Protein 6HY1 (pdb70)

Structure (mmCIF, N/CA/C/O backbone):
data_6HY1
#
_entry.id   6HY1
#
_cell.length_a   199.870
_cell.length_b   135.000
_cell.length_c   48.570
_cell.angle_alpha   90.00
_cell.angle_beta   95.95
_cell.angle_gamma   90.00
#
_symmetry.space_group_name_H-M   'C 1 2 1'
#
loop_
_entity.id
_entity.type
_entity.pdbx_description
1 polymer 'Spermidine synthase'
2 non-polymer "N,N'-Bis(3-aminopropyl)-1,4-cyclohexanediamine"
3 non-polymer "5'-DEOXY-5'-METHYLTHIOADENOSINE"
4 non-polymer 2-(2-{2-[2-(2-METHOXY-ETHOXY)-ETHOXY]-ETHOXY}-ETHOXY)-ETHANOL
5 non-polymer GLYCEROL
6 non-polymer trans-N-(3-aminopropyl)cyclohexane-1,4-diamine
7 water water
#
loop_
_atom_site.group_PDB
_atom_site.id
_atom_site.type_symbol
_atom_site.label_atom_id
_atom_site.label_alt_id
_atom_site.label_comp_id
_atom_site.label_asym_id
_atom_site.label_entity_id
_atom_site.label_seq_id
_atom_site.pdbx_PDB_ins_code
_atom_site.Cartn_x
_atom_site.Cartn_y
_atom_site.Cartn_z
_atom_site.occupancy
_atom_site.B_iso_or_equiv
_atom_site.auth_seq_id
_atom_site.auth_comp_id
_atom_site.auth_asym_id
_atom_site.auth_atom_id
_atom_site.pdbx_PDB_model_num
ATOM 1 N N . LYS A 1 1 ? 98.387 -1.019 11.538 1.00 66.70 41 LYS A N 1
ATOM 2 C CA . LYS A 1 1 ? 97.453 -2.130 11.748 1.00 56.13 41 LYS A CA 1
ATOM 3 C C . LYS A 1 1 ? 97.056 -2.259 13.223 1.00 52.59 41 LYS A C 1
ATOM 4 O O . LYS A 1 1 ? 97.909 -2.165 14.100 1.00 52.14 41 LYS A O 1
ATOM 10 N N . LYS A 1 2 ? 95.771 -2.472 13.501 1.00 45.77 42 LYS A N 1
ATOM 11 C CA . LYS A 1 2 ? 95.314 -2.638 14.871 1.00 33.86 42 LYS A CA 1
ATOM 12 C C . LYS A 1 2 ? 95.285 -4.123 15.243 1.00 30.62 42 LYS A C 1
ATOM 13 O O . LYS A 1 2 ? 95.431 -5.002 14.393 1.00 34.22 42 LYS A O 1
ATOM 19 N N . TRP A 1 3 ? 95.061 -4.375 16.537 1.00 33.42 43 TRP A N 1
ATOM 20 C CA . TRP A 1 3 ? 95.000 -5.724 17.100 1.00 30.35 43 TRP A CA 1
ATOM 21 C C . TRP A 1 3 ? 93.630 -5.961 17.724 1.00 31.87 43 TRP A C 1
ATOM 22 O O . TRP A 1 3 ? 93.048 -5.051 18.340 1.00 34.13 43 TRP A O 1
ATOM 33 N N . PHE A 1 4 ? 93.138 -7.191 17.589 1.00 31.37 44 PHE A N 1
ATOM 34 C CA . PHE A 1 4 ? 91.977 -7.639 18.337 1.00 30.02 44 PHE A CA 1
ATOM 35 C C . PHE A 1 4 ? 92.462 -8.343 19.599 1.00 31.83 44 PHE A C 1
ATOM 36 O O . PHE A 1 4 ? 93.356 -9.183 19.522 1.00 33.63 44 PHE A O 1
ATOM 44 N N . SER A 1 5 ? 91.853 -8.030 20.747 1.00 29.38 45 SER A N 1
ATOM 45 C CA . SER A 1 5 ? 92.259 -8.651 22.017 1.00 29.24 45 SER A CA 1
ATOM 46 C C . SER A 1 5 ? 91.075 -9.296 22.722 1.00 34.16 45 SER A C 1
ATOM 47 O O . SER A 1 5 ? 90.022 -8.673 22.884 1.00 32.44 45 SER A O 1
ATOM 50 N N . GLU A 1 6 ? 91.250 -10.549 23.152 1.00 34.37 46 GLU A N 1
ATOM 51 C CA . GLU A 1 6 ? 90.176 -11.318 23.786 1.00 31.73 46 GLU A CA 1
ATOM 52 C C . GLU A 1 6 ? 90.336 -11.225 25.304 1.00 34.93 46 GLU A C 1
ATOM 53 O O . GLU A 1 6 ? 91.077 -11.998 25.895 1.00 39.41 46 GLU A O 1
ATOM 59 N N . PHE A 1 7 ? 89.623 -10.291 25.935 1.00 39.58 47 PHE A N 1
ATOM 60 C CA . PHE A 1 7 ? 89.574 -10.143 27.386 1.00 38.41 47 PHE A CA 1
ATOM 61 C C . PHE A 1 7 ? 88.252 -10.698 27.902 1.00 43.15 47 PHE A C 1
ATOM 62 O O . PHE A 1 7 ? 87.219 -10.542 27.255 1.00 44.94 47 PHE A O 1
ATOM 70 N N . SER A 1 8 ? 88.267 -11.312 29.087 1.00 37.88 48 SER A N 1
ATOM 71 C CA . SER A 1 8 ? 86.996 -11.797 29.619 1.00 35.82 48 SER A CA 1
ATOM 72 C C . SER A 1 8 ? 87.098 -12.015 31.120 1.00 42.30 48 SER A C 1
ATOM 73 O O . SER A 1 8 ? 88.131 -12.461 31.615 1.00 40.03 48 SER A O 1
ATOM 76 N N . ILE A 1 9 ? 86.015 -11.713 31.841 1.00 40.55 49 ILE A N 1
ATOM 77 C CA . ILE A 1 9 ? 85.933 -12.127 33.238 1.00 44.55 49 ILE A CA 1
ATOM 78 C C . ILE A 1 9 ? 85.981 -13.648 33.378 1.00 47.37 49 ILE A C 1
ATOM 79 O O . ILE A 1 9 ? 86.220 -14.171 34.481 1.00 42.34 49 ILE A O 1
ATOM 84 N N . MET A 1 10 ? 85.756 -14.380 32.281 1.00 41.63 50 MET A N 1
ATOM 85 C CA . MET A 1 10 ? 85.806 -15.834 32.331 1.00 39.70 50 MET A CA 1
ATOM 86 C C . MET A 1 10 ? 87.235 -16.368 32.422 1.00 44.55 50 MET A C 1
ATOM 87 O O . MET A 1 10 ? 87.432 -17.528 32.803 1.00 37.86 50 MET A O 1
ATOM 92 N N . TRP A 1 11 ? 88.229 -15.557 32.064 1.00 38.79 51 TRP A N 1
ATOM 93 C CA . TRP A 1 11 ? 89.642 -15.911 32.205 1.00 33.42 51 TRP A CA 1
ATOM 94 C C . TRP A 1 11 ? 90.380 -14.645 32.628 1.00 38.08 51 TRP A C 1
ATOM 95 O O . TRP A 1 11 ? 91.141 -14.057 31.853 1.00 37.06 51 TRP A O 1
ATOM 106 N N . PRO A 1 12 ? 90.148 -14.183 33.848 1.00 38.71 52 PRO A N 1
ATOM 107 C CA . PRO A 1 12 ? 90.737 -12.903 34.276 1.00 37.39 52 PRO A CA 1
ATOM 108 C C . PRO A 1 12 ? 92.261 -12.925 34.254 1.00 38.12 52 PRO A C 1
ATOM 109 O O . PRO A 1 12 ? 92.895 -13.939 34.542 1.00 37.75 52 PRO A O 1
ATOM 113 N N . GLY A 1 13 ? 92.854 -11.768 33.933 1.00 34.09 53 GLY A N 1
ATOM 114 C CA . GLY A 1 13 ? 94.286 -11.630 34.055 1.00 34.35 53 GLY A CA 1
ATOM 115 C C . GLY A 1 13 ? 95.099 -12.122 32.888 1.00 32.15 53 GLY A C 1
ATOM 116 O O . GLY A 1 13 ? 96.330 -12.060 32.954 1.00 30.64 53 GLY A O 1
ATOM 117 N N . GLN A 1 14 ? 94.470 -12.632 31.823 1.00 29.84 54 GLN A N 1
ATOM 118 C CA . GLN A 1 14 ? 95.201 -13.094 30.659 1.00 27.45 54 GLN A CA 1
ATOM 119 C C . GLN A 1 14 ? 94.435 -12.627 29.435 1.00 29.03 54 GLN A C 1
ATOM 120 O O . GLN A 1 14 ? 93.242 -12.348 29.516 1.00 31.28 54 GLN A O 1
ATOM 126 N N . ALA A 1 15 ? 95.130 -12.530 28.312 1.00 28.26 55 ALA A N 1
ATOM 127 C CA . ALA A 1 15 ? 94.439 -12.185 27.074 1.00 30.11 55 ALA A CA 1
ATOM 128 C C . ALA A 1 15 ? 95.253 -12.670 25.887 1.00 31.83 55 ALA A C 1
ATOM 129 O O . ALA A 1 15 ? 96.482 -12.692 25.931 1.00 33.14 55 ALA A O 1
ATOM 131 N N . PHE A 1 16 ? 94.571 -13.060 24.812 1.00 30.11 56 PHE A N 1
ATOM 132 C CA . PHE A 1 16 ? 95.231 -13.460 23.583 1.00 26.96 56 PHE A CA 1
ATOM 133 C C . PHE A 1 16 ? 94.839 -12.433 22.536 1.00 28.94 56 PHE A C 1
ATOM 134 O O . PHE A 1 16 ? 93.704 -11.968 22.548 1.00 32.32 56 PHE A O 1
ATOM 142 N N . SER A 1 17 ? 95.773 -12.064 21.652 1.00 27.93 57 SER A N 1
ATOM 143 C CA . SER A 1 17 ? 95.534 -11.021 20.655 1.00 30.59 57 SER A CA 1
ATOM 144 C C . SER A 1 17 ? 95.965 -11.476 19.276 1.00 30.52 57 SER A C 1
ATOM 145 O O . SER A 1 17 ? 96.927 -12.230 19.121 1.00 31.13 57 SER A O 1
ATOM 148 N N . LEU A 1 18 ? 95.229 -11.006 18.253 1.00 29.36 58 LEU A N 1
ATOM 149 C CA . LEU A 1 18 ? 95.486 -11.317 16.851 1.00 28.79 58 LEU A CA 1
ATOM 150 C C . LEU A 1 18 ? 95.568 -9.994 16.107 1.00 31.20 58 LEU A C 1
ATOM 151 O O . LEU A 1 18 ? 94.695 -9.135 16.279 1.00 32.48 58 LEU A O 1
ATOM 156 N N . LYS A 1 19 ? 96.586 -9.855 15.266 1.00 30.23 59 LYS A N 1
ATOM 157 C CA . LYS A 1 19 ? 96.709 -8.658 14.455 1.00 31.49 59 LYS A CA 1
ATOM 158 C C . LYS A 1 19 ? 95.629 -8.664 13.375 1.00 30.32 59 LYS A C 1
ATOM 159 O O . LYS A 1 19 ? 95.353 -9.700 12.759 1.00 30.17 59 LYS A O 1
ATOM 165 N N . ILE A 1 20 ? 95.014 -7.492 13.152 1.00 31.39 60 ILE A N 1
ATOM 166 C CA . ILE A 1 20 ? 93.896 -7.340 12.206 1.00 32.17 60 ILE A CA 1
ATOM 167 C C . ILE A 1 20 ? 94.434 -6.877 10.860 1.00 34.25 60 ILE A C 1
ATOM 168 O O . ILE A 1 20 ? 95.011 -5.780 10.767 1.00 35.26 60 ILE A O 1
ATOM 173 N N . LYS A 1 21 ? 94.219 -7.689 9.818 1.00 35.98 61 LYS A N 1
ATOM 174 C CA . LYS A 1 21 ? 94.441 -7.236 8.443 1.00 36.74 61 LYS A CA 1
ATOM 175 C C . LYS A 1 21 ? 93.300 -6.333 7.972 1.00 37.54 61 LYS A C 1
ATOM 176 O O . LYS A 1 21 ? 93.544 -5.203 7.527 1.00 37.70 61 LYS A O 1
ATOM 182 N N . LYS A 1 22 ? 92.048 -6.784 8.117 1.00 36.19 62 LYS A N 1
ATOM 183 C CA . LYS A 1 22 ? 90.891 -5.981 7.709 1.00 39.21 62 LYS A CA 1
ATOM 184 C C . LYS A 1 22 ? 89.657 -6.389 8.512 1.00 38.21 62 LYS A C 1
ATOM 185 O O . LYS A 1 22 ? 89.396 -7.585 8.658 1.00 34.71 62 LYS A O 1
ATOM 191 N N . ILE A 1 23 ? 88.879 -5.421 9.005 1.00 32.56 63 ILE A N 1
ATOM 192 C CA . ILE A 1 23 ? 87.554 -5.750 9.548 1.00 34.99 63 ILE A CA 1
ATOM 193 C C . ILE A 1 23 ? 86.594 -5.997 8.390 1.00 38.72 63 ILE A C 1
ATOM 194 O O . ILE A 1 23 ? 86.546 -5.202 7.439 1.00 35.32 63 ILE A O 1
ATOM 199 N N . LEU A 1 24 ? 85.835 -7.101 8.451 1.00 32.31 64 LEU A N 1
ATOM 200 C CA . LEU A 1 24 ? 84.910 -7.479 7.375 1.00 31.66 64 LEU A CA 1
ATOM 201 C C . LEU A 1 24 ? 83.447 -7.201 7.683 1.00 35.27 64 LEU A C 1
ATOM 202 O O . LEU A 1 24 ? 82.702 -6.819 6.770 1.00 35.60 64 LEU A O 1
ATOM 207 N N . TYR A 1 25 ? 82.996 -7.379 8.924 1.00 31.37 65 TYR A N 1
ATOM 208 C CA . TYR A 1 25 ? 81.577 -7.248 9.245 1.00 29.15 65 TYR A CA 1
ATOM 209 C C . TYR A 1 25 ? 81.397 -7.105 10.750 1.00 34.96 65 TYR A C 1
ATOM 210 O O . TYR A 1 25 ? 82.057 -7.805 11.520 1.00 32.25 65 TYR A O 1
ATOM 219 N N . GLU A 1 26 ? 80.480 -6.228 11.172 1.00 30.86 66 GLU A N 1
ATOM 220 C CA . GLU A 1 26 ? 80.102 -6.135 12.580 1.00 33.71 66 GLU A CA 1
ATOM 221 C C . GLU A 1 26 ? 78.618 -5.840 12.685 1.00 35.59 66 GLU A C 1
ATOM 222 O O . GLU A 1 26 ? 78.091 -5.047 11.902 1.00 35.13 66 GLU A O 1
ATOM 228 N N . THR A 1 27 ? 77.963 -6.414 13.693 1.00 31.91 67 THR A N 1
ATOM 229 C CA . THR A 1 27 ? 76.566 -6.093 13.949 1.00 32.61 67 THR A CA 1
ATOM 230 C C . THR A 1 27 ? 76.210 -6.520 15.356 1.00 39.50 67 THR A C 1
ATOM 231 O O . THR A 1 27 ? 76.862 -7.384 15.944 1.00 35.98 67 THR A O 1
ATOM 235 N N . LYS A 1 28 ? 75.169 -5.902 15.888 1.00 30.69 68 LYS A N 1
ATOM 236 C CA . LYS A 1 28 ? 74.513 -6.356 17.105 1.00 36.62 68 LYS A CA 1
ATOM 237 C C . LYS A 1 28 ? 73.274 -7.143 16.691 1.00 35.24 68 LYS A C 1
ATOM 238 O O . LYS A 1 28 ? 72.291 -6.573 16.209 1.00 38.06 68 LYS A O 1
ATOM 244 N N . SER A 1 29 ? 73.319 -8.466 16.853 1.00 30.13 69 SER A N 1
ATOM 245 C CA . SER A 1 29 ? 72.158 -9.255 16.497 1.00 34.13 69 SER A CA 1
ATOM 246 C C . SER A 1 29 ? 71.154 -9.196 17.642 1.00 34.79 69 SER A C 1
ATOM 247 O O . SER A 1 29 ? 71.376 -8.549 18.667 1.00 38.23 69 SER A O 1
ATOM 250 N N . LYS A 1 30 ? 70.069 -9.951 17.498 1.00 35.34 70 LYS A N 1
ATOM 251 C CA . LYS A 1 30 ? 69.084 -10.068 18.567 1.00 37.06 70 LYS A CA 1
ATOM 252 C C . LYS A 1 30 ? 69.690 -10.628 19.846 1.00 39.62 70 LYS A C 1
ATOM 253 O O . LYS A 1 30 ? 69.188 -10.353 20.941 1.00 41.22 70 LYS A O 1
ATOM 259 N N . TYR A 1 31 ? 70.782 -11.365 19.738 1.00 32.07 71 TYR A N 1
ATOM 260 C CA . TYR A 1 31 ? 71.336 -12.076 20.880 1.00 34.36 71 TYR A CA 1
ATOM 261 C C . TYR A 1 31 ? 72.739 -11.647 21.277 1.00 35.67 71 TYR A C 1
ATOM 262 O O . TYR A 1 31 ? 73.093 -11.816 22.440 1.00 40.00 71 TYR A O 1
ATOM 271 N N . GLN A 1 32 ? 73.561 -11.171 20.347 1.00 31.72 72 GLN A N 1
ATOM 272 C CA . GLN A 1 32 ? 74.968 -11.001 20.677 1.00 32.76 72 GLN A CA 1
ATOM 273 C C . GLN A 1 32 ? 75.658 -10.078 19.676 1.00 32.80 72 GLN A C 1
ATOM 274 O O . GLN A 1 32 ? 75.182 -9.847 18.555 1.00 33.16 72 GLN A O 1
ATOM 280 N N . ASN A 1 33 ? 76.811 -9.561 20.104 1.00 31.20 73 ASN A N 1
ATOM 281 C CA . ASN A 1 33 ? 77.654 -8.774 19.217 1.00 29.53 73 ASN A CA 1
ATOM 282 C C . ASN A 1 33 ? 78.469 -9.697 18.328 1.00 34.19 73 ASN A C 1
ATOM 283 O O . ASN A 1 33 ? 79.106 -10.642 18.813 1.00 38.23 73 ASN A O 1
ATOM 288 N N . VAL A 1 34 ? 78.447 -9.427 17.031 1.00 30.60 74 VAL A N 1
ATOM 289 C CA . VAL A 1 34 ? 79.082 -10.260 16.022 1.00 28.38 74 VAL A CA 1
ATOM 290 C C . VAL A 1 34 ? 80.198 -9.462 15.377 1.00 33.77 74 VAL A C 1
ATOM 291 O O . VAL A 1 34 ? 79.977 -8.327 14.939 1.00 35.68 74 VAL A O 1
ATOM 295 N N . LEU A 1 35 ? 81.388 -10.057 15.287 1.00 28.73 75 LEU A N 1
ATOM 296 C CA . LEU A 1 35 ? 82.523 -9.425 14.621 1.00 28.39 75 LEU A CA 1
ATOM 297 C C . LEU A 1 35 ? 83.209 -10.447 13.731 1.00 36.15 75 LEU A C 1
ATOM 298 O O . LEU A 1 35 ? 83.516 -11.551 14.189 1.00 32.40 75 LEU A O 1
ATOM 303 N N . VAL A 1 36 ? 83.484 -10.068 12.483 1.00 29.11 76 VAL A N 1
ATOM 304 C CA . VAL A 1 36 ? 84.245 -10.875 11.528 1.00 27.83 76 VAL A CA 1
ATOM 305 C C . VAL A 1 36 ? 85.433 -10.063 11.030 1.00 34.20 76 VAL A C 1
ATOM 306 O O . VAL A 1 36 ? 85.268 -8.922 10.579 1.00 32.94 76 VAL A O 1
ATOM 310 N N . PHE A 1 37 ? 86.632 -10.647 11.080 1.00 30.76 77 PHE A N 1
ATOM 311 C CA . PHE A 1 37 ? 87.764 -9.914 10.539 1.00 27.73 77 PHE A CA 1
ATOM 312 C C . PHE A 1 37 ? 88.759 -10.887 9.930 1.00 31.55 77 PHE A C 1
ATOM 313 O O . PHE A 1 37 ? 88.806 -12.069 10.277 1.00 31.12 77 PHE A O 1
ATOM 321 N N . GLU A 1 38 ? 89.534 -10.388 8.984 1.00 29.27 78 GLU A N 1
ATOM 322 C CA . GLU A 1 38 ? 90.662 -11.141 8.463 1.00 32.48 78 GLU A CA 1
ATOM 323 C C . GLU A 1 38 ? 91.875 -10.818 9.325 1.00 32.76 78 GLU A C 1
ATOM 324 O O . GLU A 1 38 ? 92.290 -9.665 9.405 1.00 31.31 78 GLU A O 1
ATOM 330 N N . SER A 1 39 ? 92.425 -11.834 9.983 1.00 30.72 79 SER A N 1
ATOM 331 C CA . SER A 1 39 ? 93.654 -11.649 10.730 1.00 28.82 79 SER A CA 1
ATOM 332 C C . SER A 1 39 ? 94.851 -11.705 9.775 1.00 30.99 79 SER A C 1
ATOM 333 O O . SER A 1 39 ? 94.742 -12.143 8.629 1.00 36.41 79 SER A O 1
ATOM 336 N N . THR A 1 40 ? 96.027 -11.289 10.256 1.00 32.91 80 THR A N 1
ATOM 337 C CA . THR A 1 40 ? 97.208 -11.371 9.393 1.00 34.65 80 THR A CA 1
ATOM 338 C C . THR A 1 40 ? 97.780 -12.784 9.274 1.00 32.57 80 THR A C 1
ATOM 339 O O . THR A 1 40 ? 98.398 -13.108 8.256 1.00 36.92 80 THR A O 1
ATOM 343 N N . THR A 1 41 ? 97.617 -13.643 10.280 1.00 32.79 81 THR A N 1
ATOM 344 C CA . THR A 1 41 ? 98.261 -14.949 10.217 1.00 35.95 81 THR A CA 1
ATOM 345 C C . THR A 1 41 ? 97.337 -16.122 10.532 1.00 34.04 81 THR A C 1
ATOM 346 O O . THR A 1 41 ? 97.733 -17.266 10.292 1.00 38.47 81 THR A O 1
ATOM 350 N N . TYR A 1 42 ? 96.120 -15.893 11.029 1.00 30.70 82 TYR A N 1
ATOM 351 C CA . TYR A 1 42 ? 95.195 -16.986 11.307 1.00 32.92 82 TYR A CA 1
ATOM 352 C C . TYR A 1 42 ? 93.997 -17.017 10.350 1.00 34.34 82 TYR A C 1
ATOM 353 O O . TYR A 1 42 ? 93.030 -17.759 10.596 1.00 32.86 82 TYR A O 1
ATOM 362 N N . GLY A 1 43 ? 94.056 -16.263 9.262 1.00 32.71 83 GLY A N 1
ATOM 363 C CA . GLY A 1 43 ? 92.904 -16.225 8.336 1.00 31.65 83 GLY A CA 1
ATOM 364 C C . GLY A 1 43 ? 91.730 -15.447 8.933 1.00 30.91 83 GLY A C 1
ATOM 365 O O . GLY A 1 43 ? 91.890 -14.587 9.805 1.00 29.44 83 GLY A O 1
ATOM 366 N N . LYS A 1 44 ? 90.517 -15.767 8.452 1.00 31.33 84 LYS A N 1
ATOM 367 C CA . LYS A 1 44 ? 89.348 -15.061 8.950 1.00 32.25 84 LYS A CA 1
ATOM 368 C C . LYS A 1 44 ? 88.923 -15.579 10.311 1.00 28.87 84 LYS A C 1
ATOM 369 O O . LYS A 1 44 ? 89.083 -16.762 10.631 1.00 30.64 84 LYS A O 1
ATOM 375 N N . VAL A 1 45 ? 88.363 -14.679 11.110 1.00 30.57 85 VAL A N 1
ATOM 376 C CA . VAL A 1 45 ? 88.077 -14.910 12.518 1.00 29.45 85 VAL A CA 1
ATOM 377 C C . VAL A 1 45 ? 86.636 -14.506 12.795 1.00 31.42 85 VAL A C 1
ATOM 378 O O . VAL A 1 45 ? 86.203 -13.429 12.375 1.00 28.50 85 VAL A O 1
ATOM 382 N N . LEU A 1 46 ? 85.899 -15.355 13.498 1.00 27.80 86 LEU A N 1
ATOM 383 C CA . LEU A 1 46 ? 84.553 -15.052 13.962 1.00 27.50 86 LEU A CA 1
ATOM 384 C C . LEU A 1 46 ? 84.588 -14.834 15.466 1.00 29.46 86 LEU A C 1
ATOM 385 O O . LEU A 1 46 ? 85.074 -15.709 16.204 1.00 28.27 86 LEU A O 1
ATOM 390 N N . VAL A 1 47 ? 84.022 -13.710 15.912 1.00 28.88 87 VAL A N 1
ATOM 391 C CA . VAL A 1 47 ? 83.998 -13.294 17.314 1.00 29.11 87 VAL A CA 1
ATOM 392 C C . VAL A 1 47 ? 82.552 -13.044 17.732 1.00 33.51 87 VAL A C 1
ATOM 393 O O . VAL A 1 47 ? 81.812 -12.351 17.025 1.00 32.69 87 VAL A O 1
ATOM 397 N N . LEU A 1 48 ? 82.148 -13.608 18.866 1.00 27.47 88 LEU A N 1
ATOM 398 C CA . LEU A 1 48 ? 80.820 -13.367 19.433 1.00 29.55 88 LEU A CA 1
ATOM 399 C C . LEU A 1 48 ? 80.986 -12.838 20.846 1.00 27.24 88 LEU A C 1
ATOM 400 O O . LEU A 1 48 ? 81.653 -13.469 21.684 1.00 30.10 88 LEU A O 1
ATOM 405 N N . ASP A 1 49 ? 80.406 -11.658 21.117 1.00 30.70 89 ASP A N 1
ATOM 406 C CA . ASP A 1 49 ? 80.531 -10.998 22.432 1.00 29.30 89 ASP A CA 1
ATOM 407 C C . ASP A 1 49 ? 81.988 -10.920 22.882 1.00 28.08 89 ASP A C 1
ATOM 408 O O . ASP A 1 49 ? 82.317 -11.136 24.060 1.00 33.19 89 ASP A O 1
ATOM 413 N N . GLY A 1 50 ? 82.872 -10.570 21.954 1.00 31.24 90 GLY A N 1
ATOM 414 C CA . GLY A 1 50 ? 84.272 -10.388 22.304 1.00 30.74 90 GLY A CA 1
ATOM 415 C C . GLY A 1 50 ? 85.083 -11.664 22.435 1.00 36.36 90 GLY A C 1
ATOM 416 O O . GLY A 1 50 ? 86.274 -11.585 22.779 1.00 34.97 90 GLY A O 1
ATOM 417 N N . 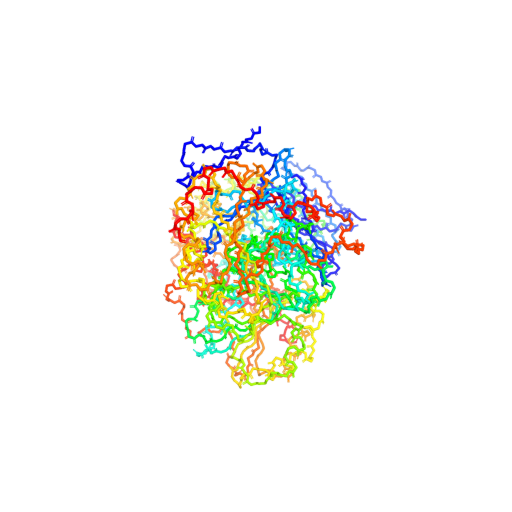VAL A 1 51 ? 84.492 -12.833 22.177 1.00 31.86 91 VAL A N 1
ATOM 418 C CA . VAL A 1 51 ? 85.140 -14.138 22.396 1.00 30.33 91 VAL A CA 1
ATOM 419 C C . VAL A 1 51 ? 85.349 -14.808 21.050 1.00 31.55 91 VAL A C 1
ATOM 420 O O . VAL A 1 51 ? 84.412 -14.904 20.242 1.00 30.72 91 VAL A O 1
ATOM 424 N N . ILE A 1 52 ? 86.574 -15.263 20.795 1.00 30.42 92 ILE A N 1
ATOM 425 C CA . ILE A 1 52 ? 86.877 -15.911 19.520 1.00 31.36 92 ILE A CA 1
ATOM 426 C C . ILE A 1 52 ? 86.109 -17.222 19.445 1.00 31.59 92 ILE A C 1
ATOM 427 O O . ILE A 1 52 ? 86.240 -18.092 20.318 1.00 32.26 92 ILE A O 1
ATOM 432 N N . GLN A 1 53 ? 85.298 -17.374 18.387 1.00 27.63 93 GLN A N 1
ATOM 433 C CA . GLN A 1 53 ? 84.612 -18.635 18.126 1.00 26.93 93 GLN A CA 1
ATOM 434 C C . GLN A 1 53 ? 85.400 -19.549 17.204 1.00 27.22 93 GLN A C 1
ATOM 435 O O . GLN A 1 53 ? 85.379 -20.773 17.370 1.00 30.31 93 GLN A O 1
ATOM 441 N N . LEU A 1 54 ? 86.075 -18.993 16.206 1.00 28.08 94 LEU A N 1
ATOM 442 C CA . LEU A 1 54 ? 86.866 -19.851 15.343 1.00 29.36 94 LEU A CA 1
ATOM 443 C C . LEU A 1 54 ? 87.800 -18.989 14.525 1.00 29.83 94 LEU A C 1
ATOM 444 O O . LEU A 1 54 ? 87.574 -17.786 14.354 1.00 29.39 94 LEU A O 1
ATOM 449 N N . THR A 1 55 ? 88.853 -19.610 14.020 1.00 29.64 95 THR A N 1
ATOM 450 C CA . THR A 1 55 ? 89.674 -19.026 12.975 1.00 29.16 95 THR A CA 1
ATOM 451 C C . THR A 1 55 ? 89.892 -20.064 11.886 1.00 29.32 95 THR A C 1
ATOM 452 O O . THR A 1 55 ? 89.852 -21.278 12.141 1.00 31.17 95 THR A O 1
ATOM 456 N N . GLU A 1 56 ? 90.140 -19.587 10.662 1.00 29.93 96 GLU A N 1
ATOM 457 C CA . GLU A 1 56 ? 90.333 -20.520 9.548 1.00 33.64 96 GLU A CA 1
ATOM 458 C C . GLU A 1 56 ? 91.553 -21.419 9.761 1.00 35.86 96 GLU A C 1
ATOM 459 O O . GLU A 1 56 ? 91.586 -22.561 9.272 1.00 35.12 96 GLU A O 1
ATOM 465 N N . LYS A 1 57 ? 92.556 -20.933 10.485 1.00 33.26 97 LYS A N 1
ATOM 466 C CA . LYS A 1 57 ? 93.815 -21.676 10.573 1.00 32.26 97 LYS A CA 1
ATOM 467 C C . LYS A 1 57 ? 93.673 -22.918 11.441 1.00 33.54 97 LYS A C 1
ATOM 468 O O . LYS A 1 57 ? 94.308 -23.945 11.162 1.00 37.72 97 LYS A O 1
ATOM 474 N N . ASP A 1 58 ? 92.879 -22.852 12.517 1.00 30.85 98 ASP A N 1
ATOM 475 C CA . ASP A 1 58 ? 92.882 -23.971 13.442 1.00 34.75 98 ASP A CA 1
ATOM 476 C C . ASP A 1 58 ? 91.520 -24.601 13.721 1.00 32.81 98 ASP A C 1
ATOM 477 O O . ASP A 1 58 ? 91.448 -25.544 14.513 1.00 30.04 98 ASP A O 1
ATOM 482 N N . GLU A 1 59 ? 90.440 -24.161 13.059 1.00 29.31 99 GLU A N 1
ATOM 483 C CA . GLU A 1 59 ? 89.125 -24.654 13.466 1.00 28.57 99 GLU A CA 1
ATOM 484 C C . GLU A 1 59 ? 88.982 -26.154 13.245 1.00 26.65 99 GLU A C 1
ATOM 485 O O . GLU A 1 59 ? 88.189 -26.794 13.929 1.00 29.75 99 GLU A O 1
ATOM 491 N N . PHE A 1 60 ? 89.729 -26.720 12.299 1.00 28.51 100 PHE A N 1
ATOM 492 C CA . PHE A 1 60 ? 89.628 -28.163 12.024 1.00 31.62 100 PHE A CA 1
ATOM 493 C C . PHE A 1 60 ? 89.927 -29.008 13.260 1.00 35.89 100 PHE A C 1
ATOM 494 O O . PHE A 1 60 ? 89.377 -30.113 13.413 1.00 30.58 100 PHE A O 1
ATOM 502 N N . ALA A 1 61 ? 90.772 -28.511 14.175 1.00 29.86 101 ALA A N 1
ATOM 503 C CA . ALA A 1 61 ? 91.122 -29.319 15.337 1.00 32.45 101 ALA A CA 1
ATOM 504 C C . ALA A 1 61 ? 89.894 -29.548 16.198 1.00 28.34 101 ALA A C 1
ATOM 505 O O . ALA A 1 61 ? 89.583 -30.681 16.581 1.00 30.27 101 ALA A O 1
ATOM 507 N N . TYR A 1 62 ? 89.139 -28.481 16.437 1.00 27.82 102 TYR A N 1
ATOM 508 C CA . TYR A 1 62 ? 87.957 -28.554 17.284 1.00 24.91 102 TYR A CA 1
ATOM 509 C C . TYR A 1 62 ? 86.819 -29.277 16.564 1.00 26.99 102 TYR A C 1
ATOM 510 O O . TYR A 1 62 ? 86.180 -30.168 17.137 1.00 29.23 102 TYR A O 1
ATOM 519 N N . HIS A 1 63 ? 86.555 -28.903 15.309 1.00 29.66 103 HIS A N 1
ATOM 520 C CA . HIS A 1 63 ? 85.422 -29.527 14.620 1.00 26.98 103 HIS A CA 1
ATOM 521 C C . HIS A 1 63 ? 85.653 -31.004 14.351 1.00 31.31 103 HIS A C 1
ATOM 522 O O . HIS A 1 63 ? 84.711 -31.793 14.480 1.00 28.93 103 HIS A O 1
ATOM 529 N N . GLU A 1 64 ? 86.880 -31.403 13.984 1.00 30.48 104 GLU A N 1
ATOM 530 C CA . GLU A 1 64 ? 87.127 -32.837 13.772 1.00 28.29 104 GLU A CA 1
ATOM 531 C C . GLU A 1 64 ? 87.047 -33.625 15.070 1.00 30.21 104 GLU A C 1
ATOM 532 O O . GLU A 1 64 ? 86.510 -34.735 15.084 1.00 30.92 104 GLU A O 1
ATOM 538 N N . MET A 1 65 ? 87.620 -33.117 16.183 1.00 28.26 105 MET A N 1
ATOM 539 C CA . MET A 1 65 ? 87.597 -33.944 17.384 1.00 31.71 105 MET A CA 1
ATOM 540 C C . MET A 1 65 ? 86.194 -34.026 17.962 1.00 30.22 105 MET A C 1
ATOM 541 O O . MET A 1 65 ? 85.751 -35.106 18.366 1.00 30.64 105 MET A O 1
ATOM 546 N N . MET A 1 66 ? 85.445 -32.913 17.930 1.00 27.37 106 MET A N 1
ATOM 547 C CA . MET A 1 66 ? 84.078 -32.914 18.451 1.00 26.94 106 MET A CA 1
ATOM 548 C C . MET A 1 66 ? 83.160 -33.850 17.651 1.00 28.72 106 MET A C 1
ATOM 549 O O . MET A 1 66 ? 82.232 -34.430 18.224 1.00 31.32 106 MET A O 1
ATOM 554 N N . THR A 1 67 ? 83.396 -33.978 16.352 1.00 28.57 107 THR A N 1
ATOM 555 C CA . THR A 1 67 ? 82.527 -34.775 15.493 1.00 25.54 107 THR A CA 1
ATOM 556 C C . THR A 1 67 ? 82.957 -36.231 15.455 1.00 32.96 107 THR A C 1
ATOM 557 O O . THR A 1 67 ? 82.134 -37.129 15.624 1.00 32.60 107 THR A O 1
ATOM 561 N N . HIS A 1 68 ? 84.235 -36.468 15.204 1.00 31.29 108 HIS A N 1
ATOM 562 C CA . HIS A 1 68 ? 84.637 -37.835 14.877 1.00 30.62 108 HIS A CA 1
ATOM 563 C C . HIS A 1 68 ? 84.892 -38.695 16.095 1.00 35.40 108 HIS A C 1
ATOM 564 O O . HIS A 1 68 ? 84.872 -39.927 15.974 1.00 34.34 108 HIS A O 1
ATOM 571 N N . VAL A 1 69 ? 85.080 -38.106 17.273 1.00 33.36 109 VAL A N 1
ATOM 572 C CA . VAL A 1 69 ? 85.116 -38.922 18.484 1.00 32.41 109 VAL A CA 1
ATOM 573 C C . VAL A 1 69 ? 83.777 -39.646 18.622 1.00 40.89 109 VAL A C 1
ATOM 574 O O . VAL A 1 69 ? 83.768 -40.885 18.690 1.00 32.70 109 VAL A O 1
ATOM 578 N N . PRO A 1 70 ? 82.629 -38.956 18.693 1.00 35.73 110 PRO A N 1
ATOM 579 C CA . PRO A 1 70 ? 81.372 -39.703 18.853 1.00 34.65 110 PRO A CA 1
ATOM 580 C C . PRO A 1 70 ? 80.933 -40.431 17.587 1.00 35.72 110 PRO A C 1
ATOM 581 O O . PRO A 1 70 ? 80.379 -41.538 17.710 1.00 36.89 110 PRO A O 1
ATOM 585 N N . MET A 1 71 ? 81.251 -39.918 16.390 1.00 32.87 111 MET A N 1
ATOM 586 C CA . MET A 1 71 ? 80.751 -40.553 15.160 1.00 32.04 111 MET A CA 1
ATOM 587 C C . MET A 1 71 ? 81.517 -41.827 14.789 1.00 40.85 111 MET A C 1
ATOM 588 O O . MET A 1 71 ? 81.003 -42.631 13.999 1.00 37.71 111 MET A O 1
ATOM 593 N N . THR A 1 72 ? 82.736 -42.024 15.315 1.00 37.63 112 THR A N 1
ATOM 594 C CA . THR A 1 72 ? 83.405 -43.306 15.141 1.00 38.92 112 THR A CA 1
ATOM 595 C C . THR A 1 72 ? 83.087 -44.279 16.260 1.00 30.17 112 THR A C 1
ATOM 596 O O . THR A 1 72 ? 83.457 -45.461 16.152 1.00 39.33 112 THR A O 1
ATOM 600 N N . VAL A 1 73 ? 82.387 -43.863 17.306 1.00 33.28 113 VAL A N 1
ATOM 601 C CA . VAL A 1 73 ? 81.999 -44.789 18.370 1.00 34.19 113 VAL A CA 1
ATOM 602 C C . VAL A 1 73 ? 80.580 -45.309 18.147 1.00 45.85 113 VAL A C 1
ATOM 603 O O . VAL A 1 73 ? 80.333 -46.518 18.204 1.00 39.01 113 VAL A O 1
ATOM 607 N N . SER A 1 74 ? 79.631 -44.418 17.877 1.00 42.24 114 SER A N 1
ATOM 608 C CA . SER A 1 74 ? 78.312 -44.838 17.400 1.00 42.93 114 SER A CA 1
ATOM 609 C C . SER A 1 74 ? 78.449 -45.738 16.173 1.00 36.37 114 SER A C 1
ATOM 610 O O . SER A 1 74 ? 79.176 -45.420 15.221 1.00 39.93 114 SER A O 1
ATOM 613 N N . LYS A 1 75 ? 77.732 -46.865 16.160 1.00 44.36 115 LYS A N 1
ATOM 614 C CA . LYS A 1 75 ? 78.038 -47.816 15.090 1.00 48.14 115 LYS A CA 1
ATOM 615 C C . LYS A 1 75 ? 77.358 -47.462 13.768 1.00 46.23 115 LYS A C 1
ATOM 616 O O . LYS A 1 75 ? 78.019 -47.421 12.717 1.00 48.94 115 LYS A O 1
ATOM 622 N N . GLU A 1 76 ? 76.059 -47.162 13.774 1.00 38.18 116 GLU A N 1
ATOM 623 C CA . GLU A 1 76 ? 75.372 -46.799 12.536 1.00 45.10 116 GLU A CA 1
ATOM 624 C C . GLU A 1 76 ? 74.517 -45.582 12.815 1.00 41.67 116 GLU A C 1
ATOM 625 O O . GLU A 1 76 ? 73.287 -45.665 12.844 1.00 41.90 116 GLU A O 1
ATOM 631 N N . PRO A 1 77 ? 75.140 -44.436 13.067 1.00 36.85 117 PRO A N 1
ATOM 632 C CA . PRO A 1 77 ? 74.353 -43.249 13.435 1.00 38.89 117 PRO A CA 1
ATOM 633 C C . PRO A 1 77 ? 73.509 -42.783 12.256 1.00 35.21 117 PRO A C 1
ATOM 634 O O . PRO A 1 77 ? 74.001 -42.633 11.134 1.00 36.51 117 PRO A O 1
ATOM 638 N N . LYS A 1 78 ? 72.222 -42.589 12.515 1.00 31.43 118 LYS A N 1
ATOM 639 C CA . LYS A 1 78 ? 71.293 -42.193 11.456 1.00 36.94 118 LYS A CA 1
ATOM 640 C C . LYS A 1 78 ? 70.783 -40.770 11.588 1.00 35.13 118 LYS A C 1
ATOM 641 O O . LYS A 1 78 ? 70.526 -40.123 10.570 1.00 32.97 118 LYS A O 1
ATOM 647 N N . ASN A 1 79 ? 70.571 -40.304 12.820 1.00 29.16 119 ASN A N 1
ATOM 648 C CA . ASN A 1 79 ? 69.967 -38.997 13.083 1.00 27.55 119 ASN A CA 1
ATOM 649 C C . ASN A 1 79 ? 70.855 -38.314 14.105 1.00 33.70 119 ASN A C 1
ATOM 650 O O . ASN A 1 79 ? 71.062 -38.859 15.191 1.00 31.44 119 ASN A O 1
ATOM 655 N N . VAL A 1 80 ? 71.373 -37.149 13.755 1.00 30.63 120 VAL A N 1
ATOM 656 C CA . VAL A 1 80 ? 72.322 -36.421 14.590 1.00 29.40 120 VAL A CA 1
ATOM 657 C C . VAL A 1 80 ? 71.796 -35.008 14.783 1.00 32.76 120 VAL A C 1
ATOM 658 O O . VAL A 1 80 ? 71.281 -34.405 13.839 1.00 29.44 120 VAL A O 1
ATOM 662 N N . LEU A 1 81 ? 71.919 -34.491 16.003 1.00 30.64 121 LEU A N 1
ATOM 663 C CA . LEU A 1 81 ? 71.547 -33.123 16.353 1.00 26.50 121 LEU A CA 1
ATOM 664 C C . LEU A 1 81 ? 72.805 -32.342 16.692 1.00 30.34 121 LEU A C 1
ATOM 665 O O . LEU A 1 81 ? 73.608 -32.804 17.511 1.00 30.13 121 LEU A O 1
ATOM 670 N N . VAL A 1 82 ? 72.963 -31.162 16.100 1.00 27.46 122 VAL A N 1
ATOM 671 C CA . VAL A 1 82 ? 73.967 -30.194 16.539 1.00 27.57 122 VAL A CA 1
ATOM 672 C C . VAL A 1 82 ? 73.243 -29.100 17.308 1.00 32.97 122 VAL A C 1
ATOM 673 O O . VAL A 1 82 ? 72.309 -28.493 16.784 1.00 29.53 122 VAL A O 1
ATOM 677 N N . VAL A 1 83 ? 73.689 -28.806 18.529 1.00 26.57 123 VAL A N 1
ATOM 678 C CA . VAL A 1 83 ? 73.170 -27.666 19.294 1.00 27.37 123 VAL A CA 1
ATOM 679 C C . VAL A 1 83 ? 74.160 -26.520 19.140 1.00 31.66 123 VAL A C 1
ATOM 680 O O . VAL A 1 83 ? 75.373 -26.719 19.277 1.00 29.62 123 VAL A O 1
ATOM 684 N N . GLY A 1 84 ? 73.666 -25.307 18.856 1.00 29.56 124 GLY A N 1
ATOM 685 C CA . GLY A 1 84 ? 74.616 -24.246 18.506 1.00 28.32 124 GLY A CA 1
ATOM 686 C C . GLY A 1 84 ? 75.223 -24.501 17.140 1.00 29.09 124 GLY A C 1
ATOM 687 O O . GLY A 1 84 ? 74.524 -24.872 16.195 1.00 31.26 124 GLY A O 1
ATOM 688 N N . GLY A 1 85 ? 76.526 -24.278 17.004 1.00 29.16 125 GLY A N 1
ATOM 689 C CA . GLY A 1 85 ? 77.205 -24.626 15.755 1.00 27.42 125 GLY A CA 1
ATOM 690 C C . GLY A 1 85 ? 76.739 -23.889 14.510 1.00 28.88 125 GLY A C 1
ATOM 691 O O . GLY A 1 85 ? 76.876 -24.411 13.394 1.00 29.75 125 GLY A O 1
ATOM 692 N N . GLY A 1 86 ? 76.284 -22.653 14.669 1.00 30.51 126 GLY A N 1
ATOM 693 C CA . GLY A 1 86 ? 75.813 -21.880 13.518 1.00 31.42 126 GLY A CA 1
ATOM 694 C C . GLY A 1 86 ? 76.836 -21.709 12.414 1.00 32.09 126 GLY A C 1
ATOM 695 O O . GLY A 1 86 ? 76.469 -21.569 11.252 1.00 30.92 126 GLY A O 1
ATOM 696 N N . ASP A 1 87 ? 78.132 -21.721 12.746 1.00 30.48 127 ASP A N 1
ATOM 697 C CA . ASP A 1 87 ? 79.130 -21.600 11.687 1.00 29.72 127 ASP A CA 1
ATOM 698 C C . ASP A 1 87 ? 79.122 -22.765 10.703 1.00 30.64 127 ASP A C 1
ATOM 699 O O . ASP A 1 87 ? 79.602 -22.608 9.572 1.00 31.29 127 ASP A O 1
ATOM 704 N N . GLY A 1 88 ? 78.648 -23.927 11.112 1.00 27.42 128 GLY A N 1
ATOM 705 C CA . GLY A 1 88 ? 78.543 -25.071 10.225 1.00 29.50 128 GLY A CA 1
ATOM 706 C C . GLY A 1 88 ? 79.701 -26.054 10.274 1.00 31.19 128 GLY A C 1
ATOM 707 O O . GLY A 1 88 ? 79.656 -27.075 9.573 1.00 29.02 128 GLY A O 1
ATOM 708 N N . GLY A 1 89 ? 80.741 -25.773 11.062 1.00 29.51 129 GLY A N 1
ATOM 709 C CA . GLY A 1 89 ? 81.904 -26.659 11.086 1.00 31.88 129 GLY A CA 1
ATOM 710 C C . GLY A 1 89 ? 81.570 -28.093 11.459 1.00 25.33 129 GLY A C 1
ATOM 711 O O . GLY A 1 89 ? 82.064 -29.038 10.838 1.00 28.59 129 GLY A O 1
ATOM 712 N N . ILE A 1 90 ? 80.740 -28.280 12.490 1.00 28.64 130 ILE A N 1
ATOM 713 C CA . ILE A 1 90 ? 80.352 -29.630 12.870 1.00 26.26 130 ILE A CA 1
ATOM 714 C C . ILE A 1 90 ? 79.552 -30.269 11.747 1.00 28.75 130 ILE A C 1
ATOM 715 O O . ILE A 1 90 ? 79.780 -31.432 11.383 1.00 29.99 130 ILE A O 1
ATOM 720 N N . ILE A 1 91 ? 78.631 -29.500 11.149 1.00 25.94 131 ILE A N 1
ATOM 721 C CA . ILE A 1 91 ? 77.860 -30.058 10.032 1.00 24.67 131 ILE A CA 1
ATOM 722 C C . ILE A 1 91 ? 78.776 -30.501 8.917 1.00 27.75 131 ILE A C 1
ATOM 723 O O . ILE A 1 91 ? 78.563 -31.560 8.316 1.00 31.68 131 ILE A O 1
ATOM 728 N N . ARG A 1 92 ? 79.794 -29.706 8.607 1.00 31.42 132 ARG A N 1
ATOM 729 C CA . ARG A 1 92 ? 80.720 -30.079 7.542 1.00 30.71 132 ARG A CA 1
ATOM 730 C C . ARG A 1 92 ? 81.334 -31.458 7.798 1.00 32.39 132 ARG A C 1
ATOM 731 O O . ARG A 1 92 ? 81.442 -32.287 6.878 1.00 32.15 132 ARG A O 1
ATOM 739 N N . GLU A 1 93 ? 81.725 -31.727 9.047 1.00 31.81 133 GLU A N 1
ATOM 740 C CA . GLU A 1 93 ? 82.354 -33.007 9.351 1.00 30.54 133 GLU A CA 1
ATOM 741 C C . GLU A 1 93 ? 81.331 -34.131 9.335 1.00 31.85 133 GLU A C 1
ATOM 742 O O . GLU A 1 93 ? 81.644 -35.237 8.895 1.00 33.77 133 GLU A O 1
ATOM 748 N N . LEU A 1 94 ? 80.110 -33.861 9.825 1.00 31.01 134 LEU A N 1
ATOM 749 C CA . LEU A 1 94 ? 79.041 -34.858 9.841 1.00 34.14 134 LEU A CA 1
ATOM 750 C C . LEU A 1 94 ? 78.663 -35.316 8.434 1.00 29.28 134 LEU A C 1
ATOM 751 O O . LEU A 1 94 ? 78.372 -36.507 8.225 1.00 31.58 134 LEU A O 1
ATOM 756 N N . CYS A 1 95 ? 78.717 -34.412 7.457 1.00 30.03 135 CYS A N 1
ATOM 757 C CA . CYS A 1 95 ? 78.245 -34.741 6.096 1.00 29.89 135 CYS A CA 1
ATOM 758 C C . CYS A 1 95 ? 79.117 -35.794 5.437 1.00 42.25 135 CYS A C 1
ATOM 759 O O . CYS A 1 95 ? 78.679 -36.468 4.490 1.00 36.63 135 CYS A O 1
ATOM 762 N N . LYS A 1 96 ? 80.341 -35.956 5.928 1.00 36.39 136 LYS A N 1
ATOM 763 C CA . LYS A 1 96 ? 81.272 -36.927 5.384 1.00 34.91 136 LYS A CA 1
ATOM 764 C C . LYS A 1 96 ? 80.793 -38.348 5.585 1.00 32.35 136 LYS A C 1
ATOM 765 O O . LYS A 1 96 ? 81.296 -39.254 4.912 1.00 39.17 136 LYS A O 1
ATOM 771 N N . TYR A 1 97 ? 79.886 -38.575 6.539 1.00 32.56 137 TYR A N 1
ATOM 772 C CA . TYR A 1 97 ? 79.371 -39.903 6.850 1.00 32.03 137 TYR A CA 1
ATOM 773 C C . TYR A 1 97 ? 78.200 -40.206 5.911 1.00 44.44 137 TYR A C 1
ATOM 774 O O . TYR A 1 97 ? 77.119 -39.634 6.067 1.00 36.59 137 TYR A O 1
ATOM 783 N N . LYS A 1 98 ? 78.396 -41.118 4.953 1.00 44.12 138 LYS A N 1
ATOM 784 C CA . LYS A 1 98 ? 77.305 -41.380 4.012 1.00 50.97 138 LYS A CA 1
ATOM 785 C C . LYS A 1 98 ? 76.111 -42.047 4.695 1.00 40.40 138 LYS A C 1
ATOM 786 O O . LYS A 1 98 ? 74.965 -41.824 4.276 1.00 51.26 138 LYS A O 1
ATOM 792 N N . SER A 1 99 ? 76.337 -42.779 5.782 1.00 44.08 139 SER A N 1
ATOM 793 C CA . SER A 1 99 ? 75.259 -43.472 6.482 1.00 49.93 139 SER A CA 1
ATOM 794 C C . SER A 1 99 ? 74.302 -42.539 7.204 1.00 46.76 139 SER A C 1
ATOM 795 O O . SER A 1 99 ? 73.178 -42.947 7.516 1.00 40.46 139 SER A O 1
ATOM 798 N N . VAL A 1 100 ? 74.721 -41.314 7.537 1.00 37.18 140 VAL A N 1
ATOM 799 C CA . VAL A 1 100 ? 73.794 -40.405 8.193 1.00 32.89 140 VAL A CA 1
ATOM 800 C C . VAL A 1 100 ? 72.634 -40.095 7.248 1.00 28.64 140 VAL A C 1
ATOM 801 O O . VAL A 1 100 ? 72.841 -39.749 6.077 1.00 34.47 140 VAL A O 1
ATOM 805 N N . GLU A 1 101 ? 71.413 -40.166 7.789 1.00 33.46 141 GLU A N 1
ATOM 806 C CA . GLU A 1 101 ? 70.180 -39.861 7.059 1.00 37.75 141 GLU A CA 1
ATOM 807 C C . GLU A 1 101 ? 69.638 -38.460 7.323 1.00 35.81 141 GLU A C 1
ATOM 808 O O . GLU A 1 101 ? 68.967 -37.900 6.452 1.00 37.47 141 GLU A O 1
ATOM 814 N N . ASN A 1 102 ? 69.888 -37.895 8.503 1.00 32.42 142 ASN A N 1
ATOM 815 C CA . ASN A 1 102 ? 69.327 -36.601 8.861 1.00 31.88 142 ASN A CA 1
ATOM 816 C C . ASN A 1 102 ? 70.284 -35.898 9.811 1.00 35.45 142 ASN A C 1
ATOM 817 O O . ASN A 1 102 ? 70.827 -36.530 10.706 1.00 30.91 142 ASN A O 1
ATOM 822 N N . ILE A 1 103 ? 70.437 -34.585 9.643 1.00 29.48 143 ILE A N 1
ATOM 823 C CA . ILE A 1 103 ? 71.239 -33.764 10.558 1.00 30.12 143 ILE A CA 1
ATOM 824 C C . ILE A 1 103 ? 70.350 -32.594 10.928 1.00 32.13 143 ILE A C 1
ATOM 825 O O . ILE A 1 103 ? 69.976 -31.802 10.048 1.00 33.58 143 ILE A O 1
ATOM 830 N N . ASP A 1 104 ? 69.924 -32.527 12.190 1.00 28.57 144 ASP A N 1
ATOM 831 C CA . ASP A 1 104 ? 69.243 -31.326 12.652 1.00 27.55 144 ASP A CA 1
ATOM 832 C C . ASP A 1 104 ? 70.261 -30.400 13.295 1.00 31.36 144 ASP A C 1
ATOM 833 O O . ASP A 1 104 ? 71.191 -30.864 13.965 1.00 31.60 144 ASP A O 1
ATOM 838 N N . ILE A 1 105 ? 70.098 -29.096 13.082 1.00 27.45 145 ILE A N 1
ATOM 839 C CA . ILE A 1 105 ? 70.896 -28.127 13.833 1.00 28.40 145 ILE A CA 1
ATOM 840 C C . ILE A 1 105 ? 69.952 -27.099 14.439 1.00 31.40 145 ILE A C 1
ATOM 841 O O . ILE A 1 105 ? 69.069 -26.566 13.748 1.00 30.29 145 ILE A O 1
ATOM 846 N N . CYS A 1 106 ? 70.101 -26.867 15.740 1.00 30.55 146 CYS A N 1
ATOM 847 C CA . CYS A 1 106 ? 69.319 -25.882 16.466 1.00 27.17 146 CYS A CA 1
ATOM 848 C C . CYS A 1 106 ? 70.266 -24.762 16.903 1.00 29.15 146 CYS A C 1
ATOM 849 O O . CYS A 1 106 ? 71.095 -24.958 17.797 1.00 29.99 146 CYS A O 1
ATOM 852 N N . GLU A 1 107 ? 70.170 -23.623 16.222 1.00 29.62 147 GLU A N 1
ATOM 853 C CA . GLU A 1 107 ? 71.021 -22.456 16.449 1.00 28.86 147 GLU A CA 1
ATOM 854 C C . GLU A 1 107 ? 70.119 -21.274 16.785 1.00 31.46 147 GLU A C 1
ATOM 855 O O . GLU A 1 107 ? 69.154 -20.998 16.062 1.00 31.08 147 GLU A O 1
ATOM 861 N N . ILE A 1 108 ? 70.402 -20.599 17.896 1.00 29.15 148 ILE A N 1
ATOM 862 C CA . ILE A 1 108 ? 69.497 -19.555 18.361 1.00 30.42 148 ILE A CA 1
ATOM 863 C C . ILE A 1 108 ? 69.578 -18.305 17.481 1.00 31.26 148 ILE A C 1
ATOM 864 O O . ILE A 1 108 ? 68.588 -17.569 17.359 1.00 33.82 148 ILE A O 1
ATOM 869 N N . ASP A 1 109 ? 70.727 -18.049 16.853 1.00 29.04 149 ASP A N 1
ATOM 870 C CA . ASP A 1 109 ? 71.011 -16.735 16.231 1.00 29.98 149 ASP A CA 1
ATOM 871 C C . ASP A 1 109 ? 71.192 -16.913 14.726 1.00 31.35 149 ASP A C 1
ATOM 872 O O . ASP A 1 109 ? 72.269 -17.308 14.263 1.00 29.81 149 ASP A O 1
ATOM 877 N N . GLU A 1 110 ? 70.147 -16.600 13.929 1.00 31.39 150 GLU A N 1
ATOM 878 C CA . GLU A 1 110 ? 70.238 -16.831 12.489 1.00 33.67 150 GLU A CA 1
ATOM 879 C C . GLU A 1 110 ? 71.333 -15.982 11.843 1.00 27.35 150 GLU A C 1
ATOM 880 O O . GLU A 1 110 ? 71.849 -16.351 10.770 1.00 31.16 150 GLU A O 1
ATOM 886 N N . THR A 1 111 ? 71.705 -14.868 12.485 1.00 28.93 151 THR A N 1
ATOM 887 C CA . THR A 1 111 ? 72.773 -14.027 11.967 1.00 31.24 151 THR A CA 1
ATOM 888 C C . THR A 1 111 ? 74.083 -14.793 11.872 1.00 32.18 151 THR A C 1
ATOM 889 O O . THR A 1 111 ? 74.858 -14.609 10.919 1.00 30.27 151 THR A O 1
ATOM 893 N N . VAL A 1 112 ? 74.340 -15.694 12.832 1.00 28.36 152 VAL A N 1
ATOM 894 C CA . VAL A 1 112 ? 75.580 -16.442 12.781 1.00 28.04 152 VAL A CA 1
ATOM 895 C C . VAL A 1 112 ? 75.623 -17.343 11.560 1.00 28.18 152 VAL A C 1
ATOM 896 O O . VAL A 1 112 ? 76.654 -17.441 10.878 1.00 27.93 152 VAL A O 1
ATOM 900 N N . ILE A 1 113 ? 74.509 -18.019 11.252 1.00 26.99 153 ILE A N 1
ATOM 901 C CA . ILE A 1 113 ? 74.458 -18.847 10.051 1.00 30.65 153 ILE A CA 1
ATOM 902 C C . ILE A 1 113 ? 74.704 -18.005 8.807 1.00 31.24 153 ILE A C 1
ATOM 903 O O . ILE A 1 113 ? 75.495 -18.378 7.923 1.00 30.09 153 ILE A O 1
ATOM 908 N N . GLU A 1 114 ? 73.978 -16.890 8.689 1.00 31.12 154 GLU A N 1
ATOM 909 C CA . GLU A 1 114 ? 74.052 -16.078 7.474 1.00 33.64 154 GLU A CA 1
ATOM 910 C C . GLU A 1 114 ? 75.457 -15.505 7.291 1.00 32.08 154 GLU A C 1
ATOM 911 O O . GLU A 1 114 ? 76.026 -15.562 6.193 1.00 31.35 154 GLU A O 1
ATOM 917 N N . VAL A 1 115 ? 76.066 -15.038 8.382 1.00 30.41 155 VAL A N 1
ATOM 918 C CA . VAL A 1 115 ? 77.427 -14.517 8.319 1.00 27.23 155 VAL A CA 1
ATOM 919 C C . VAL A 1 115 ? 78.400 -15.617 7.912 1.00 30.81 155 VAL A C 1
ATOM 920 O O . VAL A 1 115 ? 79.357 -15.385 7.156 1.00 30.85 155 VAL A O 1
ATOM 924 N N . SER A 1 116 ? 78.212 -16.832 8.442 1.00 28.84 156 SER A N 1
ATOM 925 C CA . SER A 1 116 ? 79.148 -17.875 8.060 1.00 28.85 156 SER A CA 1
ATOM 926 C C . SER A 1 116 ? 78.974 -18.272 6.598 1.00 30.42 156 SER A C 1
ATOM 927 O O . SER A 1 116 ? 79.955 -18.594 5.908 1.00 34.27 156 SER A O 1
ATOM 930 N N . LYS A 1 117 ? 77.730 -18.278 6.105 1.00 31.96 157 LYS A N 1
ATOM 931 C CA . LYS A 1 117 ? 77.517 -18.563 4.689 1.00 30.89 157 LYS A CA 1
ATOM 932 C C . LYS A 1 117 ? 78.173 -17.523 3.793 1.00 32.92 157 LYS A C 1
ATOM 933 O O . LYS A 1 117 ? 78.657 -17.859 2.708 1.00 37.60 157 LYS A O 1
ATOM 939 N N . ILE A 1 118 ? 78.228 -16.270 4.239 1.00 32.83 158 ILE A N 1
ATOM 940 C CA . ILE A 1 118 ? 78.787 -15.205 3.414 1.00 32.82 158 ILE A CA 1
ATOM 941 C C . ILE A 1 118 ? 80.310 -15.180 3.511 1.00 36.88 158 ILE A C 1
ATOM 942 O O . ILE A 1 118 ? 81.010 -15.104 2.494 1.00 33.34 158 ILE A O 1
ATOM 947 N N . TYR A 1 119 ? 80.849 -15.249 4.733 1.00 31.51 159 TYR A N 1
ATOM 948 C CA . TYR A 1 119 ? 82.263 -14.959 4.971 1.00 31.87 159 TYR A CA 1
ATOM 949 C C . TYR A 1 119 ? 83.137 -16.190 5.234 1.00 31.27 159 TYR A C 1
ATOM 950 O O . TYR A 1 119 ? 84.368 -16.055 5.213 1.00 39.15 159 TYR A O 1
ATOM 959 N N . PHE A 1 120 ? 82.557 -17.360 5.456 1.00 30.13 160 PHE A N 1
ATOM 960 C CA . PHE A 1 120 ? 83.317 -18.577 5.815 1.00 30.38 160 PHE A CA 1
ATOM 961 C C . PHE A 1 120 ? 82.850 -19.740 4.946 1.00 34.38 160 PHE A C 1
ATOM 962 O O . PHE A 1 120 ? 82.365 -20.760 5.436 1.00 33.78 160 PHE A O 1
ATOM 970 N N . LYS A 1 121 ? 83.002 -19.584 3.630 1.00 38.29 161 LYS A N 1
ATOM 971 C CA . LYS A 1 121 ? 82.374 -20.555 2.731 1.00 44.17 161 LYS A CA 1
ATOM 972 C C . LYS A 1 121 ? 82.974 -21.962 2.847 1.00 45.93 161 LYS A C 1
ATOM 973 O O . LYS A 1 121 ? 82.263 -22.943 2.603 1.00 44.19 161 LYS A O 1
ATOM 979 N N . ASN A 1 122 ? 84.245 -22.112 3.230 1.00 46.52 162 ASN A N 1
ATOM 980 C CA . ASN A 1 122 ? 84.757 -23.482 3.404 1.00 47.76 162 ASN A CA 1
ATOM 981 C C . ASN A 1 122 ? 84.429 -24.079 4.764 1.00 44.86 162 ASN A C 1
ATOM 982 O O . ASN A 1 122 ? 84.877 -25.192 5.077 1.00 45.22 162 ASN A O 1
ATOM 987 N N . ILE A 1 123 ? 83.693 -23.364 5.595 1.00 36.74 163 ILE A N 1
ATOM 988 C CA . ILE A 1 123 ? 83.230 -23.896 6.860 1.00 32.81 163 ILE A CA 1
ATOM 989 C C . ILE A 1 123 ? 81.737 -24.195 6.835 1.00 38.01 163 ILE A C 1
ATOM 990 O O . ILE A 1 123 ? 81.303 -25.186 7.435 1.00 34.61 163 ILE A O 1
ATOM 995 N N . SER A 1 124 ? 80.944 -23.393 6.122 1.00 36.42 164 SER A N 1
ATOM 996 C CA . SER A 1 124 ? 79.492 -23.514 6.095 1.00 34.34 164 SER A CA 1
ATOM 997 C C . SER A 1 124 ? 78.979 -24.270 4.868 1.00 41.47 164 SER A C 1
ATOM 998 O O . SER A 1 124 ? 77.766 -24.250 4.601 1.00 35.75 164 SER A O 1
ATOM 1001 N N . CYS A 1 125 ? 79.867 -24.939 4.120 1.00 43.81 165 CYS A N 1
ATOM 1002 C CA . CYS A 1 125 ? 79.446 -25.637 2.897 1.00 39.81 165 CYS A CA 1
ATOM 1003 C C . CYS A 1 125 ? 78.429 -26.747 3.157 1.00 44.51 165 CYS A C 1
ATOM 1004 O O . CYS A 1 125 ? 77.684 -27.115 2.234 1.00 42.42 165 CYS A O 1
ATOM 1007 N N . GLY A 1 126 ? 78.366 -27.279 4.384 1.00 38.15 166 GLY A N 1
ATOM 1008 C CA . GLY A 1 126 ? 77.469 -28.383 4.705 1.00 38.88 166 GLY A CA 1
ATOM 1009 C C . GLY A 1 126 ? 75.999 -27.996 4.713 1.00 42.54 166 GLY A C 1
ATOM 1010 O O . GLY A 1 126 ? 75.131 -28.874 4.648 1.00 37.69 166 GLY A O 1
ATOM 1011 N N . TYR A 1 127 ? 75.695 -26.698 4.783 1.00 38.02 167 TYR A N 1
ATOM 1012 C CA . TYR A 1 127 ? 74.303 -26.293 4.697 1.00 40.23 167 TYR A CA 1
ATOM 1013 C C . TYR A 1 127 ? 73.699 -26.621 3.325 1.00 42.49 167 TYR A C 1
ATOM 1014 O O . TYR A 1 127 ? 72.478 -26.755 3.226 1.00 41.13 167 TYR A O 1
ATOM 1023 N N . GLU A 1 128 ? 74.522 -26.837 2.287 1.00 36.54 168 GLU A N 1
ATOM 1024 C CA . GLU A 1 128 ? 73.968 -27.232 0.982 1.00 39.50 168 GLU A CA 1
ATOM 1025 C C . GLU A 1 128 ? 73.466 -28.672 0.957 1.00 45.67 168 GLU A C 1
ATOM 1026 O O . GLU A 1 128 ? 72.713 -29.045 0.048 1.00 41.00 168 GLU A O 1
ATOM 1032 N N . ASP A 1 129 ? 73.875 -29.493 1.916 1.00 38.31 169 ASP A N 1
ATOM 1033 C CA . ASP A 1 129 ? 73.526 -30.911 1.913 1.00 36.00 169 ASP A CA 1
ATOM 1034 C C . ASP A 1 129 ? 72.047 -31.100 2.230 1.00 38.17 169 ASP A C 1
ATOM 1035 O O . ASP A 1 129 ? 71.521 -30.498 3.167 1.00 34.15 169 ASP A O 1
ATOM 1040 N N . LYS A 1 130 ? 71.360 -31.937 1.436 1.00 39.34 170 LYS A N 1
ATOM 1041 C CA . LYS A 1 130 ? 69.916 -32.043 1.592 1.00 40.06 170 LYS A CA 1
ATOM 1042 C C . LYS A 1 130 ? 69.483 -32.728 2.870 1.00 38.53 170 LYS A C 1
ATOM 1043 O O . LYS A 1 130 ? 68.292 -32.672 3.198 1.00 36.11 170 LYS A O 1
ATOM 1049 N N . ARG A 1 131 ? 70.399 -33.366 3.617 1.00 33.24 171 ARG A N 1
ATOM 1050 C CA . ARG A 1 131 ? 70.017 -33.962 4.884 1.00 31.16 171 ARG A CA 1
ATOM 1051 C C . ARG A 1 131 ? 69.973 -32.972 6.045 1.00 31.69 171 ARG A C 1
ATOM 1052 O O . ARG A 1 131 ? 69.536 -33.357 7.139 1.00 33.99 171 ARG A O 1
ATOM 1060 N N . VAL A 1 132 ? 70.397 -31.732 5.839 1.00 31.58 172 VAL A N 1
ATOM 1061 C CA . VAL A 1 132 ? 70.547 -30.781 6.932 1.00 31.50 172 VAL A CA 1
ATOM 1062 C C . VAL A 1 132 ? 69.252 -30.015 7.103 1.00 35.52 172 VAL A C 1
ATOM 1063 O O . VAL A 1 132 ? 68.698 -29.489 6.133 1.00 37.55 172 VAL A O 1
ATOM 1067 N N . ASN A 1 133 ? 68.737 -29.989 8.321 1.00 32.19 173 ASN A N 1
ATOM 1068 C CA . ASN A 1 133 ? 67.542 -29.219 8.646 1.00 32.83 173 ASN A CA 1
ATOM 1069 C C . ASN A 1 133 ? 67.853 -28.220 9.744 1.00 34.76 173 ASN A C 1
ATOM 1070 O O . ASN A 1 133 ? 68.375 -28.606 10.800 1.00 30.92 173 ASN A O 1
ATOM 1075 N N . VAL A 1 134 ? 67.526 -26.944 9.498 1.00 31.15 174 VAL A N 1
ATOM 1076 C CA . VAL A 1 134 ? 67.876 -25.835 10.395 1.00 27.21 174 VAL A CA 1
ATOM 1077 C C . VAL A 1 134 ? 66.661 -25.433 11.205 1.00 34.99 174 VAL A C 1
ATOM 1078 O O . VAL A 1 134 ? 65.576 -25.217 10.652 1.00 38.09 174 VAL A O 1
ATOM 1082 N N . PHE A 1 135 ? 66.850 -25.286 12.506 1.00 29.38 175 PHE A N 1
ATOM 1083 C CA . PHE A 1 135 ? 65.871 -24.734 13.437 1.00 27.62 175 PHE A CA 1
ATOM 1084 C C . PHE A 1 135 ? 66.496 -23.531 14.115 1.00 33.73 175 PHE A C 1
ATOM 1085 O O . PHE A 1 135 ? 67.564 -23.640 14.731 1.00 32.01 175 PHE A O 1
ATOM 1093 N N . ILE A 1 136 ? 65.857 -22.374 13.999 1.00 29.91 176 ILE A N 1
ATOM 1094 C CA . ILE A 1 136 ? 66.330 -21.163 14.654 1.00 28.34 176 ILE A CA 1
ATOM 1095 C C . ILE A 1 136 ? 65.556 -21.036 15.954 1.00 31.32 176 ILE A C 1
ATOM 1096 O O . ILE A 1 136 ? 64.407 -20.590 15.954 1.00 37.55 176 ILE A O 1
ATOM 1101 N N . GLU A 1 137 ? 66.179 -21.433 17.071 1.00 31.86 177 GLU A N 1
ATOM 1102 C CA . GLU A 1 137 ? 65.463 -21.593 18.321 1.00 32.40 177 GLU A CA 1
ATOM 1103 C C . GLU A 1 137 ? 66.488 -21.750 19.443 1.00 29.79 177 GLU A C 1
ATOM 1104 O O . GLU A 1 137 ? 67.598 -22.236 19.206 1.00 32.00 177 GLU A O 1
ATOM 1110 N N . ASP A 1 138 ? 66.100 -21.355 20.651 1.00 32.04 178 ASP A N 1
ATOM 1111 C CA . ASP A 1 138 ? 66.857 -21.692 21.854 1.00 29.32 178 ASP A CA 1
ATOM 1112 C C . ASP A 1 138 ? 66.847 -23.215 22.039 1.00 30.13 178 ASP A C 1
ATOM 1113 O O . ASP A 1 138 ? 65.772 -23.820 22.119 1.00 34.32 178 ASP A O 1
ATOM 1118 N N . ALA A 1 139 ? 68.035 -23.836 22.090 1.00 28.30 179 ALA A N 1
ATOM 1119 C CA . ALA A 1 139 ? 68.076 -25.304 22.169 1.00 31.36 179 ALA A CA 1
ATOM 1120 C C . ALA A 1 139 ? 67.452 -25.819 23.458 1.00 34.10 179 ALA A C 1
ATOM 1121 O O . ALA A 1 139 ? 67.010 -26.971 23.530 1.00 30.63 179 ALA A O 1
ATOM 1123 N N . SER A 1 140 ? 67.459 -25.006 24.505 1.00 30.04 180 SER A N 1
ATOM 1124 C CA . SER A 1 140 ? 66.740 -25.350 25.719 1.00 35.20 180 SER A CA 1
ATOM 1125 C C . SER A 1 140 ? 65.263 -25.630 25.445 1.00 44.06 180 SER A C 1
ATOM 1126 O O . SER A 1 140 ? 64.667 -26.526 26.063 1.00 42.40 180 SER A O 1
ATOM 1129 N N . LYS A 1 141 ? 64.648 -24.864 24.543 1.00 32.62 181 LYS A N 1
ATOM 1130 C CA . LYS A 1 141 ? 63.246 -25.066 24.178 1.00 33.94 181 LYS A CA 1
ATOM 1131 C C . LYS A 1 141 ? 63.083 -26.143 23.103 1.00 35.34 181 LYS A C 1
ATOM 1132 O O . LYS A 1 141 ? 62.150 -26.957 23.165 1.00 38.32 181 LYS A O 1
ATOM 1138 N N . PHE A 1 142 ? 63.971 -26.168 22.113 1.00 30.98 182 PHE A N 1
ATOM 1139 C CA . PHE A 1 142 ? 63.936 -27.226 21.112 1.00 31.61 182 PHE A CA 1
ATOM 1140 C C . PHE A 1 142 ? 63.992 -28.599 21.780 1.00 33.44 182 PHE A C 1
ATOM 1141 O O . PHE A 1 142 ? 63.185 -29.493 21.480 1.00 31.20 182 PHE A O 1
ATOM 1149 N N . LEU A 1 143 ? 64.943 -28.792 22.695 1.00 29.11 183 LEU A N 1
ATOM 1150 C CA . LEU A 1 143 ? 65.080 -30.101 23.318 1.00 30.23 183 LEU A CA 1
ATOM 1151 C C . LEU A 1 143 ? 63.868 -30.476 24.155 1.00 35.48 183 LEU A C 1
ATOM 1152 O O . LEU A 1 143 ? 63.599 -31.666 24.351 1.00 37.40 183 LEU A O 1
ATOM 1157 N N . GLU A 1 144 ? 63.145 -29.496 24.680 1.00 30.81 184 GLU A N 1
ATOM 1158 C CA . GLU A 1 144 ? 61.940 -29.829 25.415 1.00 40.00 184 GLU A CA 1
ATOM 1159 C C . GLU A 1 144 ? 60.838 -30.312 24.477 1.00 38.48 184 GLU A C 1
ATOM 1160 O O . GLU A 1 144 ? 59.985 -31.101 24.894 1.00 46.24 184 GLU A O 1
ATOM 1166 N N . ASN A 1 145 ? 60.861 -29.882 23.206 1.00 30.60 185 ASN A N 1
ATOM 1167 C CA . ASN A 1 145 ? 59.737 -30.130 22.306 1.00 33.09 185 ASN A CA 1
ATOM 1168 C C . ASN A 1 145 ? 59.999 -31.187 21.249 1.00 35.13 185 ASN A C 1
ATOM 1169 O O . ASN A 1 145 ? 59.065 -31.572 20.544 1.00 35.69 185 ASN A O 1
ATOM 1174 N N . VAL A 1 146 ? 61.239 -31.598 21.051 1.00 30.55 186 VAL A N 1
ATOM 1175 C CA . VAL A 1 146 ? 61.499 -32.434 19.894 1.00 32.54 186 VAL A CA 1
ATOM 1176 C C . VAL A 1 146 ? 60.863 -33.805 20.117 1.00 35.17 186 VAL A C 1
ATOM 1177 O O . VAL A 1 146 ? 60.852 -34.329 21.231 1.00 35.10 186 VAL A O 1
ATOM 1181 N N . THR A 1 147 ? 60.211 -34.325 19.081 1.00 29.93 187 THR A N 1
ATOM 1182 C CA . THR A 1 147 ? 59.606 -35.660 19.193 1.00 29.06 187 THR A CA 1
ATOM 1183 C C . THR A 1 147 ? 60.588 -36.780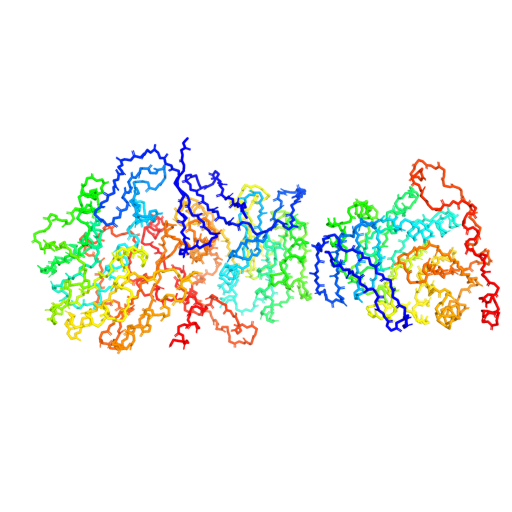 18.864 1.00 30.17 187 THR A C 1
ATOM 1184 O O . THR A 1 147 ? 60.424 -37.906 19.365 1.00 29.94 187 THR A O 1
ATOM 1188 N N . ASN A 1 148 ? 61.549 -36.534 17.968 1.00 28.86 188 ASN A N 1
ATOM 1189 C CA . ASN A 1 148 ? 62.535 -37.516 17.561 1.00 29.96 188 ASN A CA 1
ATOM 1190 C C . ASN A 1 148 ? 63.557 -37.723 18.683 1.00 32.66 188 ASN A C 1
ATOM 1191 O O . ASN A 1 148 ? 63.779 -36.828 19.502 1.00 33.24 188 ASN A O 1
ATOM 1196 N N . THR A 1 149 ? 64.188 -38.907 18.697 1.00 31.09 189 THR A N 1
ATOM 1197 C CA . THR A 1 149 ? 65.413 -39.122 19.470 1.00 30.99 189 THR A CA 1
ATOM 1198 C C . THR A 1 149 ? 66.593 -39.293 18.520 1.00 30.10 189 THR A C 1
ATOM 1199 O O . THR A 1 149 ? 66.442 -39.709 17.374 1.00 32.66 189 THR A O 1
ATOM 1203 N N . TYR A 1 150 ? 67.798 -38.980 19.011 1.00 28.74 190 TYR A N 1
ATOM 1204 C CA . TYR A 1 150 ? 68.997 -38.918 18.179 1.00 28.40 190 TYR A CA 1
ATOM 1205 C C . TYR A 1 150 ? 70.022 -39.979 18.569 1.00 30.61 190 TYR A C 1
ATOM 1206 O O . TYR A 1 150 ? 70.125 -40.364 19.737 1.00 33.88 190 TYR A O 1
ATOM 1215 N N . ASP A 1 151 ? 70.825 -40.395 17.579 1.00 29.90 191 ASP A N 1
ATOM 1216 C CA . ASP A 1 151 ? 71.936 -41.309 17.865 1.00 33.76 191 ASP A CA 1
ATOM 1217 C C . ASP A 1 151 ? 73.098 -40.564 18.523 1.00 33.89 191 ASP A C 1
ATOM 1218 O O . ASP A 1 151 ? 73.768 -41.100 19.425 1.00 30.56 191 ASP A O 1
ATOM 1223 N N . VAL A 1 152 ? 73.332 -39.318 18.099 1.00 31.42 192 VAL A N 1
ATOM 1224 C CA . VAL A 1 152 ? 74.424 -38.498 18.618 1.00 29.75 192 VAL A CA 1
ATOM 1225 C C . VAL A 1 152 ? 73.893 -37.082 18.740 1.00 34.47 192 VAL A C 1
ATOM 1226 O O . VAL A 1 152 ? 73.187 -36.605 17.847 1.00 32.13 192 VAL A O 1
ATOM 1230 N N . ILE A 1 153 ? 74.229 -36.415 19.840 1.00 30.74 193 ILE A N 1
ATOM 1231 C CA . ILE A 1 153 ? 74.008 -34.982 19.995 1.00 27.20 193 ILE A CA 1
ATOM 1232 C C . ILE A 1 153 ? 75.360 -34.328 20.270 1.00 34.96 193 ILE A C 1
ATOM 1233 O O . ILE A 1 153 ? 76.071 -34.740 21.200 1.00 29.45 193 ILE A O 1
ATOM 1238 N N . ILE A 1 154 ? 75.689 -33.293 19.486 1.00 30.49 194 ILE A N 1
ATOM 1239 C CA . ILE A 1 154 ? 76.937 -32.558 19.625 1.00 30.19 194 ILE A CA 1
ATOM 1240 C C . ILE A 1 154 ? 76.575 -31.162 20.093 1.00 35.45 194 ILE A C 1
ATOM 1241 O O . ILE A 1 154 ? 75.873 -30.426 19.385 1.00 29.63 194 ILE A O 1
ATOM 1246 N N . VAL A 1 155 ? 77.008 -30.799 21.300 1.00 28.34 195 VAL A N 1
ATOM 1247 C CA . VAL A 1 155 ? 76.706 -29.484 21.848 1.00 28.56 195 VAL A CA 1
ATOM 1248 C C . VAL A 1 155 ? 77.878 -28.549 21.551 1.00 36.15 195 VAL A C 1
ATOM 1249 O O . VAL A 1 155 ? 78.882 -28.532 22.272 1.00 30.94 195 VAL A O 1
ATOM 1253 N N . ASP A 1 156 ? 77.721 -27.700 20.533 1.00 27.32 196 ASP A N 1
ATOM 1254 C CA . ASP A 1 156 ? 78.766 -26.812 20.072 1.00 29.56 196 ASP A CA 1
ATOM 1255 C C . ASP A 1 156 ? 78.346 -25.386 20.413 1.00 33.76 196 ASP A C 1
ATOM 1256 O O . ASP A 1 156 ? 78.018 -24.582 19.538 1.00 30.18 196 ASP A O 1
ATOM 1261 N N . SER A 1 157 ? 78.330 -25.095 21.710 1.00 32.83 197 SER A N 1
ATOM 1262 C CA . SER A 1 157 ? 77.831 -23.837 22.240 1.00 34.36 197 SER A CA 1
ATOM 1263 C C . SER A 1 157 ? 78.942 -22.804 22.346 1.00 33.72 197 SER A C 1
ATOM 1264 O O . SER A 1 157 ? 80.137 -23.129 22.430 1.00 38.19 197 SER A O 1
ATOM 1267 N N . SER A 1 158 ? 78.525 -21.546 22.364 1.00 32.71 198 SER A N 1
ATOM 1268 C CA . SER A 1 158 ? 79.371 -20.473 22.881 1.00 32.86 198 SER A CA 1
ATOM 1269 C C . SER A 1 158 ? 79.467 -20.610 24.408 1.00 38.36 198 SER A C 1
ATOM 1270 O O . SER A 1 158 ? 78.990 -21.578 25.007 1.00 37.29 198 SER A O 1
ATOM 1273 N N . ASP A 1 159 ? 80.079 -19.622 25.064 1.00 34.02 199 ASP A N 1
ATOM 1274 C CA . ASP A 1 159 ? 80.374 -19.700 26.493 1.00 36.22 199 ASP A CA 1
ATOM 1275 C C . ASP A 1 159 ? 79.172 -19.348 27.361 1.00 39.39 199 ASP A C 1
ATOM 1276 O O . ASP A 1 159 ? 78.167 -18.810 26.895 1.00 38.13 199 ASP A O 1
ATOM 1281 N N . PRO A 1 160 ? 79.274 -19.603 28.671 1.00 45.70 200 PRO A N 1
ATOM 1282 C CA . PRO A 1 160 ? 78.096 -19.465 29.545 1.00 40.89 200 PRO A CA 1
ATOM 1283 C C . PRO A 1 160 ? 77.586 -18.049 29.716 1.00 43.77 200 PRO A C 1
ATOM 1284 O O . PRO A 1 160 ? 76.447 -17.897 30.172 1.00 46.70 200 PRO A O 1
ATOM 1288 N N . ILE A 1 161 ? 78.357 -17.016 29.354 1.00 41.62 201 ILE A N 1
ATOM 1289 C CA . ILE A 1 161 ? 77.878 -15.636 29.362 1.00 48.58 201 ILE A CA 1
ATOM 1290 C C . ILE A 1 161 ? 77.248 -15.344 28.005 1.00 42.10 201 ILE A C 1
ATOM 1291 O O . ILE A 1 161 ? 77.937 -15.345 26.982 1.00 43.18 201 ILE A O 1
ATOM 1296 N N . GLY A 1 162 ? 75.941 -15.078 27.993 1.00 43.94 202 GLY A N 1
ATOM 1297 C CA . GLY A 1 162 ? 75.218 -14.840 26.764 1.00 43.33 202 GLY A CA 1
ATOM 1298 C C . GLY A 1 162 ? 74.112 -15.870 26.561 1.00 35.46 202 GLY A C 1
ATOM 1299 O O . GLY A 1 162 ? 73.698 -16.557 27.502 1.00 40.23 202 GLY A O 1
ATOM 1300 N N . PRO A 1 163 ? 73.638 -16.000 25.318 1.00 40.73 203 PRO A N 1
ATOM 1301 C CA . PRO A 1 163 ? 72.535 -16.945 25.031 1.00 46.28 203 PRO A CA 1
ATOM 1302 C C . PRO A 1 163 ? 72.811 -18.376 25.454 1.00 41.30 203 PRO A C 1
ATOM 1303 O O . PRO A 1 163 ? 71.857 -19.137 25.681 1.00 40.46 203 PRO A O 1
ATOM 1307 N N . ALA A 1 164 ? 74.073 -18.790 25.551 1.00 37.33 204 ALA A N 1
ATOM 1308 C CA . ALA A 1 164 ? 74.337 -20.172 25.935 1.00 34.64 204 ALA A CA 1
ATOM 1309 C C . ALA A 1 164 ? 74.192 -20.406 27.428 1.00 38.62 204 ALA A C 1
ATOM 1310 O O . ALA A 1 164 ? 74.465 -21.523 27.895 1.00 41.61 204 ALA A O 1
ATOM 1312 N N . GLU A 1 165 ? 73.759 -19.398 28.187 1.00 42.46 205 GLU A N 1
ATOM 1313 C CA . GLU A 1 165 ? 73.630 -19.558 29.636 1.00 45.70 205 GLU A CA 1
ATOM 1314 C C . GLU A 1 165 ? 72.642 -20.659 30.014 1.00 51.84 205 GLU A C 1
ATOM 1315 O O . GLU A 1 165 ? 72.741 -21.219 31.112 1.00 55.84 205 GLU A O 1
ATOM 1321 N N . THR A 1 166 ? 71.713 -20.995 29.122 1.00 46.73 206 THR A N 1
ATOM 1322 C CA . THR A 1 166 ? 70.720 -22.044 29.333 1.00 45.15 206 THR A CA 1
ATOM 1323 C C . THR A 1 166 ? 71.244 -23.452 29.053 1.00 50.84 206 THR A C 1
ATOM 1324 O O . THR A 1 166 ? 70.483 -24.419 29.201 1.00 52.66 206 THR A O 1
ATOM 1328 N N . LEU A 1 167 ? 72.499 -23.609 28.638 1.00 44.02 207 LEU A N 1
ATOM 1329 C CA . LEU A 1 167 ? 73.000 -24.914 28.231 1.00 47.17 207 LEU A CA 1
ATOM 1330 C C . LEU A 1 167 ? 73.977 -25.519 29.241 1.00 52.43 207 LEU A C 1
ATOM 1331 O O . LEU A 1 167 ? 74.577 -26.560 28.961 1.00 42.35 207 LEU A O 1
ATOM 1336 N N . PHE A 1 168 ? 74.163 -24.895 30.405 1.00 55.21 208 PHE A N 1
ATOM 1337 C CA . PHE A 1 168 ? 75.183 -25.386 31.327 1.00 48.76 208 PHE A CA 1
ATOM 1338 C C . PHE A 1 168 ? 74.580 -25.686 32.692 1.00 55.58 208 PHE A C 1
ATOM 1339 O O . PHE A 1 168 ? 75.061 -25.153 33.697 1.00 52.04 208 PHE A O 1
ATOM 1347 N N . ASN A 1 169 ? 73.541 -26.524 32.749 1.00 42.58 209 ASN A N 1
ATOM 1348 C CA . ASN A 1 169 ? 72.879 -26.833 34.011 1.00 43.76 209 ASN A CA 1
ATOM 1349 C C . ASN A 1 169 ? 72.305 -28.243 33.968 1.00 52.25 209 ASN A C 1
ATOM 1350 O O . ASN A 1 169 ? 72.268 -28.905 32.923 1.00 40.37 209 ASN A O 1
ATOM 1355 N N . GLN A 1 170 ? 71.847 -28.692 35.137 1.00 48.76 210 GLN A N 1
ATOM 1356 C CA . GLN A 1 170 ? 71.352 -30.056 35.279 1.00 45.85 210 GLN A CA 1
ATOM 1357 C C . GLN A 1 170 ? 70.132 -30.307 34.398 1.00 44.70 210 GLN A C 1
ATOM 1358 O O . GLN A 1 170 ? 70.027 -31.354 33.745 1.00 46.15 210 GLN A O 1
ATOM 1364 N N . ASN A 1 171 ? 69.173 -29.379 34.406 1.00 44.85 211 ASN A N 1
ATOM 1365 C CA . ASN A 1 171 ? 67.958 -29.580 33.623 1.00 50.39 211 ASN A CA 1
ATOM 1366 C C . ASN A 1 171 ? 68.292 -29.779 32.151 1.00 44.49 211 ASN A C 1
ATOM 1367 O O . ASN A 1 171 ? 67.665 -30.596 31.460 1.00 40.97 211 ASN A O 1
ATOM 1372 N N . PHE A 1 172 ? 69.301 -29.058 31.658 1.00 42.01 212 PHE A N 1
ATOM 1373 C CA . PHE A 1 172 ? 69.712 -29.219 30.273 1.00 38.61 212 PHE A CA 1
ATOM 1374 C C . PHE A 1 172 ? 70.156 -30.652 29.989 1.00 41.78 212 PHE A C 1
ATOM 1375 O O . PHE A 1 172 ? 69.756 -31.253 28.983 1.00 35.80 212 PHE A O 1
ATOM 1383 N N . TYR A 1 173 ? 71.013 -31.215 30.846 1.00 35.90 213 TYR A N 1
ATOM 1384 C CA . TYR A 1 173 ? 71.478 -32.578 30.564 1.00 32.76 213 TYR A CA 1
ATOM 1385 C C . TYR A 1 173 ? 70.366 -33.613 30.701 1.00 33.63 213 TYR A C 1
ATOM 1386 O O . TYR A 1 173 ? 70.441 -34.681 30.079 1.00 36.41 213 TYR A O 1
ATOM 1395 N N . GLU A 1 174 ? 69.335 -33.330 31.492 1.00 37.35 214 GLU A N 1
ATOM 1396 C CA . GLU A 1 174 ? 68.177 -34.217 31.492 1.00 36.23 214 GLU A CA 1
ATOM 1397 C C . GLU A 1 174 ? 67.468 -34.178 30.136 1.00 38.38 214 GLU A C 1
ATOM 1398 O O . GLU A 1 174 ? 67.049 -35.219 29.616 1.00 34.66 214 GLU A O 1
ATOM 1404 N N . LYS A 1 175 ? 67.342 -32.991 29.544 1.00 36.69 215 LYS A N 1
ATOM 1405 C CA . LYS A 1 175 ? 66.719 -32.907 28.216 1.00 35.24 215 LYS A CA 1
ATOM 1406 C C . LYS A 1 175 ? 67.551 -33.630 27.177 1.00 35.97 215 LYS A C 1
ATOM 1407 O O . LYS A 1 175 ? 67.009 -34.250 26.247 1.00 33.51 215 LYS A O 1
ATOM 1413 N N . ILE A 1 176 ? 68.874 -33.516 27.291 1.00 28.85 216 ILE A N 1
ATOM 1414 C CA . ILE A 1 176 ? 69.765 -34.230 26.392 1.00 29.72 216 ILE A CA 1
ATOM 1415 C C . ILE A 1 176 ? 69.575 -35.737 26.547 1.00 31.99 216 ILE A C 1
ATOM 1416 O O . ILE A 1 176 ? 69.452 -36.470 25.562 1.00 30.40 216 ILE A O 1
ATOM 1421 N N . TYR A 1 177 ? 69.588 -36.220 27.787 1.00 35.55 217 TYR A N 1
ATOM 1422 C CA . TYR A 1 177 ? 69.399 -37.651 28.012 1.00 31.95 217 TYR A CA 1
ATOM 1423 C C . TYR A 1 177 ? 68.130 -38.159 27.322 1.00 32.92 217 TYR A C 1
ATOM 1424 O O . TYR A 1 177 ? 68.152 -39.180 26.632 1.00 33.88 217 TYR A O 1
ATOM 1433 N N . ASN A 1 178 ? 67.015 -37.438 27.501 1.00 33.58 218 ASN A N 1
ATOM 1434 C CA . ASN A 1 178 ? 65.731 -37.900 26.978 1.00 36.49 218 ASN A CA 1
ATOM 1435 C C . ASN A 1 178 ? 65.674 -37.810 25.464 1.00 41.52 218 ASN A C 1
ATOM 1436 O O . ASN A 1 178 ? 64.948 -38.579 24.821 1.00 38.81 218 ASN A O 1
ATOM 1441 N N . ALA A 1 179 ? 66.427 -36.900 24.868 1.00 32.52 219 ALA A N 1
ATOM 1442 C CA . ALA A 1 179 ? 66.423 -36.799 23.413 1.00 33.65 219 ALA A CA 1
ATOM 1443 C C . ALA A 1 179 ? 67.355 -37.785 22.738 1.00 32.02 219 ALA A C 1
ATOM 1444 O O . ALA A 1 179 ? 67.475 -37.756 21.504 1.00 30.99 219 ALA A O 1
ATOM 1446 N N . LEU A 1 180 ? 68.064 -38.622 23.507 1.00 31.42 220 LEU A N 1
ATOM 1447 C CA . LEU A 1 180 ? 68.969 -39.608 22.951 1.00 29.44 220 LEU A CA 1
ATOM 1448 C C . LEU A 1 180 ? 68.308 -40.989 22.872 1.00 29.75 220 LEU A C 1
ATOM 1449 O O . LEU A 1 180 ? 67.496 -41.342 23.726 1.00 32.73 220 LEU A O 1
ATOM 1454 N N . LYS A 1 181 ? 68.685 -41.741 21.835 1.00 29.73 221 LYS A N 1
ATOM 1455 C CA . LYS A 1 181 ? 68.349 -43.160 21.686 1.00 29.91 221 LYS A CA 1
ATOM 1456 C C . LYS A 1 181 ? 68.915 -43.917 22.884 1.00 32.72 221 LYS A C 1
ATOM 1457 O O . LYS A 1 181 ? 69.770 -43.401 23.612 1.00 34.52 221 LYS A O 1
ATOM 1463 N N . PRO A 1 182 ? 68.418 -45.121 23.156 1.00 34.39 222 PRO A N 1
ATOM 1464 C CA . PRO A 1 182 ? 68.901 -45.820 24.359 1.00 34.72 222 PRO A CA 1
ATOM 1465 C C . PRO A 1 182 ? 70.404 -46.049 24.359 1.00 29.34 222 PRO A C 1
ATOM 1466 O O . PRO A 1 182 ? 71.002 -46.187 25.435 1.00 39.00 222 PRO A O 1
ATOM 1470 N N . ASN A 1 183 ? 71.024 -46.158 23.193 1.00 32.05 223 ASN A N 1
ATOM 1471 C CA . ASN A 1 183 ? 72.462 -46.339 23.085 1.00 40.77 223 ASN A CA 1
ATOM 1472 C C . ASN A 1 183 ? 73.131 -45.088 22.526 1.00 42.32 223 ASN A C 1
ATOM 1473 O O . ASN A 1 183 ? 74.155 -45.180 21.836 1.00 38.47 223 ASN A O 1
ATOM 1478 N N . GLY A 1 184 ? 72.500 -43.914 22.750 1.00 33.86 224 GLY A N 1
ATOM 1479 C CA . GLY A 1 184 ? 72.977 -42.678 22.147 1.00 30.81 224 GLY A CA 1
ATOM 1480 C C . GLY A 1 184 ? 74.139 -42.057 22.927 1.00 36.17 224 GLY A C 1
ATOM 1481 O O . GLY A 1 184 ? 74.365 -42.392 24.086 1.00 37.85 224 GLY A O 1
ATOM 1482 N N . TYR A 1 185 ? 74.838 -41.106 22.275 1.00 33.31 225 TYR A N 1
ATOM 1483 C CA . TYR A 1 185 ? 75.976 -40.402 22.888 1.00 28.86 225 TYR A CA 1
ATOM 1484 C C . TYR A 1 185 ? 75.789 -38.895 22.730 1.00 31.71 225 TYR A C 1
ATOM 1485 O O . TYR A 1 185 ? 75.246 -38.432 21.722 1.00 30.59 225 TYR A O 1
ATOM 1494 N N . CYS A 1 186 ? 76.253 -38.143 23.735 1.00 29.56 226 CYS A N 1
ATOM 1495 C CA . CYS A 1 186 ? 76.359 -36.688 23.659 1.00 27.63 226 CYS A CA 1
ATOM 1496 C C . CYS A 1 186 ? 77.794 -36.260 23.951 1.00 34.84 226 CYS A C 1
ATOM 1497 O O . CYS A 1 186 ? 78.394 -36.750 24.914 1.00 32.55 226 CYS A O 1
ATOM 1500 N N . VAL A 1 187 ? 78.341 -35.336 23.142 1.00 30.45 227 VAL A N 1
ATOM 1501 C CA . VAL A 1 187 ? 79.573 -34.627 23.504 1.00 29.70 227 VAL A CA 1
ATOM 1502 C C . VAL A 1 187 ? 79.233 -33.144 23.606 1.00 33.70 227 VAL A C 1
ATOM 1503 O O . VAL A 1 187 ? 78.358 -32.635 22.888 1.00 30.23 227 VAL A O 1
ATOM 1507 N N . ALA A 1 188 ? 79.909 -32.449 24.514 1.00 29.53 228 ALA A N 1
ATOM 1508 C CA . ALA A 1 188 ? 79.680 -31.019 24.667 1.00 30.52 228 ALA A CA 1
ATOM 1509 C C . ALA A 1 188 ? 81.010 -30.303 24.874 1.00 33.56 228 ALA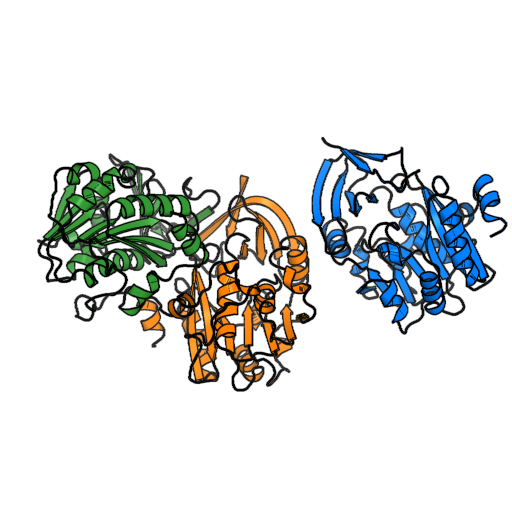 A C 1
ATOM 1510 O O . ALA A 1 188 ? 81.907 -30.822 25.543 1.00 32.86 228 ALA A O 1
ATOM 1512 N N . GLN A 1 189 ? 81.123 -29.095 24.318 1.00 34.85 229 GLN A N 1
ATOM 1513 C CA . GLN A 1 189 ? 82.254 -28.233 24.631 1.00 34.35 229 GLN A CA 1
ATOM 1514 C C . GLN A 1 189 ? 82.299 -27.967 26.142 1.00 30.66 229 GLN A C 1
ATOM 1515 O O . GLN A 1 189 ? 81.273 -27.653 26.761 1.00 33.12 229 GLN A O 1
ATOM 1521 N N . CYS A 1 190 ? 83.487 -28.099 26.768 1.00 29.56 230 CYS A N 1
ATOM 1522 C CA . CYS A 1 190 ? 83.570 -27.998 28.222 1.00 27.90 230 CYS A CA 1
ATOM 1523 C C . CYS A 1 190 ? 84.808 -27.161 28.620 1.00 38.54 230 CYS A C 1
ATOM 1524 O O . CYS A 1 190 ? 85.691 -26.900 27.807 1.00 43.25 230 CYS A O 1
ATOM 1527 N N . GLU A 1 191 ? 84.843 -26.669 29.853 1.00 54.84 231 GLU A N 1
ATOM 1528 C CA . GLU A 1 191 ? 85.862 -25.671 30.222 1.00 44.62 231 GLU A CA 1
ATOM 1529 C C . GLU A 1 191 ? 87.296 -26.187 30.010 1.00 46.87 231 GLU A C 1
ATOM 1530 O O . GLU A 1 191 ? 87.586 -27.382 30.167 1.00 47.46 231 GLU A O 1
ATOM 1536 N N . SER A 1 192 ? 88.217 -25.261 29.686 1.00 39.23 232 SER A N 1
ATOM 1537 C CA . SER A 1 192 ? 89.640 -25.603 29.601 1.00 32.09 232 SER A CA 1
ATOM 1538 C C . SER A 1 192 ? 90.176 -26.034 30.961 1.00 35.77 232 SER A C 1
ATOM 1539 O O . SER A 1 192 ? 89.886 -25.413 31.987 1.00 33.23 232 SER A O 1
ATOM 1542 N N . LEU A 1 193 ? 90.960 -27.108 30.962 1.00 30.81 233 LEU A N 1
ATOM 1543 C CA . LEU A 1 193 ? 91.432 -27.651 32.236 1.00 30.88 233 LEU A CA 1
ATOM 1544 C C . LEU A 1 193 ? 92.437 -26.732 32.910 1.00 32.43 233 LEU A C 1
ATOM 1545 O O . LEU A 1 193 ? 92.726 -26.915 34.107 1.00 34.06 233 LEU A O 1
ATOM 1550 N N . TRP A 1 194 ? 92.973 -25.757 32.184 1.00 28.39 234 TRP A N 1
ATOM 1551 C CA . TRP A 1 194 ? 93.871 -24.790 32.824 1.00 29.39 234 TRP A CA 1
ATOM 1552 C C . TRP A 1 194 ? 93.149 -23.630 33.485 1.00 40.05 234 TRP A C 1
ATOM 1553 O O . TRP A 1 194 ? 93.804 -22.823 34.152 1.00 39.63 234 TRP A O 1
ATOM 1564 N N . ILE A 1 195 ? 91.830 -23.525 33.352 1.00 34.87 235 ILE A N 1
ATOM 1565 C CA . ILE A 1 195 ? 91.121 -22.392 33.944 1.00 34.75 235 ILE A CA 1
ATOM 1566 C C . ILE A 1 195 ? 90.233 -22.841 35.089 1.00 49.80 235 ILE A C 1
ATOM 1567 O O . ILE A 1 195 ? 90.719 -23.055 36.206 1.00 59.91 235 ILE A O 1
ATOM 1572 N N . HIS A 1 196 ? 88.939 -23.030 34.838 1.00 48.23 236 HIS A N 1
ATOM 1573 C CA . HIS A 1 196 ? 88.021 -23.324 35.945 1.00 58.52 236 HIS A CA 1
ATOM 1574 C C . HIS A 1 196 ? 87.720 -24.830 35.962 1.00 50.92 236 HIS A C 1
ATOM 1575 O O . HIS A 1 196 ? 86.801 -25.342 35.309 1.00 49.40 236 HIS A O 1
ATOM 1582 N N . VAL A 1 197 ? 88.567 -25.541 36.696 1.00 47.56 237 VAL A N 1
ATOM 1583 C CA . VAL A 1 197 ? 88.311 -26.942 37.009 1.00 43.70 237 VAL A CA 1
ATOM 1584 C C . VAL A 1 197 ? 86.992 -27.079 37.757 1.00 45.78 237 VAL A C 1
ATOM 1585 O O . VAL A 1 197 ? 86.258 -28.049 37.568 1.00 43.88 237 VAL A O 1
ATOM 1589 N N . GLY A 1 198 ? 86.662 -26.103 38.608 1.00 52.59 238 GLY A N 1
ATOM 1590 C CA . GLY A 1 198 ? 85.404 -26.167 39.335 1.00 48.32 238 GLY A CA 1
ATOM 1591 C C . GLY A 1 198 ? 84.203 -26.314 38.418 1.00 53.10 238 GLY A C 1
ATOM 1592 O O . GLY A 1 198 ? 83.250 -27.029 38.734 1.00 48.81 238 GLY A O 1
ATOM 1593 N N . THR A 1 199 ? 84.245 -25.652 37.261 1.00 50.31 239 THR A N 1
ATOM 1594 C CA . THR A 1 199 ? 83.177 -25.773 36.271 1.00 49.29 239 THR A CA 1
ATOM 1595 C C . THR A 1 199 ? 83.160 -27.160 35.623 1.00 45.82 239 THR A C 1
ATOM 1596 O O . THR A 1 199 ? 82.092 -27.764 35.446 1.00 44.03 239 THR A O 1
ATOM 1600 N N . ILE A 1 200 ? 84.326 -27.663 35.214 1.00 37.47 240 ILE A N 1
ATOM 1601 C CA . ILE A 1 200 ? 84.408 -29.034 34.714 1.00 44.37 240 ILE A CA 1
ATOM 1602 C C . ILE A 1 200 ? 83.771 -29.993 35.713 1.00 46.55 240 ILE A C 1
ATOM 1603 O O . ILE A 1 200 ? 83.011 -30.899 35.341 1.00 40.32 240 ILE A O 1
ATOM 1608 N N . LYS A 1 201 ? 84.089 -29.809 36.998 1.00 45.55 241 LYS A N 1
ATOM 1609 C CA . LYS A 1 201 ? 83.534 -30.663 38.042 1.00 48.19 241 LYS A CA 1
ATOM 1610 C C . LYS A 1 201 ? 82.015 -30.553 38.096 1.00 43.72 241 LYS A C 1
ATOM 1611 O O . LYS A 1 201 ? 81.314 -31.563 38.269 1.00 42.35 241 LYS A O 1
ATOM 1617 N N . ASN A 1 202 ? 81.492 -29.335 37.953 1.00 43.67 242 ASN A N 1
ATOM 1618 C CA . ASN A 1 202 ? 80.047 -29.137 37.944 1.00 44.77 242 ASN A CA 1
ATOM 1619 C C . ASN A 1 202 ? 79.401 -29.881 36.782 1.00 42.25 242 ASN A C 1
ATOM 1620 O O . ASN A 1 202 ? 78.437 -30.628 36.979 1.00 48.83 242 ASN A O 1
ATOM 1625 N N . MET A 1 203 ? 79.941 -29.721 35.568 1.00 40.52 243 MET A N 1
ATOM 1626 C CA . MET A 1 203 ? 79.343 -30.362 34.389 1.00 42.20 243 MET A CA 1
ATOM 1627 C C . MET A 1 203 ? 79.392 -31.876 34.503 1.00 46.84 243 MET A C 1
ATOM 1628 O O . MET A 1 203 ? 78.429 -32.576 34.155 1.00 42.95 243 MET A O 1
ATOM 1633 N N . ILE A 1 204 ? 80.535 -32.411 34.931 1.00 36.70 244 ILE A N 1
ATOM 1634 C CA . ILE A 1 204 ? 80.632 -33.856 35.110 1.00 37.15 244 ILE A CA 1
ATOM 1635 C C . ILE A 1 204 ? 79.595 -34.338 36.114 1.00 38.87 244 ILE A C 1
ATOM 1636 O O . ILE A 1 204 ? 78.927 -35.361 35.896 1.00 44.05 244 ILE A O 1
ATOM 1641 N N . GLY A 1 205 ? 79.462 -33.634 37.238 1.00 44.15 245 GLY A N 1
ATOM 1642 C CA . GLY A 1 205 ? 78.448 -34.000 38.210 1.00 47.04 245 GLY A CA 1
ATOM 1643 C C . GLY A 1 205 ? 77.053 -34.038 37.610 1.00 51.45 245 GLY A C 1
ATOM 1644 O O . GLY A 1 205 ? 76.277 -34.953 37.889 1.00 46.92 245 GLY A O 1
ATOM 1645 N N . TYR A 1 206 ? 76.718 -33.041 36.779 1.00 45.92 246 TYR A N 1
ATOM 1646 C CA . TYR A 1 206 ? 75.419 -33.030 36.099 1.00 48.39 246 TYR A CA 1
ATOM 1647 C C . TYR A 1 206 ? 75.246 -34.250 35.210 1.00 44.51 246 TYR A C 1
ATOM 1648 O O . TYR A 1 206 ? 74.212 -34.933 35.254 1.00 45.80 246 TYR A O 1
ATOM 1657 N N . ALA A 1 207 ? 76.232 -34.509 34.349 1.00 38.42 247 ALA A N 1
ATOM 1658 C CA . ALA A 1 207 ? 76.109 -35.603 33.403 1.00 39.89 247 ALA A CA 1
ATOM 1659 C C . ALA A 1 207 ? 76.008 -36.943 34.127 1.00 42.23 247 ALA A C 1
ATOM 1660 O O . ALA A 1 207 ? 75.290 -37.838 33.678 1.00 44.23 247 ALA A O 1
ATOM 1662 N N . LYS A 1 208 ? 76.696 -37.084 35.263 1.00 39.46 248 LYS A N 1
ATOM 1663 C CA . LYS A 1 208 ? 76.690 -38.354 35.989 1.00 45.09 248 LYS A CA 1
ATOM 1664 C C . LYS A 1 208 ? 75.367 -38.615 36.713 1.00 42.52 248 LYS A C 1
ATOM 1665 O O . LYS A 1 208 ? 75.079 -39.772 37.029 1.00 43.45 248 LYS A O 1
ATOM 1671 N N . LYS A 1 209 ? 74.564 -37.577 36.997 1.00 43.53 249 LYS A N 1
ATOM 1672 C CA . LYS A 1 209 ? 73.223 -37.821 37.525 1.00 46.41 249 LYS A CA 1
ATOM 1673 C C . LYS A 1 209 ? 72.349 -38.644 36.576 1.00 54.33 249 LYS A C 1
ATOM 1674 O O . LYS A 1 209 ? 71.311 -39.154 37.011 1.00 54.62 249 LYS A O 1
ATOM 1680 N N . LEU A 1 210 ? 72.745 -38.803 35.312 1.00 45.96 250 LEU A N 1
ATOM 1681 C CA . LEU A 1 210 ? 71.913 -39.412 34.277 1.00 39.97 250 LEU A CA 1
ATOM 1682 C C . LEU A 1 210 ? 72.662 -40.436 33.451 1.00 40.71 250 LEU A C 1
ATOM 1683 O O . LEU A 1 210 ? 72.103 -41.482 33.114 1.00 44.19 250 LEU A O 1
ATOM 1688 N N . PHE A 1 211 ? 73.907 -40.153 33.086 1.00 39.55 251 PHE A N 1
ATOM 1689 C CA . PHE A 1 211 ? 74.658 -41.009 32.183 1.00 34.50 251 PHE A CA 1
ATOM 1690 C C . PHE A 1 211 ? 75.496 -42.032 32.932 1.00 49.64 251 PHE A C 1
ATOM 1691 O O . PHE A 1 211 ? 76.140 -41.709 33.935 1.00 41.84 251 PHE A O 1
ATOM 1699 N N . LYS A 1 212 ? 75.536 -43.248 32.392 1.00 47.39 252 LYS A N 1
ATOM 1700 C CA . LYS A 1 212 ? 76.309 -44.300 33.043 1.00 54.94 252 LYS A CA 1
ATOM 1701 C C . LYS A 1 212 ? 77.808 -44.006 32.992 1.00 57.10 252 LYS A C 1
ATOM 1702 O O . LYS A 1 212 ? 78.519 -44.256 33.973 1.00 51.29 252 LYS A O 1
ATOM 1708 N N . LYS A 1 213 ? 78.301 -43.470 31.867 1.00 45.21 253 LYS A N 1
ATOM 1709 C CA . LYS A 1 213 ? 79.721 -43.205 31.649 1.00 36.53 253 LYS A CA 1
ATOM 1710 C C . LYS A 1 213 ? 79.911 -41.753 31.208 1.00 41.48 253 LYS A C 1
ATOM 1711 O O . LYS A 1 213 ? 79.304 -41.308 30.227 1.00 39.64 253 LYS A O 1
ATOM 1717 N N . VAL A 1 214 ? 80.779 -41.032 31.914 1.00 35.90 254 VAL A N 1
ATOM 1718 C CA . VAL A 1 214 ? 81.027 -39.607 31.676 1.00 35.28 254 VAL A CA 1
ATOM 1719 C C . VAL A 1 214 ? 82.531 -39.410 31.638 1.00 41.57 254 VAL A C 1
ATOM 1720 O O . VAL A 1 214 ? 83.205 -39.658 32.644 1.00 44.74 254 VAL A O 1
ATOM 1724 N N . GLU A 1 215 ? 83.067 -39.039 30.467 1.00 34.21 255 GLU A N 1
ATOM 1725 C CA . GLU A 1 215 ? 84.507 -38.925 30.267 1.00 34.35 255 GLU A CA 1
ATOM 1726 C C . GLU A 1 215 ? 84.829 -37.516 29.766 1.00 34.99 255 GLU A C 1
ATOM 1727 O O . GLU A 1 215 ? 83.962 -36.805 29.256 1.00 39.53 255 GLU A O 1
ATOM 1733 N N . TYR A 1 216 ? 86.081 -37.101 29.953 1.00 37.70 256 TYR A N 1
ATOM 1734 C CA . TYR A 1 216 ? 86.529 -35.756 29.591 1.00 29.62 256 TYR A CA 1
ATOM 1735 C C . TYR A 1 216 ? 87.765 -35.914 28.712 1.00 37.75 256 TYR A C 1
ATOM 1736 O O . TYR A 1 216 ? 88.694 -36.654 29.053 1.00 34.90 256 TYR A O 1
ATOM 1745 N N . ALA A 1 217 ? 87.759 -35.266 27.566 1.00 29.70 257 ALA A N 1
ATOM 1746 C CA . ALA A 1 217 ? 88.869 -35.302 26.629 1.00 25.68 257 ALA A CA 1
ATOM 1747 C C . ALA A 1 217 ? 89.385 -33.878 26.449 1.00 34.18 257 ALA A C 1
ATOM 1748 O O . ALA A 1 217 ? 88.673 -32.916 26.741 1.00 34.51 257 ALA A O 1
ATOM 1750 N N . ASN A 1 218 ? 90.619 -33.747 25.938 1.00 33.93 258 ASN A N 1
ATOM 1751 C CA . ASN A 1 218 ? 91.234 -32.438 25.706 1.00 32.71 258 ASN A CA 1
ATOM 1752 C C . ASN A 1 218 ? 91.655 -32.274 24.250 1.00 31.15 258 ASN A C 1
ATOM 1753 O O . ASN A 1 218 ? 92.097 -33.238 23.608 1.00 33.47 258 ASN A O 1
ATOM 1758 N N . ILE A 1 219 ? 91.462 -31.061 23.708 1.00 30.69 259 ILE A N 1
ATOM 1759 C CA . ILE A 1 219 ? 91.800 -30.709 22.329 1.00 31.00 259 ILE A CA 1
ATOM 1760 C C . ILE A 1 219 ? 92.806 -29.561 22.368 1.00 29.81 259 ILE A C 1
ATOM 1761 O O . ILE A 1 219 ? 92.576 -28.571 23.054 1.00 30.68 259 ILE A O 1
ATOM 1766 N N . SER A 1 220 ? 93.885 -29.672 21.588 1.00 30.23 260 SER A N 1
ATOM 1767 C CA . SER A 1 220 ? 94.812 -28.554 21.443 1.00 33.92 260 SER A CA 1
ATOM 1768 C C . SER A 1 220 ? 94.263 -27.636 20.362 1.00 31.40 260 SER A C 1
ATOM 1769 O O . SER A 1 220 ? 94.056 -28.072 19.222 1.00 31.00 260 SER A O 1
ATOM 1772 N N . ILE A 1 221 ? 94.053 -26.370 20.710 1.00 28.54 261 ILE A N 1
ATOM 1773 C CA . ILE A 1 221 ? 93.620 -25.376 19.729 1.00 28.26 261 ILE A CA 1
ATOM 1774 C C . ILE A 1 221 ? 94.118 -24.008 20.199 1.00 27.80 261 ILE A C 1
ATOM 1775 O O . ILE A 1 221 ? 93.667 -23.495 21.234 1.00 30.61 261 ILE A O 1
ATOM 1780 N N . PRO A 1 222 ? 95.000 -23.362 19.433 1.00 28.07 262 PRO A N 1
ATOM 1781 C CA . PRO A 1 222 ? 95.713 -22.196 19.971 1.00 30.88 262 PRO A CA 1
ATOM 1782 C C . PRO A 1 222 ? 94.858 -20.957 20.172 1.00 30.67 262 PRO A C 1
ATOM 1783 O O . PRO A 1 222 ? 95.242 -20.106 20.989 1.00 30.07 262 PRO A O 1
ATOM 1787 N N . THR A 1 223 ? 93.725 -20.798 19.477 1.00 27.40 263 THR A N 1
ATOM 1788 C CA . THR A 1 223 ? 92.972 -19.555 19.575 1.00 28.51 263 THR A CA 1
ATOM 1789 C C . THR A 1 223 ? 91.794 -19.664 20.525 1.00 30.95 263 THR A C 1
ATOM 1790 O O . THR A 1 223 ? 90.915 -18.796 20.502 1.00 34.74 263 THR A O 1
ATOM 1794 N N . TYR A 1 224 ? 91.731 -20.747 21.336 1.00 29.36 264 TYR A N 1
ATOM 1795 C CA . TYR A 1 224 ? 90.857 -20.698 22.499 1.00 25.22 264 TYR A CA 1
ATOM 1796 C C . TYR A 1 224 ? 91.703 -20.430 23.743 1.00 28.96 264 TYR A C 1
ATOM 1797 O O . TYR A 1 224 ? 92.899 -20.754 23.753 1.00 30.94 264 TYR A O 1
ATOM 1806 N N . PRO A 1 225 ? 91.134 -19.839 24.790 1.00 28.67 265 PRO A N 1
ATOM 1807 C CA . PRO A 1 225 ? 91.969 -19.413 25.932 1.00 25.73 265 PRO A CA 1
ATOM 1808 C C . PRO A 1 225 ? 92.682 -20.604 26.564 1.00 31.67 265 PRO A C 1
ATOM 1809 O O . PRO A 1 225 ? 92.097 -21.680 26.754 1.00 29.18 265 PRO A O 1
ATOM 1813 N N . CYS A 1 226 ? 93.956 -20.380 26.914 1.00 29.49 266 CYS A N 1
ATOM 1814 C CA . CYS A 1 226 ? 94.884 -21.393 27.421 1.00 28.13 266 CYS A CA 1
ATOM 1815 C C . CYS A 1 226 ? 95.283 -22.438 26.376 1.00 32.56 266 CYS A C 1
ATOM 1816 O O . CYS A 1 226 ? 96.008 -23.408 26.701 1.00 30.10 266 CYS A O 1
ATOM 1819 N N . GLY A 1 227 ? 94.849 -22.283 25.118 1.00 31.04 267 GLY A N 1
ATOM 1820 C CA . GLY A 1 227 ? 95.327 -23.144 24.056 1.00 29.49 267 GLY A CA 1
ATOM 1821 C C . GLY A 1 227 ? 94.669 -24.498 23.993 1.00 26.50 267 GLY A C 1
ATOM 1822 O O . GLY A 1 227 ? 95.168 -25.367 23.289 1.00 27.32 267 GLY A O 1
ATOM 1823 N N . CYS A 1 228 ? 93.594 -24.717 24.731 1.00 28.85 268 CYS A N 1
ATOM 1824 C CA . CYS A 1 228 ? 92.942 -26.017 24.679 1.00 27.60 268 CYS A CA 1
ATOM 1825 C C . CYS A 1 228 ? 91.494 -25.867 25.126 1.00 29.59 268 CYS A C 1
ATOM 1826 O O . CYS A 1 228 ? 91.105 -24.867 25.716 1.00 32.09 268 CYS A O 1
ATOM 1829 N N . ILE A 1 229 ? 90.705 -26.905 24.862 1.00 26.38 269 ILE A N 1
ATOM 1830 C CA . ILE A 1 229 ? 89.307 -26.909 25.264 1.00 30.80 269 ILE A CA 1
ATOM 1831 C C . ILE A 1 229 ? 88.909 -28.366 25.494 1.00 30.09 269 ILE A C 1
ATOM 1832 O O . ILE A 1 229 ? 89.414 -29.257 24.817 1.00 33.73 269 ILE A O 1
ATOM 1837 N N . GLY A 1 230 ? 88.031 -28.601 26.488 1.00 27.37 270 GLY A N 1
ATOM 1838 C CA . GLY A 1 230 ? 87.603 -29.954 26.810 1.00 30.27 270 GLY A CA 1
ATOM 1839 C C . GLY A 1 230 ? 86.359 -30.399 26.016 1.00 34.71 270 GLY A C 1
ATOM 1840 O O . GLY A 1 230 ? 85.611 -29.579 25.476 1.00 30.86 270 GLY A O 1
ATOM 1841 N N . ILE A 1 231 ? 86.192 -31.717 25.950 1.00 31.63 271 ILE A N 1
ATOM 1842 C CA . ILE A 1 231 ? 85.003 -32.385 25.407 1.00 32.74 271 ILE A CA 1
ATOM 1843 C C . ILE A 1 231 ? 84.390 -33.165 26.559 1.00 32.52 271 ILE A C 1
ATOM 1844 O O . ILE A 1 231 ? 85.014 -34.117 27.058 1.00 34.88 271 ILE A O 1
ATOM 1849 N N . LEU A 1 232 ? 83.205 -32.757 27.022 1.00 29.13 272 LEU A N 1
ATOM 1850 C CA . LEU A 1 232 ? 82.461 -33.587 27.964 1.00 29.68 272 LEU A CA 1
ATOM 1851 C C . LEU A 1 232 ? 81.749 -34.713 27.211 1.00 32.28 272 LEU A C 1
ATOM 1852 O O . LEU A 1 232 ? 80.995 -34.463 26.263 1.00 31.80 272 LEU A O 1
ATOM 1857 N N . CYS A 1 233 ? 81.973 -35.966 27.622 1.00 35.12 273 CYS A N 1
ATOM 1858 C CA . CYS A 1 233 ? 81.557 -37.109 26.820 1.00 35.51 273 CYS A CA 1
ATOM 1859 C C . CYS A 1 233 ? 80.601 -37.950 27.645 1.00 39.01 273 CYS A C 1
ATOM 1860 O O . CYS A 1 233 ? 80.963 -38.409 28.729 1.00 38.70 273 CYS A O 1
ATOM 1863 N N . CYS A 1 234 ? 79.373 -38.146 27.143 1.00 33.96 274 CYS A N 1
ATOM 1864 C CA . CYS A 1 234 ? 78.313 -38.760 27.938 1.00 35.03 274 CYS A CA 1
ATOM 1865 C C . CYS A 1 234 ? 77.784 -39.980 27.190 1.00 36.49 274 CYS A C 1
ATOM 1866 O O . CYS A 1 234 ? 77.445 -39.894 25.999 1.00 30.97 274 CYS A O 1
ATOM 1869 N N . SER A 1 235 ? 77.766 -41.125 27.878 1.00 36.42 275 SER A N 1
ATOM 1870 C CA . SER A 1 235 ? 77.352 -42.392 27.288 1.00 42.06 275 SER A CA 1
ATOM 1871 C C . SER A 1 235 ? 76.275 -43.039 28.143 1.00 44.46 275 SER A C 1
ATOM 1872 O O . SER A 1 235 ? 76.271 -42.905 29.369 1.00 37.40 275 SER A O 1
ATOM 1875 N N . LYS A 1 236 ? 75.326 -43.711 27.485 1.00 41.49 276 LYS A N 1
ATOM 1876 C CA . LYS A 1 236 ? 74.363 -44.483 28.251 1.00 44.71 276 LYS A CA 1
ATOM 1877 C C . LYS A 1 236 ? 74.845 -45.912 28.495 1.00 55.26 276 LYS A C 1
ATOM 1878 O O . LYS A 1 236 ? 74.415 -46.541 29.472 1.00 53.64 276 LYS A O 1
ATOM 1884 N N . THR A 1 237 ? 75.747 -46.407 27.646 1.00 47.97 277 THR A N 1
ATOM 1885 C CA . THR A 1 237 ? 76.459 -47.664 27.815 1.00 51.61 277 THR A CA 1
ATOM 1886 C C . THR A 1 237 ? 77.683 -47.478 28.707 1.00 61.40 277 THR A C 1
ATOM 1887 O O . THR A 1 237 ? 78.244 -46.383 28.820 1.00 57.76 277 THR A O 1
ATOM 1891 N N . ASP A 1 238 ? 78.137 -48.575 29.312 1.00 58.64 278 ASP A N 1
ATOM 1892 C CA . ASP A 1 238 ? 79.314 -48.411 30.148 1.00 46.91 278 ASP A CA 1
ATOM 1893 C C . ASP A 1 238 ? 80.618 -48.492 29.364 1.00 40.97 278 ASP A C 1
ATOM 1894 O O . ASP A 1 238 ? 81.678 -48.244 29.949 1.00 62.72 278 ASP A O 1
ATOM 1899 N N . THR A 1 239 ? 80.575 -48.763 28.062 1.00 39.58 279 THR A N 1
ATOM 1900 C CA . THR A 1 239 ? 81.785 -48.783 27.248 1.00 40.55 279 THR A CA 1
ATOM 1901 C C . THR A 1 239 ? 82.325 -47.389 26.923 1.00 59.03 279 THR A C 1
ATOM 1902 O O . THR A 1 239 ? 83.509 -47.268 26.585 1.00 59.69 279 THR A O 1
ATOM 1906 N N . GLY A 1 240 ? 81.500 -46.343 27.004 1.00 48.33 280 GLY A N 1
ATOM 1907 C CA . GLY A 1 240 ? 82.008 -44.969 26.831 1.00 41.11 280 GLY A CA 1
ATOM 1908 C C . GLY A 1 240 ? 82.518 -44.620 25.428 1.00 36.94 280 GLY A C 1
ATOM 1909 O O . GLY A 1 240 ? 82.283 -45.323 24.420 1.00 38.11 280 GLY A O 1
ATOM 1910 N N . LEU A 1 241 ? 83.230 -43.477 25.370 1.00 37.70 281 LEU A N 1
ATOM 1911 C CA . LEU A 1 241 ? 83.636 -42.879 24.099 1.00 34.73 281 LEU A CA 1
ATOM 1912 C C . LEU A 1 241 ? 85.141 -42.879 23.842 1.00 37.00 281 LEU A C 1
ATOM 1913 O O . LEU A 1 241 ? 85.575 -42.275 22.845 1.00 37.40 281 LEU A O 1
ATOM 1918 N N . THR A 1 242 ? 85.959 -43.566 24.682 1.00 37.66 282 THR A N 1
ATOM 1919 C CA . THR A 1 242 ? 87.414 -43.463 24.515 1.00 34.53 282 THR A CA 1
ATOM 1920 C C . THR A 1 242 ? 87.971 -44.276 23.351 1.00 39.78 282 THR A C 1
ATOM 1921 O O . THR A 1 242 ? 89.072 -43.971 22.880 1.00 37.08 282 THR A O 1
ATOM 1925 N N . LYS A 1 243 ? 87.262 -45.296 22.858 1.00 41.48 283 LYS A N 1
ATOM 1926 C CA . LYS A 1 243 ? 87.834 -46.171 21.843 1.00 39.52 283 LYS A CA 1
ATOM 1927 C C . LYS A 1 243 ? 86.971 -46.179 20.588 1.00 36.85 283 LYS A C 1
ATOM 1928 O O . LYS A 1 243 ? 85.801 -46.594 20.665 1.00 40.51 283 LYS A O 1
ATOM 1934 N N . PRO A 1 244 ? 87.492 -45.765 19.422 1.00 35.29 284 PRO A N 1
ATOM 1935 C CA . PRO A 1 244 ? 86.685 -45.796 18.198 1.00 33.77 284 PRO A CA 1
ATOM 1936 C C . PRO A 1 244 ? 86.351 -47.225 17.801 1.00 43.67 284 PRO A C 1
ATOM 1937 O O . PRO A 1 244 ? 87.102 -48.155 18.100 1.00 43.04 284 PRO A O 1
ATOM 1941 N N . ASN A 1 245 ? 85.232 -47.369 17.076 1.00 40.57 285 ASN A N 1
ATOM 1942 C CA . ASN A 1 245 ? 84.743 -48.642 16.545 1.00 39.02 285 ASN A CA 1
ATOM 1943 C C . ASN A 1 245 ? 84.898 -48.760 15.050 1.00 47.50 285 ASN A C 1
ATOM 1944 O O . ASN A 1 245 ? 84.525 -49.787 14.481 1.00 56.72 285 ASN A O 1
ATOM 1949 N N . LYS A 1 246 ? 85.437 -47.745 14.400 1.00 40.60 286 LYS A N 1
ATOM 1950 C CA . LYS A 1 246 ? 85.650 -47.766 12.972 1.00 42.09 286 LYS A CA 1
ATOM 1951 C C . LYS A 1 246 ? 86.845 -46.892 12.673 1.00 44.34 286 LYS A C 1
ATOM 1952 O O . LYS A 1 246 ? 87.196 -46.008 13.462 1.00 45.05 286 LYS A O 1
ATOM 1958 N N . LYS A 1 247 ? 87.479 -47.162 11.544 1.00 43.32 287 LYS A N 1
ATOM 1959 C CA . LYS A 1 247 ? 88.498 -46.287 10.998 1.00 41.29 287 LYS A CA 1
ATOM 1960 C C . LYS A 1 247 ? 87.917 -45.491 9.841 1.00 49.83 287 LYS A C 1
ATOM 1961 O O . LYS A 1 247 ? 87.060 -45.976 9.101 1.00 45.01 287 LYS A O 1
ATOM 1967 N N . LEU A 1 248 ? 88.381 -44.250 9.698 1.00 47.08 288 LEU A N 1
ATOM 1968 C CA . LEU A 1 248 ? 87.831 -43.340 8.694 1.00 38.39 288 LEU A CA 1
ATOM 1969 C C . LEU A 1 248 ? 88.659 -43.437 7.419 1.00 47.38 288 LEU A C 1
ATOM 1970 O O . LEU A 1 248 ? 89.510 -42.596 7.116 1.00 50.37 288 LEU A O 1
ATOM 1975 N N . GLU A 1 249 ? 88.344 -44.458 6.616 1.00 45.23 289 GLU A N 1
ATOM 1976 C CA . GLU A 1 249 ? 89.185 -44.802 5.481 1.00 46.41 289 GLU A CA 1
ATOM 1977 C C . GLU A 1 249 ? 88.622 -44.403 4.123 1.00 52.36 289 GLU A C 1
ATOM 1978 O O . GLU A 1 249 ? 89.395 -44.340 3.160 1.00 51.31 289 GLU A O 1
ATOM 1984 N N . SER A 1 250 ? 87.329 -44.086 4.020 1.00 49.60 290 SER A N 1
ATOM 1985 C CA . SER A 1 250 ? 86.788 -43.704 2.718 1.00 45.19 290 SER A CA 1
ATOM 1986 C C . SER A 1 250 ? 87.323 -42.342 2.278 1.00 50.35 290 SER A C 1
ATOM 1987 O O . SER A 1 250 ? 87.851 -41.558 3.075 1.00 48.25 290 SER A O 1
ATOM 1990 N N . LYS A 1 251 ? 87.147 -42.052 0.986 1.00 44.36 291 LYS A N 1
ATOM 1991 C CA . LYS A 1 251 ? 87.770 -40.873 0.386 1.00 50.57 291 LYS A CA 1
ATOM 1992 C C . LYS A 1 251 ? 87.275 -39.561 0.992 1.00 43.95 291 LYS A C 1
ATOM 1993 O O . LYS A 1 251 ? 87.948 -38.529 0.830 1.00 43.93 291 LYS A O 1
ATOM 1999 N N . GLU A 1 252 ? 86.100 -39.562 1.637 1.00 45.07 292 GLU A N 1
ATOM 2000 C CA . GLU A 1 252 ? 85.550 -38.332 2.214 1.00 44.85 292 GLU A CA 1
ATOM 2001 C C . GLU A 1 252 ? 86.420 -37.827 3.354 1.00 46.34 292 GLU A C 1
ATOM 2002 O O . GLU A 1 252 ? 86.371 -36.633 3.700 1.00 42.71 292 GLU A O 1
ATOM 2008 N N . PHE A 1 253 ? 87.214 -38.718 3.934 1.00 39.94 293 PHE A N 1
ATOM 2009 C CA . PHE A 1 253 ? 88.022 -38.411 5.104 1.00 39.24 293 PHE A CA 1
ATOM 2010 C C . PHE A 1 253 ? 89.502 -38.322 4.785 1.00 46.31 293 PHE A C 1
ATOM 2011 O O . PHE A 1 253 ? 90.312 -38.165 5.702 1.00 42.39 293 PHE A O 1
ATOM 2019 N N . ALA A 1 254 ? 89.882 -38.397 3.514 1.00 42.44 294 ALA A N 1
ATOM 2020 C CA . ALA A 1 254 ? 91.284 -38.211 3.160 1.00 48.32 294 ALA A CA 1
ATOM 2021 C C . ALA A 1 254 ? 91.806 -36.818 3.512 1.00 53.79 294 ALA A C 1
ATOM 2022 O O . ALA A 1 254 ? 93.023 -36.614 3.523 1.00 52.09 294 ALA A O 1
ATOM 2024 N N . ASP A 1 255 ? 90.929 -35.851 3.759 1.00 49.63 295 ASP A N 1
ATOM 2025 C CA . ASP A 1 255 ? 91.357 -34.475 3.993 1.00 51.48 295 ASP A CA 1
ATOM 2026 C C . ASP A 1 255 ? 91.578 -34.149 5.468 1.00 45.67 295 ASP A C 1
ATOM 2027 O O . ASP A 1 255 ? 91.937 -33.005 5.780 1.00 44.98 295 ASP A O 1
ATOM 2032 N N . LEU A 1 256 ? 91.367 -35.106 6.366 1.00 39.20 296 LEU A N 1
ATOM 2033 C CA . LEU A 1 256 ? 91.392 -34.808 7.792 1.00 41.62 296 LEU A CA 1
ATOM 2034 C C . LEU A 1 256 ? 92.757 -34.274 8.196 1.00 43.21 296 LEU A C 1
ATOM 2035 O O . LEU A 1 256 ? 93.798 -34.773 7.749 1.00 37.83 296 LEU A O 1
ATOM 2040 N N . LYS A 1 257 ? 92.752 -33.263 9.066 1.00 37.52 297 LYS A N 1
ATOM 2041 C CA . LYS A 1 257 ? 93.984 -32.586 9.432 1.00 37.86 297 LYS A CA 1
ATOM 2042 C C . LYS A 1 257 ? 94.387 -32.769 10.889 1.00 35.15 297 LYS A C 1
ATOM 2043 O O . LYS A 1 257 ? 95.527 -32.435 11.240 1.00 37.20 297 LYS A O 1
ATOM 2049 N N . TYR A 1 258 ? 93.502 -33.264 11.751 1.00 31.21 298 TYR A N 1
ATOM 2050 C CA . TYR A 1 258 ? 93.822 -33.444 13.158 1.00 37.49 298 TYR A CA 1
ATOM 2051 C C . TYR A 1 258 ? 93.474 -34.857 13.615 1.00 36.22 298 TYR A C 1
ATOM 2052 O O . TYR A 1 258 ? 94.351 -35.616 14.057 1.00 34.87 298 TYR A O 1
ATOM 2061 N N . TYR A 1 259 ? 92.189 -35.209 13.546 1.00 32.79 299 TYR A N 1
ATOM 2062 C CA . TYR A 1 259 ? 91.724 -36.509 14.023 1.00 39.37 299 TYR A CA 1
ATOM 2063 C C . TYR A 1 259 ? 92.439 -37.674 13.341 1.00 33.47 299 TYR A C 1
ATOM 2064 O O . TYR A 1 259 ? 92.618 -37.691 12.111 1.00 34.99 299 TYR A O 1
ATOM 2073 N N . ASN A 1 260 ? 92.825 -38.660 14.154 1.00 32.66 300 ASN A N 1
ATOM 2074 C CA . ASN A 1 260 ? 93.057 -40.017 13.660 1.00 37.60 300 ASN A CA 1
ATOM 2075 C C . ASN A 1 260 ? 92.754 -41.021 14.765 1.00 27.40 300 ASN A C 1
ATOM 2076 O O . ASN A 1 260 ? 92.399 -40.680 15.902 1.00 33.60 300 ASN A O 1
ATOM 2081 N N . TYR A 1 261 ? 92.854 -42.315 14.404 1.00 32.66 301 TYR A N 1
ATOM 2082 C CA . TYR A 1 261 ? 92.430 -43.379 15.300 1.00 36.96 301 TYR A CA 1
ATOM 2083 C C . TYR A 1 261 ? 93.208 -43.359 16.614 1.00 29.37 301 TYR A C 1
ATOM 2084 O O . TYR A 1 261 ? 92.639 -43.562 17.696 1.00 31.84 301 TYR A O 1
ATOM 2093 N N . GLU A 1 262 ? 94.503 -43.080 16.549 1.00 32.92 302 GLU A N 1
ATOM 2094 C CA . GLU A 1 262 ? 95.287 -43.035 17.790 1.00 36.04 302 GLU A CA 1
ATOM 2095 C C . GLU A 1 262 ? 95.018 -41.775 18.643 1.00 33.31 302 GLU A C 1
ATOM 2096 O O . GLU A 1 262 ? 94.941 -41.874 19.879 1.00 36.98 302 GLU A O 1
ATOM 2102 N N . ASN A 1 263 ? 94.820 -40.605 18.002 1.00 36.72 303 ASN A N 1
ATOM 2103 C CA . ASN A 1 263 ? 94.541 -39.359 18.733 1.00 34.97 303 ASN A CA 1
ATOM 2104 C C . ASN A 1 263 ? 93.260 -39.444 19.503 1.00 37.86 303 ASN A C 1
ATOM 2105 O O . ASN A 1 263 ? 93.094 -38.771 20.527 1.00 33.55 303 ASN A O 1
ATOM 2110 N N . HIS A 1 264 ? 92.294 -40.167 18.942 1.00 31.25 304 HIS A N 1
ATOM 2111 C CA . HIS A 1 264 ? 91.010 -40.299 19.586 1.00 32.97 304 HIS A CA 1
ATOM 2112 C C . HIS A 1 264 ? 91.200 -40.724 21.029 1.00 32.13 304 HIS A C 1
ATOM 2113 O O . HIS A 1 264 ? 90.703 -40.085 21.960 1.00 34.84 304 HIS A O 1
ATOM 2120 N N . SER A 1 265 ? 91.916 -41.843 21.240 1.00 33.34 305 SER A N 1
ATOM 2121 C CA . SER A 1 265 ? 92.084 -42.352 22.596 1.00 28.19 305 SER A CA 1
ATOM 2122 C C . SER A 1 265 ? 93.043 -41.492 23.402 1.00 30.14 305 SER A C 1
ATOM 2123 O O . SER A 1 265 ? 92.844 -41.310 24.604 1.00 30.32 305 SER A O 1
ATOM 2126 N N . ALA A 1 266 ? 94.053 -40.923 22.738 1.00 31.23 306 ALA A N 1
ATOM 2127 C CA . ALA A 1 266 ? 95.063 -40.140 23.453 1.00 35.42 306 ALA A CA 1
ATOM 2128 C C . ALA A 1 266 ? 94.466 -38.891 24.095 1.00 35.76 306 ALA A C 1
ATOM 2129 O O . ALA A 1 266 ? 94.960 -38.403 25.134 1.00 32.45 306 ALA A O 1
ATOM 2131 N N . ALA A 1 267 ? 93.404 -38.349 23.483 1.00 30.82 307 ALA A N 1
ATOM 2132 C CA . ALA A 1 267 ? 92.792 -37.122 23.963 1.00 31.86 307 ALA A CA 1
ATOM 2133 C C . ALA A 1 267 ? 92.209 -37.289 25.349 1.00 32.20 307 ALA A C 1
ATOM 2134 O O . ALA A 1 267 ? 91.992 -36.293 26.042 1.00 31.70 307 ALA A O 1
ATOM 2136 N N . PHE A 1 268 ? 91.986 -38.545 25.788 1.00 32.32 308 PHE A N 1
ATOM 2137 C CA . PHE A 1 268 ? 91.372 -38.818 27.073 1.00 26.82 308 PHE A CA 1
ATOM 2138 C C . PHE A 1 268 ? 92.404 -39.063 28.180 1.00 32.43 308 PHE A C 1
ATOM 2139 O O . PHE A 1 268 ? 92.020 -39.264 29.336 1.00 33.65 308 PHE A O 1
ATOM 2147 N N . LYS A 1 269 ? 93.682 -38.981 27.849 1.00 31.42 309 LYS A N 1
ATOM 2148 C CA . LYS A 1 269 ? 94.770 -39.180 28.819 1.00 31.86 309 LYS A CA 1
ATOM 2149 C C . LYS A 1 269 ? 95.147 -37.820 29.407 1.00 34.26 309 LYS A C 1
ATOM 2150 O O . LYS A 1 269 ? 95.902 -37.060 28.802 1.00 38.24 309 LYS A O 1
ATOM 2156 N N . LEU A 1 270 ? 94.605 -37.518 30.569 1.00 30.30 310 LEU A N 1
ATOM 2157 C CA . LEU A 1 270 ? 94.564 -36.181 31.137 1.00 31.22 310 LEU A CA 1
ATOM 2158 C C . LEU A 1 270 ? 95.727 -35.966 32.092 1.00 36.67 310 LEU A C 1
ATOM 2159 O O . LEU A 1 270 ? 96.286 -36.923 32.631 1.00 35.06 310 LEU A O 1
ATOM 2164 N N . PRO A 1 271 ? 96.106 -34.713 32.328 1.00 31.98 311 PRO A N 1
ATOM 2165 C CA . PRO A 1 271 ? 97.144 -34.435 33.341 1.00 32.26 311 PRO A CA 1
ATOM 2166 C C . PRO A 1 271 ? 96.742 -34.884 34.738 1.00 32.77 311 PRO A C 1
ATOM 2167 O O . PRO A 1 271 ? 95.577 -34.811 35.141 1.00 35.86 311 PRO A O 1
ATOM 2171 N N . ALA A 1 272 ? 97.761 -35.249 35.540 1.00 32.99 312 ALA A N 1
ATOM 2172 C CA . ALA A 1 272 ? 97.510 -35.819 36.868 1.00 31.99 312 ALA A CA 1
ATOM 2173 C C . ALA A 1 272 ? 96.621 -34.943 37.739 1.00 34.91 312 ALA A C 1
ATOM 2174 O O . ALA A 1 272 ? 95.760 -35.455 38.462 1.00 35.12 312 ALA A O 1
ATOM 2176 N N . PHE A 1 273 ? 96.861 -33.623 37.768 1.00 31.32 313 PHE A N 1
ATOM 2177 C CA . PHE A 1 273 ? 96.124 -32.796 38.714 1.00 35.64 313 PHE A CA 1
ATOM 2178 C C . PHE A 1 273 ? 94.628 -32.798 38.417 1.00 36.19 313 PHE A C 1
ATOM 2179 O O . PHE A 1 273 ? 93.813 -32.627 39.336 1.00 38.82 313 PHE A O 1
ATOM 2187 N N . LEU A 1 274 ? 94.254 -32.940 37.142 1.00 35.90 314 LEU A N 1
ATOM 2188 C CA . LEU A 1 274 ? 92.835 -32.932 36.780 1.00 39.35 314 LEU A CA 1
ATOM 2189 C C . LEU A 1 274 ? 92.160 -34.240 37.201 1.00 44.67 314 LEU A C 1
ATOM 2190 O O . LEU A 1 274 ? 91.082 -34.232 37.814 1.00 41.25 314 LEU A O 1
ATOM 2195 N N . LEU A 1 275 ? 92.794 -35.371 36.888 1.00 36.69 315 LEU A N 1
ATOM 2196 C CA . LEU A 1 275 ? 92.312 -36.662 37.387 1.00 42.86 315 LEU A CA 1
ATOM 2197 C C . LEU A 1 275 ? 92.028 -36.604 38.877 1.00 48.01 315 LEU A C 1
ATOM 2198 O O . LEU A 1 275 ? 90.994 -37.097 39.352 1.00 45.26 315 LEU A O 1
ATOM 2203 N N . LYS A 1 276 ? 92.934 -35.985 39.634 1.00 45.06 316 LYS A N 1
ATOM 2204 C CA . LYS A 1 276 ? 92.762 -35.905 41.075 1.00 44.71 316 LYS A CA 1
ATOM 2205 C C . LYS A 1 276 ? 91.528 -35.091 41.439 1.00 47.76 316 LYS A C 1
ATOM 2206 O O . LYS A 1 276 ? 90.809 -35.431 42.386 1.00 49.22 316 LYS A O 1
ATOM 2212 N N . GLU A 1 277 ? 91.257 -34.021 40.686 1.00 39.91 317 GLU A N 1
ATOM 2213 C CA . GLU A 1 277 ? 90.156 -33.114 41.011 1.00 49.09 317 GLU A CA 1
ATOM 2214 C C . GLU A 1 277 ? 88.782 -33.741 40.792 1.00 52.11 317 GLU A C 1
ATOM 2215 O O . GLU A 1 277 ? 87.825 -33.402 41.502 1.00 53.88 317 GLU A O 1
ATOM 2221 N N . ILE A 1 278 ? 88.654 -34.632 39.815 1.00 42.88 318 ILE A N 1
ATOM 2222 C CA . ILE A 1 278 ? 87.347 -35.155 39.448 1.00 53.89 318 ILE A CA 1
ATOM 2223 C C . ILE A 1 278 ? 87.087 -36.505 40.090 1.00 59.16 318 ILE A C 1
ATOM 2224 O O . ILE A 1 278 ? 86.046 -37.111 39.841 1.00 50.99 318 ILE A O 1
ATOM 2229 N N . GLU A 1 279 ? 87.984 -36.957 40.966 1.00 56.64 319 GLU A N 1
ATOM 2230 C CA . GLU A 1 279 ? 88.005 -38.361 41.371 1.00 66.15 319 GLU A CA 1
ATOM 2231 C C . GLU A 1 279 ? 86.738 -38.756 42.128 1.00 63.57 319 GLU A C 1
ATOM 2232 O O . GLU A 1 279 ? 86.152 -39.814 41.867 1.00 60.46 319 GLU A O 1
ATOM 2238 N N . ASN A 1 280 ? 86.303 -37.918 43.074 1.00 60.25 320 ASN A N 1
ATOM 2239 C CA . ASN A 1 280 ? 85.199 -38.238 43.976 1.00 66.46 320 ASN A CA 1
ATOM 2240 C C . ASN A 1 280 ? 83.876 -37.605 43.549 1.00 71.36 320 ASN A C 1
ATOM 2241 O O . ASN A 1 280 ? 82.972 -37.445 44.382 1.00 61.38 320 ASN A O 1
ATOM 2246 N N . ILE A 1 281 ? 83.756 -37.223 42.281 1.00 64.51 321 ILE A N 1
ATOM 2247 C CA . ILE A 1 281 ? 82.497 -36.737 41.739 1.00 68.44 321 ILE A CA 1
ATOM 2248 C C . ILE A 1 281 ? 81.542 -37.906 41.571 1.00 66.52 321 ILE A C 1
ATOM 2249 O O . ILE A 1 281 ? 81.863 -38.878 40.877 1.00 66.41 321 ILE A O 1
ATOM 2255 N N . LYS B 1 1 ? 85.757 5.805 -5.289 1.00 63.15 41 LYS B N 1
ATOM 2256 C CA . LYS B 1 1 ? 86.425 6.174 -6.538 1.00 56.31 41 LYS B CA 1
ATOM 2257 C C . LYS B 1 1 ? 85.763 5.576 -7.803 1.00 54.91 41 LYS B C 1
ATOM 2258 O O . LYS B 1 1 ? 85.861 6.176 -8.869 1.00 56.98 41 LYS B O 1
ATOM 2264 N N . LYS B 1 2 ? 85.102 4.418 -7.712 1.00 45.57 42 LYS B N 1
ATOM 2265 C CA . LYS B 1 2 ? 84.341 3.869 -8.837 1.00 34.32 42 LYS B CA 1
ATOM 2266 C C . LYS B 1 2 ? 82.856 4.267 -8.728 1.00 33.95 42 LYS B C 1
ATOM 2267 O O . LYS B 1 2 ? 82.360 4.614 -7.653 1.00 34.94 42 LYS B O 1
ATOM 2273 N N . TRP B 1 3 ? 82.154 4.227 -9.856 1.00 36.49 43 TRP B N 1
ATOM 2274 C CA . TRP B 1 3 ? 80.721 4.520 -9.908 1.00 33.51 43 TRP B CA 1
ATOM 2275 C C . TRP B 1 3 ? 79.931 3.282 -10.327 1.00 31.82 43 TRP B C 1
ATOM 2276 O O . TRP B 1 3 ? 80.351 2.528 -11.215 1.00 34.11 43 TRP B O 1
ATOM 2287 N N . PHE B 1 4 ? 78.756 3.097 -9.712 1.00 29.63 44 PHE B N 1
ATOM 2288 C CA . PHE B 1 4 ? 77.758 2.145 -10.183 1.00 30.79 44 PHE B CA 1
ATOM 2289 C C . PHE B 1 4 ? 76.809 2.834 -11.160 1.00 29.81 44 PHE B C 1
ATOM 2290 O O . PHE B 1 4 ? 76.310 3.917 -10.851 1.00 29.41 44 PHE B O 1
ATOM 2298 N N . SER B 1 5 ? 76.560 2.220 -12.320 1.00 29.60 45 SER B N 1
ATOM 2299 C CA . SER B 1 5 ? 75.659 2.797 -13.323 1.00 28.89 45 SER B CA 1
ATOM 2300 C C . SER B 1 5 ? 74.524 1.840 -13.635 1.00 32.91 45 SER B C 1
ATOM 2301 O O . SER B 1 5 ? 74.752 0.643 -13.893 1.00 33.59 45 SER B O 1
ATOM 2304 N N . GLU B 1 6 ? 73.307 2.366 -13.629 1.00 31.05 46 GLU B N 1
ATOM 2305 C CA . GLU B 1 6 ? 72.097 1.612 -13.964 1.00 29.08 46 GLU B CA 1
ATOM 2306 C C . GLU B 1 6 ? 71.712 1.948 -15.402 1.00 40.13 46 GLU B C 1
ATOM 2307 O O . GLU B 1 6 ? 71.182 3.027 -15.665 1.00 35.88 46 GLU B O 1
ATOM 2313 N N . PHE B 1 7 ? 72.017 1.044 -16.330 1.00 34.83 47 PHE B N 1
ATOM 2314 C CA . PHE B 1 7 ? 71.564 1.087 -17.721 1.00 38.80 47 PHE B CA 1
ATOM 2315 C C . PHE B 1 7 ? 70.566 -0.045 -17.899 1.00 32.65 47 PHE B C 1
ATOM 2316 O O . PHE B 1 7 ? 70.714 -1.100 -17.277 1.00 34.95 47 PHE B O 1
ATOM 2324 N N . SER B 1 8 ? 69.587 0.141 -18.775 1.00 33.03 48 SER B N 1
ATOM 2325 C CA . SER B 1 8 ? 68.655 -0.950 -19.041 1.00 34.70 48 SER B CA 1
ATOM 2326 C C . SER B 1 8 ? 67.975 -0.793 -20.397 1.00 35.26 48 SER B C 1
ATOM 2327 O O . SER B 1 8 ? 67.587 0.312 -20.806 1.00 33.24 48 SER B O 1
ATOM 2330 N N . ILE B 1 9 ? 67.785 -1.931 -21.075 1.00 38.25 49 ILE B N 1
ATOM 2331 C CA . ILE B 1 9 ? 66.943 -1.939 -22.251 1.00 33.75 49 ILE B CA 1
ATOM 2332 C C . ILE B 1 9 ? 65.507 -1.529 -21.938 1.00 43.49 49 ILE B C 1
ATOM 2333 O O . ILE B 1 9 ? 64.778 -1.116 -22.847 1.00 40.79 49 ILE B O 1
ATOM 2338 N N . MET B 1 10 ? 65.102 -1.557 -20.652 1.00 39.21 50 MET B N 1
ATOM 2339 C CA . MET B 1 10 ? 63.769 -1.081 -20.263 1.00 36.71 50 MET B CA 1
ATOM 2340 C C . MET B 1 10 ? 63.639 0.448 -20.252 1.00 39.46 50 MET B C 1
ATOM 2341 O O . MET B 1 10 ? 62.511 0.953 -20.185 1.00 42.72 50 MET B O 1
ATOM 2346 N N . TRP B 1 11 ? 64.748 1.198 -20.261 1.00 34.71 51 TRP B N 1
ATOM 2347 C CA . TRP B 1 11 ? 64.707 2.669 -20.345 1.00 38.58 51 TRP B CA 1
ATOM 2348 C C . TRP B 1 11 ? 65.898 3.167 -21.157 1.00 36.52 51 TRP B C 1
ATOM 2349 O O . TRP B 1 11 ? 66.846 3.763 -20.633 1.00 31.11 51 TRP B O 1
ATOM 2360 N N . PRO B 1 12 ? 65.898 2.935 -22.463 1.00 35.74 52 PRO B N 1
ATOM 2361 C CA . PRO B 1 12 ? 67.103 3.215 -23.244 1.00 34.57 52 PRO B CA 1
ATOM 2362 C C . PRO B 1 12 ? 67.358 4.710 -23.354 1.00 33.23 52 PRO B C 1
ATOM 2363 O O . PRO B 1 12 ? 66.455 5.548 -23.237 1.00 34.69 52 PRO B O 1
ATOM 2367 N N . GLY B 1 13 ? 68.626 5.043 -23.584 1.00 32.29 53 GLY B N 1
ATOM 2368 C CA . GLY B 1 13 ? 68.999 6.422 -23.804 1.00 29.19 53 GLY B CA 1
ATOM 2369 C C . GLY B 1 13 ? 69.270 7.221 -22.544 1.00 28.69 53 GLY B C 1
ATOM 2370 O O . GLY B 1 13 ? 69.664 8.377 -22.650 1.00 27.75 53 GLY B O 1
ATOM 2371 N N . GLN B 1 14 ? 69.068 6.636 -21.367 1.00 25.77 54 GLN B N 1
ATOM 2372 C CA . GLN B 1 14 ? 69.316 7.342 -20.110 1.00 24.67 54 GLN B CA 1
ATOM 2373 C C . GLN B 1 14 ? 69.978 6.415 -19.096 1.00 27.78 54 GLN B C 1
ATOM 2374 O O . GLN B 1 14 ? 69.904 5.187 -19.207 1.00 28.04 54 GLN B O 1
ATOM 2380 N N . ALA B 1 15 ? 70.606 7.016 -18.083 1.00 26.24 55 ALA B N 1
ATOM 2381 C CA . ALA B 1 15 ? 71.218 6.183 -17.039 1.00 27.69 55 ALA B CA 1
ATOM 2382 C C . ALA B 1 15 ? 71.351 7.002 -15.769 1.00 28.78 55 ALA B C 1
ATOM 2383 O O . ALA B 1 15 ? 71.472 8.219 -15.810 1.00 28.35 55 ALA B O 1
ATOM 2385 N N . PHE B 1 16 ? 71.354 6.316 -14.632 1.00 25.62 56 PHE B N 1
ATOM 2386 C CA . PHE B 1 16 ? 71.589 6.951 -13.347 1.00 27.61 56 PHE B CA 1
ATOM 2387 C C . PHE B 1 16 ? 72.768 6.256 -12.673 1.00 27.55 56 PHE B C 1
ATOM 2388 O O . PHE B 1 16 ? 72.895 5.033 -12.764 1.00 28.78 56 PHE B O 1
ATOM 2396 N N . SER B 1 17 ? 73.674 7.044 -12.118 1.00 25.71 57 SER B N 1
ATOM 2397 C CA . SER B 1 17 ? 74.882 6.519 -11.471 1.00 28.57 57 SER B CA 1
ATOM 2398 C C . SER B 1 17 ? 75.026 7.017 -10.039 1.00 25.16 57 SER B C 1
ATOM 2399 O O . SER B 1 17 ? 74.718 8.162 -9.731 1.00 25.77 57 SER B O 1
ATOM 2402 N N . LEU B 1 18 ? 75.576 6.154 -9.169 1.00 27.31 58 LEU B N 1
ATOM 2403 C CA . LEU B 1 18 ? 75.897 6.475 -7.789 1.00 31.41 58 LEU B CA 1
ATOM 2404 C C . LEU B 1 18 ? 77.357 6.122 -7.557 1.00 26.17 58 LEU B C 1
ATOM 2405 O O . LEU B 1 18 ? 77.786 5.025 -7.955 1.00 28.79 58 LEU B O 1
ATOM 2410 N N . LYS B 1 19 ? 78.083 7.033 -6.908 1.00 27.21 59 LYS B N 1
ATOM 2411 C CA . LYS B 1 19 ? 79.476 6.788 -6.565 1.00 27.48 59 LYS B CA 1
ATOM 2412 C C . LYS B 1 19 ? 79.556 5.731 -5.464 1.00 30.76 59 LYS B C 1
ATOM 2413 O O . LYS B 1 19 ? 78.824 5.793 -4.474 1.00 28.27 59 LYS B O 1
ATOM 2419 N N . ILE B 1 20 ? 80.489 4.787 -5.627 1.00 29.84 60 ILE B N 1
ATOM 2420 C CA . ILE B 1 20 ? 80.646 3.652 -4.705 1.00 29.75 60 ILE B CA 1
ATOM 2421 C C . ILE B 1 20 ? 81.678 3.976 -3.626 1.00 34.49 60 ILE B C 1
ATOM 2422 O O . ILE B 1 20 ? 82.831 4.272 -3.945 1.00 34.74 60 ILE B O 1
ATOM 2427 N N . LYS B 1 21 ? 81.279 3.906 -2.345 1.00 29.08 61 LYS B N 1
ATOM 2428 C CA . LYS B 1 21 ? 82.264 3.989 -1.270 1.00 29.50 61 LYS B CA 1
ATOM 2429 C C . LYS B 1 21 ? 82.924 2.635 -1.047 1.00 35.57 61 LYS B C 1
ATOM 2430 O O . LYS B 1 21 ? 84.155 2.551 -0.931 1.00 33.98 61 LYS B O 1
ATOM 2436 N N . LYS B 1 22 ? 82.127 1.572 -1.003 1.00 32.46 62 LYS B N 1
ATOM 2437 C CA . LYS B 1 22 ? 82.688 0.231 -0.936 1.00 31.85 62 LYS B CA 1
ATOM 2438 C C . LYS B 1 22 ? 81.651 -0.817 -1.301 1.00 33.52 62 LYS B C 1
ATOM 2439 O O . LYS B 1 22 ? 80.470 -0.692 -0.943 1.00 31.90 62 LYS B O 1
ATOM 2445 N N . ILE B 1 23 ? 82.115 -1.863 -1.987 1.00 32.99 63 ILE B N 1
ATOM 2446 C CA . ILE B 1 23 ? 81.293 -3.038 -2.279 1.00 33.75 63 ILE B CA 1
ATOM 2447 C C . ILE B 1 23 ? 81.189 -3.898 -1.026 1.00 41.23 63 ILE B C 1
ATOM 2448 O O . ILE B 1 23 ? 82.203 -4.220 -0.406 1.00 35.95 63 ILE B O 1
ATOM 2453 N N . LEU B 1 24 ? 79.969 -4.273 -0.647 1.00 32.84 64 LEU B N 1
ATOM 2454 C CA . LEU B 1 24 ? 79.779 -5.116 0.531 1.00 34.74 64 LEU B CA 1
ATOM 2455 C C . LEU B 1 24 ? 79.559 -6.585 0.207 1.00 39.04 64 LEU B C 1
ATOM 2456 O O . LEU B 1 24 ? 80.019 -7.458 0.966 1.00 36.00 64 LEU B O 1
ATOM 2461 N N . TYR B 1 25 ? 78.906 -6.893 -0.906 1.00 32.02 65 TYR B N 1
ATOM 2462 C CA . TYR B 1 25 ? 78.446 -8.246 -1.167 1.00 34.56 65 TYR B CA 1
ATOM 2463 C C . TYR B 1 25 ? 78.058 -8.371 -2.622 1.00 41.04 65 TYR B C 1
ATOM 2464 O O . TYR B 1 25 ? 77.303 -7.538 -3.142 1.00 33.96 65 TYR B O 1
ATOM 2473 N N . GLU B 1 26 ? 78.535 -9.428 -3.265 1.00 33.27 66 GLU B N 1
ATOM 2474 C CA . GLU B 1 26 ? 78.154 -9.704 -4.631 1.00 32.81 66 GLU B CA 1
ATOM 2475 C C . GLU B 1 26 ? 78.071 -11.220 -4.797 1.00 39.35 66 GLU B C 1
ATOM 2476 O O . GLU B 1 26 ? 79.000 -11.925 -4.393 1.00 42.07 66 GLU B O 1
ATOM 2482 N N . THR B 1 27 ? 76.952 -11.718 -5.318 1.00 36.56 67 THR B N 1
ATOM 2483 C CA . THR B 1 27 ? 76.795 -13.158 -5.532 1.00 41.80 67 THR B CA 1
ATOM 2484 C C . THR B 1 27 ? 75.718 -13.403 -6.576 1.00 42.47 67 THR B C 1
ATOM 2485 O O . THR B 1 27 ? 74.834 -12.577 -6.793 1.00 37.34 67 THR B O 1
ATOM 2489 N N . LYS B 1 28 ? 75.772 -14.560 -7.208 1.00 40.46 68 LYS B N 1
ATOM 2490 C CA . LYS B 1 28 ? 74.703 -14.977 -8.096 1.00 38.96 68 LYS B CA 1
ATOM 2491 C C . LYS B 1 28 ? 73.852 -15.982 -7.333 1.00 47.07 68 LYS B C 1
ATOM 2492 O O . LYS B 1 28 ? 74.346 -17.037 -6.932 1.00 41.90 68 LYS B O 1
ATOM 2498 N N . SER B 1 29 ? 72.588 -15.657 -7.115 1.00 41.32 69 SER B N 1
ATOM 2499 C CA . SER B 1 29 ? 71.708 -16.610 -6.466 1.00 45.04 69 SER B CA 1
ATOM 2500 C C . SER B 1 29 ? 71.192 -17.592 -7.509 1.00 38.92 69 SER B C 1
ATOM 2501 O O . SER B 1 29 ? 71.512 -17.501 -8.700 1.00 40.79 69 SER B O 1
ATOM 2504 N N . LYS B 1 30 ? 70.330 -18.510 -7.078 1.00 42.16 70 LYS B N 1
ATOM 2505 C CA . LYS B 1 30 ? 69.634 -19.338 -8.053 1.00 45.41 70 LYS B CA 1
ATOM 2506 C C . LYS B 1 30 ? 68.844 -18.506 -9.059 1.00 51.98 70 LYS B C 1
ATOM 2507 O O . LYS B 1 30 ? 68.564 -18.992 -10.157 1.00 40.78 70 LYS B O 1
ATOM 2510 N N . TYR B 1 31 ? 68.461 -17.271 -8.719 1.00 36.07 71 TYR B N 1
ATOM 2511 C CA . TYR B 1 31 ? 67.496 -16.544 -9.530 1.00 34.28 71 TYR B CA 1
ATOM 2512 C C . TYR B 1 31 ? 68.028 -15.288 -10.188 1.00 30.58 71 TYR B C 1
ATOM 2513 O O . TYR B 1 31 ? 67.512 -14.914 -11.240 1.00 36.95 71 TYR B O 1
ATOM 2522 N N . GLN B 1 32 ? 69.015 -14.626 -9.609 1.00 36.42 72 GLN B N 1
ATOM 2523 C CA . GLN B 1 32 ? 69.397 -13.310 -10.114 1.00 34.87 72 GLN B CA 1
ATOM 2524 C C . GLN B 1 32 ? 70.750 -12.939 -9.540 1.00 32.90 72 GLN B C 1
ATOM 2525 O O . GLN B 1 32 ? 71.213 -13.531 -8.566 1.00 31.01 72 GLN B O 1
ATOM 2531 N N . ASN B 1 33 ? 71.406 -11.978 -10.176 1.00 30.35 73 ASN B N 1
ATOM 2532 C CA . ASN B 1 33 ? 72.629 -11.411 -9.622 1.00 29.89 73 ASN B CA 1
ATOM 2533 C C . ASN B 1 33 ? 72.295 -10.416 -8.520 1.00 34.79 73 ASN B C 1
ATOM 2534 O O . ASN B 1 33 ? 71.455 -9.537 -8.714 1.00 33.24 73 ASN B O 1
ATOM 2539 N N . VAL B 1 34 ? 72.979 -10.537 -7.389 1.00 30.02 74 VAL B N 1
ATOM 2540 C CA . VAL B 1 34 ? 72.739 -9.723 -6.203 1.00 31.15 74 VAL B CA 1
ATOM 2541 C C . VAL B 1 34 ? 73.971 -8.878 -5.940 1.00 36.14 74 VAL B C 1
ATOM 2542 O O . VAL B 1 34 ? 75.092 -9.398 -5.913 1.00 32.95 74 VAL B O 1
ATOM 2546 N N . LEU B 1 35 ? 73.777 -7.566 -5.740 1.00 28.80 75 LEU B N 1
ATOM 2547 C CA . LEU B 1 35 ? 74.884 -6.686 -5.420 1.00 28.72 75 LEU B CA 1
ATOM 2548 C C . LEU B 1 35 ? 74.439 -5.779 -4.291 1.00 30.56 75 LEU B C 1
ATOM 2549 O O . LEU B 1 35 ? 73.339 -5.218 -4.351 1.00 28.96 75 LEU B O 1
ATOM 2554 N N . VAL B 1 36 ? 75.288 -5.628 -3.284 1.00 27.59 76 VAL B N 1
ATOM 2555 C CA . VAL B 1 36 ? 75.095 -4.668 -2.200 1.00 27.49 76 VAL B CA 1
ATOM 2556 C C . VAL B 1 36 ? 76.332 -3.807 -2.105 1.00 29.03 76 VAL B C 1
ATOM 2557 O O . VAL B 1 36 ? 77.449 -4.328 -1.990 1.00 30.01 76 VAL B O 1
ATOM 2561 N N . PHE B 1 37 ? 76.153 -2.485 -2.099 1.00 26.11 77 PHE B N 1
ATOM 2562 C CA . PHE B 1 37 ? 77.303 -1.627 -1.889 1.00 28.18 77 PHE B CA 1
ATOM 2563 C C . PHE B 1 37 ? 76.893 -0.432 -1.057 1.00 31.77 77 PHE B C 1
ATOM 2564 O O . PHE B 1 37 ? 75.707 -0.085 -0.986 1.00 29.03 77 PHE B O 1
ATOM 2572 N N . GLU B 1 38 ? 77.889 0.169 -0.404 1.00 26.58 78 GLU B N 1
ATOM 2573 C CA . GLU B 1 38 ? 77.733 1.455 0.253 1.00 26.66 78 GLU B CA 1
ATOM 2574 C C . GLU B 1 38 ? 78.043 2.533 -0.775 1.00 34.53 78 GLU B C 1
ATOM 2575 O O . GLU B 1 38 ? 79.164 2.585 -1.309 1.00 30.27 78 GLU B O 1
ATOM 2581 N N . SER B 1 39 ? 77.051 3.373 -1.057 1.00 30.00 79 SER B N 1
ATOM 2582 C CA . SER B 1 39 ? 77.276 4.549 -1.890 1.00 28.13 79 SER B CA 1
ATOM 2583 C C . SER B 1 39 ? 77.819 5.689 -1.029 1.00 31.17 79 SER B C 1
ATOM 2584 O O . SER B 1 39 ? 77.736 5.675 0.201 1.00 30.44 79 SER B O 1
ATOM 2587 N N . THR B 1 40 ? 78.385 6.707 -1.679 1.00 28.04 80 THR B N 1
ATOM 2588 C CA . THR B 1 40 ? 78.962 7.805 -0.920 1.00 27.47 80 THR B CA 1
ATOM 2589 C C . THR B 1 40 ? 77.891 8.742 -0.365 1.00 28.61 80 THR B C 1
ATOM 2590 O O . THR B 1 40 ? 78.129 9.380 0.664 1.00 30.18 80 THR B O 1
ATOM 2594 N N . THR B 1 41 ? 76.717 8.863 -1.029 1.00 27.81 81 THR B N 1
ATOM 2595 C CA . THR B 1 41 ? 75.743 9.830 -0.529 1.00 25.04 81 THR B CA 1
ATOM 2596 C C . THR B 1 41 ? 74.334 9.289 -0.340 1.00 24.28 81 THR B C 1
ATOM 2597 O O . THR B 1 41 ? 73.516 10.022 0.226 1.00 28.21 81 THR B O 1
ATOM 2601 N N . TYR B 1 42 ? 74.020 8.042 -0.752 1.00 24.68 82 TYR B N 1
ATOM 2602 C CA . TYR B 1 42 ? 72.673 7.486 -0.612 1.00 21.35 82 TYR B CA 1
ATOM 2603 C C . TYR B 1 42 ? 72.638 6.291 0.348 1.00 25.87 82 TYR B C 1
ATOM 2604 O O . TYR B 1 42 ? 71.648 5.540 0.389 1.00 25.06 82 TYR B O 1
ATOM 2613 N N . GLY B 1 43 ? 73.692 6.132 1.159 1.00 25.29 83 GLY B N 1
ATOM 2614 C CA . GLY B 1 43 ? 73.705 4.948 2.032 1.00 23.45 83 GLY B CA 1
ATOM 2615 C C . GLY B 1 43 ? 73.930 3.641 1.279 1.00 23.13 83 GLY B C 1
ATOM 2616 O O . GLY B 1 43 ? 74.428 3.595 0.119 1.00 27.33 83 GLY B O 1
ATOM 2617 N N . LYS B 1 44 ? 73.552 2.547 1.938 1.00 25.45 84 LYS B N 1
ATOM 2618 C CA . LYS B 1 44 ? 73.682 1.264 1.285 1.00 24.00 84 LYS B CA 1
ATOM 2619 C C . LYS B 1 44 ? 72.608 1.088 0.212 1.00 25.65 84 LYS B C 1
ATOM 2620 O O . LYS B 1 44 ? 71.494 1.598 0.328 1.00 25.76 84 LYS B O 1
ATOM 2626 N N . VAL B 1 45 ? 72.972 0.360 -0.839 1.00 25.78 85 VAL B N 1
ATOM 2627 C CA . VAL B 1 45 ? 72.165 0.184 -2.041 1.00 23.20 85 VAL B CA 1
ATOM 2628 C C . VAL B 1 45 ? 72.043 -1.306 -2.345 1.00 28.84 85 VAL B C 1
ATOM 2629 O O . VAL B 1 45 ? 73.045 -2.033 -2.322 1.00 26.51 85 VAL B O 1
ATOM 2633 N N . LEU B 1 46 ? 70.829 -1.756 -2.637 1.00 22.98 86 LEU B N 1
ATOM 2634 C CA . LEU B 1 46 ? 70.575 -3.119 -3.094 1.00 24.11 86 LEU B CA 1
ATOM 2635 C C . LEU B 1 46 ? 70.305 -3.121 -4.581 1.00 26.65 86 LEU B C 1
ATOM 2636 O O . LEU B 1 46 ? 69.405 -2.405 -5.042 1.00 26.68 86 LEU B O 1
ATOM 2641 N N . VAL B 1 47 ? 71.001 -3.994 -5.322 1.00 26.25 87 VAL B N 1
ATOM 2642 C CA . VAL B 1 47 ? 70.865 -4.086 -6.781 1.00 24.29 87 VAL B CA 1
ATOM 2643 C C . VAL B 1 47 ? 70.583 -5.537 -7.159 1.00 30.15 87 VAL B C 1
ATOM 2644 O O . VAL B 1 47 ? 71.261 -6.442 -6.670 1.00 30.71 87 VAL B O 1
ATOM 2648 N N . LEU B 1 48 ? 69.603 -5.754 -8.046 1.00 24.95 88 LEU B N 1
ATOM 2649 C CA . LEU B 1 48 ? 69.274 -7.092 -8.549 1.00 25.45 88 LEU B CA 1
ATOM 2650 C C . LEU B 1 48 ? 69.331 -7.040 -10.066 1.00 30.12 88 LEU B C 1
ATOM 2651 O O . LEU B 1 48 ? 68.650 -6.214 -10.687 1.00 28.96 88 LEU B O 1
ATOM 2656 N N . ASP B 1 49 ? 70.126 -7.931 -10.664 1.00 30.06 89 ASP B N 1
ATOM 2657 C CA . ASP B 1 49 ? 70.274 -7.943 -12.112 1.00 28.00 89 ASP B CA 1
ATOM 2658 C C . ASP B 1 49 ? 70.551 -6.530 -12.639 1.00 25.77 89 ASP B C 1
ATOM 2659 O O . ASP B 1 49 ? 69.989 -6.112 -13.646 1.00 30.02 89 ASP B O 1
ATOM 2664 N N . GLY B 1 50 ? 71.431 -5.801 -11.949 1.00 26.45 90 GLY B N 1
ATOM 2665 C CA . GLY B 1 50 ? 71.854 -4.487 -12.441 1.00 29.51 90 GLY B CA 1
ATOM 2666 C C . GLY B 1 50 ? 70.852 -3.370 -12.255 1.00 31.05 90 GLY B C 1
ATOM 2667 O O . GLY B 1 50 ? 71.098 -2.257 -12.743 1.00 31.17 90 GLY B O 1
ATOM 2668 N N . VAL B 1 51 ? 69.735 -3.606 -11.566 1.00 26.32 91 VAL B N 1
ATOM 2669 C CA . VAL B 1 51 ? 68.693 -2.581 -11.385 1.00 25.89 91 VAL B CA 1
ATOM 2670 C C . VAL B 1 51 ? 68.616 -2.246 -9.902 1.00 27.58 91 VAL B C 1
ATOM 2671 O O . VAL B 1 51 ? 68.489 -3.157 -9.068 1.00 26.45 91 VAL B O 1
ATOM 2675 N N . ILE B 1 52 ? 68.611 -0.952 -9.579 1.00 24.15 92 ILE B N 1
ATOM 2676 C CA . ILE B 1 52 ? 68.506 -0.529 -8.180 1.00 21.81 92 ILE B CA 1
ATOM 2677 C C . ILE B 1 52 ? 67.148 -0.906 -7.603 1.00 26.07 92 ILE B C 1
ATOM 2678 O O . ILE B 1 52 ? 66.098 -0.553 -8.141 1.00 26.25 92 ILE B O 1
ATOM 2683 N N . GLN B 1 53 ? 67.163 -1.640 -6.490 1.00 23.68 93 GLN B N 1
ATOM 2684 C CA . GLN B 1 53 ? 65.938 -2.021 -5.803 1.00 26.08 93 GLN B CA 1
ATOM 2685 C C . GLN B 1 53 ? 65.613 -1.058 -4.677 1.00 23.67 93 GLN B C 1
ATOM 2686 O O . GLN B 1 53 ? 64.437 -0.745 -4.444 1.00 24.00 93 GLN B O 1
ATOM 2692 N N . LEU B 1 54 ? 66.640 -0.604 -3.966 1.00 22.63 94 LEU B N 1
ATOM 2693 C CA . LEU B 1 54 ? 66.448 0.374 -2.893 1.00 28.62 94 LEU B CA 1
ATOM 2694 C C . LEU B 1 54 ? 67.768 1.003 -2.480 1.00 25.34 94 LEU B C 1
ATOM 2695 O O . LEU B 1 54 ? 68.842 0.490 -2.775 1.00 24.30 94 LEU B O 1
ATOM 2700 N N . THR B 1 55 ? 67.668 2.197 -1.894 1.00 23.65 95 THR B N 1
ATOM 2701 C CA . THR B 1 55 ? 68.776 2.809 -1.181 1.00 22.32 95 THR B CA 1
ATOM 2702 C C . THR B 1 55 ? 68.288 3.236 0.200 1.00 23.53 95 THR B C 1
ATOM 2703 O O . THR B 1 55 ? 67.104 3.491 0.410 1.00 23.47 95 THR B O 1
ATOM 2707 N N . GLU B 1 56 ? 69.198 3.301 1.151 1.00 23.10 96 GLU B N 1
ATOM 2708 C CA . GLU B 1 56 ? 68.779 3.690 2.495 1.00 24.30 96 GLU B CA 1
ATOM 2709 C C . GLU B 1 56 ? 68.209 5.109 2.530 1.00 28.13 96 GLU B C 1
ATOM 2710 O O . GLU B 1 56 ? 67.377 5.423 3.392 1.00 25.36 96 GLU B O 1
ATOM 2716 N N . LYS B 1 57 ? 68.675 5.983 1.639 1.00 22.92 97 LYS B N 1
ATOM 2717 C CA . LYS B 1 57 ? 68.317 7.390 1.733 1.00 23.57 97 LYS B CA 1
ATOM 2718 C C . LYS B 1 57 ? 66.843 7.646 1.409 1.00 24.25 97 LYS B C 1
ATOM 2719 O O . LYS B 1 57 ? 66.238 8.576 1.971 1.00 26.57 97 LYS B O 1
ATOM 2725 N N . ASP B 1 58 ? 66.284 6.934 0.412 1.00 23.62 98 ASP B N 1
ATOM 2726 C CA . ASP B 1 58 ? 64.941 7.249 -0.065 1.00 22.59 98 ASP B CA 1
ATOM 2727 C C . ASP B 1 58 ? 63.943 6.082 -0.024 1.00 22.01 98 ASP B C 1
ATOM 2728 O O . ASP B 1 58 ? 62.757 6.270 -0.321 1.00 22.95 98 ASP B O 1
ATOM 2733 N N . GLU B 1 59 ? 64.328 4.899 0.492 1.00 22.09 99 GLU B N 1
ATOM 2734 C CA . GLU B 1 59 ? 63.408 3.776 0.377 1.00 20.25 99 GLU B CA 1
ATOM 2735 C C . GLU B 1 59 ? 62.098 4.041 1.095 1.00 22.32 99 GLU B C 1
ATOM 2736 O O . GLU B 1 59 ? 61.062 3.453 0.743 1.00 20.26 99 GLU B O 1
ATOM 2742 N N . PHE B 1 60 ? 62.120 4.895 2.135 1.00 23.41 100 PHE B N 1
ATOM 2743 C CA . PHE B 1 60 ? 60.887 5.087 2.886 1.00 23.49 100 PHE B CA 1
ATOM 2744 C C . PHE B 1 60 ? 59.792 5.690 2.018 1.00 22.03 100 PHE B C 1
ATOM 2745 O O . PHE B 1 60 ? 58.606 5.492 2.290 1.00 21.88 100 PHE B O 1
ATOM 2753 N N . ALA B 1 61 ? 60.143 6.469 0.971 1.00 20.85 101 ALA B N 1
ATOM 2754 C CA . ALA B 1 61 ? 59.082 7.039 0.134 1.00 23.04 101 ALA B CA 1
ATOM 2755 C C . ALA B 1 61 ? 58.253 5.938 -0.501 1.00 22.04 101 ALA B C 1
ATOM 2756 O O . ALA B 1 61 ? 57.020 5.960 -0.485 1.00 20.39 101 ALA B O 1
ATOM 2758 N N . TYR B 1 62 ? 58.925 4.952 -1.095 1.00 20.16 102 TYR B N 1
ATOM 2759 C CA . TYR B 1 62 ? 58.230 3.866 -1.746 1.00 22.31 102 TYR B CA 1
ATOM 2760 C C . TYR B 1 62 ? 57.513 2.965 -0.727 1.00 19.22 102 TYR B C 1
ATOM 2761 O O . TYR B 1 62 ? 56.326 2.637 -0.904 1.00 22.08 102 TYR B O 1
ATOM 2770 N N . HIS B 1 63 ? 58.220 2.549 0.317 1.00 21.70 103 HIS B N 1
ATOM 2771 C CA . HIS B 1 63 ? 57.594 1.574 1.206 1.00 20.11 103 HIS B CA 1
ATOM 2772 C C . HIS B 1 63 ? 56.419 2.176 1.960 1.00 19.94 103 HIS B C 1
ATOM 2773 O O . HIS B 1 63 ? 55.420 1.473 2.187 1.00 21.55 103 HIS B O 1
ATOM 2780 N N . GLU B 1 64 ? 56.495 3.464 2.325 1.00 20.00 104 GLU B N 1
ATOM 2781 C CA . GLU B 1 64 ? 55.368 4.090 3.024 1.00 19.48 104 GLU B CA 1
ATOM 2782 C C . GLU B 1 64 ? 54.166 4.278 2.124 1.00 21.17 104 GLU B C 1
ATOM 2783 O O . GLU B 1 64 ? 53.026 3.995 2.528 1.00 22.69 104 GLU B O 1
ATOM 2789 N N . MET B 1 65 ? 54.380 4.783 0.898 1.00 23.02 105 MET B N 1
ATOM 2790 C CA . MET B 1 65 ? 53.212 5.030 0.056 1.00 20.82 105 MET B CA 1
ATOM 2791 C C . MET B 1 65 ? 52.562 3.716 -0.365 1.00 20.27 105 MET B C 1
ATOM 2792 O O . MET B 1 65 ? 51.326 3.594 -0.356 1.00 21.76 105 MET B O 1
ATOM 2797 N N . MET B 1 66 ? 53.380 2.716 -0.773 1.00 21.70 106 MET B N 1
ATOM 2798 C CA . MET B 1 66 ? 52.823 1.405 -1.159 1.00 20.86 106 MET B CA 1
ATOM 2799 C C . MET B 1 66 ? 52.025 0.769 -0.017 1.00 20.07 106 MET B C 1
ATOM 2800 O O . MET B 1 66 ? 51.049 0.064 -0.266 1.00 24.27 106 MET B O 1
ATOM 2805 N N . THR B 1 67 ? 52.426 1.012 1.244 1.00 21.56 107 THR B N 1
ATOM 2806 C CA . THR B 1 67 ? 51.734 0.330 2.340 1.00 21.66 107 THR B CA 1
ATOM 2807 C C . THR B 1 67 ? 50.578 1.142 2.900 1.00 21.11 107 THR B C 1
ATOM 2808 O O . THR B 1 67 ? 49.478 0.614 3.108 1.00 22.45 107 THR B O 1
ATOM 2812 N N . HIS B 1 68 ? 50.817 2.444 3.174 1.00 22.24 108 HIS B N 1
ATOM 2813 C CA . HIS B 1 68 ? 49.804 3.202 3.902 1.00 21.30 108 HIS B CA 1
ATOM 2814 C C . HIS B 1 68 ? 48.681 3.710 3.031 1.00 22.12 108 HIS B C 1
ATOM 2815 O O . HIS B 1 68 ? 47.605 4.008 3.565 1.00 24.27 108 HIS B O 1
ATOM 2822 N N . VAL B 1 69 ? 48.834 3.698 1.706 1.00 20.73 109 VAL B N 1
ATOM 2823 C CA . VAL B 1 69 ? 47.669 4.006 0.870 1.00 24.47 109 VAL B CA 1
ATOM 2824 C C . VAL B 1 69 ? 46.580 2.941 1.056 1.00 25.00 109 VAL B C 1
ATOM 2825 O O . VAL B 1 69 ? 45.450 3.278 1.461 1.00 25.72 109 VAL B O 1
ATOM 2829 N N . PRO B 1 70 ? 46.843 1.641 0.842 1.00 24.55 110 PRO B N 1
ATOM 2830 C CA . PRO B 1 70 ? 45.761 0.682 1.050 1.00 21.29 110 PRO B CA 1
ATOM 2831 C C . PRO B 1 70 ? 45.424 0.462 2.521 1.00 23.92 110 PRO B C 1
ATOM 2832 O O . PRO B 1 70 ? 44.246 0.207 2.837 1.00 25.30 110 PRO B O 1
ATOM 2836 N N . MET B 1 71 ? 46.399 0.574 3.419 1.00 24.22 111 MET B N 1
ATOM 2837 C CA . MET B 1 71 ? 46.123 0.202 4.811 1.00 24.61 111 MET B CA 1
ATOM 2838 C C . MET B 1 71 ? 45.363 1.293 5.557 1.00 27.04 111 MET B C 1
ATOM 2839 O O . MET B 1 71 ? 44.902 1.039 6.682 1.00 28.76 111 MET B O 1
ATOM 2844 N N . THR B 1 72 ? 45.247 2.508 5.002 1.00 24.59 112 THR B N 1
ATOM 2845 C CA . THR B 1 72 ? 44.383 3.520 5.616 1.00 23.22 112 THR B CA 1
ATOM 2846 C C . THR B 1 72 ? 42.995 3.524 5.000 1.00 28.58 112 THR B C 1
ATOM 2847 O O . THR B 1 72 ? 42.136 4.284 5.445 1.00 34.73 112 THR B O 1
ATOM 2851 N N . VAL B 1 73 ? 42.773 2.738 3.952 1.00 25.05 113 VAL B N 1
ATOM 2852 C CA . VAL B 1 73 ? 41.457 2.598 3.349 1.00 24.51 113 VAL B CA 1
ATOM 2853 C C . VAL B 1 73 ? 40.764 1.321 3.819 1.00 29.66 113 VAL B C 1
ATOM 2854 O O . VAL B 1 73 ? 39.591 1.345 4.202 1.00 31.14 113 VAL B O 1
ATOM 2858 N N . SER B 1 74 ? 41.457 0.181 3.749 1.00 28.66 114 SER B N 1
ATOM 2859 C CA . SER B 1 74 ? 40.875 -1.062 4.262 1.00 28.93 114 SER B CA 1
ATOM 2860 C C . SER B 1 74 ? 40.554 -0.897 5.749 1.00 29.41 114 SER B C 1
ATOM 2861 O O . SER B 1 74 ? 41.370 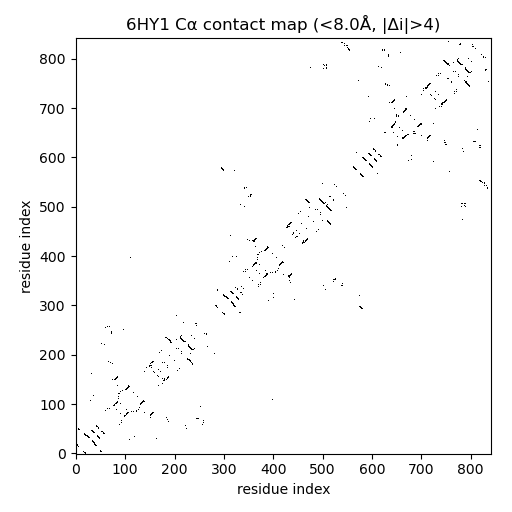-0.381 6.515 1.00 32.49 114 SER B O 1
ATOM 2864 N N . LYS B 1 75 ? 39.377 -1.374 6.165 1.00 34.04 115 LYS B N 1
ATOM 2865 C CA . LYS B 1 75 ? 38.854 -0.911 7.442 1.00 43.39 115 LYS B CA 1
ATOM 2866 C C . LYS B 1 75 ? 39.397 -1.710 8.621 1.00 51.12 115 LYS B C 1
ATOM 2867 O O . LYS B 1 75 ? 39.893 -1.126 9.592 1.00 59.46 115 LYS B O 1
ATOM 2873 N N . GLU B 1 76 ? 39.327 -3.030 8.575 1.00 43.38 116 GLU B N 1
ATOM 2874 C CA . GLU B 1 76 ? 39.873 -3.846 9.667 1.00 55.60 116 GLU B CA 1
ATOM 2875 C C . GLU B 1 76 ? 40.677 -4.993 9.084 1.00 40.67 116 GLU B C 1
ATOM 2876 O O . GLU B 1 76 ? 40.316 -6.157 9.249 1.00 46.28 116 GLU B O 1
ATOM 2882 N N . PRO B 1 77 ? 41.774 -4.706 8.384 1.00 32.61 117 PRO B N 1
ATOM 2883 C CA . PRO B 1 77 ? 42.471 -5.796 7.675 1.00 30.99 117 PRO B CA 1
ATOM 2884 C C . PRO B 1 77 ? 43.052 -6.792 8.672 1.00 33.16 117 PRO B C 1
ATOM 2885 O O . PRO B 1 77 ? 43.694 -6.420 9.665 1.00 31.05 117 PRO B O 1
ATOM 2889 N N . LYS B 1 78 ? 42.798 -8.065 8.414 1.00 30.48 118 LYS B N 1
ATOM 2890 C CA . LYS B 1 78 ? 43.275 -9.147 9.249 1.00 29.68 118 LYS B CA 1
ATOM 2891 C C . LYS B 1 78 ? 44.353 -9.949 8.556 1.00 28.46 118 LYS B C 1
ATOM 2892 O O . LYS B 1 78 ? 45.277 -10.439 9.209 1.00 27.39 118 LYS B O 1
ATOM 2898 N N . ASN B 1 79 ? 44.256 -10.091 7.233 1.00 25.82 119 ASN B N 1
ATOM 2899 C CA . ASN B 1 79 ? 45.239 -10.874 6.508 1.00 24.01 119 ASN B CA 1
ATOM 2900 C C . ASN B 1 79 ? 45.811 -10.032 5.381 1.00 21.74 119 ASN B C 1
ATOM 2901 O O . ASN B 1 79 ? 45.054 -9.522 4.564 1.00 26.61 119 ASN B O 1
ATOM 2906 N N . VAL B 1 80 ? 47.133 -9.929 5.312 1.00 23.59 120 VAL B N 1
ATOM 2907 C CA . VAL B 1 80 ? 47.769 -9.122 4.265 1.00 23.55 120 VAL B CA 1
ATOM 2908 C C . VAL B 1 80 ? 48.874 -9.957 3.638 1.00 26.78 120 VAL B C 1
ATOM 2909 O O . VAL B 1 80 ? 49.590 -10.688 4.334 1.00 24.02 120 VAL B O 1
ATOM 2913 N N . LEU B 1 81 ? 49.016 -9.862 2.328 1.00 21.66 121 LEU B N 1
ATOM 2914 C CA . LEU B 1 81 ? 50.042 -10.584 1.586 1.00 22.28 121 LEU B CA 1
ATOM 2915 C C . LEU B 1 81 ? 50.981 -9.588 0.929 1.00 21.35 121 LEU B C 1
ATOM 2916 O O . LEU B 1 81 ? 50.519 -8.642 0.280 1.00 23.81 121 LEU B O 1
ATOM 2921 N N . VAL B 1 82 ? 52.278 -9.804 1.077 1.00 21.83 122 VAL B N 1
ATOM 2922 C CA . VAL B 1 82 ? 53.280 -9.108 0.281 1.00 22.09 122 VAL B CA 1
ATOM 2923 C C . VAL B 1 82 ? 53.802 -10.066 -0.782 1.00 24.12 122 VAL B C 1
ATOM 2924 O O . VAL B 1 82 ? 54.313 -11.148 -0.463 1.00 22.35 122 VAL B O 1
ATOM 2928 N N . VAL B 1 83 ? 53.679 -9.674 -2.046 1.00 23.23 123 VAL B N 1
ATOM 2929 C CA . VAL B 1 83 ? 54.273 -10.420 -3.147 1.00 23.38 123 VAL B CA 1
ATOM 2930 C C . VAL B 1 83 ? 55.646 -9.821 -3.452 1.00 22.59 123 VAL B C 1
ATOM 2931 O O . VAL B 1 83 ? 55.766 -8.610 -3.688 1.00 24.54 123 VAL B O 1
ATOM 2935 N N . GLY B 1 84 ? 56.686 -10.651 -3.445 1.00 23.87 124 GLY B N 1
ATOM 2936 C CA . GLY B 1 84 ? 58.039 -10.108 -3.555 1.00 22.73 124 GLY B CA 1
ATOM 2937 C C . GLY B 1 84 ? 58.485 -9.521 -2.222 1.00 22.56 124 GLY B C 1
ATOM 2938 O O . GLY B 1 84 ? 58.286 -10.149 -1.164 1.00 26.70 124 GLY B O 1
ATOM 2939 N N . GLY B 1 85 ? 59.096 -8.327 -2.257 1.00 23.30 125 GLY B N 1
ATOM 2940 C CA . GLY B 1 85 ? 59.407 -7.612 -1.014 1.00 25.76 125 GLY B CA 1
ATOM 2941 C C . GLY B 1 85 ? 60.387 -8.293 -0.077 1.00 25.56 125 GLY B C 1
ATOM 2942 O O . GLY B 1 85 ? 60.331 -8.039 1.123 1.00 26.46 125 GLY B O 1
ATOM 2943 N N . GLY B 1 86 ? 61.325 -9.090 -0.599 1.00 23.37 126 GLY B N 1
ATOM 2944 C CA . GLY B 1 86 ? 62.270 -9.786 0.282 1.00 26.00 126 GLY B CA 1
ATOM 2945 C C . GLY B 1 86 ? 63.105 -8.871 1.170 1.00 25.99 126 GLY B C 1
ATOM 2946 O O . GLY B 1 86 ? 63.578 -9.300 2.234 1.00 25.62 126 GLY B O 1
ATOM 2947 N N . ASP B 1 87 ? 63.316 -7.603 0.767 1.00 24.34 127 ASP B N 1
ATOM 2948 C CA . ASP B 1 87 ? 64.072 -6.708 1.630 1.00 24.45 127 ASP B CA 1
ATOM 2949 C C . ASP B 1 87 ? 63.363 -6.430 2.943 1.00 23.75 127 ASP B C 1
ATOM 2950 O O . ASP B 1 87 ? 64.016 -6.009 3.905 1.00 24.88 127 ASP B O 1
ATOM 2955 N N . GLY B 1 88 ? 62.044 -6.628 2.994 1.00 24.44 128 GLY B N 1
ATOM 2956 C CA . GLY B 1 88 ? 61.289 -6.407 4.217 1.00 25.12 128 GLY B CA 1
ATOM 2957 C C . GLY B 1 88 ? 60.707 -5.025 4.423 1.00 23.77 128 GLY B C 1
ATOM 2958 O O . GLY B 1 88 ? 60.004 -4.814 5.411 1.00 24.33 128 GLY B O 1
ATOM 2959 N N . GLY B 1 89 ? 60.912 -4.089 3.491 1.00 20.26 129 GLY B N 1
ATOM 2960 C CA . GLY B 1 89 ? 60.460 -2.718 3.745 1.00 21.64 129 GLY B CA 1
ATOM 2961 C C . GLY B 1 89 ? 58.950 -2.640 3.894 1.00 20.13 129 GLY B C 1
ATOM 2962 O O . GLY B 1 89 ? 58.446 -1.920 4.759 1.00 22.75 129 GLY B O 1
ATOM 2963 N N . ILE B 1 90 ? 58.205 -3.352 3.022 1.00 19.99 130 ILE B N 1
ATOM 2964 C CA . ILE B 1 90 ? 56.751 -3.350 3.163 1.00 20.38 130 ILE B CA 1
ATOM 2965 C C . ILE B 1 90 ? 56.354 -3.999 4.491 1.00 22.05 130 ILE B C 1
ATOM 2966 O O . ILE B 1 90 ? 55.507 -3.467 5.225 1.00 21.89 130 ILE B O 1
ATOM 2971 N N . ILE B 1 91 ? 56.982 -5.134 4.826 1.00 21.62 131 ILE B N 1
ATOM 2972 C CA . ILE B 1 91 ? 56.684 -5.801 6.105 1.00 23.22 131 ILE B CA 1
ATOM 2973 C C . ILE B 1 91 ? 56.894 -4.845 7.271 1.00 24.06 131 ILE B C 1
ATOM 2974 O O . ILE B 1 91 ? 56.045 -4.752 8.165 1.00 23.46 131 ILE B O 1
ATOM 2979 N N . ARG B 1 92 ? 57.982 -4.072 7.241 1.00 20.25 132 ARG B N 1
ATOM 2980 C CA . ARG B 1 92 ? 58.234 -3.095 8.311 1.00 23.20 132 ARG B CA 1
ATOM 2981 C C . ARG B 1 92 ? 57.064 -2.141 8.488 1.00 24.63 132 ARG B C 1
ATOM 2982 O O . ARG B 1 92 ? 56.651 -1.828 9.613 1.00 25.44 132 ARG B O 1
ATOM 2990 N N . GLU B 1 93 ? 56.533 -1.608 7.374 1.00 21.67 133 GLU B N 1
ATOM 2991 C CA . GLU B 1 93 ? 55.419 -0.677 7.535 1.00 20.73 133 GLU B CA 1
ATOM 2992 C C . GLU B 1 93 ? 54.133 -1.391 7.953 1.00 21.85 133 GLU B C 1
ATOM 2993 O O . GLU B 1 93 ? 53.304 -0.813 8.669 1.00 24.21 133 GLU B O 1
ATOM 2999 N N . LEU B 1 94 ? 53.908 -2.632 7.481 1.00 20.78 134 LEU B N 1
ATOM 3000 C CA . LEU B 1 94 ? 52.679 -3.333 7.859 1.00 21.29 134 LEU B CA 1
ATOM 3001 C C . LEU B 1 94 ? 52.667 -3.662 9.364 1.00 22.31 134 LEU B C 1
ATOM 3002 O O . LEU B 1 94 ? 51.593 -3.684 9.971 1.00 23.91 134 LEU B O 1
ATOM 3007 N N . CYS B 1 95 ? 53.828 -3.919 9.944 1.00 23.10 135 CYS B N 1
ATOM 3008 C CA . CYS B 1 95 ? 53.845 -4.332 11.351 1.00 25.84 135 CYS B CA 1
ATOM 3009 C C . CYS B 1 95 ? 53.328 -3.215 12.261 1.00 27.99 135 CYS B C 1
ATOM 3010 O O . CYS B 1 95 ? 52.941 -3.486 13.409 1.00 26.06 135 CYS B O 1
ATOM 3013 N N . LYS B 1 96 ? 53.307 -1.973 11.778 1.00 21.42 136 LYS B N 1
ATOM 3014 C CA . LYS B 1 96 ? 52.843 -0.854 12.591 1.00 20.75 136 LYS B CA 1
ATOM 3015 C C . LYS B 1 96 ? 51.345 -0.933 12.842 1.00 28.00 136 LYS B C 1
ATOM 3016 O O . LYS B 1 96 ? 50.855 -0.201 13.723 1.00 27.50 136 LYS B O 1
ATOM 3022 N N . TYR B 1 97 ? 50.628 -1.796 12.095 1.00 22.58 137 TYR B N 1
ATOM 3023 C CA . TYR B 1 97 ? 49.175 -1.960 12.226 1.00 22.70 137 TYR B CA 1
ATOM 3024 C C . TYR B 1 97 ? 48.937 -3.087 13.238 1.00 26.23 137 TYR B C 1
ATOM 3025 O O . TYR B 1 97 ? 49.070 -4.269 12.913 1.00 29.67 137 TYR B O 1
ATOM 3034 N N . LYS B 1 98 ? 48.594 -2.713 14.485 1.00 28.32 138 LYS B N 1
ATOM 3035 C CA . LYS B 1 98 ? 48.449 -3.751 15.529 1.00 31.68 138 LYS B CA 1
ATOM 3036 C C . LYS B 1 98 ? 47.305 -4.732 15.265 1.00 37.24 138 LYS B C 1
ATOM 3037 O O . LYS B 1 98 ? 47.352 -5.860 15.793 1.00 38.21 138 LYS B O 1
ATOM 3043 N N . SER B 1 99 ? 46.282 -4.307 14.516 1.00 34.48 139 SER B N 1
ATOM 3044 C CA . SER B 1 99 ? 45.061 -5.045 14.196 1.00 47.51 139 SER B CA 1
ATOM 3045 C C . SER B 1 99 ? 45.292 -6.212 13.244 1.00 33.62 139 SER B C 1
ATOM 3046 O O . SER B 1 99 ? 44.483 -7.146 13.227 1.00 37.49 139 SER B O 1
ATOM 3049 N N . VAL B 1 100 ? 46.333 -6.151 12.409 1.00 29.70 140 VAL B N 1
ATOM 3050 C CA . VAL B 1 100 ? 46.568 -7.214 11.441 1.00 25.55 140 VAL B CA 1
ATOM 3051 C C . VAL B 1 100 ? 46.934 -8.481 12.204 1.00 26.70 140 VAL B C 1
ATOM 3052 O O . VAL B 1 100 ? 47.705 -8.448 13.174 1.00 28.07 140 VAL B O 1
ATOM 3056 N N . GLU B 1 101 ? 46.391 -9.598 11.752 1.00 28.14 141 GLU B N 1
ATOM 3057 C CA . GLU B 1 101 ? 46.630 -10.877 12.420 1.00 26.26 141 GLU B CA 1
ATOM 3058 C C . GLU B 1 101 ? 47.724 -11.686 11.750 1.00 26.96 141 GLU B C 1
ATOM 3059 O O . GLU B 1 101 ? 48.596 -12.242 12.433 1.00 29.79 141 GLU B O 1
ATOM 3065 N N . ASN B 1 102 ? 47.719 -11.729 10.412 1.00 25.83 142 ASN B N 1
ATOM 3066 C CA . ASN B 1 102 ? 48.712 -12.512 9.681 1.00 26.07 142 ASN B CA 1
ATOM 3067 C C . ASN B 1 102 ? 49.299 -11.644 8.578 1.00 24.37 142 ASN B C 1
ATOM 3068 O O . ASN B 1 102 ? 48.553 -11.076 7.780 1.00 25.38 142 ASN B O 1
ATOM 3073 N N . ILE B 1 103 ? 50.617 -11.618 8.504 1.00 25.97 143 ILE B N 1
ATOM 3074 C CA . ILE B 1 103 ? 51.341 -10.918 7.447 1.00 27.34 143 ILE B CA 1
ATOM 3075 C C . ILE B 1 103 ? 52.101 -11.969 6.664 1.00 25.30 143 ILE B C 1
ATOM 3076 O O . ILE B 1 103 ? 53.128 -12.479 7.126 1.00 27.21 143 ILE B O 1
ATOM 3081 N N . ASP B 1 104 ? 51.590 -12.339 5.498 1.00 23.04 144 ASP B N 1
ATOM 3082 C CA . ASP B 1 104 ? 52.214 -13.393 4.700 1.00 24.49 144 ASP B CA 1
ATOM 3083 C C . ASP B 1 104 ? 53.089 -12.731 3.646 1.00 25.37 144 ASP B C 1
ATOM 3084 O O . ASP B 1 104 ? 52.697 -11.703 3.085 1.00 24.05 144 ASP B O 1
ATOM 3089 N N . ILE B 1 105 ? 54.284 -13.271 3.410 1.00 25.12 145 ILE B N 1
ATOM 3090 C CA . ILE B 1 105 ? 55.129 -12.755 2.326 1.00 25.98 145 ILE B CA 1
ATOM 3091 C C . ILE B 1 105 ? 55.592 -13.915 1.465 1.00 28.45 145 ILE B C 1
ATOM 3092 O O . ILE B 1 105 ? 55.968 -14.978 1.983 1.00 25.78 145 ILE B O 1
ATOM 3097 N N . CYS B 1 106 ? 55.502 -13.739 0.149 1.00 23.67 146 CYS B N 1
ATOM 3098 C CA . CYS B 1 106 ? 55.850 -14.763 -0.829 1.00 25.03 146 CYS B CA 1
ATOM 3099 C C . CYS B 1 106 ? 56.958 -14.190 -1.695 1.00 27.20 146 CYS B C 1
ATOM 3100 O O . CYS B 1 106 ? 56.699 -13.317 -2.540 1.00 26.89 146 CYS B O 1
ATOM 3103 N N . GLU B 1 107 ? 58.177 -14.658 -1.437 1.00 26.65 147 GLU B N 1
ATOM 3104 C CA . GLU B 1 107 ? 59.407 -14.160 -2.039 1.00 21.83 147 GLU B CA 1
ATOM 3105 C C . GLU B 1 107 ? 60.117 -15.335 -2.692 1.00 30.85 147 GLU B C 1
ATOM 3106 O O . GLU B 1 107 ? 60.307 -16.368 -2.047 1.00 30.27 147 GLU B O 1
ATOM 3112 N N . ILE B 1 108 ? 60.521 -15.178 -3.951 1.00 26.73 148 ILE B N 1
ATOM 3113 C CA . ILE B 1 108 ? 61.055 -16.338 -4.688 1.00 27.38 148 ILE B CA 1
ATOM 3114 C C . ILE B 1 108 ? 62.504 -16.641 -4.308 1.00 34.47 148 ILE B C 1
ATOM 3115 O O . ILE B 1 108 ? 62.945 -17.795 -4.425 1.00 32.56 148 ILE B O 1
ATOM 3120 N N . ASP B 1 109 ? 63.271 -15.636 -3.876 1.00 29.68 149 ASP B N 1
ATOM 3121 C CA . ASP B 1 109 ? 64.728 -15.733 -3.704 1.00 27.98 149 ASP B CA 1
ATOM 3122 C C . ASP B 1 109 ? 65.095 -15.484 -2.252 1.00 27.49 149 ASP B C 1
ATOM 3123 O O . ASP B 1 109 ? 65.230 -14.338 -1.800 1.00 29.91 149 ASP B O 1
ATOM 3128 N N . GLU B 1 110 ? 65.317 -16.580 -1.515 1.00 27.88 150 GLU B N 1
ATOM 3129 C CA . GLU B 1 110 ? 65.599 -16.489 -0.100 1.00 30.61 150 GLU B CA 1
ATOM 3130 C C . GLU B 1 110 ? 66.888 -15.710 0.175 1.00 28.75 150 GLU B C 1
ATOM 3131 O O . GLU B 1 110 ? 67.057 -15.137 1.256 1.00 27.93 150 GLU B O 1
ATOM 3137 N N . THR B 1 111 ? 67.808 -15.683 -0.792 1.00 28.63 151 THR B N 1
ATOM 3138 C CA . THR B 1 111 ? 69.061 -14.954 -0.646 1.00 31.50 151 THR B CA 1
ATOM 3139 C C . THR B 1 111 ? 68.813 -13.458 -0.420 1.00 29.04 151 THR B C 1
ATOM 3140 O O . THR B 1 111 ? 69.536 -12.814 0.345 1.00 29.62 151 THR B O 1
ATOM 3144 N N . VAL B 1 112 ? 67.760 -12.915 -1.037 1.00 27.68 152 VAL B N 1
ATOM 3145 C CA . VAL B 1 112 ? 67.479 -11.485 -0.862 1.00 25.37 152 VAL B CA 1
ATOM 3146 C C . VAL B 1 112 ? 67.100 -11.218 0.581 1.00 25.03 152 VAL B C 1
ATOM 3147 O O . VAL B 1 112 ? 67.479 -10.207 1.168 1.00 26.28 152 VAL B O 1
ATOM 3151 N N . ILE B 1 113 ? 66.329 -12.133 1.180 1.00 28.38 153 ILE B N 1
ATOM 3152 C CA . ILE B 1 113 ? 65.958 -11.948 2.581 1.00 27.58 153 ILE B CA 1
ATOM 3153 C C . ILE B 1 113 ? 67.200 -11.982 3.459 1.00 26.73 153 ILE B C 1
ATOM 3154 O O . ILE B 1 113 ? 67.385 -11.155 4.358 1.00 27.18 153 ILE B O 1
ATOM 3159 N N . GLU B 1 114 ? 68.047 -13.002 3.248 1.00 30.71 154 GLU B N 1
ATOM 3160 C CA . GLU B 1 114 ? 69.255 -13.130 4.072 1.00 31.41 154 GLU B CA 1
ATOM 3161 C C . GLU B 1 114 ? 70.160 -11.909 3.947 1.00 31.27 154 GLU B C 1
ATOM 3162 O O . GLU B 1 114 ? 70.624 -11.351 4.952 1.00 28.00 154 GLU B O 1
ATOM 3168 N N . VAL B 1 115 ? 70.353 -11.416 2.724 1.00 32.08 155 VAL B N 1
ATOM 3169 C CA . VAL B 1 115 ? 71.214 -10.254 2.518 1.00 28.57 155 VAL B CA 1
ATOM 3170 C C . VAL B 1 115 ? 70.614 -9.007 3.157 1.00 28.22 155 VAL B C 1
ATOM 3171 O O . VAL B 1 115 ? 71.334 -8.171 3.717 1.00 31.31 155 VAL B O 1
ATOM 3175 N N . SER B 1 116 ? 69.281 -8.857 3.088 1.00 25.83 156 SER B N 1
ATOM 3176 C CA . SER B 1 116 ? 68.635 -7.732 3.738 1.00 24.97 156 SER B CA 1
ATOM 3177 C C . SER B 1 116 ? 68.770 -7.771 5.257 1.00 23.73 156 SER B C 1
ATOM 3178 O O . SER B 1 116 ? 68.912 -6.734 5.909 1.00 25.23 156 SER B O 1
ATOM 3181 N N . LYS B 1 117 ? 68.655 -8.965 5.852 1.00 27.66 157 LYS B N 1
ATOM 3182 C CA . LYS B 1 117 ? 68.831 -9.093 7.296 1.00 29.18 157 LYS B CA 1
ATOM 3183 C C . LYS B 1 117 ? 70.250 -8.767 7.743 1.00 25.81 157 LYS B C 1
ATOM 3184 O O . LYS B 1 117 ? 70.455 -8.276 8.865 1.00 30.06 157 LYS B O 1
ATOM 3190 N N . ILE B 1 118 ? 71.234 -9.037 6.891 1.00 26.89 158 ILE B N 1
ATOM 3191 C CA . ILE B 1 118 ? 72.630 -8.798 7.238 1.00 28.84 158 ILE B CA 1
ATOM 3192 C C . ILE B 1 118 ? 73.037 -7.337 7.007 1.00 28.70 158 ILE B C 1
ATOM 3193 O O . ILE B 1 118 ? 73.688 -6.736 7.842 1.00 27.71 158 ILE B O 1
ATOM 3198 N N . TYR B 1 119 ? 72.629 -6.713 5.892 1.00 26.75 159 TYR B N 1
ATOM 3199 C CA . TYR B 1 119 ? 73.180 -5.423 5.527 1.00 26.45 159 TYR B CA 1
ATOM 3200 C C . TYR B 1 119 ? 72.185 -4.271 5.628 1.00 29.44 159 TYR B C 1
ATOM 3201 O O . TYR B 1 119 ? 72.600 -3.136 5.491 1.00 31.40 159 TYR B O 1
ATOM 3210 N N . PHE B 1 120 ? 70.891 -4.535 5.819 1.00 25.98 160 PHE B N 1
ATOM 3211 C CA . PHE B 1 120 ? 69.886 -3.467 5.825 1.00 28.18 160 PHE B CA 1
ATOM 3212 C C . PHE B 1 120 ? 68.977 -3.615 7.033 1.00 28.40 160 PHE B C 1
ATOM 3213 O O . PHE B 1 120 ? 67.777 -3.856 6.911 1.00 28.84 160 PHE B O 1
ATOM 3221 N N . LYS B 1 121 ? 69.561 -3.512 8.228 1.00 37.04 161 LYS B N 1
ATOM 3222 C CA . LYS B 1 121 ? 68.816 -3.882 9.427 1.00 32.79 161 LYS B CA 1
ATOM 3223 C C . LYS B 1 121 ? 67.658 -2.950 9.729 1.00 34.89 161 LYS B C 1
ATOM 3224 O O . LYS B 1 121 ? 66.666 -3.404 10.312 1.00 34.60 161 LYS B O 1
ATOM 3230 N N . ASN B 1 122 ? 67.717 -1.687 9.282 1.00 31.60 162 ASN B N 1
ATOM 3231 C CA . ASN B 1 122 ? 66.583 -0.792 9.503 1.00 31.45 162 ASN B CA 1
ATOM 3232 C C . ASN B 1 122 ? 65.458 -1.029 8.505 1.00 32.86 162 ASN B C 1
ATOM 3233 O O . ASN B 1 122 ? 64.416 -0.365 8.598 1.00 32.47 162 ASN B O 1
ATOM 3238 N N . ILE B 1 123 ? 65.656 -1.911 7.540 1.00 27.14 163 ILE B N 1
ATOM 3239 C CA . ILE B 1 123 ? 64.628 -2.239 6.570 1.00 30.37 163 ILE B CA 1
ATOM 3240 C C . ILE B 1 123 ? 64.011 -3.597 6.849 1.00 30.29 163 ILE B C 1
ATOM 3241 O O . ILE B 1 123 ? 62.808 -3.778 6.645 1.00 27.41 163 ILE B O 1
ATOM 3246 N N . SER B 1 124 ? 64.825 -4.559 7.306 1.00 27.26 164 SER B N 1
ATOM 3247 C CA . SER B 1 124 ? 64.423 -5.956 7.475 1.00 29.58 164 SER B CA 1
ATOM 3248 C C . SER B 1 124 ? 63.969 -6.292 8.894 1.00 26.80 164 SER B C 1
ATOM 3249 O O . SER B 1 124 ? 63.772 -7.476 9.192 1.00 30.34 164 SER B O 1
ATOM 3252 N N . CYS B 1 125 ? 63.808 -5.286 9.766 1.00 29.54 165 CYS B N 1
ATOM 3253 C CA . CYS B 1 125 ? 63.522 -5.521 11.183 1.00 31.78 165 CYS B CA 1
ATOM 3254 C C . CYS B 1 125 ? 62.139 -6.117 11.422 1.00 34.31 165 CYS B C 1
ATOM 3255 O O . CYS B 1 125 ? 61.914 -6.724 12.479 1.00 32.32 165 CYS B O 1
ATOM 3258 N N . GLY B 1 126 ? 61.210 -5.973 10.470 1.00 28.43 166 GLY B N 1
ATOM 3259 C CA . GLY B 1 126 ? 59.879 -6.552 10.615 1.00 26.85 166 GLY B CA 1
ATOM 3260 C C . GLY B 1 126 ? 59.845 -8.078 10.600 1.00 28.81 166 GLY B C 1
ATOM 3261 O O . GLY B 1 126 ? 58.826 -8.676 10.971 1.00 26.28 166 GLY B O 1
ATOM 3262 N N . TYR B 1 127 ? 60.889 -8.719 10.079 1.00 26.91 167 TYR B N 1
ATOM 3263 C CA . TYR B 1 127 ? 60.904 -10.180 10.070 1.00 26.08 167 TYR B CA 1
ATOM 3264 C C . TYR B 1 127 ? 60.897 -10.752 11.490 1.00 27.97 167 TYR B C 1
ATOM 3265 O O . TYR B 1 127 ? 60.546 -11.921 11.661 1.00 30.76 167 TYR B O 1
ATOM 3274 N N . GLU B 1 128 ? 61.208 -9.943 12.497 1.00 30.05 168 GLU B N 1
ATOM 3275 C CA . GLU B 1 128 ? 61.165 -10.433 13.877 1.00 32.08 168 GLU B CA 1
ATOM 3276 C C . GLU B 1 128 ? 59.747 -10.511 14.442 1.00 36.94 168 GLU B C 1
ATOM 3277 O O . GLU B 1 128 ? 59.523 -11.191 15.446 1.00 35.59 168 GLU B O 1
ATOM 3283 N N . ASP B 1 129 ? 58.781 -9.862 13.817 1.00 28.89 169 ASP B N 1
ATOM 3284 C CA . ASP B 1 129 ? 57.417 -9.838 14.326 1.00 30.50 169 ASP B CA 1
ATOM 3285 C C . ASP B 1 129 ? 56.778 -11.207 14.177 1.00 29.37 169 ASP B C 1
ATOM 3286 O O . ASP B 1 129 ? 56.856 -11.849 13.117 1.00 25.96 169 ASP B O 1
ATOM 3291 N N . LYS B 1 130 ? 56.129 -11.680 15.249 1.00 27.02 170 LYS B N 1
ATOM 3292 C CA . LYS B 1 130 ? 55.676 -13.066 15.246 1.00 29.85 170 LYS B CA 1
ATOM 3293 C C . LYS B 1 130 ? 54.502 -13.319 14.309 1.00 29.92 170 LYS B C 1
ATOM 3294 O O . LYS B 1 130 ? 54.141 -14.483 14.076 1.00 28.99 170 LYS B O 1
ATOM 3300 N N . ARG B 1 131 ? 53.919 -12.259 13.746 1.00 28.40 171 ARG B N 1
ATOM 3301 C CA . ARG B 1 131 ? 52.787 -12.417 12.833 1.00 27.69 171 ARG B CA 1
ATOM 3302 C C . ARG B 1 131 ? 53.226 -12.676 11.391 1.00 24.45 171 ARG B C 1
ATOM 3303 O O . ARG B 1 131 ? 52.364 -12.952 10.553 1.00 25.50 171 ARG B O 1
ATOM 3311 N N . VAL B 1 132 ? 54.518 -12.577 11.102 1.00 24.11 172 VAL B N 1
ATOM 3312 C CA . VAL B 1 132 ? 55.032 -12.703 9.734 1.00 25.30 172 VAL B CA 1
ATOM 3313 C C . VAL B 1 132 ? 55.257 -14.171 9.408 1.00 30.03 172 VAL B C 1
ATOM 3314 O O . VAL B 1 132 ? 55.898 -14.923 10.177 1.00 28.54 172 VAL B O 1
ATOM 3318 N N . ASN B 1 133 ? 54.718 -14.586 8.265 1.00 25.09 173 ASN B N 1
ATOM 3319 C CA . ASN B 1 133 ? 54.892 -15.926 7.745 1.00 25.28 173 ASN B CA 1
ATOM 3320 C C . ASN B 1 133 ? 55.576 -15.803 6.396 1.00 30.10 173 ASN B C 1
ATOM 3321 O O . ASN B 1 133 ? 55.052 -15.137 5.505 1.00 26.04 173 ASN B O 1
ATOM 3326 N N . VAL B 1 134 ? 56.740 -16.437 6.249 1.00 26.98 174 VAL B N 1
ATOM 3327 C CA . VAL B 1 134 ? 57.540 -16.357 5.032 1.00 28.08 174 VAL B CA 1
ATOM 3328 C C . VAL B 1 134 ? 57.364 -17.610 4.186 1.00 28.34 174 VAL B C 1
ATOM 3329 O O . VAL B 1 134 ? 57.561 -18.746 4.668 1.00 27.26 174 VAL B O 1
ATOM 3333 N N . PHE B 1 135 ? 57.045 -17.413 2.911 1.00 25.47 175 PHE B N 1
ATOM 3334 C CA . PHE B 1 135 ? 56.930 -18.502 1.946 1.00 24.64 175 PHE B CA 1
ATOM 3335 C C . PHE B 1 135 ? 57.937 -18.253 0.834 1.00 34.69 175 PHE B C 1
ATOM 3336 O O . PHE B 1 135 ? 57.976 -17.158 0.255 1.00 29.53 175 PHE B O 1
ATOM 3344 N N . ILE B 1 136 ? 58.787 -19.237 0.568 1.00 31.20 176 ILE B N 1
ATOM 3345 C CA . ILE B 1 136 ? 59.821 -19.114 -0.450 1.00 26.68 176 ILE B CA 1
ATOM 3346 C C . ILE B 1 136 ? 59.292 -19.821 -1.685 1.00 35.27 176 ILE B C 1
ATOM 3347 O O . ILE B 1 136 ? 59.398 -21.054 -1.801 1.00 32.26 176 ILE B O 1
ATOM 3352 N N . GLU B 1 137 ? 58.722 -19.052 -2.613 1.00 28.83 177 GLU B N 1
ATOM 3353 C CA . GLU B 1 137 ? 57.930 -19.591 -3.718 1.00 32.51 177 GLU B CA 1
ATOM 3354 C C . GLU B 1 137 ? 57.751 -18.520 -4.787 1.00 31.97 177 GLU B C 1
ATOM 3355 O O . GLU B 1 137 ? 57.786 -17.321 -4.487 1.00 29.70 177 GLU B O 1
ATOM 3361 N N . ASP B 1 138 ? 57.537 -18.954 -6.020 1.00 29.50 178 ASP B N 1
ATOM 3362 C CA . ASP B 1 138 ? 57.126 -18.043 -7.076 1.00 27.47 178 ASP B CA 1
ATOM 3363 C C . ASP B 1 138 ? 55.702 -17.583 -6.779 1.00 28.89 178 ASP B C 1
ATOM 3364 O O . ASP B 1 138 ? 54.815 -18.411 -6.580 1.00 30.28 178 ASP B O 1
ATOM 3369 N N . ALA B 1 139 ? 55.473 -16.264 -6.648 1.00 26.90 179 ALA B N 1
ATOM 3370 C CA . ALA B 1 139 ? 54.138 -15.854 -6.226 1.00 27.01 179 ALA B CA 1
ATOM 3371 C C . ALA B 1 139 ? 53.067 -16.240 -7.238 1.00 28.60 179 ALA B C 1
ATOM 3372 O O . ALA B 1 139 ? 51.891 -16.362 -6.883 1.00 28.99 179 ALA B O 1
ATOM 3374 N N . SER B 1 140 ? 53.434 -16.411 -8.508 1.00 29.27 180 SER B N 1
ATOM 3375 C CA . SER B 1 140 ? 52.471 -16.854 -9.513 1.00 32.67 180 SER B CA 1
ATOM 3376 C C . SER B 1 140 ? 51.943 -18.240 -9.173 1.00 34.05 180 SER B C 1
ATOM 3377 O O . SER B 1 140 ? 50.760 -18.539 -9.375 1.00 33.64 180 SER B O 1
ATOM 3380 N N . LYS B 1 141 ? 52.804 -19.067 -8.609 1.00 30.21 181 LYS B N 1
ATOM 3381 C CA . LYS B 1 141 ? 52.412 -20.405 -8.156 1.00 33.67 181 LYS B CA 1
ATOM 3382 C C . LYS B 1 141 ? 51.683 -20.333 -6.821 1.00 34.10 181 LYS B C 1
ATOM 3383 O O . LYS B 1 141 ? 50.635 -20.960 -6.653 1.00 35.39 181 LYS B O 1
ATOM 3389 N N . PHE B 1 142 ? 52.188 -19.511 -5.886 1.00 29.33 182 PHE B N 1
ATOM 3390 C CA . PHE B 1 142 ? 51.566 -19.372 -4.567 1.00 27.85 182 PHE B CA 1
ATOM 3391 C C . PHE B 1 142 ? 50.105 -18.953 -4.696 1.00 28.93 182 PHE B C 1
ATOM 3392 O O . PHE B 1 142 ? 49.220 -19.509 -4.032 1.00 32.28 182 PHE B O 1
ATOM 3400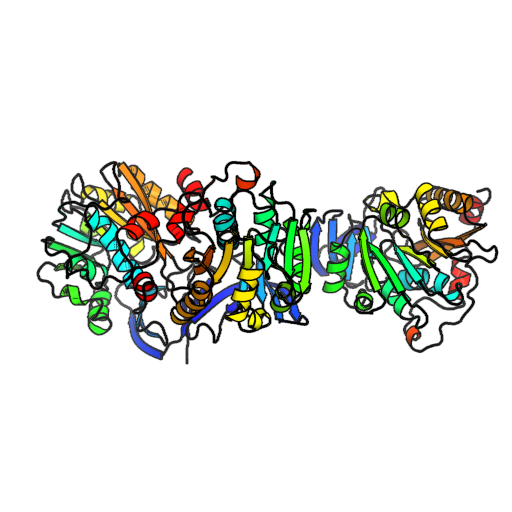 N N . LEU B 1 143 ? 49.830 -17.951 -5.542 1.00 30.09 183 LEU B N 1
ATOM 3401 C CA . LEU B 1 143 ? 48.476 -17.433 -5.669 1.00 28.94 183 LEU B CA 1
ATOM 3402 C C . LEU B 1 143 ? 47.527 -18.367 -6.424 1.00 30.15 183 LEU B C 1
ATOM 3403 O O . LEU B 1 143 ? 46.315 -18.158 -6.348 1.00 37.35 183 LEU B O 1
ATOM 3408 N N . GLU B 1 144 ? 48.037 -19.376 -7.132 1.00 33.93 184 GLU B N 1
ATOM 3409 C CA . GLU B 1 144 ? 47.166 -20.245 -7.922 1.00 34.43 184 GLU B CA 1
ATOM 3410 C C . GLU B 1 144 ? 46.076 -20.875 -7.068 1.00 43.86 184 GLU B C 1
ATOM 3411 O O . GLU B 1 144 ? 44.963 -21.105 -7.556 1.00 48.80 184 GLU B O 1
ATOM 3417 N N . ASN B 1 145 ? 46.374 -21.170 -5.808 1.00 38.00 185 ASN B N 1
ATOM 3418 C CA . ASN B 1 145 ? 45.422 -21.884 -4.962 1.00 45.79 185 ASN B CA 1
ATOM 3419 C C . ASN B 1 145 ? 45.228 -21.150 -3.642 1.00 48.20 185 ASN B C 1
ATOM 3420 O O . ASN B 1 145 ? 45.309 -21.722 -2.542 1.00 39.82 185 ASN B O 1
ATOM 3425 N N . VAL B 1 146 ? 45.002 -19.837 -3.745 1.00 40.62 186 VAL B N 1
ATOM 3426 C CA . VAL B 1 146 ? 44.505 -19.037 -2.631 1.00 37.84 186 VAL B CA 1
ATOM 3427 C C . VAL B 1 146 ? 43.241 -18.354 -3.116 1.00 35.63 186 VAL B C 1
ATOM 3428 O O . VAL B 1 146 ? 43.217 -17.789 -4.217 1.00 39.90 186 VAL B O 1
ATOM 3432 N N . THR B 1 147 ? 42.177 -18.429 -2.325 1.00 30.12 187 THR B N 1
ATOM 3433 C CA . THR B 1 147 ? 40.951 -17.758 -2.711 1.00 31.80 187 THR B CA 1
ATOM 3434 C C . THR B 1 147 ? 40.334 -17.123 -1.472 1.00 30.78 187 THR B C 1
ATOM 3435 O O . THR B 1 147 ? 40.366 -17.696 -0.379 1.00 29.12 187 THR B O 1
ATOM 3439 N N . ASN B 1 148 ? 39.817 -15.895 -1.636 1.00 27.97 188 ASN B N 1
ATOM 3440 C CA . ASN B 1 148 ? 38.964 -15.298 -0.629 1.00 25.43 188 ASN B CA 1
ATOM 3441 C C . ASN B 1 148 ? 39.677 -15.206 0.724 1.00 28.93 188 ASN B C 1
ATOM 3442 O O . ASN B 1 148 ? 39.087 -15.445 1.782 1.00 27.24 188 ASN B O 1
ATOM 3447 N N . THR B 1 149 ? 40.946 -14.801 0.697 1.00 25.30 189 THR B N 1
ATOM 3448 C CA . THR B 1 149 ? 41.792 -14.817 1.895 1.00 25.68 189 THR B CA 1
ATOM 3449 C C . THR B 1 149 ? 42.239 -13.430 2.318 1.00 26.81 189 THR B C 1
ATOM 3450 O O . THR B 1 149 ? 42.074 -13.068 3.489 1.00 27.40 189 THR B O 1
ATOM 3454 N N . TYR B 1 150 ? 42.755 -12.605 1.400 1.00 22.99 190 TYR B N 1
ATOM 3455 C CA . TYR B 1 150 ? 43.506 -11.424 1.832 1.00 24.91 190 TYR B CA 1
ATOM 3456 C C . TYR B 1 150 ? 42.664 -10.162 1.775 1.00 24.59 190 TYR B C 1
ATOM 3457 O O . TYR B 1 150 ? 41.921 -9.929 0.819 1.00 27.15 190 TYR B O 1
ATOM 3466 N N . ASP B 1 151 ? 42.818 -9.313 2.784 1.00 23.32 191 ASP B N 1
ATOM 3467 C CA . ASP B 1 151 ? 42.178 -8.006 2.744 1.00 24.72 191 ASP B CA 1
ATOM 3468 C C . ASP B 1 151 ? 42.959 -7.015 1.898 1.00 25.13 191 ASP B C 1
ATOM 3469 O O . ASP B 1 151 ? 42.361 -6.145 1.249 1.00 27.36 191 ASP B O 1
ATOM 3474 N N . VAL B 1 152 ? 44.279 -7.157 1.885 1.00 24.97 192 VAL B N 1
ATOM 3475 C CA . VAL B 1 152 ? 45.172 -6.303 1.120 1.00 25.91 192 VAL B CA 1
ATOM 3476 C C . VAL B 1 152 ? 46.260 -7.183 0.541 1.00 26.04 192 VAL B C 1
ATOM 3477 O O . VAL B 1 152 ? 46.827 -8.028 1.255 1.00 23.94 192 VAL B O 1
ATOM 3481 N N . ILE B 1 153 ? 46.550 -7.001 -0.750 1.00 22.97 193 ILE B N 1
ATOM 3482 C CA . ILE B 1 153 ? 47.713 -7.612 -1.380 1.00 19.88 193 ILE B CA 1
ATOM 3483 C C . ILE B 1 153 ? 48.584 -6.484 -1.936 1.00 23.06 193 ILE B C 1
ATOM 3484 O O . ILE B 1 153 ? 48.088 -5.617 -2.676 1.00 23.30 193 ILE B O 1
ATOM 3489 N N . ILE B 1 154 ? 49.875 -6.499 -1.588 1.00 21.39 194 ILE B N 1
ATOM 3490 C CA . ILE B 1 154 ? 50.836 -5.472 -2.005 1.00 19.54 194 ILE B CA 1
ATOM 3491 C C . ILE B 1 154 ? 51.874 -6.148 -2.894 1.00 23.45 194 ILE B C 1
ATOM 3492 O O . ILE B 1 154 ? 52.607 -7.015 -2.418 1.00 23.20 194 ILE B O 1
ATOM 3497 N N . VAL B 1 155 ? 51.926 -5.777 -4.190 1.00 21.58 195 VAL B N 1
ATOM 3498 C CA . VAL B 1 155 ? 52.824 -6.419 -5.152 1.00 21.40 195 VAL B CA 1
ATOM 3499 C C . VAL B 1 155 ? 54.088 -5.584 -5.264 1.00 23.32 195 VAL B C 1
ATOM 3500 O O . VAL B 1 155 ? 54.125 -4.518 -5.917 1.00 24.13 195 VAL B O 1
ATOM 3504 N N . ASP B 1 156 ? 55.121 -6.019 -4.566 1.00 23.33 196 ASP B N 1
ATOM 3505 C CA . ASP B 1 156 ? 56.371 -5.297 -4.489 1.00 23.59 196 ASP B CA 1
ATOM 3506 C C . ASP B 1 156 ? 57.413 -6.096 -5.254 1.00 27.38 196 ASP B C 1
ATOM 3507 O O . ASP B 1 156 ? 58.371 -6.618 -4.670 1.00 25.58 196 ASP B O 1
ATOM 3512 N N . SER B 1 157 ? 57.225 -6.156 -6.571 1.00 31.60 197 SER B N 1
ATOM 3513 C CA . SER B 1 157 ? 58.023 -6.995 -7.444 1.00 34.68 197 SER B CA 1
ATOM 3514 C C . SER B 1 157 ? 59.267 -6.250 -7.923 1.00 34.35 197 SER B C 1
ATOM 3515 O O . SER B 1 157 ? 59.315 -5.008 -7.957 1.00 34.73 197 SER B O 1
ATOM 3518 N N . SER B 1 158 ? 60.284 -7.031 -8.305 1.00 37.63 198 SER B N 1
ATOM 3519 C CA . SER B 1 158 ? 61.300 -6.512 -9.207 1.00 34.24 198 SER B CA 1
ATOM 3520 C C . SER B 1 158 ? 60.699 -6.409 -10.616 1.00 35.38 198 SER B C 1
ATOM 3521 O O . SER B 1 158 ? 59.533 -6.743 -10.840 1.00 39.13 198 SER B O 1
ATOM 3524 N N . ASP B 1 159 ? 61.499 -5.894 -11.563 1.00 35.75 199 ASP B N 1
ATOM 3525 C CA . ASP B 1 159 ? 61.046 -5.573 -12.922 1.00 38.22 199 ASP B CA 1
ATOM 3526 C C . ASP B 1 159 ? 60.843 -6.847 -13.742 1.00 37.99 199 ASP B C 1
ATOM 3527 O O . ASP B 1 159 ? 61.302 -7.920 -13.360 1.00 42.14 199 ASP B O 1
ATOM 3532 N N . PRO B 1 160 ? 60.174 -6.748 -14.897 1.00 38.97 200 PRO B N 1
ATOM 3533 C CA . PRO B 1 160 ? 59.767 -7.976 -15.620 1.00 43.68 200 PRO B CA 1
ATOM 3534 C C . PRO B 1 160 ? 60.916 -8.815 -16.175 1.00 45.76 200 PRO B C 1
ATOM 3535 O O . PRO B 1 160 ? 60.696 -9.996 -16.495 1.00 49.10 200 PRO B O 1
ATOM 3539 N N . ILE B 1 161 ? 62.120 -8.264 -16.318 1.00 38.60 201 ILE B N 1
ATOM 3540 C CA . ILE B 1 161 ? 63.287 -9.045 -16.731 1.00 44.63 201 ILE B CA 1
ATOM 3541 C C . ILE B 1 161 ? 63.854 -9.735 -15.493 1.00 52.79 201 ILE B C 1
ATOM 3542 O O . ILE B 1 161 ? 64.387 -9.073 -14.594 1.00 49.47 201 ILE B O 1
ATOM 3547 N N . GLY B 1 162 ? 63.745 -11.069 -15.435 1.00 43.04 202 GLY B N 1
ATOM 3548 C CA . GLY B 1 162 ? 64.175 -11.793 -14.249 1.00 43.25 202 GLY B CA 1
ATOM 3549 C C . GLY B 1 162 ? 63.051 -12.654 -13.703 1.00 42.66 202 GLY B C 1
ATOM 3550 O O . GLY B 1 162 ? 62.101 -12.984 -14.423 1.00 45.32 202 GLY B O 1
ATOM 3551 N N . PRO B 1 163 ? 63.124 -13.049 -12.427 1.00 40.99 203 PRO B N 1
ATOM 3552 C CA . PRO B 1 163 ? 62.066 -13.935 -11.893 1.00 35.81 203 PRO B CA 1
ATOM 3553 C C . PRO B 1 163 ? 60.681 -13.302 -11.874 1.00 36.60 203 PRO B C 1
ATOM 3554 O O . PRO B 1 163 ? 59.691 -14.029 -11.761 1.00 39.63 203 PRO B O 1
ATOM 3558 N N . ALA B 1 164 ? 60.576 -11.976 -11.929 1.00 35.72 204 ALA B N 1
ATOM 3559 C CA . ALA B 1 164 ? 59.271 -11.323 -11.858 1.00 35.24 204 ALA B CA 1
ATOM 3560 C C . ALA B 1 164 ? 58.492 -11.447 -13.167 1.00 43.53 204 ALA B C 1
ATOM 3561 O O . ALA B 1 164 ? 57.370 -10.933 -13.265 1.00 43.36 204 ALA B O 1
ATOM 3563 N N . GLU B 1 165 ? 59.065 -12.122 -14.169 1.00 44.31 205 GLU B N 1
ATOM 3564 C CA . GLU B 1 165 ? 58.409 -12.201 -15.478 1.00 51.71 205 GLU B CA 1
ATOM 3565 C C . GLU B 1 165 ? 57.007 -12.814 -15.404 1.00 48.14 205 GLU B C 1
ATOM 3566 O O . GLU B 1 165 ? 56.165 -12.520 -16.260 1.00 55.29 205 GLU B O 1
ATOM 3572 N N . THR B 1 166 ? 56.728 -13.615 -14.379 1.00 49.56 206 THR B N 1
ATOM 3573 C CA . THR B 1 166 ? 55.431 -14.257 -14.182 1.00 53.20 206 THR B CA 1
ATOM 3574 C C . THR B 1 166 ? 54.379 -13.349 -13.542 1.00 47.68 206 THR B C 1
ATOM 3575 O O . THR B 1 166 ? 53.240 -13.794 -13.359 1.00 54.99 206 THR B O 1
ATOM 3579 N N . LEU B 1 167 ? 54.715 -12.103 -13.206 1.00 48.75 207 LEU B N 1
ATOM 3580 C CA . LEU B 1 167 ? 53.857 -11.230 -12.408 1.00 42.32 207 LEU B CA 1
ATOM 3581 C C . LEU B 1 167 ? 53.206 -10.077 -13.183 1.00 53.26 207 LEU B C 1
ATOM 3582 O O . LEU B 1 167 ? 52.604 -9.191 -12.556 1.00 55.35 207 LEU B O 1
ATOM 3587 N N . PHE B 1 168 ? 53.338 -10.006 -14.505 1.00 55.83 208 PHE B N 1
ATOM 3588 C CA . PHE B 1 168 ? 52.935 -8.781 -15.199 1.00 51.85 208 PHE B CA 1
ATOM 3589 C C . PHE B 1 168 ? 51.904 -9.045 -16.304 1.00 55.78 208 PHE B C 1
ATOM 3590 O O . PHE B 1 168 ? 51.819 -8.296 -17.281 1.00 51.62 208 PHE B O 1
ATOM 3598 N N . ASN B 1 169 ? 51.090 -10.086 -16.143 1.00 48.65 209 ASN B N 1
ATOM 3599 C CA . ASN B 1 169 ? 50.159 -10.520 -17.175 1.00 46.23 209 ASN B CA 1
ATOM 3600 C C . ASN B 1 169 ? 48.737 -10.537 -16.632 1.00 44.16 209 ASN B C 1
ATOM 3601 O O . ASN B 1 169 ? 48.491 -10.381 -15.432 1.00 42.49 209 ASN B O 1
ATOM 3606 N N . GLN B 1 170 ? 47.785 -10.770 -17.539 1.00 39.23 210 GLN B N 1
ATOM 3607 C CA . GLN B 1 170 ? 46.380 -10.744 -17.154 1.00 35.93 210 GLN B CA 1
ATOM 3608 C C . GLN B 1 170 ? 46.054 -11.886 -16.179 1.00 35.61 210 GLN B C 1
ATOM 3609 O O . GLN B 1 170 ? 45.223 -11.726 -15.272 1.00 39.52 210 GLN B O 1
ATOM 3615 N N . ASN B 1 171 ? 46.672 -13.044 -16.370 1.00 35.25 211 ASN B N 1
ATOM 3616 C CA . ASN B 1 171 ? 46.369 -14.187 -15.514 1.00 35.76 211 ASN B CA 1
ATOM 3617 C C . ASN B 1 171 ? 46.760 -13.899 -14.062 1.00 34.90 211 ASN B C 1
ATOM 3618 O O . ASN B 1 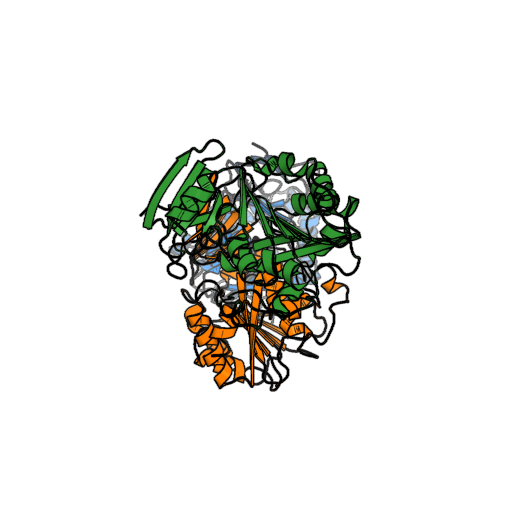171 ? 46.098 -14.370 -13.128 1.00 34.00 211 ASN B O 1
ATOM 3623 N N . PHE B 1 172 ? 47.856 -13.167 -13.859 1.00 34.33 212 PHE B N 1
ATOM 3624 C CA . PHE B 1 172 ? 48.269 -12.860 -12.490 1.00 35.60 212 PHE B CA 1
ATOM 3625 C C . PHE B 1 172 ? 47.222 -12.006 -11.801 1.00 35.84 212 PHE B C 1
ATOM 3626 O O . PHE B 1 172 ? 46.878 -12.258 -10.639 1.00 30.69 212 PHE B O 1
ATOM 3634 N N . TYR B 1 173 ? 46.657 -11.028 -12.516 1.00 30.18 213 TYR B N 1
ATOM 3635 C CA . TYR B 1 173 ? 45.643 -10.192 -11.887 1.00 28.06 213 TYR B CA 1
ATOM 3636 C C . TYR B 1 173 ? 44.351 -10.955 -11.648 1.00 31.33 213 TYR B C 1
ATOM 3637 O O . TYR B 1 173 ? 43.594 -10.612 -10.730 1.00 28.22 213 TYR B O 1
ATOM 3646 N N . GLU B 1 174 ? 44.048 -11.972 -12.464 1.00 30.54 214 GLU B N 1
ATOM 3647 C CA . GLU B 1 174 ? 42.906 -12.806 -12.121 1.00 29.86 214 GLU B CA 1
ATOM 3648 C C . GLU B 1 174 ? 43.163 -13.538 -10.806 1.00 27.38 214 GLU B C 1
ATOM 3649 O O . GLU B 1 174 ? 42.259 -13.688 -9.981 1.00 28.02 214 GLU B O 1
ATOM 3655 N N . LYS B 1 175 ? 44.381 -14.018 -10.621 1.00 26.98 215 LYS B N 1
ATOM 3656 C CA . LYS B 1 175 ? 44.725 -14.716 -9.375 1.00 26.80 215 LYS B CA 1
ATOM 3657 C C . LYS B 1 175 ? 44.647 -13.760 -8.188 1.00 26.79 215 LYS B C 1
ATOM 3658 O O . LYS B 1 175 ? 44.157 -14.142 -7.118 1.00 26.79 215 LYS B O 1
ATOM 3664 N N . ILE B 1 176 ? 45.132 -12.529 -8.361 1.00 25.04 216 ILE B N 1
ATOM 3665 C CA . ILE B 1 176 ? 45.043 -11.533 -7.283 1.00 24.48 216 ILE B CA 1
ATOM 3666 C C . ILE B 1 176 ? 43.586 -11.315 -6.916 1.00 25.66 216 ILE B C 1
ATOM 3667 O O . ILE B 1 176 ? 43.207 -11.323 -5.741 1.00 27.39 216 ILE B O 1
ATOM 3672 N N . TYR B 1 177 ? 42.745 -11.061 -7.932 1.00 26.50 217 TYR B N 1
ATOM 3673 C CA . TYR B 1 177 ? 41.339 -10.820 -7.671 1.00 28.87 217 TYR B CA 1
ATOM 3674 C C . TYR B 1 177 ? 40.739 -11.970 -6.861 1.00 25.67 217 TYR B C 1
ATOM 3675 O O . TYR B 1 177 ? 39.991 -11.747 -5.899 1.00 28.22 217 TYR B O 1
ATOM 3684 N N . ASN B 1 178 ? 40.987 -13.202 -7.299 1.00 27.43 218 ASN B N 1
ATOM 3685 C CA . ASN B 1 178 ? 40.391 -14.355 -6.640 1.00 24.92 218 ASN B CA 1
ATOM 3686 C C . ASN B 1 178 ? 40.927 -14.551 -5.220 1.00 27.47 218 ASN B C 1
ATOM 3687 O O . ASN B 1 178 ? 40.174 -14.988 -4.346 1.00 28.85 218 ASN B O 1
ATOM 3692 N N . ALA B 1 179 ? 42.192 -14.196 -4.966 1.00 25.40 219 ALA B N 1
ATOM 3693 C CA . ALA B 1 179 ? 42.805 -14.349 -3.635 1.00 23.00 219 ALA B CA 1
ATOM 3694 C C . ALA B 1 179 ? 42.295 -13.344 -2.606 1.00 28.16 219 ALA B C 1
ATOM 3695 O O . ALA B 1 179 ? 42.402 -13.590 -1.397 1.00 27.27 219 ALA B O 1
ATOM 3697 N N . LEU B 1 180 ? 41.831 -12.190 -3.051 1.00 25.97 220 LEU B N 1
ATOM 3698 C CA . LEU B 1 180 ? 41.291 -11.145 -2.191 1.00 22.56 220 LEU B CA 1
ATOM 3699 C C . LEU B 1 180 ? 39.894 -11.483 -1.673 1.00 26.16 220 LEU B C 1
ATOM 3700 O O . LEU B 1 180 ? 39.101 -12.152 -2.334 1.00 27.32 220 LEU B O 1
ATOM 3705 N N . LYS B 1 181 ? 39.590 -10.958 -0.482 1.00 26.35 221 LYS B N 1
ATOM 3706 C CA . LYS B 1 181 ? 38.241 -10.935 0.062 1.00 28.95 221 LYS B CA 1
ATOM 3707 C C . LYS B 1 181 ? 37.314 -10.125 -0.849 1.00 32.00 221 LYS B C 1
ATOM 3708 O O . LYS B 1 181 ? 37.794 -9.397 -1.738 1.00 29.38 221 LYS B O 1
ATOM 3714 N N . PRO B 1 182 ? 35.992 -10.211 -0.658 1.00 31.99 222 PRO B N 1
ATOM 3715 C CA . PRO B 1 182 ? 35.078 -9.539 -1.603 1.00 31.11 222 PRO B CA 1
ATOM 3716 C C . PRO B 1 182 ? 35.255 -8.031 -1.644 1.00 32.37 222 PRO B C 1
ATOM 3717 O O . PRO B 1 182 ? 34.904 -7.421 -2.662 1.00 35.05 222 PRO B O 1
ATOM 3721 N N . ASN B 1 183 ? 35.771 -7.442 -0.563 1.00 30.65 223 ASN B N 1
ATOM 3722 C CA . ASN B 1 183 ? 36.052 -6.018 -0.430 1.00 30.14 223 ASN B CA 1
ATOM 3723 C C . ASN B 1 183 ? 37.549 -5.744 -0.308 1.00 27.75 223 ASN B C 1
ATOM 3724 O O . ASN B 1 183 ? 37.939 -4.683 0.182 1.00 32.33 223 ASN B O 1
ATOM 3729 N N . GLY B 1 184 ? 38.395 -6.657 -0.816 1.00 28.54 224 GLY B N 1
ATOM 3730 C CA . GLY B 1 184 ? 39.830 -6.489 -0.709 1.00 27.46 224 GLY B CA 1
ATOM 3731 C C . GLY B 1 184 ? 40.416 -5.514 -1.749 1.00 28.46 224 GLY B C 1
ATOM 3732 O O . GLY B 1 184 ? 39.798 -5.137 -2.751 1.00 28.77 224 GLY B O 1
ATOM 3733 N N . TYR B 1 185 ? 41.657 -5.124 -1.498 1.00 25.62 225 TYR B N 1
ATOM 3734 C CA . TYR B 1 185 ? 42.398 -4.180 -2.331 1.00 23.27 225 TYR B CA 1
ATOM 3735 C C . TYR B 1 185 ? 43.736 -4.764 -2.757 1.00 27.15 225 TYR B C 1
ATOM 3736 O O . TYR B 1 185 ? 44.390 -5.470 -1.993 1.00 26.46 225 TYR B O 1
ATOM 3745 N N . CYS B 1 186 ? 44.185 -4.412 -3.953 1.00 23.75 226 CYS B N 1
ATOM 3746 C CA . CYS B 1 186 ? 45.551 -4.715 -4.357 1.00 22.96 226 CYS B CA 1
ATOM 3747 C C . CYS B 1 186 ? 46.249 -3.428 -4.761 1.00 25.57 226 CYS B C 1
ATOM 3748 O O . CYS B 1 186 ? 45.655 -2.605 -5.474 1.00 24.63 226 CYS B O 1
ATOM 3751 N N . VAL B 1 187 ? 47.493 -3.226 -4.325 1.00 21.78 227 VAL B N 1
ATOM 3752 C CA . VAL B 1 187 ? 48.335 -2.185 -4.923 1.00 22.47 227 VAL B CA 1
ATOM 3753 C C . VAL B 1 187 ? 49.575 -2.843 -5.492 1.00 24.94 227 VAL B C 1
ATOM 3754 O O . VAL B 1 187 ? 50.080 -3.821 -4.937 1.00 24.95 227 VAL B O 1
ATOM 3758 N N . ALA B 1 188 ? 50.028 -2.360 -6.651 1.00 23.25 228 ALA B N 1
ATOM 3759 C CA . ALA B 1 188 ? 51.176 -2.980 -7.306 1.00 21.51 228 ALA B CA 1
ATOM 3760 C C . ALA B 1 188 ? 52.087 -1.909 -7.859 1.00 24.08 228 ALA B C 1
ATOM 3761 O O . ALA B 1 188 ? 51.600 -0.931 -8.432 1.00 24.69 228 ALA B O 1
ATOM 3763 N N . GLN B 1 189 ? 53.394 -2.092 -7.738 1.00 22.63 229 GLN B N 1
ATOM 3764 C CA . GLN B 1 189 ? 54.293 -1.137 -8.368 1.00 25.19 229 GLN B CA 1
ATOM 3765 C C . GLN B 1 189 ? 54.121 -1.168 -9.883 1.00 22.16 229 GLN B C 1
ATOM 3766 O O . GLN B 1 189 ? 53.939 -2.236 -10.494 1.00 26.00 229 GLN B O 1
ATOM 3772 N N . CYS B 1 190 ? 54.150 0.030 -10.491 1.00 22.18 230 CYS B N 1
ATOM 3773 C CA . CYS B 1 190 ? 53.743 0.121 -11.894 1.00 22.32 230 CYS B CA 1
ATOM 3774 C C . CYS B 1 190 ? 54.606 1.209 -12.540 1.00 26.27 230 CYS B C 1
ATOM 3775 O O . CYS B 1 190 ? 55.272 1.963 -11.831 1.00 38.31 230 CYS B O 1
ATOM 3778 N N . GLU B 1 191 ? 54.711 1.174 -13.847 1.00 46.45 231 GLU B N 1
ATOM 3779 C CA . GLU B 1 191 ? 55.724 1.924 -14.584 1.00 31.70 231 GLU B CA 1
ATOM 3780 C C . GLU B 1 191 ? 55.740 3.401 -14.225 1.00 40.88 231 GLU B C 1
ATOM 3781 O O . GLU B 1 191 ? 54.696 3.992 -13.929 1.00 44.15 231 GLU B O 1
ATOM 3787 N N . SER B 1 192 ? 56.907 4.022 -14.425 1.00 23.48 232 SER B N 1
ATOM 3788 C CA . SER B 1 192 ? 57.013 5.493 -14.333 1.00 22.03 232 SER B CA 1
ATOM 3789 C C . SER B 1 192 ? 56.231 6.168 -15.454 1.00 26.91 232 SER B C 1
ATOM 3790 O O . SER B 1 192 ? 56.398 5.819 -16.626 1.00 25.57 232 SER B O 1
ATOM 3793 N N . LEU B 1 193 ? 55.453 7.196 -15.098 1.00 22.51 233 LEU B N 1
ATOM 3794 C CA . LEU B 1 193 ? 54.687 7.907 -16.132 1.00 21.88 233 LEU B CA 1
ATOM 3795 C C . LEU B 1 193 ? 55.551 8.665 -17.126 1.00 24.87 233 LEU B C 1
ATOM 3796 O O . LEU B 1 193 ? 55.008 9.096 -18.166 1.00 25.57 233 LEU B O 1
ATOM 3801 N N . TRP B 1 194 ? 56.844 8.827 -16.871 1.00 21.99 234 TRP B N 1
ATOM 3802 C CA . TRP B 1 194 ? 57.749 9.481 -17.822 1.00 24.20 234 TRP B CA 1
ATOM 3803 C C . TRP B 1 194 ? 58.398 8.519 -18.809 1.00 28.96 234 TRP B C 1
ATOM 3804 O O . TRP B 1 194 ? 59.102 8.978 -19.713 1.00 30.29 234 TRP B O 1
ATOM 3815 N N . ILE B 1 195 ? 58.154 7.216 -18.677 1.00 24.97 235 ILE B N 1
ATOM 3816 C CA . ILE B 1 195 ? 58.871 6.201 -19.464 1.00 26.26 235 ILE B CA 1
ATOM 3817 C C . ILE B 1 195 ? 57.950 5.381 -20.350 1.00 35.55 235 ILE B C 1
ATOM 3818 O O . ILE B 1 195 ? 58.121 5.346 -21.567 1.00 45.89 235 ILE B O 1
ATOM 3823 N N . HIS B 1 196 ? 57.018 4.650 -19.753 1.00 34.25 236 HIS B N 1
ATOM 3824 C CA . HIS B 1 196 ? 56.232 3.649 -20.491 1.00 35.70 236 HIS B CA 1
ATOM 3825 C C . HIS B 1 196 ? 54.751 3.838 -20.208 1.00 30.88 236 HIS B C 1
ATOM 3826 O O . HIS B 1 196 ? 54.141 3.016 -19.513 1.00 28.70 236 HIS B O 1
ATOM 3833 N N . VAL B 1 197 ? 54.169 4.917 -20.749 1.00 28.73 237 VAL B N 1
ATOM 3834 C CA . VAL B 1 197 ? 52.735 5.097 -20.575 1.00 24.74 237 VAL B CA 1
ATOM 3835 C C . VAL B 1 197 ? 51.942 3.955 -21.232 1.00 30.89 237 VAL B C 1
ATOM 3836 O O . VAL B 1 197 ? 50.851 3.594 -20.761 1.00 29.47 237 VAL B O 1
ATOM 3840 N N . GLY B 1 198 ? 52.449 3.387 -22.330 1.00 32.19 238 GLY B N 1
ATOM 3841 C CA . GLY B 1 198 ? 51.747 2.265 -22.942 1.00 31.99 238 GLY B CA 1
ATOM 3842 C C . GLY B 1 198 ? 51.613 1.083 -21.999 1.00 29.10 238 GLY B C 1
ATOM 3843 O O . GLY B 1 198 ? 50.565 0.440 -21.936 1.00 34.16 238 GLY B O 1
ATOM 3844 N N . THR B 1 199 ? 52.649 0.825 -21.217 1.00 25.33 239 THR B N 1
ATOM 3845 C CA . THR B 1 199 ? 52.591 -0.249 -20.221 1.00 29.04 239 THR B CA 1
ATOM 3846 C C . THR B 1 199 ? 51.609 0.078 -19.098 1.00 33.38 239 THR B C 1
ATOM 3847 O O . THR B 1 199 ? 50.868 -0.794 -18.639 1.00 29.59 239 THR B O 1
ATOM 3851 N N . ILE B 1 200 ? 51.595 1.326 -18.622 1.00 26.97 240 ILE B N 1
ATOM 3852 C CA . ILE B 1 200 ? 50.577 1.724 -17.650 1.00 25.59 240 ILE B CA 1
ATOM 3853 C C . ILE B 1 200 ? 49.172 1.492 -18.194 1.00 29.83 240 ILE B C 1
ATOM 3854 O O . ILE B 1 200 ? 48.294 0.972 -17.490 1.00 28.65 240 ILE B O 1
ATOM 3859 N N . LYS B 1 201 ? 48.919 1.894 -19.450 1.00 30.47 241 LYS B N 1
ATOM 3860 C CA . LYS B 1 201 ? 47.607 1.645 -20.040 1.00 33.91 241 LYS B CA 1
ATOM 3861 C C . LYS B 1 201 ? 47.295 0.144 -20.123 1.00 31.57 241 LYS B C 1
ATOM 3862 O O . LYS B 1 201 ? 46.169 -0.274 -19.838 1.00 33.36 241 LYS B O 1
ATOM 3868 N N . ASN B 1 202 ? 48.278 -0.684 -20.496 1.00 31.65 242 ASN B N 1
ATOM 3869 C CA . ASN B 1 202 ? 48.073 -2.133 -20.539 1.00 35.75 242 ASN B CA 1
ATOM 3870 C C . ASN B 1 202 ? 47.676 -2.673 -19.166 1.00 44.02 242 ASN B C 1
ATOM 3871 O O . ASN B 1 202 ? 46.744 -3.475 -19.042 1.00 36.94 242 ASN B O 1
ATOM 3876 N N . MET B 1 203 ? 48.381 -2.246 -18.114 1.00 33.35 243 MET B N 1
ATOM 3877 C CA . MET B 1 203 ? 48.091 -2.806 -16.801 1.00 32.62 243 MET B CA 1
ATOM 3878 C C . MET B 1 203 ? 46.726 -2.329 -16.317 1.00 32.69 243 MET B C 1
ATOM 3879 O O . MET B 1 203 ? 45.963 -3.099 -15.724 1.00 31.33 243 MET B O 1
ATOM 3884 N N . ILE B 1 204 ? 46.420 -1.051 -16.506 1.00 28.48 244 ILE B N 1
ATOM 3885 C CA . ILE B 1 204 ? 45.108 -0.566 -16.110 1.00 28.90 244 ILE B CA 1
ATOM 3886 C C . ILE B 1 204 ? 44.035 -1.395 -16.806 1.00 39.95 244 ILE B C 1
ATOM 3887 O O . ILE B 1 204 ? 43.019 -1.760 -16.200 1.00 33.78 244 ILE B O 1
ATOM 3892 N N . GLY B 1 205 ? 44.262 -1.709 -18.086 1.00 40.27 245 GLY B N 1
ATOM 3893 C CA . GLY B 1 205 ? 43.327 -2.548 -18.840 1.00 41.97 245 GLY B CA 1
ATOM 3894 C C . GLY B 1 205 ? 43.159 -3.944 -18.268 1.00 37.35 245 GLY B C 1
ATOM 3895 O O . GLY B 1 205 ? 42.036 -4.392 -18.036 1.00 42.24 245 GLY B O 1
ATOM 3896 N N . TYR B 1 206 ? 44.268 -4.647 -18.009 1.00 39.31 246 TYR B N 1
ATOM 3897 C CA . TYR B 1 206 ? 44.185 -5.939 -17.320 1.00 38.18 246 TYR B CA 1
ATOM 3898 C C . TYR B 1 206 ? 43.361 -5.839 -16.037 1.00 48.61 246 TYR B C 1
ATOM 3899 O O . TYR B 1 206 ? 42.522 -6.699 -15.752 1.00 40.74 246 TYR B O 1
ATOM 3908 N N . ALA B 1 207 ? 43.630 -4.825 -15.211 1.00 37.61 247 ALA B N 1
ATOM 3909 C CA . ALA B 1 207 ? 42.920 -4.755 -13.938 1.00 31.62 247 ALA B CA 1
ATOM 3910 C C . ALA B 1 207 ? 41.446 -4.401 -14.124 1.00 28.53 247 ALA B C 1
ATOM 3911 O O . ALA B 1 207 ? 40.585 -4.901 -13.389 1.00 35.18 247 ALA B O 1
ATOM 3913 N N . LYS B 1 208 ? 41.130 -3.532 -15.085 1.00 28.66 248 LYS B N 1
ATOM 3914 C CA . LYS B 1 208 ? 39.745 -3.103 -15.237 1.00 33.38 248 LYS B CA 1
ATOM 3915 C C . LYS B 1 208 ? 38.827 -4.222 -15.745 1.00 32.28 248 LYS B C 1
ATOM 3916 O O . LYS B 1 208 ? 37.610 -4.112 -15.576 1.00 37.20 248 LYS B O 1
ATOM 3922 N N . LYS B 1 209 ? 39.376 -5.278 -16.332 1.00 36.26 249 LYS B N 1
ATOM 3923 C CA . LYS B 1 209 ? 38.550 -6.435 -16.685 1.00 43.55 249 LYS B CA 1
ATOM 3924 C C . LYS B 1 209 ? 37.982 -7.124 -15.456 1.00 38.31 249 LYS B C 1
ATOM 3925 O O . LYS B 1 209 ? 36.984 -7.842 -15.562 1.00 36.30 249 LYS B O 1
ATOM 3931 N N . LEU B 1 210 ? 38.591 -6.916 -14.292 1.00 34.95 250 LEU B N 1
ATOM 3932 C CA . LEU B 1 210 ? 38.229 -7.648 -13.087 1.00 34.50 250 LEU B CA 1
ATOM 3933 C C . LEU B 1 210 ? 37.726 -6.738 -11.979 1.00 30.69 250 LEU B C 1
ATOM 3934 O O . LEU B 1 210 ? 36.700 -7.034 -11.352 1.00 35.28 250 LEU B O 1
ATOM 3939 N N . PHE B 1 211 ? 38.408 -5.610 -11.732 1.00 28.42 251 PHE B N 1
ATOM 3940 C CA . PHE B 1 211 ? 38.147 -4.746 -10.594 1.00 30.15 251 PHE B CA 1
ATOM 3941 C C . PHE B 1 211 ? 37.183 -3.622 -10.951 1.00 33.77 251 PHE B C 1
ATOM 3942 O O . PHE B 1 211 ? 37.306 -2.998 -12.010 1.00 33.74 251 PHE B O 1
ATOM 3950 N N . LYS B 1 212 ? 36.282 -3.311 -10.013 1.00 32.06 252 LYS B N 1
ATOM 3951 C CA . LYS B 1 212 ? 35.327 -2.222 -10.217 1.00 34.02 252 LYS B CA 1
ATOM 3952 C C . LYS B 1 212 ? 35.999 -0.849 -10.294 1.00 39.71 252 LYS B C 1
ATOM 3953 O O . LYS B 1 212 ? 35.486 0.047 -10.970 1.00 38.50 252 LYS B O 1
ATOM 3959 N N . LYS B 1 213 ? 37.123 -0.650 -9.603 1.00 33.63 253 LYS B N 1
ATOM 3960 C CA . LYS B 1 213 ? 37.789 0.652 -9.610 1.00 30.08 253 LYS B CA 1
ATOM 3961 C C . LYS B 1 213 ? 39.293 0.442 -9.712 1.00 35.81 253 LYS B C 1
ATOM 3962 O O . LYS B 1 213 ? 39.871 -0.357 -8.957 1.00 31.56 253 LYS B O 1
ATOM 3968 N N . VAL B 1 214 ? 39.914 1.114 -10.674 1.00 27.60 254 VAL B N 1
ATOM 3969 C CA . VAL B 1 214 ? 41.348 0.997 -10.941 1.00 25.06 254 VAL B CA 1
ATOM 3970 C C . VAL B 1 214 ? 41.889 2.417 -11.053 1.00 28.98 254 VAL B C 1
ATOM 3971 O O . VAL B 1 214 ? 41.387 3.231 -11.860 1.00 26.88 254 VAL B O 1
ATOM 3975 N N . GLU B 1 215 ? 42.870 2.735 -10.208 1.00 22.95 255 GLU B N 1
ATOM 3976 C CA . GLU B 1 215 ? 43.417 4.088 -10.106 1.00 22.42 255 GLU B CA 1
ATOM 3977 C C . GLU B 1 215 ? 44.939 4.016 -10.185 1.00 31.45 255 GLU B C 1
ATOM 3978 O O . GLU B 1 215 ? 45.543 2.931 -10.088 1.00 30.82 255 GLU B O 1
ATOM 3984 N N . TYR B 1 216 ? 45.571 5.178 -10.387 1.00 24.57 256 TYR B N 1
ATOM 3985 C CA . TYR B 1 216 ? 47.026 5.201 -10.527 1.00 23.45 256 TYR B CA 1
ATOM 3986 C C . TYR B 1 216 ? 47.575 6.388 -9.749 1.00 23.18 256 TYR B C 1
ATOM 3987 O O . TYR B 1 216 ? 47.067 7.507 -9.885 1.00 24.15 256 TYR B O 1
ATOM 3996 N N . ALA B 1 217 ? 48.600 6.136 -8.905 1.00 22.03 257 ALA B N 1
ATOM 3997 C CA . ALA B 1 217 ? 49.245 7.164 -8.100 1.00 24.45 257 ALA B CA 1
ATOM 3998 C C . ALA B 1 217 ? 50.734 7.224 -8.405 1.00 22.86 257 ALA B C 1
ATOM 3999 O O . ALA B 1 217 ? 51.315 6.260 -8.917 1.00 24.24 257 ALA B O 1
ATOM 4001 N N . ASN B 1 218 ? 51.333 8.383 -8.137 1.00 20.97 258 ASN B N 1
ATOM 4002 C CA . ASN B 1 218 ? 52.763 8.572 -8.358 1.00 22.57 258 ASN B CA 1
ATOM 4003 C C . ASN B 1 218 ? 53.504 8.829 -7.039 1.00 21.95 258 ASN B C 1
ATOM 4004 O O . ASN B 1 218 ? 53.054 9.633 -6.223 1.00 27.94 258 ASN B O 1
ATOM 4009 N N . ILE B 1 219 ? 54.709 8.264 -6.942 1.00 21.81 259 ILE B N 1
ATOM 4010 C CA . ILE B 1 219 ? 55.624 8.445 -5.803 1.00 22.70 259 ILE B CA 1
ATOM 4011 C C . ILE B 1 219 ? 56.901 9.102 -6.309 1.00 20.90 259 ILE B C 1
ATOM 4012 O O . ILE B 1 219 ? 57.516 8.586 -7.250 1.00 24.12 259 ILE B O 1
ATOM 4017 N N . SER B 1 220 ? 57.370 10.133 -5.607 1.00 20.67 260 SER B N 1
ATOM 4018 C CA . SER B 1 220 ? 58.678 10.708 -5.899 1.00 23.68 260 SER B CA 1
ATOM 4019 C C . SER B 1 220 ? 59.749 9.890 -5.207 1.00 28.03 260 SER B C 1
ATOM 4020 O O . SER B 1 220 ? 59.728 9.771 -3.980 1.00 25.31 260 SER B O 1
ATOM 4023 N N . ILE B 1 221 ? 60.689 9.356 -5.972 1.00 24.75 261 ILE B N 1
ATOM 4024 C CA . ILE B 1 221 ? 61.792 8.615 -5.350 1.00 26.59 261 ILE B CA 1
ATOM 4025 C C . ILE B 1 221 ? 63.003 8.663 -6.280 1.00 21.84 261 ILE B C 1
ATOM 4026 O O . ILE B 1 221 ? 62.948 8.149 -7.415 1.00 23.15 261 ILE B O 1
ATOM 4031 N N . PRO B 1 222 ? 64.094 9.300 -5.869 1.00 22.22 262 PRO B N 1
ATOM 4032 C CA . PRO B 1 222 ? 65.103 9.733 -6.853 1.00 22.51 262 PRO B CA 1
ATOM 4033 C C . PRO B 1 222 ? 65.884 8.584 -7.504 1.00 24.44 262 PRO B C 1
ATOM 4034 O O . PRO B 1 222 ? 66.402 8.777 -8.609 1.00 25.94 262 PRO B O 1
ATOM 4038 N N . THR B 1 223 ? 66.022 7.422 -6.854 1.00 21.81 263 THR B N 1
ATOM 4039 C CA . THR B 1 223 ? 66.919 6.401 -7.359 1.00 21.29 263 THR B CA 1
ATOM 4040 C C . THR B 1 223 ? 66.189 5.343 -8.165 1.00 23.03 263 THR B C 1
ATOM 4041 O O . THR B 1 223 ? 66.769 4.296 -8.454 1.00 28.21 263 THR B O 1
ATOM 4045 N N . TYR B 1 224 ? 64.891 5.575 -8.523 1.00 22.13 264 TYR B N 1
ATOM 4046 C CA . TYR B 1 224 ? 64.249 4.787 -9.576 1.00 21.33 264 TYR B CA 1
ATOM 4047 C C . TYR B 1 224 ? 64.259 5.598 -10.871 1.00 19.79 264 TYR B C 1
ATOM 4048 O O . TYR B 1 224 ? 64.317 6.825 -10.837 1.00 22.96 264 TYR B O 1
ATOM 4057 N N . PRO B 1 225 ? 64.246 4.925 -12.017 1.00 22.26 265 PRO B N 1
ATOM 4058 C CA . PRO B 1 225 ? 64.448 5.665 -13.267 1.00 22.82 265 PRO B CA 1
ATOM 4059 C C . PRO B 1 225 ? 63.404 6.755 -13.425 1.00 23.95 265 PRO B C 1
ATOM 4060 O O . PRO B 1 225 ? 62.205 6.530 -13.224 1.00 25.06 265 PRO B O 1
ATOM 4064 N N . CYS B 1 226 ? 63.872 7.945 -13.824 1.00 22.86 266 CYS B N 1
ATOM 4065 C CA . CYS B 1 226 ? 63.074 9.148 -13.993 1.00 22.72 266 CYS B CA 1
ATOM 4066 C C . CYS B 1 226 ? 62.628 9.723 -12.666 1.00 25.06 266 CYS B C 1
ATOM 4067 O O . CYS B 1 226 ? 61.863 10.683 -12.669 1.00 24.03 266 CYS B O 1
ATOM 4070 N N . GLY B 1 227 ? 63.071 9.139 -11.540 1.00 23.60 267 GLY B N 1
ATOM 4071 C CA . GLY B 1 227 ? 62.838 9.794 -10.251 1.00 24.29 267 GLY B CA 1
ATOM 4072 C C . GLY B 1 227 ? 61.434 9.602 -9.707 1.00 21.38 267 GLY B C 1
ATOM 4073 O O . GLY B 1 227 ? 61.068 10.292 -8.747 1.00 24.18 267 GLY B O 1
ATOM 4074 N N . CYS B 1 228 ? 60.673 8.649 -10.246 1.00 23.42 268 CYS B N 1
ATOM 4075 C CA . CYS B 1 228 ? 59.340 8.377 -9.714 1.00 23.28 268 CYS B CA 1
ATOM 4076 C C . CYS B 1 228 ? 58.895 6.984 -10.128 1.00 28.99 268 CYS B C 1
ATOM 4077 O O . CYS B 1 228 ? 59.484 6.363 -11.008 1.00 27.73 268 CYS B O 1
ATOM 4080 N N . ILE B 1 229 ? 57.860 6.487 -9.454 1.00 23.77 269 ILE B N 1
ATOM 4081 C CA . ILE B 1 229 ? 57.314 5.173 -9.771 1.00 23.97 269 ILE B CA 1
ATOM 4082 C C . ILE B 1 229 ? 55.834 5.222 -9.442 1.00 22.68 269 ILE B C 1
ATOM 4083 O O . ILE B 1 229 ? 55.409 5.950 -8.536 1.00 26.46 269 ILE B O 1
ATOM 4088 N N . GLY B 1 230 ? 55.045 4.457 -10.183 1.00 21.72 270 GLY B N 1
ATOM 4089 C CA . GLY B 1 230 ? 53.615 4.481 -9.992 1.00 23.78 270 GLY B CA 1
ATOM 4090 C C . GLY B 1 230 ? 53.119 3.356 -9.108 1.00 22.23 270 GLY B C 1
ATOM 4091 O O . GLY B 1 230 ? 53.796 2.361 -8.899 1.00 22.36 270 GLY B O 1
ATOM 4092 N N . ILE B 1 231 ? 51.912 3.554 -8.591 1.00 23.28 271 ILE B N 1
ATOM 4093 C CA . ILE B 1 231 ? 51.164 2.535 -7.859 1.00 22.39 271 ILE B CA 1
ATOM 4094 C C . ILE B 1 231 ? 49.895 2.257 -8.624 1.00 22.86 271 ILE B C 1
ATOM 4095 O O . ILE B 1 231 ? 49.031 3.142 -8.722 1.00 24.84 271 ILE B O 1
ATOM 4100 N N . LEU B 1 232 ? 49.752 1.015 -9.143 1.00 21.32 272 LEU B N 1
ATOM 4101 C CA . LEU B 1 232 ? 48.476 0.594 -9.681 1.00 21.71 272 LEU B CA 1
ATOM 4102 C C . LEU B 1 232 ? 47.549 0.164 -8.551 1.00 28.80 272 LEU B C 1
ATOM 4103 O O . LEU B 1 232 ? 47.883 -0.770 -7.817 1.00 24.57 272 LEU B O 1
ATOM 4108 N N . CYS B 1 233 ? 46.383 0.820 -8.420 1.00 23.42 273 CYS B N 1
ATOM 4109 C CA . CYS B 1 233 ? 45.503 0.659 -7.249 1.00 25.50 273 CYS B CA 1
ATOM 4110 C C . CYS B 1 233 ? 44.186 0.010 -7.666 1.00 30.09 273 CYS B C 1
ATOM 4111 O O . CYS B 1 233 ? 43.425 0.594 -8.447 1.00 28.45 273 CYS B O 1
ATOM 4114 N N . CYS B 1 234 ? 43.903 -1.191 -7.142 1.00 24.54 274 CYS B N 1
ATOM 4115 C CA . CYS B 1 234 ? 42.780 -2.015 -7.596 1.00 23.39 274 CYS B CA 1
ATOM 4116 C C . CYS B 1 234 ? 41.822 -2.254 -6.437 1.00 35.17 274 CYS B C 1
ATOM 4117 O O . CYS B 1 234 ? 42.219 -2.791 -5.388 1.00 30.17 274 CYS B O 1
ATOM 4120 N N . SER B 1 235 ? 40.571 -1.887 -6.631 1.00 28.32 275 SER B N 1
ATOM 4121 C CA . SER B 1 235 ? 39.544 -1.969 -5.602 1.00 33.13 275 SER B CA 1
ATOM 4122 C C . SER B 1 235 ? 38.369 -2.769 -6.120 1.00 33.07 275 SER B C 1
ATOM 4123 O O . SER B 1 235 ? 37.965 -2.616 -7.280 1.00 29.80 275 SER B O 1
ATOM 4126 N N . LYS B 1 236 ? 37.823 -3.627 -5.254 1.00 33.62 276 LYS B N 1
ATOM 4127 C CA . LYS B 1 236 ? 36.609 -4.355 -5.601 1.00 39.52 276 LYS B CA 1
ATOM 4128 C C . LYS B 1 236 ? 35.358 -3.553 -5.291 1.00 51.78 276 LYS B C 1
ATOM 4129 O O . LYS B 1 236 ? 34.295 -3.832 -5.859 1.00 56.04 276 LYS B O 1
ATOM 4135 N N . THR B 1 237 ? 35.473 -2.563 -4.414 1.00 47.57 277 THR B N 1
ATOM 4136 C CA . THR B 1 237 ? 34.391 -1.644 -4.126 1.00 49.76 277 THR B CA 1
ATOM 4137 C C . THR B 1 237 ? 34.372 -0.514 -5.161 1.00 54.98 277 THR B C 1
ATOM 4138 O O . THR B 1 237 ? 35.257 -0.394 -6.011 1.00 53.87 277 THR B O 1
ATOM 4142 N N . ASP B 1 238 ? 33.342 0.324 -5.090 1.00 59.01 278 ASP B N 1
ATOM 4143 C CA . ASP B 1 238 ? 33.247 1.463 -5.999 1.00 44.50 278 ASP B CA 1
ATOM 4144 C C . ASP B 1 238 ? 34.021 2.676 -5.503 1.00 50.35 278 ASP B C 1
ATOM 4145 O O . ASP B 1 238 ? 34.279 3.596 -6.284 1.00 53.40 278 ASP B O 1
ATOM 4150 N N . THR B 1 239 ? 34.429 2.674 -4.240 1.00 46.40 279 THR B N 1
ATOM 4151 C CA . THR B 1 239 ? 34.925 3.869 -3.570 1.00 43.23 279 THR B CA 1
ATOM 4152 C C . THR B 1 239 ? 36.414 4.120 -3.825 1.00 39.23 279 THR B C 1
ATOM 4153 O O . THR B 1 239 ? 36.861 5.279 -3.783 1.00 45.61 279 THR B O 1
ATOM 4157 N N . GLY B 1 240 ? 37.180 3.072 -4.117 1.00 36.26 280 GLY B N 1
ATOM 4158 C CA . GLY B 1 240 ? 38.576 3.213 -4.505 1.00 28.86 280 GLY B CA 1
ATOM 4159 C C . GLY B 1 240 ? 39.541 3.527 -3.373 1.00 28.54 280 GLY B C 1
ATOM 4160 O O . GLY B 1 240 ? 39.229 3.456 -2.178 1.00 28.72 280 GLY B O 1
ATOM 4161 N N . LEU B 1 241 ? 40.752 3.914 -3.778 1.00 26.13 281 LEU B N 1
ATOM 4162 C CA . LEU B 1 241 ? 41.854 4.051 -2.835 1.00 24.21 281 LEU B CA 1
ATOM 4163 C C . LEU B 1 241 ? 42.383 5.481 -2.716 1.00 26.24 281 LEU B C 1
ATOM 4164 O O . LEU B 1 241 ? 43.378 5.684 -2.020 1.00 26.10 281 LEU B O 1
ATOM 4169 N N . THR B 1 242 ? 41.709 6.487 -3.301 1.00 26.92 282 THR B N 1
ATOM 4170 C CA . THR B 1 242 ? 42.287 7.838 -3.244 1.00 28.82 282 THR B CA 1
ATOM 4171 C C . THR B 1 242 ? 42.059 8.591 -1.934 1.00 26.87 282 THR B C 1
ATOM 4172 O O . THR B 1 242 ? 42.691 9.644 -1.724 1.00 28.69 282 THR B O 1
ATOM 4176 N N . LYS B 1 243 ? 41.141 8.154 -1.081 1.00 29.64 283 LYS B N 1
ATOM 4177 C CA . LYS B 1 243 ? 40.797 8.903 0.132 1.00 29.76 283 LYS B CA 1
ATOM 4178 C C . LYS B 1 243 ? 40.991 8.010 1.350 1.00 29.72 283 LYS B C 1
ATOM 4179 O O . LYS B 1 243 ? 40.257 7.014 1.487 1.00 33.61 283 LYS B O 1
ATOM 4185 N N . PRO B 1 244 ? 41.898 8.328 2.263 1.00 28.42 284 PRO B N 1
ATOM 4186 C CA . PRO B 1 244 ? 42.023 7.506 3.485 1.00 29.14 284 PRO B CA 1
ATOM 4187 C C . PRO B 1 244 ? 40.801 7.636 4.376 1.00 35.34 284 PRO B C 1
ATOM 4188 O O . PRO B 1 244 ? 40.145 8.682 4.431 1.00 35.80 284 PRO B O 1
ATOM 4192 N N . ASN B 1 245 ? 40.503 6.539 5.072 1.00 34.87 285 ASN B N 1
ATOM 4193 C CA . ASN B 1 245 ? 39.420 6.414 6.038 1.00 37.41 285 ASN B CA 1
ATOM 4194 C C . ASN B 1 245 ? 39.881 6.665 7.453 1.00 45.36 285 ASN B C 1
ATOM 4195 O O . ASN B 1 245 ? 39.041 6.823 8.342 1.00 51.83 285 ASN B O 1
ATOM 4200 N N . LYS B 1 246 ? 41.187 6.649 7.692 1.00 37.67 286 LYS B N 1
ATOM 4201 C CA . LYS B 1 246 ? 41.711 6.819 9.026 1.00 43.20 286 LYS B CA 1
ATOM 4202 C C . LYS B 1 246 ? 43.005 7.608 8.947 1.00 43.64 286 LYS B C 1
ATOM 4203 O O . LYS B 1 246 ? 43.700 7.614 7.930 1.00 37.34 286 LYS B O 1
ATOM 4209 N N . LYS B 1 247 ? 43.304 8.290 10.029 1.00 33.73 287 LYS B N 1
ATOM 4210 C CA . LYS B 1 247 ? 44.557 9.009 10.188 1.00 35.14 287 LYS B CA 1
ATOM 4211 C C . LYS B 1 247 ? 45.528 8.172 11.019 1.00 35.58 287 LYS B C 1
ATOM 4212 O O . LYS B 1 247 ? 45.122 7.495 11.968 1.00 34.70 287 LYS B O 1
ATOM 4218 N N . LEU B 1 248 ? 46.821 8.239 10.681 1.00 30.24 288 LEU B N 1
ATOM 4219 C CA . LEU B 1 248 ? 47.835 7.423 11.362 1.00 30.66 288 LEU B CA 1
ATOM 4220 C C . LEU B 1 248 ? 48.399 8.210 12.539 1.00 34.31 288 LEU B C 1
ATOM 4221 O O . LEU B 1 248 ? 49.470 8.807 12.471 1.00 34.52 288 LEU B O 1
ATOM 4226 N N . GLU B 1 249 ? 47.713 8.107 13.664 1.00 34.07 289 GLU B N 1
ATOM 4227 C CA . GLU B 1 249 ? 47.970 8.961 14.817 1.00 37.99 289 GLU B CA 1
ATOM 4228 C C . GLU B 1 249 ? 48.643 8.251 15.987 1.00 41.86 289 GLU B C 1
ATOM 4229 O O . GLU B 1 249 ? 49.209 8.922 16.859 1.00 41.64 289 GLU B O 1
ATOM 4235 N N . SER B 1 250 ? 48.637 6.926 16.011 1.00 37.18 290 SER B N 1
ATOM 4236 C CA . SER B 1 250 ? 49.238 6.175 17.101 1.00 38.85 290 SER B CA 1
ATOM 4237 C C . SER B 1 250 ? 50.764 6.226 17.017 1.00 44.72 290 SER B C 1
ATOM 4238 O O . SER B 1 250 ? 51.347 6.589 15.992 1.00 34.53 290 SER B O 1
ATOM 4241 N N . LYS B 1 251 ? 51.424 5.844 18.118 1.00 38.36 291 LYS B N 1
ATOM 4242 C CA . LYS B 1 251 ? 52.862 6.070 18.229 1.00 42.48 291 LYS B CA 1
ATOM 4243 C C . LYS B 1 251 ? 53.689 5.242 17.242 1.00 37.25 291 LYS B C 1
ATOM 4244 O O . LYS B 1 251 ? 54.823 5.643 16.926 1.00 37.28 291 LYS B O 1
ATOM 4250 N N . GLU B 1 252 ? 53.161 4.119 16.738 1.00 33.45 292 GLU B N 1
ATOM 4251 C CA . GLU B 1 252 ? 53.905 3.348 15.738 1.00 31.06 292 GLU B CA 1
ATOM 4252 C C . GLU B 1 252 ? 54.134 4.157 14.467 1.00 29.24 292 GLU B C 1
ATOM 4253 O O . GLU B 1 252 ? 55.033 3.809 13.686 1.00 29.59 292 GLU B O 1
ATOM 4259 N N . PHE B 1 253 ? 53.340 5.193 14.255 1.00 26.30 293 PHE B N 1
ATOM 4260 C CA . PHE B 1 253 ? 53.365 5.945 13.001 1.00 26.30 293 PHE B CA 1
ATOM 4261 C C . PHE B 1 253 ? 54.017 7.303 13.172 1.00 26.96 293 PHE B C 1
ATOM 4262 O O . PHE B 1 253 ? 53.965 8.133 12.252 1.00 27.36 293 PHE B O 1
ATOM 4270 N N . ALA B 1 254 ? 54.588 7.571 14.353 1.00 29.87 294 ALA B N 1
ATOM 4271 C CA . ALA B 1 254 ? 55.034 8.922 14.661 1.00 34.90 294 ALA B CA 1
ATOM 4272 C C . ALA B 1 254 ? 56.181 9.360 13.763 1.00 36.87 294 ALA B C 1
ATOM 4273 O O . ALA B 1 254 ? 56.313 10.550 13.457 1.00 39.33 294 ALA B O 1
ATOM 4275 N N . ASP B 1 255 ? 57.025 8.424 13.354 1.00 34.48 295 ASP B N 1
ATOM 4276 C CA . ASP B 1 255 ? 58.247 8.720 12.631 1.00 36.39 295 ASP B CA 1
ATOM 4277 C C . ASP B 1 255 ? 58.110 8.492 11.118 1.00 30.18 295 ASP B C 1
ATOM 4278 O O . ASP B 1 255 ? 59.133 8.342 10.437 1.00 31.89 295 ASP B O 1
ATOM 4283 N N . LEU B 1 256 ? 56.890 8.432 10.592 1.00 25.94 296 LEU B N 1
ATOM 4284 C CA . LEU B 1 256 ? 56.771 8.368 9.125 1.00 22.54 296 LEU B CA 1
ATOM 4285 C C . LEU B 1 256 ? 57.534 9.541 8.514 1.00 27.55 296 LEU B C 1
ATOM 4286 O O . LEU B 1 256 ? 57.498 10.676 9.027 1.00 26.53 296 LEU B O 1
ATOM 4291 N N . LYS B 1 257 ? 58.210 9.287 7.397 1.00 21.80 297 LYS B N 1
ATOM 4292 C CA . LYS B 1 257 ? 59.018 10.306 6.747 1.00 21.69 297 LYS B CA 1
ATOM 4293 C C . LYS B 1 257 ? 58.464 10.810 5.420 1.00 23.90 297 LYS B C 1
ATOM 4294 O O . LYS B 1 257 ? 58.994 11.792 4.897 1.00 25.75 297 LYS B O 1
ATOM 4300 N N . TYR B 1 258 ? 57.462 10.146 4.837 1.00 21.50 298 TYR B N 1
ATOM 4301 C CA . TYR B 1 258 ? 56.903 10.654 3.579 1.00 24.24 298 TYR B CA 1
ATOM 4302 C C . TYR B 1 258 ? 55.382 10.742 3.627 1.00 22.46 298 TYR B C 1
ATOM 4303 O O . TYR B 1 258 ? 54.814 11.833 3.449 1.00 23.05 298 TYR B O 1
ATOM 4312 N N . TYR B 1 259 ? 54.718 9.609 3.874 1.00 20.46 299 TYR B N 1
ATOM 4313 C CA . TYR B 1 259 ? 53.253 9.550 3.848 1.00 20.05 299 TYR B CA 1
ATOM 4314 C C . TYR B 1 259 ? 52.628 10.463 4.914 1.00 21.46 299 TYR B C 1
ATOM 4315 O O . TYR B 1 259 ? 53.071 10.492 6.084 1.00 24.60 299 TYR B O 1
ATOM 4324 N N . ASN B 1 260 ? 51.553 11.152 4.525 1.00 24.86 300 ASN B N 1
ATOM 4325 C CA . ASN B 1 260 ? 50.612 11.733 5.472 1.00 23.76 300 ASN B CA 1
ATOM 4326 C C . ASN B 1 260 ? 49.231 11.762 4.820 1.00 21.76 300 ASN B C 1
ATOM 4327 O O . ASN B 1 260 ? 49.047 11.414 3.650 1.00 24.05 300 ASN B O 1
ATOM 4332 N N . TYR B 1 261 ? 48.247 12.197 5.611 1.00 23.79 301 TYR B N 1
ATOM 4333 C CA . TYR B 1 261 ? 46.858 12.188 5.189 1.00 27.43 301 TYR B CA 1
ATOM 4334 C C . TYR B 1 261 ? 46.651 12.970 3.887 1.00 23.61 301 TYR B C 1
ATOM 4335 O O . TYR B 1 261 ? 45.920 12.512 3.000 1.00 26.64 301 TYR B O 1
ATOM 4344 N N . GLU B 1 262 ? 47.266 14.153 3.785 1.00 27.65 302 GLU B N 1
ATOM 4345 C CA . GLU B 1 262 ? 47.028 14.988 2.607 1.00 29.77 302 GLU B CA 1
ATOM 4346 C C . GLU B 1 262 ? 47.769 14.455 1.383 1.00 28.57 302 GLU B C 1
ATOM 4347 O O . GLU B 1 262 ? 47.246 14.524 0.251 1.00 26.94 302 GLU B O 1
ATOM 4353 N N . ASN B 1 263 ? 48.997 13.943 1.564 1.00 25.90 303 ASN B N 1
ATOM 4354 C CA . ASN B 1 263 ? 49.660 13.585 0.313 1.00 26.26 303 ASN B CA 1
ATOM 4355 C C . ASN B 1 263 ? 49.248 12.226 -0.177 1.00 24.90 303 ASN B C 1
ATOM 4356 O O . ASN B 1 263 ? 49.528 11.902 -1.344 1.00 22.96 303 ASN B O 1
ATOM 4361 N N . HIS B 1 264 ? 48.499 11.475 0.636 1.00 23.51 304 HIS B N 1
ATOM 4362 C CA . HIS B 1 264 ? 47.799 10.285 0.144 1.00 25.40 304 HIS B CA 1
ATOM 4363 C C . HIS B 1 264 ? 46.944 10.630 -1.076 1.00 24.29 304 HIS B C 1
ATOM 4364 O O . HIS B 1 264 ? 47.085 10.018 -2.148 1.00 23.21 304 HIS B O 1
ATOM 4371 N N . SER B 1 265 ? 46.042 11.598 -0.930 1.00 23.86 305 SER B N 1
ATOM 4372 C CA . SER B 1 265 ? 45.168 11.888 -2.072 1.00 25.06 305 SER B CA 1
ATOM 4373 C C . SER B 1 265 ? 45.900 12.705 -3.143 1.00 22.52 305 SER B C 1
ATOM 4374 O O . SER B 1 265 ? 45.586 12.570 -4.344 1.00 23.25 305 SER B O 1
ATOM 4377 N N . ALA B 1 266 ? 46.928 13.461 -2.749 1.00 23.84 306 ALA B N 1
ATOM 4378 C CA . ALA B 1 266 ? 47.671 14.258 -3.739 1.00 24.87 306 ALA B CA 1
ATOM 4379 C C . ALA B 1 266 ? 48.406 13.355 -4.729 1.00 25.33 306 ALA B C 1
ATOM 4380 O O . ALA B 1 266 ? 48.599 13.717 -5.887 1.00 22.82 306 ALA B O 1
ATOM 4382 N N . ALA B 1 267 ? 48.815 12.163 -4.289 1.00 22.52 307 ALA B N 1
ATOM 4383 C CA . ALA B 1 267 ? 49.545 11.251 -5.145 1.00 20.62 307 ALA B CA 1
ATOM 4384 C C . ALA B 1 267 ? 48.756 10.842 -6.376 1.00 23.27 307 ALA B C 1
ATOM 4385 O O . ALA B 1 267 ? 49.348 10.372 -7.361 1.00 21.95 307 ALA B O 1
ATOM 4387 N N . PHE B 1 268 ? 47.431 10.918 -6.316 1.00 22.58 308 PHE B N 1
ATOM 4388 C CA . PHE B 1 268 ? 46.584 10.517 -7.433 1.00 20.20 308 PHE B CA 1
ATOM 4389 C C . PHE B 1 268 ? 46.281 11.676 -8.394 1.00 21.82 308 PHE B C 1
ATOM 4390 O O . PHE B 1 268 ? 45.551 11.458 -9.386 1.00 23.57 308 PHE B O 1
ATOM 4398 N N . LYS B 1 269 ? 46.808 12.860 -8.136 1.00 22.66 309 LYS B N 1
ATOM 4399 C CA . LYS B 1 269 ? 46.567 14.019 -9.018 1.00 22.94 309 LYS B CA 1
ATOM 4400 C C . LYS B 1 269 ? 47.713 14.040 -10.016 1.00 21.56 309 LYS B C 1
ATOM 4401 O O . LYS B 1 269 ? 48.827 14.456 -9.694 1.00 24.76 309 LYS B O 1
ATOM 4407 N N . LEU B 1 270 ? 47.452 13.547 -11.231 1.00 22.49 310 LEU B N 1
ATOM 4408 C CA . LEU B 1 270 ? 48.470 13.181 -12.195 1.00 23.34 310 LEU B CA 1
ATOM 4409 C C . LEU B 1 270 ? 48.615 14.269 -13.266 1.00 23.42 310 LEU B C 1
ATOM 4410 O O . LEU B 1 270 ? 47.660 14.974 -13.530 1.00 25.10 310 LEU B O 1
ATOM 4415 N N . PRO B 1 271 ? 49.797 14.414 -13.877 1.00 21.82 311 PRO B N 1
ATOM 4416 C CA . PRO B 1 271 ? 49.960 15.406 -14.953 1.00 21.05 311 PRO B CA 1
ATOM 4417 C C . PRO B 1 271 ? 48.877 15.263 -16.004 1.00 24.00 311 PRO B C 1
ATOM 4418 O O . PRO B 1 271 ? 48.471 14.149 -16.348 1.00 25.09 311 PRO B O 1
ATOM 4422 N N . ALA B 1 272 ? 48.473 16.427 -16.559 1.00 21.30 312 ALA B N 1
ATOM 4423 C CA . ALA B 1 272 ? 47.407 16.434 -17.559 1.00 23.18 312 ALA B CA 1
ATOM 4424 C C . ALA B 1 272 ? 47.635 15.431 -18.691 1.00 24.28 312 ALA B C 1
ATOM 4425 O O . ALA B 1 272 ? 46.687 14.806 -19.152 1.00 24.34 312 ALA B O 1
ATOM 4427 N N . PHE B 1 273 ? 48.868 15.273 -19.185 1.00 22.21 313 PHE B N 1
ATOM 4428 C CA . PHE B 1 273 ? 49.012 14.399 -20.359 1.00 24.06 313 PHE B CA 1
ATOM 4429 C C . PHE B 1 273 ? 48.720 12.940 -20.024 1.00 28.72 313 PHE B C 1
ATOM 4430 O O . PHE B 1 273 ? 48.213 12.208 -20.884 1.00 25.55 313 PHE B O 1
ATOM 4438 N N . LEU B 1 274 ? 49.041 12.509 -18.797 1.00 25.07 314 LEU B N 1
ATOM 4439 C CA . LEU B 1 274 ? 48.778 11.114 -18.406 1.00 23.37 314 LEU B CA 1
ATOM 4440 C C . LEU B 1 274 ? 47.288 10.892 -18.207 1.00 24.75 314 LEU B C 1
ATOM 4441 O O . LEU B 1 274 ? 46.741 9.867 -18.623 1.00 28.18 314 LEU B O 1
ATOM 4446 N N . LEU B 1 275 ? 46.626 11.873 -17.583 1.00 27.85 315 LEU B N 1
ATOM 4447 C CA . LEU B 1 275 ? 45.179 11.841 -17.423 1.00 29.61 315 LEU B CA 1
ATOM 4448 C C . LEU B 1 275 ? 44.502 11.645 -18.774 1.00 37.12 315 LEU B C 1
ATOM 4449 O O . LEU B 1 275 ? 43.658 10.757 -18.945 1.00 36.03 315 LEU B O 1
ATOM 4454 N N . LYS B 1 276 ? 44.939 12.397 -19.780 1.00 32.70 316 LYS B N 1
ATOM 4455 C CA . LYS B 1 276 ? 44.351 12.246 -21.106 1.00 33.83 316 LYS B CA 1
ATOM 4456 C C . LYS B 1 276 ? 44.545 10.833 -21.651 1.00 47.14 316 LYS B C 1
ATOM 4457 O O . LYS B 1 276 ? 43.621 10.252 -22.244 1.00 38.15 316 LYS B O 1
ATOM 4463 N N . GLU B 1 277 ? 45.747 10.269 -21.490 1.00 32.14 317 GLU B N 1
ATOM 4464 C CA . GLU B 1 277 ? 46.010 8.925 -22.009 1.00 33.48 317 GLU B CA 1
ATOM 4465 C C . GLU B 1 277 ? 45.228 7.842 -21.264 1.00 45.79 317 GLU B C 1
ATOM 4466 O O . GLU B 1 277 ? 44.762 6.878 -21.892 1.00 41.85 317 GLU B O 1
ATOM 4472 N N . ILE B 1 278 ? 45.014 8.003 -19.960 1.00 36.58 318 ILE B N 1
ATOM 4473 C CA . ILE B 1 278 ? 44.314 6.985 -19.167 1.00 39.35 318 ILE B CA 1
ATOM 4474 C C . ILE B 1 278 ? 42.808 7.053 -19.382 1.00 59.86 318 ILE B C 1
ATOM 4475 O O . ILE B 1 278 ? 42.170 6.043 -19.706 1.00 55.89 318 ILE B O 1
ATOM 4480 N N . GLU B 1 279 ? 42.200 8.210 -19.082 1.00 54.62 319 GLU B N 1
ATOM 4481 C CA . GLU B 1 279 ? 40.857 8.500 -19.581 1.00 63.08 319 GLU B CA 1
ATOM 4482 C C . GLU B 1 279 ? 40.926 8.322 -21.087 1.00 63.25 319 GLU B C 1
ATOM 4483 O O . GLU B 1 279 ? 41.097 9.304 -21.813 1.00 73.98 319 GLU B O 1
ATOM 4489 N N . ASN B 1 280 ? 40.815 7.088 -21.558 1.00 70.93 320 ASN B N 1
ATOM 4490 C CA . ASN B 1 280 ? 41.359 6.719 -22.861 1.00 76.62 320 ASN B CA 1
ATOM 4491 C C . ASN B 1 280 ? 41.032 7.723 -23.961 1.00 72.33 320 ASN B C 1
ATOM 4492 O O . ASN B 1 280 ? 41.935 8.361 -24.508 1.00 78.36 320 ASN B O 1
ATOM 4497 N N . LYS C 1 1 ? 78.209 5.512 -29.858 1.00 56.39 41 LYS C N 1
ATOM 4498 C CA . LYS C 1 1 ? 77.596 6.756 -29.380 1.00 55.80 41 LYS C CA 1
ATOM 4499 C C . LYS C 1 1 ? 78.101 7.165 -27.999 1.00 53.42 41 LYS C C 1
ATOM 4500 O O . LYS C 1 1 ? 78.261 6.330 -27.110 1.00 51.26 41 LYS C O 1
ATOM 4506 N N . LYS C 1 2 ? 78.336 8.457 -27.816 1.00 52.55 42 LYS C N 1
ATOM 4507 C CA . LYS C 1 2 ? 78.796 8.984 -26.541 1.00 47.72 42 LYS C CA 1
ATOM 4508 C C . LYS C 1 2 ? 77.613 9.334 -25.634 1.00 35.60 42 LYS C C 1
ATOM 4509 O O . LYS C 1 2 ? 76.450 9.363 -26.052 1.00 36.66 42 LYS C O 1
ATOM 4515 N N . TRP C 1 3 ? 77.936 9.557 -24.357 1.00 38.91 43 TRP C N 1
ATOM 4516 C CA . TRP C 1 3 ? 76.957 9.918 -23.346 1.00 38.48 43 TRP C CA 1
ATOM 4517 C C . TRP C 1 3 ? 77.311 11.270 -22.759 1.00 31.45 43 TRP C C 1
ATOM 4518 O O . TRP C 1 3 ? 78.491 11.574 -22.545 1.00 36.28 43 TRP C O 1
ATOM 4529 N N . PHE C 1 4 ? 76.285 12.051 -22.441 1.00 30.23 44 PHE C N 1
ATOM 4530 C CA . PHE C 1 4 ? 76.437 13.252 -21.633 1.00 27.82 44 PHE C CA 1
ATOM 4531 C C . PHE C 1 4 ? 76.094 12.880 -20.189 1.00 29.78 44 PHE C C 1
ATOM 4532 O O . PHE C 1 4 ? 75.058 12.253 -19.955 1.00 29.81 44 PHE C O 1
ATOM 4540 N N . SER C 1 5 ? 76.957 13.246 -19.251 1.00 29.40 45 SER C N 1
ATOM 4541 C CA . SER C 1 5 ? 76.754 12.946 -17.832 1.00 28.32 45 SER C CA 1
ATOM 4542 C C . SER C 1 5 ? 76.760 14.247 -17.042 1.00 30.22 45 SER C C 1
ATOM 4543 O O . SER C 1 5 ? 77.643 15.098 -17.233 1.00 32.17 45 SER C O 1
ATOM 4546 N N . GLU C 1 6 ? 75.803 14.389 -16.130 1.00 28.95 46 GLU C N 1
ATOM 4547 C CA . GLU C 1 6 ? 75.620 15.654 -15.399 1.00 24.74 46 GLU C CA 1
ATOM 4548 C C . GLU C 1 6 ? 76.192 15.494 -13.991 1.00 35.28 46 GLU C C 1
ATOM 4549 O O . GLU C 1 6 ? 75.491 15.120 -13.051 1.00 32.47 46 GLU C O 1
ATOM 4555 N N . PHE C 1 7 ? 77.478 15.787 -13.857 1.00 37.26 47 PHE C N 1
ATOM 4556 C CA . PHE C 1 7 ? 78.184 15.735 -12.584 1.00 36.61 47 PHE C CA 1
ATOM 4557 C C . PHE C 1 7 ? 78.208 17.128 -11.990 1.00 39.75 47 PHE C C 1
ATOM 4558 O O . PHE C 1 7 ? 78.366 18.118 -12.720 1.00 38.82 47 PHE C O 1
ATOM 4566 N N . SER C 1 8 ? 78.037 17.222 -10.669 1.00 37.88 48 SER C N 1
ATOM 4567 C CA . SER C 1 8 ? 78.097 18.535 -10.040 1.00 34.50 48 SER C CA 1
ATOM 4568 C C . SER C 1 8 ? 78.399 18.437 -8.549 1.00 36.14 48 SER C C 1
ATOM 4569 O O . SER C 1 8 ? 77.911 17.531 -7.870 1.00 32.44 48 SER C O 1
ATOM 4572 N N . ILE C 1 9 ? 79.164 19.411 -8.038 1.00 37.78 49 ILE C N 1
ATOM 4573 C CA . ILE C 1 9 ? 79.364 19.519 -6.589 1.00 33.48 49 ILE C CA 1
ATOM 4574 C C . ILE C 1 9 ? 78.062 19.872 -5.869 1.00 33.86 49 ILE C C 1
ATOM 4575 O O . ILE C 1 9 ? 77.938 19.643 -4.652 1.00 33.30 49 ILE C O 1
ATOM 4580 N N . MET C 1 10 ? 77.056 20.374 -6.597 1.00 30.76 50 MET C N 1
ATOM 4581 C CA . MET C 1 10 ? 75.742 20.581 -5.995 1.00 26.66 50 MET C CA 1
ATOM 4582 C C . MET C 1 10 ? 74.935 19.285 -5.811 1.00 28.73 50 MET C C 1
ATOM 4583 O O . MET C 1 10 ? 73.872 19.306 -5.167 1.00 29.63 50 MET C O 1
ATOM 4588 N N . TRP C 1 11 ? 75.345 18.171 -6.405 1.00 25.39 51 TRP C N 1
ATOM 4589 C CA . TRP C 1 11 ? 74.722 16.876 -6.118 1.00 27.91 51 TRP C CA 1
ATOM 4590 C C . TRP C 1 11 ? 75.810 15.827 -6.109 1.00 26.13 51 TRP C C 1
ATOM 4591 O O . TRP C 1 11 ? 75.926 14.998 -7.012 1.00 27.38 51 TRP C O 1
ATOM 4602 N N . PRO C 1 12 ? 76.649 15.827 -5.088 1.00 27.67 52 PRO C N 1
ATOM 4603 C CA . PRO C 1 12 ? 77.780 14.902 -5.063 1.00 28.00 52 PRO C CA 1
ATOM 4604 C C . PRO C 1 12 ? 77.332 13.457 -5.000 1.00 27.90 52 PRO C C 1
ATOM 4605 O O . PRO C 1 12 ? 76.321 13.106 -4.375 1.00 28.22 52 PRO C O 1
ATOM 4609 N N . GLY C 1 13 ? 78.111 12.611 -5.668 1.00 27.60 53 GLY C N 1
ATOM 4610 C CA . GLY C 1 13 ? 77.913 11.176 -5.584 1.00 27.96 53 GLY C CA 1
ATOM 4611 C C . GLY C 1 13 ? 76.778 10.612 -6.397 1.00 24.91 53 GLY C C 1
ATOM 4612 O O . GLY C 1 13 ? 76.487 9.413 -6.287 1.00 27.64 53 GLY C O 1
ATOM 4613 N N . GLN C 1 14 ? 76.128 11.435 -7.256 1.00 24.71 54 GLN C N 1
ATOM 4614 C CA . GLN C 1 14 ? 75.100 10.954 -8.158 1.00 23.78 54 GLN C CA 1
ATOM 4615 C C . GLN C 1 14 ? 75.255 11.628 -9.520 1.00 24.12 54 GLN C C 1
ATOM 4616 O O . GLN C 1 14 ? 75.801 12.726 -9.615 1.00 28.06 54 GLN C O 1
ATOM 4622 N N . ALA C 1 15 ? 74.790 10.950 -10.563 1.00 24.12 55 ALA C N 1
ATOM 4623 C CA . ALA C 1 15 ? 74.778 11.594 -11.879 1.00 26.47 55 ALA C CA 1
ATOM 4624 C C . ALA C 1 15 ? 73.739 10.962 -12.779 1.00 26.99 55 ALA C C 1
ATOM 4625 O O . ALA C 1 15 ? 73.628 9.744 -12.876 1.00 28.14 55 ALA C O 1
ATOM 4627 N N . PHE C 1 16 ? 73.041 11.806 -13.514 1.00 25.27 56 PHE C N 1
ATOM 4628 C CA . PHE C 1 16 ? 72.127 11.388 -14.551 1.00 25.87 56 PHE C CA 1
ATOM 4629 C C . PHE C 1 16 ? 72.839 11.540 -15.895 1.00 25.10 56 PHE C C 1
ATOM 4630 O O . PHE C 1 16 ? 73.575 12.511 -16.099 1.00 26.67 56 PHE C O 1
ATOM 4638 N N . SER C 1 17 ? 72.612 10.590 -16.805 1.00 25.35 57 SER C N 1
ATOM 4639 C CA . SER C 1 17 ? 73.269 10.607 -18.115 1.00 29.06 57 SER C CA 1
ATOM 4640 C C . SER C 1 17 ? 72.250 10.444 -19.218 1.00 24.46 57 SER C C 1
ATOM 4641 O O . SER C 1 17 ? 71.249 9.724 -19.080 1.00 26.54 57 SER C O 1
ATOM 4644 N N . LEU C 1 18 ? 72.526 11.109 -20.357 1.00 25.93 58 LEU C N 1
ATOM 4645 C CA . LEU C 1 18 ? 71.719 10.975 -21.573 1.00 30.95 58 LEU C CA 1
ATOM 4646 C C . LEU C 1 18 ? 72.606 10.594 -22.754 1.00 25.91 58 LEU C C 1
ATOM 4647 O O . LEU C 1 18 ? 73.704 11.151 -22.924 1.00 29.30 58 LEU C O 1
ATOM 4652 N N . LYS C 1 19 ? 72.128 9.629 -23.557 1.00 29.19 59 LYS C N 1
ATOM 4653 C CA . LYS C 1 19 ? 72.862 9.231 -24.746 1.00 28.51 59 LYS C CA 1
ATOM 4654 C C . LYS C 1 19 ? 72.719 10.322 -25.823 1.00 28.81 59 LYS C C 1
ATOM 4655 O O . LYS C 1 19 ? 71.627 10.858 -26.050 1.00 26.99 59 LYS C O 1
ATOM 4661 N N . ILE C 1 20 ? 73.844 10.662 -26.452 1.00 28.25 60 ILE C N 1
ATOM 4662 C CA . ILE C 1 20 ? 73.957 11.780 -27.392 1.00 28.56 60 ILE C CA 1
ATOM 4663 C C . ILE C 1 20 ? 73.741 11.243 -28.798 1.00 34.04 60 ILE C C 1
ATOM 4664 O O . ILE C 1 20 ? 74.478 10.354 -29.239 1.00 35.09 60 ILE C O 1
ATOM 4669 N N . LYS C 1 21 ? 72.731 11.760 -29.487 1.00 32.29 61 LYS C N 1
ATOM 4670 C CA . LYS C 1 21 ? 72.584 11.472 -30.915 1.00 32.86 61 LYS C CA 1
ATOM 4671 C C . LYS C 1 21 ? 73.553 12.324 -31.731 1.00 41.18 61 LYS C C 1
ATOM 4672 O O . LYS C 1 21 ? 74.249 11.817 -32.615 1.00 36.21 61 LYS C O 1
ATOM 4678 N N . LYS C 1 22 ? 73.639 13.616 -31.428 1.00 32.85 62 LYS C N 1
ATOM 4679 C CA . LYS C 1 22 ? 74.650 14.456 -32.058 1.00 33.81 62 LYS C CA 1
ATOM 4680 C C . LYS C 1 22 ? 74.776 15.750 -31.279 1.00 29.88 62 LYS C C 1
ATOM 4681 O O . LYS C 1 22 ? 73.767 16.326 -30.854 1.00 35.38 62 LYS C O 1
ATOM 4687 N N . ILE C 1 23 ? 76.001 16.252 -31.204 1.00 32.91 63 ILE C N 1
ATOM 4688 C CA . ILE C 1 23 ? 76.255 17.577 -30.650 1.00 30.98 63 ILE C CA 1
ATOM 4689 C C . ILE C 1 23 ? 75.871 18.621 -31.691 1.00 41.16 63 ILE C C 1
ATOM 4690 O O . ILE C 1 23 ? 76.180 18.476 -32.877 1.00 39.49 63 ILE C O 1
ATOM 4695 N N . LEU C 1 24 ? 75.148 19.649 -31.267 1.00 33.54 64 LEU C N 1
ATOM 4696 C CA . LEU C 1 24 ? 74.675 20.681 -32.180 1.00 32.51 64 LEU C CA 1
ATOM 4697 C C . LEU C 1 24 ? 75.433 21.988 -32.063 1.00 35.12 64 LEU C C 1
ATOM 4698 O O . LEU C 1 24 ? 75.639 22.668 -33.082 1.00 38.14 64 LEU C O 1
ATOM 4703 N N . TYR C 1 25 ? 75.843 22.378 -30.853 1.00 31.96 65 TYR C N 1
ATOM 4704 C CA . TYR C 1 25 ? 76.421 23.704 -30.635 1.00 34.52 65 TYR C CA 1
ATOM 4705 C C . TYR C 1 25 ? 77.156 23.714 -29.305 1.00 39.66 65 TYR C C 1
ATOM 4706 O O . TYR C 1 25 ? 76.640 23.195 -28.314 1.00 31.60 65 TYR C O 1
ATOM 4715 N N . GLU C 1 26 ? 78.370 24.267 -29.288 1.00 35.47 66 GLU C N 1
ATOM 4716 C CA . GLU C 1 26 ? 79.089 24.521 -28.052 1.00 36.82 66 GLU C CA 1
ATOM 4717 C C . GLU C 1 26 ? 79.809 25.842 -28.195 1.00 43.20 66 GLU C C 1
ATOM 4718 O O . GLU C 1 26 ? 80.395 26.114 -29.242 1.00 45.15 66 GLU C O 1
ATOM 4724 N N . THR C 1 27 ? 79.781 26.643 -27.139 1.00 39.02 67 THR C N 1
ATOM 4725 C CA . THR C 1 27 ? 80.479 27.916 -27.149 1.00 40.95 67 THR C CA 1
ATOM 4726 C C . THR C 1 27 ? 80.669 28.342 -25.702 1.00 42.97 67 THR C C 1
ATOM 4727 O O . THR C 1 27 ? 79.998 27.847 -24.798 1.00 41.56 67 THR C O 1
ATOM 4731 N N . LYS C 1 28 ? 81.618 29.224 -25.486 1.00 42.36 68 LYS C N 1
ATOM 4732 C CA . LYS C 1 28 ? 81.817 29.832 -24.175 1.00 40.56 68 LYS C CA 1
ATOM 4733 C C . LYS C 1 28 ? 81.321 31.260 -24.308 1.00 44.59 68 LYS C C 1
ATOM 4734 O O . LYS C 1 28 ? 81.874 32.034 -25.093 1.00 42.07 68 LYS C O 1
ATOM 4740 N N . SER C 1 29 ? 80.236 31.591 -23.617 1.00 38.15 69 SER C N 1
ATOM 4741 C CA . SER C 1 29 ? 79.727 32.948 -23.725 1.00 38.23 69 SER C CA 1
ATOM 4742 C C . SER C 1 29 ? 80.504 33.846 -22.769 1.00 35.60 69 SER C C 1
ATOM 4743 O O . SER C 1 29 ? 81.492 33.437 -22.157 1.00 41.02 69 SER C O 1
ATOM 4746 N N . LYS C 1 30 ? 80.050 35.089 -22.639 1.00 38.04 70 LYS C N 1
ATOM 4747 C CA . LYS C 1 30 ? 80.650 35.986 -21.660 1.00 40.04 70 LYS C CA 1
ATOM 4748 C C . LYS C 1 30 ? 80.507 35.445 -20.248 1.00 40.36 70 LYS C C 1
ATOM 4749 O O . LYS C 1 30 ? 81.321 35.778 -19.370 1.00 41.18 70 LYS C O 1
ATOM 4754 N N . TYR C 1 31 ? 79.506 34.587 -20.015 1.00 34.80 71 TYR C N 1
ATOM 4755 C CA . TYR C 1 31 ? 79.156 34.154 -18.666 1.00 31.81 71 TYR C CA 1
ATOM 4756 C C . TYR C 1 31 ? 79.242 32.674 -18.421 1.00 34.87 71 TYR C C 1
ATOM 4757 O O . TYR C 1 31 ? 79.425 32.280 -17.270 1.00 35.63 71 TYR C O 1
ATOM 4766 N N . GLN C 1 32 ? 79.107 31.833 -19.436 1.00 32.58 72 GLN C N 1
ATOM 4767 C CA . GLN C 1 32 ? 79.005 30.423 -19.083 1.00 35.91 72 GLN C CA 1
ATOM 4768 C C . GLN C 1 32 ? 79.269 29.562 -20.313 1.00 32.81 72 GLN C C 1
ATOM 4769 O O . GLN C 1 32 ? 79.316 30.049 -21.442 1.00 33.39 72 GLN C O 1
ATOM 4775 N N . ASN C 1 33 ? 79.520 28.281 -20.060 1.00 30.83 73 ASN C N 1
ATOM 4776 C CA . ASN C 1 33 ? 79.717 27.303 -21.130 1.00 34.07 73 ASN C CA 1
ATOM 4777 C C . ASN C 1 33 ? 78.361 26.818 -21.620 1.00 33.44 73 ASN C C 1
ATOM 4778 O O . ASN C 1 33 ? 77.556 26.329 -20.828 1.00 32.29 73 ASN C O 1
ATOM 4783 N N . VAL C 1 34 ? 78.095 26.965 -22.920 1.00 29.24 74 VAL C N 1
ATOM 4784 C CA . VAL C 1 34 ? 76.801 26.653 -23.499 1.00 31.02 74 VAL C CA 1
ATOM 4785 C C . VAL C 1 34 ? 76.969 25.415 -24.357 1.00 37.60 74 VAL C C 1
ATOM 4786 O O . VAL C 1 34 ? 77.874 25.362 -25.199 1.00 38.82 74 VAL C O 1
ATOM 4790 N N . LEU C 1 35 ? 76.106 24.423 -24.139 1.00 31.44 75 LEU C N 1
ATOM 4791 C CA . LEU C 1 35 ? 76.103 23.198 -24.931 1.00 28.74 75 LEU C CA 1
ATOM 4792 C C . LEU C 1 35 ? 74.679 22.871 -25.362 1.00 32.52 75 LEU C C 1
ATOM 4793 O O . LEU C 1 35 ? 73.743 22.940 -24.563 1.00 29.81 75 LEU C O 1
ATOM 4798 N N . VAL C 1 36 ? 74.500 22.549 -26.642 1.00 27.40 76 VAL C N 1
ATOM 4799 C CA . VAL C 1 36 ? 73.231 22.059 -27.138 1.00 26.15 76 VAL C CA 1
ATOM 4800 C C . VAL C 1 36 ? 73.515 20.739 -27.833 1.00 34.03 76 VAL C C 1
ATOM 4801 O O . VAL C 1 36 ? 74.441 20.653 -28.649 1.00 31.55 76 VAL C O 1
ATOM 4805 N N . PHE C 1 37 ? 72.739 19.710 -27.507 1.00 28.55 77 PHE C N 1
ATOM 4806 C CA . PHE C 1 37 ? 72.916 18.444 -28.205 1.00 27.56 77 PHE C CA 1
ATOM 4807 C C . PHE C 1 37 ? 71.567 17.793 -28.379 1.00 29.84 77 PHE C C 1
ATOM 4808 O O . PHE C 1 37 ? 70.610 18.099 -27.670 1.00 29.15 77 PHE C O 1
ATOM 4816 N N . GLU C 1 38 ? 71.465 16.926 -29.393 1.00 28.99 78 GLU C N 1
ATOM 4817 C CA . GLU C 1 38 ? 70.273 16.126 -29.561 1.00 27.99 78 GLU C CA 1
ATOM 4818 C C . GLU C 1 38 ? 70.489 14.805 -28.818 1.00 26.65 78 GLU C C 1
ATOM 4819 O O . GLU C 1 38 ? 71.485 14.101 -29.048 1.00 30.02 78 GLU C O 1
ATOM 4825 N N . SER C 1 39 ? 69.609 14.511 -27.871 1.00 27.91 79 SER C N 1
ATOM 4826 C CA . SER C 1 39 ? 69.693 13.233 -27.178 1.00 27.66 79 SER C CA 1
ATOM 4827 C C . SER C 1 39 ? 68.911 12.180 -27.958 1.00 28.78 79 SER C C 1
ATOM 4828 O O . SER C 1 39 ? 68.121 12.488 -28.846 1.00 29.14 79 SER C O 1
ATOM 4831 N N . THR C 1 40 ? 69.133 10.900 -27.623 1.00 28.68 80 THR C N 1
ATOM 4832 C CA . THR C 1 40 ? 68.413 9.872 -28.358 1.00 28.38 80 THR C CA 1
ATOM 4833 C C . THR C 1 40 ? 66.960 9.751 -27.922 1.00 31.38 80 THR C C 1
ATOM 4834 O O . THR C 1 40 ? 66.131 9.334 -28.719 1.00 30.79 80 THR C O 1
ATOM 4838 N N . THR C 1 41 ? 66.600 10.094 -26.666 1.00 26.81 81 THR C N 1
ATOM 4839 C CA . THR C 1 41 ? 65.205 9.863 -26.297 1.00 27.47 81 THR C CA 1
ATOM 4840 C C . THR C 1 41 ? 64.502 11.045 -25.643 1.00 27.21 81 THR C C 1
ATOM 4841 O O . THR C 1 41 ? 63.276 10.966 -25.450 1.00 26.69 81 THR C O 1
ATOM 4845 N N . TYR C 1 42 ? 65.206 12.147 -25.350 1.00 26.63 82 TYR C N 1
ATOM 4846 C CA . TYR C 1 42 ? 64.567 13.326 -24.784 1.00 25.69 82 TYR C CA 1
ATOM 4847 C C . TYR C 1 42 ? 64.581 14.512 -25.749 1.00 26.67 82 TYR C C 1
ATOM 4848 O O . TYR C 1 42 ? 64.284 15.643 -25.345 1.00 25.79 82 TYR C O 1
ATOM 4857 N N . GLY C 1 43 ? 64.915 14.279 -27.024 1.00 24.66 83 GLY C N 1
ATOM 4858 C CA . GLY C 1 43 ? 64.961 15.488 -27.854 1.00 25.92 83 GLY C CA 1
ATOM 4859 C C . GLY C 1 43 ? 66.222 16.324 -27.645 1.00 23.29 83 GLY C C 1
ATOM 4860 O O . GLY C 1 43 ? 67.229 15.883 -27.063 1.00 25.70 83 GLY C O 1
ATOM 4861 N N . LYS C 1 44 ? 66.149 17.589 -28.131 1.00 23.48 84 LYS C N 1
ATOM 4862 C CA . LYS C 1 44 ? 67.275 18.488 -27.927 1.00 23.31 84 LYS C CA 1
ATOM 4863 C C . LYS C 1 44 ? 67.373 18.915 -26.464 1.00 24.83 84 LYS C C 1
ATOM 4864 O O . LYS C 1 44 ? 66.369 19.022 -25.757 1.00 24.80 84 LYS C O 1
ATOM 4870 N N . VAL C 1 45 ? 68.600 19.144 -26.048 1.00 23.01 85 VAL C N 1
ATOM 4871 C CA . VAL C 1 45 ? 68.950 19.407 -24.644 1.00 24.05 85 VAL C CA 1
ATOM 4872 C C . VAL C 1 45 ? 69.822 20.660 -24.601 1.00 28.12 85 VAL C C 1
ATOM 4873 O O . VAL C 1 45 ? 70.804 20.753 -25.341 1.00 28.09 85 VAL C O 1
ATOM 4877 N N . LEU C 1 46 ? 69.502 21.594 -23.685 1.00 24.75 86 LEU C N 1
ATOM 4878 C CA . LEU C 1 46 ? 70.284 22.806 -23.417 1.00 24.55 86 LEU C CA 1
ATOM 4879 C C . LEU C 1 46 ? 71.037 22.613 -22.092 1.00 25.66 86 LEU C C 1
ATOM 4880 O O . LEU C 1 46 ? 70.420 22.260 -21.085 1.00 26.42 86 LEU C O 1
ATOM 4885 N N . VAL C 1 47 ? 72.353 22.836 -22.106 1.00 23.72 87 VAL C N 1
ATOM 4886 C CA . VAL C 1 47 ? 73.240 22.632 -20.960 1.00 26.05 87 VAL C CA 1
ATOM 4887 C C . VAL C 1 47 ? 74.027 23.926 -20.699 1.00 28.51 87 VAL C C 1
ATOM 4888 O O . VAL C 1 47 ? 74.638 24.496 -21.614 1.00 27.99 87 VAL C O 1
ATOM 4892 N N . LEU C 1 48 ? 74.029 24.393 -19.443 1.00 24.53 88 LEU C N 1
ATOM 4893 C CA . LEU C 1 48 ? 74.821 25.564 -19.072 1.00 28.45 88 LEU C CA 1
ATOM 4894 C C . LEU C 1 48 ? 75.775 25.174 -17.949 1.00 27.55 88 LEU C C 1
ATOM 4895 O O . LEU C 1 48 ? 75.335 24.661 -16.918 1.00 26.84 88 LEU C O 1
ATOM 4900 N N . ASP C 1 49 ? 77.075 25.430 -18.139 1.00 27.18 89 ASP C N 1
ATOM 4901 C CA . ASP C 1 49 ? 78.096 25.047 -17.156 1.00 27.16 89 ASP C CA 1
ATOM 4902 C C . ASP C 1 49 ? 77.924 23.592 -16.691 1.00 27.01 89 ASP C C 1
ATOM 4903 O O . ASP C 1 49 ? 78.047 23.268 -15.500 1.00 31.25 89 ASP C O 1
ATOM 4908 N N . GLY C 1 50 ? 77.649 22.690 -17.647 1.00 26.78 90 GLY C N 1
ATOM 4909 C CA . GLY C 1 50 ? 77.540 21.262 -17.363 1.00 27.76 90 GLY C CA 1
ATOM 4910 C C . GLY C 1 50 ? 76.249 20.812 -16.706 1.00 29.72 90 GLY C C 1
ATOM 4911 O O . GLY C 1 50 ? 76.134 19.616 -16.372 1.00 28.72 90 GLY C O 1
ATOM 4912 N N . VAL C 1 51 ? 75.277 21.715 -16.531 1.00 27.04 91 VAL C N 1
ATOM 4913 C CA . VAL C 1 51 ? 73.985 21.432 -15.895 1.00 26.81 91 VAL C CA 1
ATOM 4914 C C . VAL C 1 51 ? 72.846 21.500 -16.913 1.00 23.95 91 VAL C C 1
ATOM 4915 O O . VAL C 1 51 ? 72.695 22.502 -17.652 1.00 26.65 91 VAL C O 1
ATOM 4919 N N . ILE C 1 52 ? 72.058 20.416 -16.986 1.00 23.59 92 ILE C N 1
ATOM 4920 C CA . ILE C 1 52 ? 70.881 20.372 -17.855 1.00 22.07 92 ILE C CA 1
ATOM 4921 C C . ILE C 1 52 ? 69.909 21.480 -17.476 1.00 25.01 92 ILE C C 1
ATOM 4922 O O . ILE C 1 52 ? 69.400 21.522 -16.348 1.00 24.57 92 ILE C O 1
ATOM 4927 N N . GLN C 1 53 ? 69.622 22.369 -18.437 1.00 22.71 93 GLN C N 1
ATOM 4928 C CA . GLN C 1 53 ? 68.619 23.405 -18.241 1.00 21.89 93 GLN C CA 1
ATOM 4929 C C . GLN C 1 53 ? 67.247 22.962 -18.694 1.00 20.93 93 GLN C C 1
ATOM 4930 O O . GLN C 1 53 ? 66.235 23.347 -18.096 1.00 22.95 93 GLN C O 1
ATOM 4936 N N . LEU C 1 54 ? 67.164 22.238 -19.822 1.00 22.57 94 LEU C N 1
ATOM 4937 C CA . LEU C 1 54 ? 65.874 21.741 -20.265 1.00 26.17 94 LEU C CA 1
ATOM 4938 C C . LEU C 1 54 ? 66.103 20.700 -21.346 1.00 22.97 94 LEU C C 1
ATOM 4939 O O . LEU C 1 54 ? 67.215 20.554 -21.867 1.00 23.21 94 LEU C O 1
ATOM 4944 N N . THR C 1 55 ? 65.079 19.922 -21.542 1.00 20.97 95 THR C N 1
ATOM 4945 C CA . THR C 1 55 ? 64.998 19.004 -22.687 1.00 20.61 95 THR C CA 1
ATOM 4946 C C . THR C 1 55 ? 63.642 19.182 -23.334 1.00 24.96 95 THR C C 1
ATOM 4947 O O . THR C 1 55 ? 62.651 19.552 -22.692 1.00 21.70 95 THR C O 1
ATOM 4951 N N . GLU C 1 56 ? 63.560 18.863 -24.635 1.00 22.45 96 GLU C N 1
ATOM 4952 C CA . GLU C 1 56 ? 62.281 19.065 -25.307 1.00 23.52 96 GLU C CA 1
ATOM 4953 C C . GLU C 1 56 ? 61.167 18.202 -24.723 1.00 22.15 96 GLU C C 1
ATOM 4954 O O . GLU C 1 56 ? 59.996 18.604 -24.763 1.00 23.63 96 GLU C O 1
ATOM 4960 N N . LYS C 1 57 ? 61.505 16.996 -24.239 1.00 24.30 97 LYS C N 1
ATOM 4961 C CA . LYS C 1 57 ? 60.510 15.996 -23.864 1.00 25.27 97 LYS C CA 1
ATOM 4962 C C . LYS C 1 57 ? 59.722 16.407 -22.618 1.00 26.03 97 LYS C C 1
ATOM 4963 O O . LYS C 1 57 ? 58.507 16.186 -22.562 1.00 27.13 97 LYS C O 1
ATOM 4969 N N . ASP C 1 58 ? 60.384 17.016 -21.616 1.00 23.83 98 ASP C N 1
ATOM 4970 C CA . ASP C 1 58 ? 59.739 17.265 -20.313 1.00 22.46 98 ASP C CA 1
ATOM 4971 C C . ASP C 1 58 ? 59.713 18.715 -19.895 1.00 24.55 98 ASP C C 1
ATOM 4972 O O . ASP C 1 58 ? 59.166 19.011 -18.831 1.00 21.66 98 ASP C O 1
ATOM 4977 N N . GLU C 1 59 ? 60.197 19.657 -20.722 1.00 21.89 99 GLU C N 1
ATOM 4978 C CA . GLU C 1 59 ? 60.265 21.035 -20.220 1.00 20.02 99 GLU C CA 1
ATOM 4979 C C . GLU C 1 59 ? 58.890 21.628 -19.883 1.00 20.81 99 GLU C C 1
ATOM 4980 O O . GLU C 1 59 ? 58.821 22.551 -19.040 1.00 23.35 99 GLU C O 1
ATOM 4986 N N . PHE C 1 60 ? 57.811 21.128 -20.479 1.00 21.14 100 PHE C N 1
ATOM 4987 C CA . PHE C 1 60 ? 56.492 21.646 -20.176 1.00 21.49 100 PHE C CA 1
ATOM 4988 C C . PHE C 1 60 ? 56.166 21.522 -18.681 1.00 22.26 100 PHE C C 1
ATOM 4989 O O . PHE C 1 60 ? 55.442 22.363 -18.152 1.00 21.99 100 PHE C O 1
ATOM 4997 N N . ALA C 1 61 ? 56.644 20.475 -17.997 1.00 21.84 101 ALA C N 1
ATOM 4998 C CA . ALA C 1 61 ? 56.275 20.326 -16.587 1.00 22.98 101 ALA C CA 1
ATOM 4999 C C . ALA C 1 61 ? 56.743 21.521 -15.778 1.00 21.46 101 ALA C C 1
ATOM 5000 O O . ALA C 1 61 ? 55.986 22.075 -14.959 1.00 23.08 101 ALA C O 1
ATOM 5002 N N . TYR C 1 62 ? 58.010 21.905 -15.953 1.00 19.76 102 TYR C N 1
ATOM 5003 C CA . TYR C 1 62 ? 58.586 23.025 -15.217 1.00 19.92 102 TYR C CA 1
ATOM 5004 C C . TYR C 1 62 ? 58.000 24.367 -15.684 1.00 20.41 102 TYR C C 1
ATOM 5005 O O . TYR C 1 62 ? 57.576 25.181 -14.867 1.00 20.86 102 TYR C O 1
ATOM 5014 N N . HIS C 1 63 ? 57.925 24.590 -16.998 1.00 21.56 103 HIS C N 1
ATOM 5015 C CA . HIS C 1 63 ? 57.473 25.903 -17.427 1.00 22.52 103 HIS C CA 1
ATOM 5016 C C . HIS C 1 63 ? 55.990 26.119 -17.116 1.00 20.62 103 HIS C C 1
ATOM 5017 O O . HIS C 1 63 ? 55.588 27.241 -16.777 1.00 20.27 103 HIS C O 1
ATOM 5024 N N . GLU C 1 64 ? 55.177 25.070 -17.172 1.00 19.81 104 GLU C N 1
ATOM 5025 C CA . GLU C 1 64 ? 53.750 25.237 -16.896 1.00 21.07 104 GLU C CA 1
ATOM 5026 C C . GLU C 1 64 ? 53.519 25.464 -15.398 1.00 21.45 104 GLU C C 1
ATOM 5027 O O . GLU C 1 64 ? 52.752 26.357 -15.017 1.00 22.11 104 GLU C O 1
ATOM 5033 N N . MET C 1 65 ? 54.152 24.647 -14.541 1.00 22.24 105 MET C N 1
ATOM 5034 C CA . MET C 1 65 ? 53.933 24.851 -13.108 1.00 20.93 105 MET C CA 1
ATOM 5035 C C . MET C 1 65 ? 54.470 26.198 -12.639 1.00 21.17 105 MET C C 1
ATOM 5036 O O . MET C 1 65 ? 53.810 26.896 -11.870 1.00 21.38 105 MET C O 1
ATOM 5041 N N . MET C 1 66 ? 55.672 26.594 -13.078 1.00 20.00 106 MET C N 1
ATOM 5042 C CA . MET C 1 66 ? 56.246 27.862 -12.651 1.00 19.44 106 MET C CA 1
ATOM 5043 C C . MET C 1 66 ? 55.373 29.052 -13.063 1.00 19.78 106 MET C C 1
ATOM 5044 O O . MET C 1 66 ? 55.319 30.068 -12.367 1.00 22.28 106 MET C O 1
ATOM 5049 N N . THR C 1 67 ? 54.687 28.940 -14.198 1.00 20.64 107 THR C N 1
ATOM 5050 C CA . THR C 1 67 ? 53.952 30.085 -14.716 1.00 21.47 107 THR C CA 1
ATOM 5051 C C . THR C 1 67 ? 52.523 30.080 -14.193 1.00 19.82 107 THR C C 1
ATOM 5052 O O . THR C 1 67 ? 52.048 31.115 -13.700 1.00 21.93 107 THR C O 1
ATOM 5056 N N . HIS C 1 68 ? 51.849 28.932 -14.296 1.00 21.66 108 HIS C N 1
ATOM 5057 C CA . HIS C 1 68 ? 50.407 28.911 -14.080 1.00 23.09 108 HIS C CA 1
ATOM 5058 C C . HIS C 1 68 ? 50.016 28.870 -12.602 1.00 24.50 108 HIS C C 1
ATOM 5059 O O . HIS C 1 68 ? 48.881 29.261 -12.286 1.00 25.05 108 HIS C O 1
ATOM 5066 N N . VAL C 1 69 ? 50.930 28.508 -11.692 1.00 20.81 109 VAL C N 1
ATOM 5067 C CA . VAL C 1 69 ? 50.647 28.646 -10.258 1.00 22.29 109 VAL C CA 1
ATOM 5068 C C . VAL C 1 69 ? 50.420 30.124 -9.921 1.00 21.91 109 VAL C C 1
ATOM 5069 O O . VAL C 1 69 ? 49.337 30.456 -9.421 1.00 22.51 109 VAL C O 1
ATOM 5073 N N . PRO C 1 70 ? 51.347 31.046 -10.169 1.00 22.50 110 PRO C N 1
ATOM 5074 C CA . PRO C 1 70 ? 51.056 32.441 -9.770 1.00 20.13 110 PRO C CA 1
ATOM 5075 C C . PRO C 1 70 ? 50.052 33.094 -10.706 1.00 24.53 110 PRO C C 1
ATOM 5076 O O . PRO C 1 70 ? 49.242 33.914 -10.255 1.00 25.38 110 PRO C O 1
ATOM 5080 N N . MET C 1 71 ? 50.011 32.704 -11.990 1.00 21.30 111 MET C N 1
ATOM 5081 C CA . MET C 1 71 ? 49.139 33.467 -12.916 1.00 25.52 111 MET C CA 1
ATOM 5082 C C . MET C 1 71 ? 47.671 33.083 -12.774 1.00 27.50 111 MET C C 1
ATOM 5083 O O . MET C 1 71 ? 46.796 33.856 -13.209 1.00 29.13 111 MET C O 1
ATOM 5088 N N . THR C 1 72 ? 47.360 31.941 -12.134 1.00 23.13 112 THR C N 1
ATOM 5089 C CA . THR C 1 72 ? 45.965 31.642 -11.854 1.00 22.98 112 THR C CA 1
ATOM 5090 C C . THR C 1 72 ? 45.527 32.151 -10.491 1.00 25.00 112 THR C C 1
ATOM 5091 O O . THR C 1 72 ? 44.323 32.132 -10.198 1.00 29.10 112 THR C O 1
ATOM 5095 N N . VAL C 1 73 ? 46.460 32.588 -9.654 1.00 24.98 113 VAL C N 1
ATOM 5096 C CA . VAL C 1 73 ? 46.124 33.146 -8.358 1.00 22.81 113 VAL C CA 1
ATOM 5097 C C . VAL C 1 73 ? 45.983 34.666 -8.437 1.00 30.72 113 VAL C C 1
ATOM 5098 O O . VAL C 1 73 ? 45.035 35.257 -7.903 1.00 29.09 113 VAL C O 1
ATOM 5102 N N . SER C 1 74 ? 46.958 35.317 -9.050 1.00 23.89 114 SER C N 1
ATOM 5103 C CA . SER C 1 74 ? 46.829 36.760 -9.284 1.00 23.52 114 SER C CA 1
ATOM 5104 C C . SER C 1 74 ? 45.571 37.020 -10.111 1.00 27.95 114 SER C C 1
ATOM 5105 O O . SER C 1 74 ? 45.353 36.376 -11.148 1.00 29.13 114 SER C O 1
ATOM 5108 N N . LYS C 1 75 ? 44.744 37.978 -9.648 1.00 35.91 115 LYS C N 1
ATOM 5109 C CA . LYS C 1 75 ? 43.412 38.182 -10.236 1.00 39.69 115 LYS C CA 1
ATOM 5110 C C . LYS C 1 75 ? 43.504 38.826 -11.611 1.00 37.57 115 LYS C C 1
ATOM 5111 O O . LYS C 1 75 ? 42.916 38.334 -12.582 1.00 42.39 115 LYS C O 1
ATOM 5117 N N . GLU C 1 76 ? 44.243 39.926 -11.719 1.00 36.30 116 GLU C N 1
ATOM 5118 C CA . GLU C 1 76 ? 44.316 40.687 -12.965 1.00 41.59 116 GLU C CA 1
ATOM 5119 C C . GLU C 1 76 ? 45.756 41.056 -13.256 1.00 37.72 116 GLU C C 1
ATOM 5120 O O . GLU C 1 76 ? 46.108 42.243 -13.286 1.00 40.22 116 GLU C O 1
ATOM 5126 N N . PRO C 1 77 ? 46.634 40.063 -13.412 1.00 29.07 117 PRO C N 1
ATOM 5127 C CA . PRO C 1 77 ? 48.051 40.354 -13.659 1.00 27.28 117 PRO C CA 1
ATOM 5128 C C . PRO C 1 77 ? 48.195 41.079 -14.986 1.00 34.74 117 PRO C C 1
ATOM 5129 O O . PRO C 1 77 ? 47.750 40.598 -16.030 1.00 33.30 117 PRO C O 1
ATOM 5133 N N . LYS C 1 78 ? 48.747 42.278 -14.935 1.00 30.57 118 LYS C N 1
ATOM 5134 C CA . LYS C 1 78 ? 48.943 43.036 -16.166 1.00 31.75 118 LYS C CA 1
ATOM 5135 C C . LYS C 1 78 ? 50.396 43.157 -16.565 1.00 29.23 118 LYS C C 1
ATOM 5136 O O . LYS C 1 78 ? 50.689 43.198 -17.760 1.00 29.72 118 LYS C O 1
ATOM 5142 N N . ASN C 1 79 ? 51.321 43.231 -15.603 1.00 24.03 119 ASN C N 1
ATOM 5143 C CA . ASN C 1 79 ? 52.747 43.428 -15.894 1.00 22.44 119 ASN C CA 1
ATOM 5144 C C . ASN C 1 79 ? 53.550 42.349 -15.169 1.00 25.95 119 ASN C C 1
ATOM 5145 O O . ASN C 1 79 ? 53.494 42.244 -13.934 1.00 26.92 119 ASN C O 1
ATOM 5150 N N . VAL C 1 80 ? 54.282 41.534 -15.928 1.00 24.59 120 VAL C N 1
ATOM 5151 C CA . VAL C 1 80 ? 54.968 40.374 -15.352 1.00 20.72 120 VAL C CA 1
ATOM 5152 C C . VAL C 1 80 ? 56.435 40.486 -15.709 1.00 25.60 120 VAL C C 1
ATOM 5153 O O . VAL C 1 80 ? 56.774 40.887 -16.824 1.00 26.41 120 VAL C O 1
ATOM 5157 N N . LEU C 1 81 ? 57.302 40.139 -14.764 1.00 21.80 121 LEU C N 1
ATOM 5158 C CA . LEU C 1 81 ? 58.749 40.091 -14.969 1.00 20.08 121 LEU C CA 1
ATOM 5159 C C . LEU C 1 81 ? 59.209 38.636 -14.901 1.00 25.96 121 LEU C C 1
ATOM 5160 O O . LEU C 1 81 ? 58.894 37.939 -13.927 1.00 22.10 121 LEU C O 1
ATOM 5165 N N . VAL C 1 82 ? 60.019 38.210 -15.892 1.00 22.79 122 VAL C N 1
ATOM 5166 C CA . VAL C 1 82 ? 60.756 36.941 -15.818 1.00 21.76 122 VAL C CA 1
ATOM 5167 C C . VAL C 1 82 ? 62.217 37.253 -15.548 1.00 23.50 122 VAL C C 1
ATOM 5168 O O . VAL C 1 82 ? 62.848 38.035 -16.259 1.00 23.64 122 VAL C O 1
ATOM 5172 N N . VAL C 1 83 ? 62.756 36.691 -14.478 1.00 21.34 123 VAL C N 1
ATOM 5173 C CA . VAL C 1 83 ? 64.174 36.786 -14.195 1.00 21.33 123 VAL C CA 1
ATOM 5174 C C . VAL C 1 83 ? 64.844 35.526 -14.731 1.00 23.92 123 VAL C C 1
ATOM 5175 O O . VAL C 1 83 ? 64.406 34.400 -14.441 1.00 24.95 123 VAL C O 1
ATOM 5179 N N . GLY C 1 84 ? 65.925 35.710 -15.483 1.00 24.67 124 GLY C N 1
ATOM 5180 C CA . GLY C 1 84 ? 66.556 34.582 -16.150 1.00 22.27 124 GLY C CA 1
ATOM 5181 C C . GLY C 1 84 ? 65.684 34.141 -17.326 1.00 24.67 124 GLY C C 1
ATOM 5182 O O . GLY C 1 84 ? 65.238 34.974 -18.118 1.00 25.42 124 GLY C O 1
ATOM 5183 N N . GLY C 1 85 ? 65.449 32.827 -17.455 1.00 24.04 125 GLY C N 1
ATOM 5184 C CA . GLY C 1 85 ? 64.461 32.379 -18.456 1.00 24.35 125 GLY C CA 1
ATOM 5185 C C . GLY C 1 85 ? 64.827 32.624 -19.911 1.00 22.61 125 GLY C C 1
ATOM 5186 O O . GLY C 1 85 ? 63.920 32.705 -20.753 1.00 24.81 125 GLY C O 1
ATOM 5187 N N . GLY C 1 86 ? 66.129 32.652 -20.240 1.00 25.45 126 GLY C N 1
ATOM 5188 C CA . GLY C 1 86 ? 66.542 33.010 -21.603 1.00 25.14 126 GLY C CA 1
ATOM 5189 C C . GLY C 1 86 ? 66.030 32.078 -22.685 1.00 26.43 126 GLY C C 1
ATOM 5190 O O . GLY C 1 86 ? 65.916 32.499 -23.842 1.00 26.31 126 GLY C O 1
ATOM 5191 N N . ASP C 1 87 ? 65.694 30.836 -22.341 1.00 23.81 127 ASP C N 1
ATOM 5192 C CA . ASP C 1 87 ? 65.162 29.915 -23.357 1.00 23.12 127 ASP C CA 1
ATOM 5193 C C . ASP C 1 87 ? 63.777 30.317 -23.849 1.00 26.54 127 ASP C C 1
ATOM 5194 O O . ASP C 1 87 ? 63.356 29.870 -24.924 1.00 25.86 127 ASP C O 1
ATOM 5199 N N . GLY C 1 88 ? 63.043 31.132 -23.099 1.00 23.63 128 GLY C N 1
ATOM 5200 C CA . GLY C 1 88 ? 61.708 31.588 -23.447 1.00 22.81 128 GLY C CA 1
ATOM 5201 C C . GLY C 1 88 ? 60.535 30.786 -22.933 1.00 19.51 128 GLY C C 1
ATOM 5202 O O . GLY C 1 88 ? 59.376 31.200 -23.140 1.00 22.10 128 GLY C O 1
ATOM 5203 N N . GLY C 1 89 ? 60.772 29.671 -22.224 1.00 21.34 129 GLY C N 1
ATOM 5204 C CA . GLY C 1 89 ? 59.657 28.814 -21.869 1.00 21.22 129 GLY C CA 1
ATOM 5205 C C . GLY C 1 89 ? 58.601 29.507 -21.034 1.00 18.91 129 GLY C C 1
ATOM 5206 O O . GLY C 1 89 ? 57.399 29.329 -21.251 1.00 20.82 129 GLY C O 1
ATOM 5207 N N . ILE C 1 90 ? 59.040 30.238 -20.000 1.00 22.56 130 ILE C N 1
ATOM 5208 C CA . ILE C 1 90 ? 58.088 30.966 -19.169 1.00 19.97 130 ILE C CA 1
ATOM 5209 C C . ILE C 1 90 ? 57.336 31.983 -20.013 1.00 21.50 130 ILE C C 1
ATOM 5210 O O . ILE C 1 90 ? 56.116 32.129 -19.890 1.00 22.32 130 ILE C O 1
ATOM 5215 N N . ILE C 1 91 ? 58.072 32.735 -20.843 1.00 20.69 131 ILE C N 1
ATOM 5216 C CA . ILE C 1 91 ? 57.442 33.703 -21.771 1.00 22.98 131 ILE C CA 1
ATOM 5217 C C . ILE C 1 91 ? 56.360 33.038 -22.618 1.00 24.14 131 ILE C C 1
ATOM 5218 O O . ILE C 1 91 ? 55.218 33.534 -22.725 1.00 22.79 131 ILE C O 1
ATOM 5223 N N . ARG C 1 92 ? 56.665 31.850 -23.174 1.00 24.12 132 ARG C N 1
ATOM 5224 C CA . ARG C 1 92 ? 55.671 31.137 -23.967 1.00 20.71 132 ARG C CA 1
ATOM 5225 C C . ARG C 1 92 ? 54.394 30.892 -23.166 1.00 25.37 132 ARG C C 1
ATOM 5226 O O . ARG C 1 92 ? 53.278 31.086 -23.663 1.00 24.68 132 ARG C O 1
ATOM 5234 N N . GLU C 1 93 ? 54.535 30.470 -21.895 1.00 22.92 133 GLU C N 1
ATOM 5235 C CA . GLU C 1 93 ? 53.346 30.206 -21.095 1.00 20.97 133 GLU C CA 1
ATOM 5236 C C . GLU C 1 93 ? 52.610 31.505 -20.730 1.00 20.11 133 GLU C C 1
ATOM 5237 O O . GLU C 1 93 ? 51.357 31.526 -20.701 1.00 22.81 133 GLU C O 1
ATOM 5243 N N . LEU C 1 94 ? 53.349 32.573 -20.425 1.00 21.48 134 LEU C N 1
ATOM 5244 C CA . LEU C 1 94 ? 52.734 33.871 -20.121 1.00 20.40 134 LEU C CA 1
ATOM 5245 C C . LEU C 1 94 ? 51.927 34.428 -21.308 1.00 21.59 134 LEU C C 1
ATOM 5246 O O . LEU C 1 94 ? 50.870 35.017 -21.100 1.00 24.15 134 LEU C O 1
ATOM 5251 N N . CYS C 1 95 ? 52.406 34.229 -22.539 1.00 24.95 135 CYS C N 1
ATOM 5252 C CA . CYS C 1 95 ? 51.714 34.818 -23.700 1.00 26.20 135 CYS C CA 1
ATOM 5253 C C . CYS C 1 95 ? 50.325 34.245 -23.902 1.00 27.14 135 CYS C C 1
ATOM 5254 O O . CYS C 1 95 ? 49.484 34.866 -24.586 1.00 25.82 135 CYS C O 1
ATOM 5257 N N . LYS C 1 96 ? 50.052 33.049 -23.359 1.00 24.92 136 LYS C N 1
ATOM 5258 C CA . LYS C 1 96 ? 48.728 32.450 -23.459 1.00 22.57 136 LYS C CA 1
ATOM 5259 C C . LYS C 1 96 ? 47.659 33.268 -22.754 1.00 24.86 136 LYS C C 1
ATOM 5260 O O . LYS C 1 96 ? 46.465 33.065 -23.031 1.00 26.76 136 LYS C O 1
ATOM 5266 N N . TYR C 1 97 ? 48.051 34.143 -21.815 1.00 25.30 137 TYR C N 1
ATOM 5267 C CA . TYR C 1 97 ? 47.124 35.033 -21.106 1.00 23.10 137 TYR C CA 1
ATOM 5268 C C . TYR C 1 97 ? 46.948 36.285 -21.958 1.00 23.63 137 TYR C C 1
ATOM 5269 O O . TYR C 1 97 ? 47.788 37.180 -21.917 1.00 25.92 137 TYR C O 1
ATOM 5278 N N . LYS C 1 98 ? 45.861 36.328 -22.735 1.00 26.96 138 LYS C N 1
ATOM 5279 C CA . LYS C 1 98 ? 45.606 37.501 -23.567 1.00 30.23 138 LYS C CA 1
ATOM 5280 C C . LYS C 1 98 ? 45.506 38.774 -22.744 1.00 30.90 138 LYS C C 1
ATOM 5281 O O . LYS C 1 98 ? 45.758 39.866 -23.274 1.00 29.49 138 LYS C O 1
ATOM 5287 N N . SER C 1 99 ? 45.121 38.672 -21.465 1.00 27.75 139 SER C N 1
ATOM 5288 C CA . SER C 1 99 ? 44.901 39.877 -20.657 1.00 30.80 139 SER C CA 1
ATOM 5289 C C . SER C 1 99 ? 46.194 40.511 -20.142 1.00 31.83 139 SER C C 1
ATOM 5290 O O . SER C 1 99 ? 46.176 41.689 -19.763 1.00 30.00 139 SER C O 1
ATOM 5293 N N . VAL C 1 100 ? 47.321 39.794 -20.179 1.00 25.91 140 VAL C N 1
ATOM 5294 C CA . VAL C 1 100 ? 48.604 40.404 -19.838 1.00 27.56 140 VAL C CA 1
ATOM 5295 C C . VAL C 1 100 ? 48.903 41.546 -20.806 1.00 27.56 140 VAL C C 1
ATOM 5296 O O . VAL C 1 100 ? 48.690 41.420 -22.023 1.00 29.04 140 VAL C O 1
ATOM 5300 N N . GLU C 1 101 ? 49.368 42.678 -20.265 1.00 28.16 141 GLU C N 1
ATOM 5301 C CA . GLU C 1 101 ? 49.713 43.840 -21.084 1.00 26.14 141 GLU C CA 1
ATOM 5302 C C . GLU C 1 101 ? 51.201 43.954 -21.383 1.00 28.81 141 GLU C C 1
ATOM 5303 O O . GLU C 1 101 ? 51.579 44.488 -22.429 1.00 28.47 141 GLU C O 1
ATOM 5309 N N . ASN C 1 102 ? 52.072 43.512 -20.474 1.00 24.17 142 ASN C N 1
ATOM 5310 C CA . ASN C 1 102 ? 53.504 43.685 -20.647 1.00 23.20 142 ASN C CA 1
ATOM 5311 C C . ASN C 1 102 ? 54.216 42.507 -20.001 1.00 28.21 142 ASN C C 1
ATOM 5312 O O . ASN C 1 102 ? 53.840 42.098 -18.898 1.00 24.96 142 ASN C O 1
ATOM 5317 N N . ILE C 1 103 ? 55.282 42.037 -20.655 1.00 24.06 143 ILE C N 1
ATOM 5318 C CA . ILE C 1 103 ? 56.157 40.994 -20.121 1.00 23.94 143 ILE C CA 1
ATOM 5319 C C . ILE C 1 103 ? 57.587 41.488 -20.254 1.00 28.97 143 ILE C C 1
ATOM 5320 O O . ILE C 1 103 ? 58.084 41.664 -21.372 1.00 28.98 143 ILE C O 1
ATOM 5325 N N . ASP C 1 104 ? 58.243 41.755 -19.128 1.00 22.90 144 ASP C N 1
ATOM 5326 C CA . ASP C 1 104 ? 59.663 42.083 -19.152 1.00 23.65 144 ASP C CA 1
ATOM 5327 C C . ASP C 1 104 ? 60.431 40.804 -18.868 1.00 23.80 144 ASP C C 1
ATOM 5328 O O . ASP C 1 104 ? 59.984 39.975 -18.065 1.00 24.83 144 ASP C O 1
ATOM 5333 N N . ILE C 1 105 ? 61.601 40.644 -19.486 1.00 23.71 145 ILE C N 1
ATOM 5334 C CA . ILE C 1 105 ? 62.485 39.531 -19.144 1.00 22.89 145 ILE C CA 1
ATOM 5335 C C . ILE C 1 105 ? 63.884 40.089 -18.995 1.00 25.31 145 ILE C C 1
ATOM 5336 O O . ILE C 1 105 ? 64.343 40.868 -19.847 1.00 26.66 145 ILE C O 1
ATOM 5341 N N . CYS C 1 106 ? 64.526 39.773 -17.860 1.00 23.83 146 CYS C N 1
ATOM 5342 C CA . CYS C 1 106 ? 65.886 40.198 -17.567 1.00 25.51 146 CYS C CA 1
ATOM 5343 C C . CYS C 1 106 ? 66.773 38.966 -17.534 1.00 24.65 146 CYS C C 1
ATOM 5344 O O . CYS C 1 106 ? 66.778 38.213 -16.554 1.00 25.30 146 CYS C O 1
ATOM 5347 N N . GLU C 1 107 ? 67.563 38.794 -18.598 1.00 25.76 147 GLU C N 1
ATOM 5348 C CA . GLU C 1 107 ? 68.417 37.635 -18.795 1.00 26.84 147 GLU C CA 1
ATOM 5349 C C . GLU C 1 107 ? 69.841 38.152 -18.902 1.00 26.75 147 GLU C C 1
ATOM 5350 O O . GLU C 1 107 ? 70.106 39.046 -19.701 1.00 27.39 147 GLU C O 1
ATOM 5356 N N . ILE C 1 108 ? 70.746 37.609 -18.100 1.00 26.61 148 ILE C N 1
ATOM 5357 C CA . ILE C 1 108 ? 72.123 38.116 -18.087 1.00 28.31 148 ILE C CA 1
ATOM 5358 C C . ILE C 1 108 ? 72.907 37.725 -19.351 1.00 33.11 148 ILE C C 1
ATOM 5359 O O . ILE C 1 108 ? 73.827 38.434 -19.772 1.00 29.34 148 ILE C O 1
ATOM 5364 N N . ASP C 1 109 ? 72.590 36.593 -19.957 1.00 29.47 149 ASP C N 1
ATOM 5365 C CA . ASP C 1 109 ? 73.442 36.001 -20.995 1.00 31.45 149 ASP C CA 1
ATOM 5366 C C . ASP C 1 109 ? 72.695 36.003 -22.331 1.00 31.09 149 ASP C C 1
ATOM 5367 O O . ASP C 1 109 ? 71.868 35.129 -22.609 1.00 30.65 149 ASP C O 1
ATOM 5372 N N . GLU C 1 110 ? 73.006 36.988 -23.181 1.00 27.51 150 GLU C N 1
ATOM 5373 C CA . GLU C 1 110 ? 72.302 37.119 -24.443 1.00 26.66 150 GLU C CA 1
ATOM 5374 C C . GLU C 1 110 ? 72.485 35.890 -25.326 1.00 29.23 150 GLU C C 1
ATOM 5375 O O . GLU C 1 110 ? 71.621 35.601 -26.159 1.00 29.68 150 GLU C O 1
ATOM 5381 N N . THR C 1 111 ? 73.618 35.209 -25.203 1.00 28.46 151 THR C N 1
ATOM 5382 C CA . THR C 1 111 ? 73.865 34.013 -26.010 1.00 30.36 151 THR C CA 1
ATOM 5383 C C . THR C 1 111 ? 72.797 32.958 -25.780 1.00 34.10 151 THR C C 1
ATOM 5384 O O . THR C 1 111 ? 72.434 32.223 -26.710 1.00 30.59 151 THR C O 1
ATOM 5388 N N . VAL C 1 112 ? 72.270 32.869 -24.560 1.00 28.37 152 VAL C N 1
ATOM 5389 C CA . VAL C 1 112 ? 71.241 31.862 -24.293 1.00 28.90 152 VAL C CA 1
ATOM 5390 C C . VAL C 1 112 ? 69.991 32.127 -25.123 1.00 26.63 152 VAL C C 1
ATOM 5391 O O . VAL C 1 112 ? 69.402 31.200 -25.700 1.00 26.98 152 VAL C O 1
ATOM 5395 N N . ILE C 1 113 ? 69.567 33.394 -25.229 1.00 24.83 153 ILE C N 1
ATOM 5396 C CA . ILE C 1 113 ? 68.401 33.737 -26.040 1.00 25.13 153 ILE C CA 1
ATOM 5397 C C . ILE C 1 113 ? 68.673 33.408 -27.507 1.00 28.68 153 ILE C C 1
ATOM 5398 O O . ILE C 1 113 ? 67.829 32.816 -28.204 1.00 27.95 153 ILE C O 1
ATOM 5403 N N . GLU C 1 114 ? 69.869 33.768 -27.988 1.00 28.06 154 GLU C N 1
ATOM 5404 C CA . GLU C 1 114 ? 70.186 33.519 -29.402 1.00 30.19 154 GLU C CA 1
ATOM 5405 C C . GLU C 1 114 ? 70.122 32.026 -29.704 1.00 26.86 154 GLU C C 1
ATOM 5406 O O . GLU C 1 114 ? 69.514 31.609 -30.709 1.00 28.38 154 GLU C O 1
ATOM 5412 N N . VAL C 1 115 ? 70.735 31.210 -28.831 1.00 25.94 155 VAL C N 1
ATOM 5413 C CA . VAL C 1 115 ? 70.804 29.760 -29.029 1.00 29.27 155 VAL C CA 1
ATOM 5414 C C . VAL C 1 115 ? 69.416 29.151 -28.972 1.00 27.68 155 VAL C C 1
ATOM 5415 O O . VAL C 1 115 ? 69.097 28.207 -29.725 1.00 26.99 155 VAL C O 1
ATOM 5419 N N . SER C 1 116 ? 68.540 29.712 -28.137 1.00 22.80 156 SER C N 1
ATOM 5420 C CA . SER C 1 116 ? 67.199 29.163 -27.997 1.00 23.74 156 SER C CA 1
ATOM 5421 C C . SER C 1 116 ? 66.334 29.487 -29.197 1.00 25.37 156 SER C C 1
ATOM 5422 O O . SER C 1 116 ? 65.416 28.719 -29.526 1.00 26.99 156 SER C O 1
ATOM 5425 N N . LYS C 1 117 ? 66.593 30.646 -29.831 1.00 24.79 157 LYS C N 1
ATOM 5426 C CA . LYS C 1 117 ? 65.925 30.968 -31.079 1.00 25.22 157 LYS C CA 1
ATOM 5427 C C . LYS C 1 117 ? 66.378 30.052 -32.206 1.00 26.15 157 LYS C C 1
ATOM 5428 O O . LYS C 1 117 ? 65.579 29.726 -33.086 1.00 32.15 157 LYS C O 1
ATOM 5434 N N . ILE C 1 118 ? 67.633 29.610 -32.179 1.00 26.25 158 ILE C N 1
ATOM 5435 C CA . ILE C 1 118 ? 68.150 28.744 -33.238 1.00 25.23 158 ILE C CA 1
ATOM 5436 C C . ILE C 1 118 ? 67.658 27.313 -33.054 1.00 31.32 158 ILE C C 1
ATOM 5437 O O . ILE C 1 118 ? 67.147 26.695 -33.992 1.00 28.09 158 ILE C O 1
ATOM 5442 N N . TYR C 1 119 ? 67.772 26.782 -31.835 1.00 25.82 159 TYR C N 1
ATOM 5443 C CA . TYR C 1 119 ? 67.613 25.353 -31.621 1.00 25.49 159 TYR C CA 1
ATOM 5444 C C . TYR C 1 119 ? 66.352 24.931 -30.876 1.00 23.86 159 TYR C C 1
ATOM 5445 O O . TYR C 1 119 ? 66.116 23.727 -30.770 1.00 27.14 159 TYR C O 1
ATOM 5454 N N . PHE C 1 120 ? 65.573 25.855 -30.310 1.00 26.08 160 PHE C N 1
ATOM 5455 C CA . PHE C 1 120 ? 64.413 25.498 -29.484 1.00 27.51 160 PHE C CA 1
ATOM 5456 C C . PHE C 1 120 ? 63.224 26.373 -29.863 1.00 25.42 160 PHE C C 1
ATOM 5457 O O . PHE C 1 120 ? 62.612 27.042 -29.048 1.00 24.34 160 PHE C O 1
ATOM 5465 N N . LYS C 1 121 ? 62.830 26.331 -31.150 1.00 25.59 161 LYS C N 1
ATOM 5466 C CA . LYS C 1 121 ? 61.798 27.235 -31.617 1.00 26.09 161 LYS C CA 1
ATOM 5467 C C . LYS C 1 121 ? 60.449 26.969 -30.986 1.00 28.15 161 LYS C C 1
ATOM 5468 O O . LYS C 1 121 ? 59.640 27.903 -30.913 1.00 30.54 161 LYS C O 1
ATOM 5474 N N . ASN C 1 122 ? 60.208 25.743 -30.485 1.00 26.06 162 ASN C N 1
ATOM 5475 C CA . ASN C 1 122 ? 58.957 25.483 -29.783 1.00 27.09 162 ASN C CA 1
ATOM 5476 C C . ASN C 1 122 ? 58.974 26.022 -28.356 1.00 26.70 162 ASN C C 1
ATOM 5477 O O . ASN C 1 122 ? 57.934 26.005 -27.696 1.00 26.38 162 ASN C O 1
ATOM 5482 N N . ILE C 1 123 ? 60.113 26.484 -27.898 1.00 26.00 163 ILE C N 1
ATOM 5483 C CA . ILE C 1 123 ? 60.239 27.051 -26.559 1.00 23.29 163 ILE C CA 1
ATOM 5484 C C . ILE C 1 123 ? 60.367 28.565 -26.612 1.00 26.05 163 ILE C C 1
ATOM 5485 O O . ILE C 1 123 ? 59.842 29.272 -25.737 1.00 25.00 163 ILE C O 1
ATOM 5490 N N . SER C 1 124 ? 61.063 29.086 -27.632 1.00 27.15 164 SER C N 1
ATOM 5491 C CA . SER C 1 124 ? 61.416 30.513 -27.716 1.00 23.84 164 SER C CA 1
ATOM 5492 C C . SER C 1 124 ? 60.471 31.324 -28.621 1.00 22.26 164 SER C C 1
ATOM 5493 O O . SER C 1 124 ? 60.739 32.512 -28.901 1.00 26.94 164 SER C O 1
ATOM 5496 N N . CYS C 1 125 ? 59.332 30.751 -29.009 1.00 24.69 165 CYS C N 1
ATOM 5497 C CA . CYS C 1 125 ? 58.445 31.444 -29.947 1.00 26.19 165 CYS C CA 1
ATOM 5498 C C . CYS C 1 125 ? 57.829 32.700 -29.358 1.00 31.50 165 CYS C C 1
ATOM 5499 O O . CYS C 1 125 ? 57.362 33.567 -30.112 1.00 30.22 165 CYS C O 1
ATOM 5502 N N . GLY C 1 126 ? 57.774 32.812 -28.032 1.00 30.93 166 GLY C N 1
ATOM 5503 C CA . GLY C 1 126 ? 57.170 33.964 -27.407 1.00 31.88 166 GLY C CA 1
ATOM 5504 C C . GLY C 1 126 ? 57.941 35.258 -27.588 1.00 26.85 166 GLY C C 1
ATOM 5505 O O . GLY C 1 126 ? 57.384 36.321 -27.344 1.00 27.33 166 GLY C O 1
ATOM 5506 N N . TYR C 1 127 ? 59.206 35.198 -28.015 1.00 27.69 167 TYR C N 1
ATOM 5507 C CA . TYR C 1 127 ? 59.942 36.441 -28.181 1.00 24.12 167 TYR C CA 1
ATOM 5508 C C . TYR C 1 127 ? 59.338 37.299 -29.287 1.00 31.05 167 TYR C C 1
ATOM 5509 O O . TYR C 1 127 ? 59.546 38.528 -29.281 1.00 31.71 167 TYR C O 1
ATOM 5518 N N . GLU C 1 128 ? 58.525 36.696 -30.144 1.00 29.44 168 GLU C N 1
ATOM 5519 C CA . GLU C 1 128 ? 57.856 37.423 -31.240 1.00 29.06 168 GLU C CA 1
ATOM 5520 C C . GLU C 1 128 ? 56.624 38.186 -30.781 1.00 33.84 168 GLU C C 1
ATOM 5521 O O . GLU C 1 128 ? 56.079 38.994 -31.547 1.00 33.76 168 GLU C O 1
ATOM 5527 N N . ASP C 1 129 ? 56.168 37.976 -29.561 1.00 30.75 169 ASP C N 1
ATOM 5528 C CA . ASP C 1 129 ? 54.998 38.670 -29.062 1.00 30.25 169 ASP C CA 1
ATOM 5529 C C . ASP C 1 129 ? 55.358 40.119 -28.752 1.00 31.79 169 ASP C C 1
ATOM 5530 O O . ASP C 1 129 ? 56.414 40.401 -28.164 1.00 28.05 169 ASP C O 1
ATOM 5535 N N . LYS C 1 130 ? 54.514 41.050 -29.246 1.00 31.14 170 LYS C N 1
ATOM 5536 C CA . LYS C 1 130 ? 54.737 42.482 -29.111 1.00 29.40 170 LYS C CA 1
ATOM 5537 C C . LYS C 1 130 ? 54.731 42.981 -27.674 1.00 31.06 170 LYS C C 1
ATOM 5538 O O . LYS C 1 130 ? 55.249 44.079 -27.414 1.00 31.55 170 LYS C O 1
ATOM 5544 N N . ARG C 1 131 ? 54.237 42.179 -26.720 1.00 26.42 171 ARG C N 1
ATOM 5545 C CA . ARG C 1 131 ? 54.236 42.589 -25.322 1.00 28.40 171 ARG C CA 1
ATOM 5546 C C . ARG C 1 131 ? 55.557 42.317 -24.612 1.00 28.48 171 ARG C C 1
ATOM 5547 O O . ARG C 1 131 ? 55.737 42.793 -23.475 1.00 26.16 171 ARG C O 1
ATOM 5555 N N . VAL C 1 132 ? 56.500 41.643 -25.261 1.00 27.32 172 VAL C N 1
ATOM 5556 C CA . VAL C 1 132 ? 57.702 41.144 -24.602 1.00 26.07 172 VAL C CA 1
ATOM 5557 C C . VAL C 1 132 ? 58.835 42.137 -24.795 1.00 34.83 172 VAL C C 1
ATOM 5558 O O . VAL C 1 132 ? 59.125 42.558 -25.927 1.00 31.66 172 VAL C O 1
ATOM 5562 N N . ASN C 1 133 ? 59.471 42.530 -23.695 1.00 25.88 173 ASN C N 1
ATOM 5563 C CA . ASN C 1 133 ? 60.606 43.441 -23.702 1.00 25.54 173 ASN C CA 1
ATOM 5564 C C . ASN C 1 133 ? 61.803 42.786 -23.026 1.00 26.46 173 ASN C C 1
ATOM 5565 O O . ASN C 1 133 ? 61.701 42.318 -21.879 1.00 27.87 173 ASN C O 1
ATOM 5570 N N . VAL C 1 134 ? 62.953 42.792 -23.704 1.00 25.70 174 VAL C N 1
ATOM 5571 C CA . VAL C 1 134 ? 64.143 42.050 -23.278 1.00 24.75 174 VAL C CA 1
ATOM 5572 C C . VAL C 1 134 ? 65.183 43.004 -22.710 1.00 29.61 174 VAL C C 1
ATOM 5573 O O . VAL C 1 134 ? 65.508 44.040 -23.322 1.00 29.63 174 VAL C O 1
ATOM 5577 N N . PHE C 1 135 ? 65.708 42.664 -21.542 1.00 23.70 175 PHE C N 1
ATOM 5578 C CA . PHE C 1 135 ? 66.801 43.395 -20.921 1.00 28.76 175 PHE C CA 1
ATOM 5579 C C . PHE C 1 135 ? 67.937 42.434 -20.670 1.00 31.11 175 PHE C C 1
ATOM 5580 O O . PHE C 1 135 ? 67.738 41.362 -20.069 1.00 26.86 175 PHE C O 1
ATOM 5588 N N . ILE C 1 136 ? 69.126 42.800 -21.120 1.00 26.44 176 ILE C N 1
ATOM 5589 C CA . ILE C 1 136 ? 70.301 41.961 -20.967 1.00 28.54 176 ILE C CA 1
ATOM 5590 C C . ILE C 1 136 ? 71.100 42.510 -19.793 1.00 31.90 176 ILE C C 1
ATOM 5591 O O . ILE C 1 136 ? 71.878 43.464 -19.933 1.00 31.27 176 ILE C O 1
ATOM 5596 N N . GLU C 1 137 ? 70.941 41.885 -18.632 1.00 27.80 177 GLU C N 1
ATOM 5597 C CA . GLU C 1 137 ? 71.486 42.489 -17.419 1.00 26.03 177 GLU C CA 1
ATOM 5598 C C . GLU C 1 137 ? 71.403 41.461 -16.305 1.00 28.93 177 GLU C C 1
ATOM 5599 O O . GLU C 1 137 ? 70.591 40.536 -16.355 1.00 27.80 177 GLU C O 1
ATOM 5605 N N . ASP C 1 138 ? 72.252 41.637 -15.288 1.00 28.26 178 ASP C N 1
ATOM 5606 C CA . ASP C 1 138 ? 72.109 40.868 -14.052 1.00 26.87 178 ASP C CA 1
ATOM 5607 C C . ASP C 1 138 ? 70.846 41.356 -13.352 1.00 28.02 178 ASP C C 1
ATOM 5608 O O . ASP C 1 138 ? 70.702 42.564 -13.100 1.00 26.92 178 ASP C O 1
ATOM 5613 N N . ALA C 1 139 ? 69.908 40.448 -13.070 1.00 26.92 179 ALA C N 1
ATOM 5614 C CA . ALA C 1 139 ? 68.620 40.899 -12.537 1.00 24.28 179 ALA C CA 1
ATOM 5615 C C . ALA C 1 139 ? 68.801 41.546 -11.165 1.00 24.80 179 ALA C C 1
ATOM 5616 O O . ALA C 1 139 ? 67.977 42.364 -10.768 1.00 27.59 179 ALA C O 1
ATOM 5618 N N . SER C 1 140 ? 69.852 41.157 -10.447 1.00 25.77 180 SER C N 1
ATOM 5619 C CA . SER C 1 140 ? 70.202 41.818 -9.180 1.00 27.25 180 SER C CA 1
ATOM 5620 C C . SER C 1 140 ? 70.414 43.321 -9.373 1.00 32.54 180 SER C C 1
ATOM 5621 O O . SER C 1 140 ? 70.080 44.131 -8.494 1.00 31.93 180 SER C O 1
ATOM 5624 N N . LYS C 1 141 ? 71.032 43.708 -10.483 1.00 26.40 181 LYS C N 1
ATOM 5625 C CA . LYS C 1 141 ? 71.220 45.127 -10.813 1.00 26.94 181 LYS C CA 1
ATOM 5626 C C . LYS C 1 141 ? 69.948 45.752 -11.392 1.00 28.05 181 LYS C C 1
ATOM 5627 O O . LYS C 1 141 ? 69.582 46.892 -11.069 1.00 30.92 181 LYS C O 1
ATOM 5633 N N . PHE C 1 142 ? 69.289 45.040 -12.320 1.00 25.94 182 PHE C N 1
ATOM 5634 C CA . PHE C 1 142 ? 68.077 45.532 -12.953 1.00 27.96 182 PHE C CA 1
ATOM 5635 C C . PHE C 1 142 ? 67.043 45.940 -11.929 1.00 30.19 182 PHE C C 1
ATOM 5636 O O . PHE C 1 142 ? 66.378 46.966 -12.092 1.00 29.58 182 PHE C O 1
ATOM 5644 N N . LEU C 1 143 ? 66.889 45.153 -10.861 1.00 27.54 183 LEU C N 1
ATOM 5645 C CA . LEU C 1 143 ? 65.806 45.466 -9.934 1.00 26.49 183 LEU C CA 1
ATOM 5646 C C . LEU C 1 143 ? 66.182 46.546 -8.923 1.00 35.23 183 LEU C C 1
ATOM 5647 O O . LEU C 1 143 ? 65.318 46.932 -8.141 1.00 30.47 183 LEU C O 1
ATOM 5652 N N . GLU C 1 144 ? 67.435 47.009 -8.922 1.00 29.40 184 GLU C N 1
ATOM 5653 C CA . GLU C 1 144 ? 67.898 47.970 -7.907 1.00 35.82 184 GLU C CA 1
ATOM 5654 C C . GLU C 1 144 ? 66.954 49.145 -7.739 1.00 37.40 184 GLU C C 1
ATOM 5655 O O . GLU C 1 144 ? 66.649 49.553 -6.610 1.00 49.33 184 GLU C O 1
ATOM 5661 N N . ASN C 1 145 ? 66.513 49.750 -8.821 1.00 38.74 185 ASN C N 1
ATOM 5662 C CA . ASN C 1 145 ? 65.659 50.882 -8.479 1.00 54.01 185 ASN C CA 1
ATOM 5663 C C . ASN C 1 145 ? 64.292 50.731 -9.131 1.00 48.49 185 ASN C C 1
ATOM 5664 O O . ASN C 1 145 ? 63.736 51.672 -9.706 1.00 44.50 185 ASN C O 1
ATOM 5669 N N . VAL C 1 146 ? 63.732 49.530 -9.007 1.00 31.40 186 VAL C N 1
ATOM 5670 C CA . VAL C 1 146 ? 62.409 49.225 -9.509 1.00 27.00 186 VAL C CA 1
ATOM 5671 C C . VAL C 1 146 ? 61.483 49.050 -8.315 1.00 26.95 186 VAL C C 1
ATOM 5672 O O . VAL C 1 146 ? 61.741 48.203 -7.445 1.00 26.69 186 VAL C O 1
ATOM 5676 N N . THR C 1 147 ? 60.358 49.763 -8.337 1.00 27.35 187 THR C N 1
ATOM 5677 C CA . THR C 1 147 ? 59.451 49.851 -7.208 1.00 23.64 187 THR C CA 1
ATOM 5678 C C . THR C 1 147 ? 58.013 49.762 -7.690 1.00 24.49 187 THR C C 1
ATOM 5679 O O . THR C 1 147 ? 57.620 50.496 -8.615 1.00 27.43 187 THR C O 1
ATOM 5683 N N . ASN C 1 148 ? 57.201 48.908 -7.046 1.00 24.57 188 ASN C N 1
ATOM 5684 C CA . ASN C 1 148 ? 55.747 48.980 -7.147 1.00 24.10 188 ASN C CA 1
ATOM 5685 C C . ASN C 1 148 ? 55.293 48.862 -8.607 1.00 25.49 188 ASN C C 1
ATOM 5686 O O . ASN C 1 148 ? 54.418 49.590 -9.085 1.00 28.10 188 ASN C O 1
ATOM 5691 N N . THR C 1 149 ? 55.866 47.872 -9.317 1.00 23.61 189 THR C N 1
ATOM 5692 C CA . THR C 1 149 ? 55.778 47.795 -10.766 1.00 23.37 189 THR C CA 1
ATOM 5693 C C . THR C 1 149 ? 55.136 46.499 -11.271 1.00 24.69 189 THR C C 1
ATOM 5694 O O . THR C 1 149 ? 54.297 46.544 -12.159 1.00 25.14 189 THR C O 1
ATOM 5698 N N . TYR C 1 150 ? 55.475 45.349 -10.694 1.00 22.47 190 TYR C N 1
ATOM 5699 C CA . TYR C 1 150 ? 55.074 44.054 -11.259 1.00 23.47 190 TYR C CA 1
ATOM 5700 C C . TYR C 1 150 ? 53.980 43.389 -10.432 1.00 26.64 190 TYR C C 1
ATOM 5701 O O . TYR C 1 150 ? 54.017 43.429 -9.199 1.00 26.30 190 TYR C O 1
ATOM 5710 N N . ASP C 1 151 ? 53.013 42.767 -11.122 1.00 23.06 191 ASP C N 1
ATOM 5711 C CA . ASP C 1 151 ? 51.990 41.946 -10.491 1.00 21.43 191 ASP C CA 1
ATOM 5712 C C . ASP C 1 151 ? 52.556 40.586 -10.112 1.00 24.13 191 ASP C C 1
ATOM 5713 O O . ASP C 1 151 ? 52.233 40.052 -9.044 1.00 25.25 191 ASP C O 1
ATOM 5718 N N . VAL C 1 152 ? 53.426 40.042 -10.967 1.00 23.76 192 VAL C N 1
ATOM 5719 C CA . VAL C 1 152 ? 54.047 38.731 -10.729 1.00 21.08 192 VAL C CA 1
ATOM 5720 C C . VAL C 1 152 ? 55.501 38.844 -11.147 1.00 22.77 192 VAL C C 1
ATOM 5721 O O . VAL C 1 152 ? 55.808 39.459 -12.175 1.00 23.52 192 VAL C O 1
ATOM 5725 N N . ILE C 1 153 ? 56.386 38.231 -10.384 1.00 20.08 193 ILE C N 1
ATOM 5726 C CA . ILE C 1 153 ? 57.783 38.052 -10.783 1.00 20.56 193 ILE C CA 1
ATOM 5727 C C . ILE C 1 153 ? 58.087 36.554 -10.744 1.00 24.99 193 ILE C C 1
ATOM 5728 O O . ILE C 1 153 ? 57.813 35.904 -9.740 1.00 21.66 193 ILE C O 1
ATOM 5733 N N . ILE C 1 154 ? 58.593 36.003 -11.849 1.00 19.74 194 ILE C N 1
ATOM 5734 C CA . ILE C 1 154 ? 58.936 34.574 -11.923 1.00 20.28 194 ILE C CA 1
ATOM 5735 C C . ILE C 1 154 ? 60.447 34.460 -12.063 1.00 23.21 194 ILE C C 1
ATOM 5736 O O . ILE C 1 154 ? 61.033 34.954 -13.035 1.00 22.75 194 ILE C O 1
ATOM 5741 N N . VAL C 1 155 ? 61.098 33.815 -11.102 1.00 21.00 195 VAL C N 1
ATOM 5742 C CA . VAL C 1 155 ? 62.571 33.745 -11.080 1.00 19.95 195 VAL C CA 1
ATOM 5743 C C . VAL C 1 155 ? 62.942 32.371 -11.631 1.00 23.00 195 VAL C C 1
ATOM 5744 O O . VAL C 1 155 ? 62.983 31.336 -10.928 1.00 22.45 195 VAL C O 1
ATOM 5748 N N . ASP C 1 156 ? 63.179 32.341 -12.941 1.00 22.17 196 ASP C N 1
ATOM 5749 C CA . ASP C 1 156 ? 63.549 31.104 -13.623 1.00 21.56 196 ASP C CA 1
ATOM 5750 C C . ASP C 1 156 ? 65.065 31.078 -13.812 1.00 25.12 196 ASP C C 1
ATOM 5751 O O . ASP C 1 156 ? 65.590 31.312 -14.885 1.00 24.61 196 ASP C O 1
ATOM 5756 N N . SER C 1 157 ? 65.787 30.841 -12.714 1.00 23.38 197 SER C N 1
ATOM 5757 C CA . SER C 1 157 ? 67.235 30.949 -12.723 1.00 22.00 197 SER C CA 1
ATOM 5758 C C . SER C 1 157 ? 67.929 29.605 -12.943 1.00 22.23 197 SER C C 1
ATOM 5759 O O . SER C 1 157 ? 67.393 28.522 -12.672 1.00 25.50 197 SER C O 1
ATOM 5762 N N . SER C 1 158 ? 69.183 29.690 -13.376 1.00 24.04 198 SER C N 1
ATOM 5763 C CA . SER C 1 158 ? 70.093 28.565 -13.257 1.00 21.98 198 SER C CA 1
ATOM 5764 C C . SER C 1 158 ? 70.450 28.362 -11.778 1.00 28.75 198 SER C C 1
ATOM 5765 O O . SER C 1 158 ? 69.941 29.067 -10.892 1.00 29.04 198 SER C O 1
ATOM 5768 N N . ASP C 1 159 ? 71.352 27.430 -11.505 1.00 27.60 199 ASP C N 1
ATOM 5769 C CA . ASP C 1 159 ? 71.726 27.065 -10.131 1.00 27.32 199 ASP C CA 1
ATOM 5770 C C . ASP C 1 159 ? 72.640 28.113 -9.517 1.00 27.95 199 ASP C C 1
ATOM 5771 O O . ASP C 1 159 ? 73.228 28.938 -10.222 1.00 28.16 199 ASP C O 1
ATOM 5776 N N . PRO C 1 160 ? 72.763 28.111 -8.183 1.00 25.63 200 PRO C N 1
ATOM 5777 C CA . PRO C 1 160 ? 73.506 29.196 -7.509 1.00 27.99 200 PRO C CA 1
ATOM 5778 C C . PRO C 1 160 ? 74.978 29.229 -7.867 1.00 32.01 200 PRO C C 1
ATOM 5779 O O . PRO C 1 160 ? 75.649 30.218 -7.561 1.00 34.51 200 PRO C O 1
ATOM 5783 N N . ILE C 1 161 ? 75.526 28.176 -8.470 1.00 30.97 201 ILE C N 1
ATOM 5784 C CA . ILE C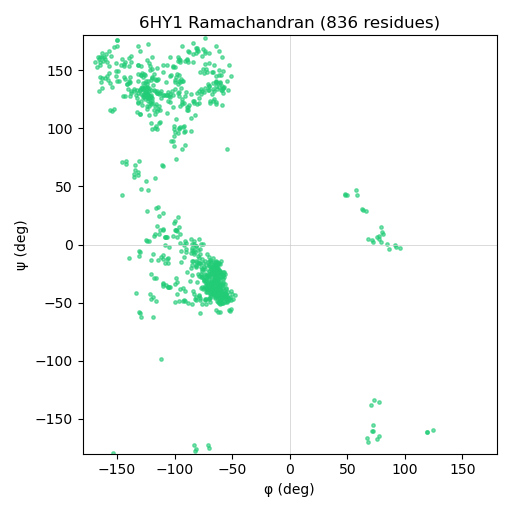 1 161 ? 76.912 28.200 -8.938 1.00 29.38 201 ILE C CA 1
ATOM 5785 C C . ILE C 1 161 ? 76.942 28.733 -10.363 1.00 34.77 201 ILE C C 1
ATOM 5786 O O . ILE C 1 161 ? 76.436 28.082 -11.285 1.00 35.85 201 ILE C O 1
ATOM 5791 N N . GLY C 1 162 ? 77.583 29.887 -10.561 1.00 32.95 202 GLY C N 1
ATOM 5792 C CA . GLY C 1 162 ? 77.562 30.570 -11.828 1.00 33.89 202 GLY C CA 1
ATOM 5793 C C . GLY C 1 162 ? 76.929 31.938 -11.649 1.00 34.71 202 GLY C C 1
ATOM 5794 O O . GLY C 1 162 ? 76.816 32.443 -10.530 1.00 34.80 202 GLY C O 1
ATOM 5795 N N . PRO C 1 163 ? 76.483 32.559 -12.740 1.00 30.16 203 PRO C N 1
ATOM 5796 C CA . PRO C 1 163 ? 75.961 33.935 -12.638 1.00 29.94 203 PRO C CA 1
ATOM 5797 C C . PRO C 1 163 ? 74.700 34.066 -11.800 1.00 29.61 203 PRO C C 1
ATOM 5798 O O . PRO C 1 163 ? 74.374 35.191 -11.387 1.00 28.65 203 PRO C O 1
ATOM 5802 N N . ALA C 1 164 ? 73.976 32.980 -11.525 1.00 28.51 204 ALA C N 1
ATOM 5803 C CA . ALA C 1 164 ? 72.787 33.080 -10.686 1.00 26.32 204 ALA C CA 1
ATOM 5804 C C . ALA C 1 164 ? 73.138 33.210 -9.202 1.00 29.77 204 ALA C C 1
ATOM 5805 O O . ALA C 1 164 ? 72.226 33.300 -8.387 1.00 26.55 204 ALA C O 1
ATOM 5807 N N . GLU C 1 165 ? 74.419 33.221 -8.844 1.00 27.19 205 GLU C N 1
ATOM 5808 C CA . GLU C 1 165 ? 74.781 33.349 -7.421 1.00 25.97 205 GLU C CA 1
ATOM 5809 C C . GLU C 1 165 ? 74.215 34.633 -6.821 1.00 31.05 205 GLU C C 1
ATOM 5810 O O . GLU C 1 165 ? 73.954 34.691 -5.613 1.00 32.77 205 GLU C O 1
ATOM 5816 N N . THR C 1 166 ? 73.993 35.663 -7.639 1.00 25.57 206 THR C N 1
ATOM 5817 C CA . THR C 1 166 ? 73.464 36.928 -7.094 1.00 25.83 206 THR C CA 1
ATOM 5818 C C . THR C 1 166 ? 71.959 36.872 -6.811 1.00 31.37 206 THR C C 1
ATOM 5819 O O . THR C 1 166 ? 71.384 37.871 -6.337 1.00 30.23 206 THR C O 1
ATOM 5823 N N . LEU C 1 167 ? 71.304 35.764 -7.147 1.00 26.50 207 LEU C N 1
ATOM 5824 C CA . LEU C 1 167 ? 69.857 35.662 -7.056 1.00 25.65 207 LEU C CA 1
ATOM 5825 C C . LEU C 1 167 ? 69.401 34.832 -5.868 1.00 27.28 207 LEU C C 1
ATOM 5826 O O . LEU C 1 167 ? 68.186 34.670 -5.674 1.00 28.64 207 LEU C O 1
ATOM 5831 N N . PHE C 1 168 ? 70.335 34.266 -5.090 1.00 26.15 208 PHE C N 1
ATOM 5832 C CA . PHE C 1 168 ? 70.004 33.366 -3.986 1.00 24.99 208 PHE C CA 1
ATOM 5833 C C . PHE C 1 168 ? 70.461 33.972 -2.677 1.00 27.14 208 PHE C C 1
ATOM 5834 O O . PHE C 1 168 ? 71.272 33.372 -1.966 1.00 30.16 208 PHE C O 1
ATOM 5842 N N . ASN C 1 169 ? 69.981 35.168 -2.382 1.00 26.14 209 ASN C N 1
ATOM 5843 C CA . ASN C 1 169 ? 70.351 35.781 -1.106 1.00 28.76 209 ASN C CA 1
ATOM 5844 C C . ASN C 1 169 ? 69.262 36.744 -0.653 1.00 27.51 209 ASN C C 1
ATOM 5845 O O . ASN C 1 169 ? 68.326 37.092 -1.385 1.00 27.02 209 ASN C O 1
ATOM 5850 N N . GLN C 1 170 ? 69.401 37.190 0.594 1.00 26.44 210 GLN C N 1
ATOM 5851 C CA . GLN C 1 170 ? 68.395 38.066 1.170 1.00 25.89 210 GLN C CA 1
ATOM 5852 C C . GLN C 1 170 ? 68.248 39.367 0.386 1.00 25.85 210 GLN C C 1
ATOM 5853 O O . GLN C 1 170 ? 67.136 39.877 0.230 1.00 26.10 210 GLN C O 1
ATOM 5859 N N . ASN C 1 171 ? 69.367 39.968 -0.037 1.00 25.01 211 ASN C N 1
ATOM 5860 C CA . ASN C 1 171 ? 69.313 41.242 -0.747 1.00 27.11 211 ASN C CA 1
ATOM 5861 C C . ASN C 1 171 ? 68.454 41.142 -2.008 1.00 27.74 211 ASN C C 1
ATOM 5862 O O . ASN C 1 171 ? 67.657 42.042 -2.309 1.00 27.71 211 ASN C O 1
ATOM 5867 N N . PHE C 1 172 ? 68.586 40.039 -2.751 1.00 28.12 212 PHE C N 1
ATOM 5868 C CA . PHE C 1 172 ? 67.789 39.937 -3.973 1.00 27.45 212 PHE C CA 1
ATOM 5869 C C . PHE C 1 172 ? 66.309 39.872 -3.638 1.00 23.53 212 PHE C C 1
ATOM 5870 O O . PHE C 1 172 ? 65.476 40.465 -4.334 1.00 25.28 212 PHE C O 1
ATOM 5878 N N . TYR C 1 173 ? 65.958 39.165 -2.568 1.00 24.27 213 TYR C N 1
ATOM 5879 C CA . TYR C 1 173 ? 64.543 39.070 -2.239 1.00 22.27 213 TYR C CA 1
ATOM 5880 C C . TYR C 1 173 ? 63.994 40.412 -1.746 1.00 22.66 213 TYR C C 1
ATOM 5881 O O . TYR C 1 173 ? 62.810 40.695 -1.971 1.00 22.61 213 TYR C O 1
ATOM 5890 N N . GLU C 1 174 ? 64.833 41.251 -1.114 1.00 24.67 214 GLU C N 1
ATOM 5891 C CA . GLU C 1 174 ? 64.395 42.615 -0.793 1.00 26.24 214 GLU C CA 1
ATOM 5892 C C . GLU C 1 174 ? 64.048 43.387 -2.057 1.00 26.63 214 GLU C C 1
ATOM 5893 O O . GLU C 1 174 ? 63.049 44.108 -2.089 1.00 25.10 214 GLU C O 1
ATOM 5899 N N . LYS C 1 175 ? 64.841 43.209 -3.120 1.00 27.06 215 LYS C N 1
ATOM 5900 C CA . LYS C 1 175 ? 64.563 43.885 -4.390 1.00 25.27 215 LYS C CA 1
ATOM 5901 C C . LYS C 1 175 ? 63.300 43.337 -5.051 1.00 24.40 215 LYS C C 1
ATOM 5902 O O . LYS C 1 175 ? 62.487 44.099 -5.567 1.00 25.07 215 LYS C O 1
ATOM 5908 N N . ILE C 1 176 ? 63.113 42.013 -5.034 1.00 22.43 216 ILE C N 1
ATOM 5909 C CA . ILE C 1 176 ? 61.867 41.434 -5.555 1.00 22.28 216 ILE C CA 1
ATOM 5910 C C . ILE C 1 176 ? 60.666 42.033 -4.836 1.00 22.30 216 ILE C C 1
ATOM 5911 O O . ILE C 1 176 ? 59.682 42.462 -5.447 1.00 22.11 216 ILE C O 1
ATOM 5916 N N . TYR C 1 177 ? 60.730 42.050 -3.493 1.00 23.35 217 TYR C N 1
ATOM 5917 C CA . TYR C 1 177 ? 59.594 42.503 -2.695 1.00 25.57 217 TYR C CA 1
ATOM 5918 C C . TYR C 1 177 ? 59.222 43.937 -3.055 1.00 23.76 217 TYR C C 1
ATOM 5919 O O . TYR C 1 177 ? 58.042 44.256 -3.273 1.00 23.65 217 TYR C O 1
ATOM 5928 N N . ASN C 1 178 ? 60.236 44.799 -3.163 1.00 23.87 218 ASN C N 1
ATOM 5929 C CA . ASN C 1 178 ? 60.035 46.225 -3.463 1.00 25.17 218 ASN C CA 1
ATOM 5930 C C . ASN C 1 178 ? 59.522 46.439 -4.873 1.00 29.19 218 ASN C C 1
ATOM 5931 O O . ASN C 1 178 ? 58.747 47.369 -5.108 1.00 25.03 218 ASN C O 1
ATOM 5936 N N . ALA C 1 179 ? 59.946 45.592 -5.826 1.00 23.17 219 ALA C N 1
ATOM 5937 C CA . ALA C 1 179 ? 59.548 45.739 -7.223 1.00 24.16 219 ALA C CA 1
ATOM 5938 C C . ALA C 1 179 ? 58.129 45.266 -7.484 1.00 23.02 219 ALA C C 1
ATOM 5939 O O . ALA C 1 179 ? 57.525 45.684 -8.485 1.00 23.67 219 ALA C O 1
ATOM 5941 N N . LEU C 1 180 ? 57.601 44.384 -6.628 1.00 22.65 220 LEU C N 1
ATOM 5942 C CA . LEU C 1 180 ? 56.208 43.939 -6.726 1.00 22.19 220 LEU C CA 1
ATOM 5943 C C . LEU C 1 180 ? 55.244 45.032 -6.280 1.00 23.92 220 LEU C C 1
ATOM 5944 O O . LEU C 1 180 ? 55.558 45.843 -5.369 1.00 25.02 220 LEU C O 1
ATOM 5949 N N . LYS C 1 181 ? 54.045 45.003 -6.862 1.00 23.98 221 LYS C N 1
ATOM 5950 C CA . LYS C 1 181 ? 52.903 45.754 -6.363 1.00 31.08 221 LYS C CA 1
ATOM 5951 C C . LYS C 1 181 ? 52.480 45.260 -4.971 1.00 30.13 221 LYS C C 1
ATOM 5952 O O . LYS C 1 181 ? 52.978 44.238 -4.458 1.00 26.47 221 LYS C O 1
ATOM 5958 N N . PRO C 1 182 ? 51.570 45.980 -4.306 1.00 26.25 222 PRO C N 1
ATOM 5959 C CA . PRO C 1 182 ? 51.291 45.677 -2.886 1.00 28.84 222 PRO C CA 1
ATOM 5960 C C . PRO C 1 182 ? 50.620 44.327 -2.670 1.00 32.13 222 PRO C C 1
ATOM 5961 O O . PRO C 1 182 ? 50.735 43.754 -1.572 1.00 31.84 222 PRO C O 1
ATOM 5965 N N . ASN C 1 183 ? 49.921 43.809 -3.681 1.00 27.10 223 ASN C N 1
ATOM 5966 C CA . ASN C 1 183 ? 49.388 42.447 -3.636 1.00 30.14 223 ASN C CA 1
ATOM 5967 C C . ASN C 1 183 ? 50.050 41.558 -4.686 1.00 29.22 223 ASN C C 1
ATOM 5968 O O . ASN C 1 183 ? 49.442 40.602 -5.180 1.00 30.21 223 ASN C O 1
ATOM 5973 N N . GLY C 1 184 ? 51.321 41.816 -4.995 1.00 26.15 224 GLY C N 1
ATOM 5974 C CA . GLY C 1 184 ? 52.001 41.021 -6.002 1.00 26.54 224 GLY C CA 1
ATOM 5975 C C . GLY C 1 184 ? 52.494 39.676 -5.434 1.00 24.40 224 GLY C C 1
ATOM 5976 O O . GLY C 1 184 ? 52.542 39.447 -4.214 1.00 26.36 224 GLY C O 1
ATOM 5977 N N . TYR C 1 185 ? 52.923 38.823 -6.360 1.00 21.44 225 TYR C N 1
ATOM 5978 C CA . TYR C 1 185 ? 53.419 37.471 -6.058 1.00 22.24 225 TYR C CA 1
ATOM 5979 C C . TYR C 1 185 ? 54.783 37.235 -6.708 1.00 25.57 225 TYR C C 1
ATOM 5980 O O . TYR C 1 185 ? 55.048 37.684 -7.836 1.00 23.98 225 TYR C O 1
ATOM 5989 N N . CYS C 1 186 ? 55.616 36.428 -6.044 1.00 24.24 226 CYS C N 1
ATOM 5990 C CA . CYS C 1 186 ? 56.845 35.958 -6.660 1.00 21.26 226 CYS C CA 1
ATOM 5991 C C . CYS C 1 186 ? 56.919 34.450 -6.540 1.00 24.24 226 CYS C C 1
ATOM 5992 O O . CYS C 1 186 ? 56.682 33.904 -5.457 1.00 24.30 226 CYS C O 1
ATOM 5995 N N . VAL C 1 187 ? 57.305 33.789 -7.623 1.00 18.67 227 VAL C N 1
ATOM 5996 C CA . VAL C 1 187 ? 57.717 32.382 -7.512 1.00 18.69 227 VAL C CA 1
ATOM 5997 C C . VAL C 1 187 ? 59.149 32.269 -8.018 1.00 23.20 227 VAL C C 1
ATOM 5998 O O . VAL C 1 187 ? 59.574 33.013 -8.900 1.00 21.82 227 VAL C O 1
ATOM 6002 N N . ALA C 1 188 ? 59.893 31.320 -7.478 1.00 21.77 228 ALA C N 1
ATOM 6003 C CA . ALA C 1 188 ? 61.315 31.168 -7.803 1.00 19.12 228 ALA C CA 1
ATOM 6004 C C . ALA C 1 188 ? 61.658 29.682 -7.840 1.00 22.24 228 ALA C C 1
ATOM 6005 O O . ALA C 1 188 ? 61.229 28.911 -6.971 1.00 20.73 228 ALA C O 1
ATOM 6007 N N . GLN C 1 189 ? 62.515 29.290 -8.778 1.00 20.15 229 GLN C N 1
ATOM 6008 C CA . GLN C 1 189 ? 63.077 27.941 -8.768 1.00 21.05 229 GLN C CA 1
ATOM 6009 C C . GLN C 1 189 ? 63.839 27.726 -7.443 1.00 19.99 229 GLN C C 1
ATOM 6010 O O . GLN C 1 189 ? 64.687 28.542 -7.064 1.00 23.52 229 GLN C O 1
ATOM 6016 N N . CYS C 1 190 ? 63.579 26.582 -6.803 1.0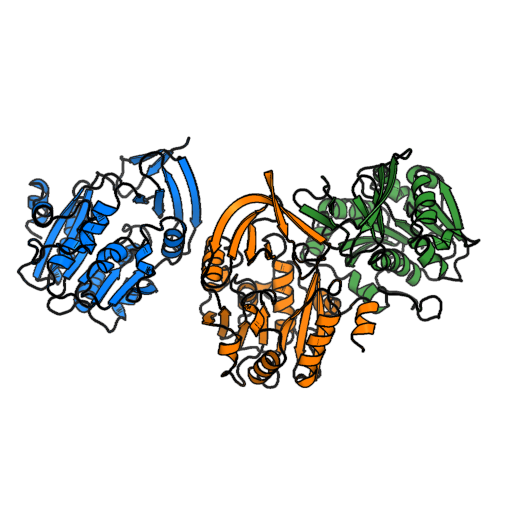0 19.35 230 CYS C N 1
ATOM 6017 C CA . CYS C 1 190 ? 64.161 26.374 -5.471 1.00 23.08 230 CYS C CA 1
ATOM 6018 C C . CYS C 1 190 ? 64.504 24.918 -5.241 1.00 25.24 230 CYS C C 1
ATOM 6019 O O . CYS C 1 190 ? 64.259 24.368 -4.157 1.00 24.64 230 CYS C O 1
ATOM 6022 N N . GLU C 1 191 ? 65.072 24.285 -6.253 1.00 23.47 231 GLU C N 1
ATOM 6023 C CA . GLU C 1 191 ? 65.946 23.116 -6.116 1.00 24.91 231 GLU C CA 1
ATOM 6024 C C . GLU C 1 191 ? 65.199 21.875 -5.628 1.00 24.74 231 GLU C C 1
ATOM 6025 O O . GLU C 1 191 ? 63.967 21.841 -5.657 1.00 24.12 231 GLU C O 1
ATOM 6031 N N . SER C 1 192 ? 65.906 20.807 -5.263 1.00 22.29 232 SER C N 1
ATOM 6032 C CA . SER C 1 192 ? 65.257 19.520 -5.047 1.00 20.07 232 SER C CA 1
ATOM 6033 C C . SER C 1 192 ? 65.165 19.168 -3.563 1.00 23.05 232 SER C C 1
ATOM 6034 O O . SER C 1 192 ? 66.169 19.199 -2.878 1.00 22.16 232 SER C O 1
ATOM 6037 N N . LEU C 1 193 ? 63.963 18.814 -3.108 1.00 22.42 233 LEU C N 1
ATOM 6038 C CA . LEU C 1 193 ? 63.792 18.459 -1.695 1.00 22.97 233 LEU C CA 1
ATOM 6039 C C . LEU C 1 193 ? 64.558 17.199 -1.306 1.00 24.99 233 LEU C C 1
ATOM 6040 O O . LEU C 1 193 ? 64.712 16.947 -0.111 1.00 23.43 233 LEU C O 1
ATOM 6045 N N . TRP C 1 194 ? 65.038 16.390 -2.256 1.00 21.82 234 TRP C N 1
ATOM 6046 C CA . TRP C 1 194 ? 65.775 15.183 -1.874 1.00 20.44 234 TRP C CA 1
ATOM 6047 C C . TRP C 1 194 ? 67.233 15.457 -1.522 1.00 25.37 234 TRP C C 1
ATOM 6048 O O . TRP C 1 194 ? 67.824 14.637 -0.797 1.00 29.64 234 TRP C O 1
ATOM 6059 N N . ILE C 1 195 ? 67.806 16.598 -1.941 1.00 24.25 235 ILE C N 1
ATOM 6060 C CA . ILE C 1 195 ? 69.228 16.827 -1.667 1.00 24.48 235 ILE C CA 1
ATOM 6061 C C . ILE C 1 195 ? 69.579 18.252 -1.252 1.00 28.49 235 ILE C C 1
ATOM 6062 O O . ILE C 1 195 ? 70.714 18.510 -0.855 1.00 26.79 235 ILE C O 1
ATOM 6067 N N . HIS C 1 196 ? 68.649 19.215 -1.394 1.00 23.96 236 HIS C N 1
ATOM 6068 C CA . HIS C 1 196 ? 68.950 20.619 -1.233 1.00 22.75 236 HIS C CA 1
ATOM 6069 C C . HIS C 1 196 ? 68.194 21.232 -0.056 1.00 27.89 236 HIS C C 1
ATOM 6070 O O . HIS C 1 196 ? 67.835 22.403 -0.105 1.00 26.57 236 HIS C O 1
ATOM 6077 N N . VAL C 1 197 ? 67.914 20.452 0.994 1.00 30.07 237 VAL C N 1
ATOM 6078 C CA . VAL C 1 197 ? 67.066 20.999 2.057 1.00 23.88 237 VAL C CA 1
ATOM 6079 C C . VAL C 1 197 ? 67.733 22.201 2.728 1.00 27.12 237 VAL C C 1
ATOM 6080 O O . VAL C 1 197 ? 67.046 23.138 3.139 1.00 24.31 237 VAL C O 1
ATOM 6084 N N . GLY C 1 198 ? 69.073 22.231 2.799 1.00 26.54 238 GLY C N 1
ATOM 6085 C CA . GLY C 1 198 ? 69.755 23.402 3.341 1.00 27.72 238 GLY C CA 1
ATOM 6086 C C . GLY C 1 198 ? 69.494 24.667 2.541 1.00 28.63 238 GLY C C 1
ATOM 6087 O O . GLY C 1 198 ? 69.296 25.753 3.119 1.00 26.38 238 GLY C O 1
ATOM 6088 N N . THR C 1 199 ? 69.532 24.562 1.203 1.00 27.88 239 THR C N 1
ATOM 6089 C CA . THR C 1 199 ? 69.206 25.708 0.355 1.00 27.20 239 THR C CA 1
ATOM 6090 C C . THR C 1 199 ? 67.742 26.084 0.483 1.00 25.93 239 THR C C 1
ATOM 6091 O O . THR C 1 199 ? 67.398 27.271 0.553 1.00 26.65 239 THR C O 1
ATOM 6095 N N . ILE C 1 200 ? 66.868 25.088 0.502 1.00 23.23 240 ILE C N 1
ATOM 6096 C CA . ILE C 1 200 ? 65.439 25.348 0.650 1.00 21.86 240 ILE C CA 1
ATOM 6097 C C . ILE C 1 200 ? 65.180 26.120 1.943 1.00 24.67 240 ILE C C 1
ATOM 6098 O O . ILE C 1 200 ? 64.407 27.071 1.955 1.00 23.51 240 ILE C O 1
ATOM 6103 N N . LYS C 1 201 ? 65.729 25.633 3.071 1.00 24.20 241 LYS C N 1
ATOM 6104 C CA . LYS C 1 201 ? 65.531 26.364 4.337 1.00 24.54 241 LYS C CA 1
ATOM 6105 C C . LYS C 1 201 ? 66.068 27.784 4.267 1.00 23.01 241 LYS C C 1
ATOM 6106 O O . LYS C 1 201 ? 65.432 28.724 4.772 1.00 25.20 241 LYS C O 1
ATOM 6112 N N . ASN C 1 202 ? 67.265 27.979 3.711 1.00 22.61 242 ASN C N 1
ATOM 6113 C CA . ASN C 1 202 ? 67.786 29.352 3.617 1.00 24.08 242 ASN C CA 1
ATOM 6114 C C . ASN C 1 202 ? 66.849 30.248 2.810 1.00 24.81 242 ASN C C 1
ATOM 6115 O O . ASN C 1 202 ? 66.582 31.399 3.171 1.00 26.28 242 ASN C O 1
ATOM 6120 N N . MET C 1 203 ? 66.362 29.748 1.670 1.00 22.56 243 MET C N 1
ATOM 6121 C CA . MET C 1 203 ? 65.598 30.604 0.787 1.00 22.04 243 MET C CA 1
ATOM 6122 C C . MET C 1 203 ? 64.227 30.922 1.365 1.00 24.14 243 MET C C 1
ATOM 6123 O O . MET C 1 203 ? 63.733 32.064 1.248 1.00 23.90 243 MET C O 1
ATOM 6128 N N . ILE C 1 204 ? 63.587 29.924 1.969 1.00 23.47 244 ILE C N 1
ATOM 6129 C CA . ILE C 1 204 ? 62.319 30.184 2.630 1.00 21.94 244 ILE C CA 1
ATOM 6130 C C . ILE C 1 204 ? 62.545 31.218 3.728 1.00 23.94 244 ILE C C 1
ATOM 6131 O O . ILE C 1 204 ? 61.726 32.109 3.925 1.00 24.35 244 ILE C O 1
ATOM 6136 N N . GLY C 1 205 ? 63.647 31.070 4.466 1.00 23.52 245 GLY C N 1
ATOM 6137 C CA . GLY C 1 205 ? 63.976 32.042 5.515 1.00 25.09 245 GLY C CA 1
ATOM 6138 C C . GLY C 1 205 ? 64.152 33.448 4.986 1.00 27.63 245 GLY C C 1
ATOM 6139 O O . GLY C 1 205 ? 63.683 34.416 5.602 1.00 25.65 245 GLY C O 1
ATOM 6140 N N . TYR C 1 206 ? 64.855 33.606 3.853 1.00 26.43 246 TYR C N 1
ATOM 6141 C CA . TYR C 1 206 ? 64.941 34.961 3.278 1.00 26.88 246 TYR C CA 1
ATOM 6142 C C . TYR C 1 206 ? 63.567 35.507 2.911 1.00 30.99 246 TYR C C 1
ATOM 6143 O O . TYR C 1 206 ? 63.285 36.704 3.081 1.00 28.84 246 TYR C O 1
ATOM 6152 N N . ALA C 1 207 ? 62.708 34.660 2.349 1.00 22.44 247 ALA C N 1
ATOM 6153 C CA . ALA C 1 207 ? 61.412 35.163 1.913 1.00 25.16 247 ALA C CA 1
ATOM 6154 C C . ALA C 1 207 ? 60.517 35.491 3.107 1.00 24.68 247 ALA C C 1
ATOM 6155 O O . ALA C 1 207 ? 59.727 36.447 3.062 1.00 26.24 247 ALA C O 1
ATOM 6157 N N . LYS C 1 208 ? 60.632 34.717 4.189 1.00 26.24 248 LYS C N 1
ATOM 6158 C CA . LYS C 1 208 ? 59.746 34.927 5.325 1.00 23.05 248 LYS C CA 1
ATOM 6159 C C . LYS C 1 208 ? 60.054 36.210 6.051 1.00 26.60 248 LYS C C 1
ATOM 6160 O O . LYS C 1 208 ? 59.212 36.673 6.827 1.00 30.30 248 LYS C O 1
ATOM 6166 N N . LYS C 1 209 ? 61.244 36.766 5.847 1.00 23.92 249 LYS C N 1
ATOM 6167 C CA . LYS C 1 209 ? 61.536 38.058 6.489 1.00 24.56 249 LYS C CA 1
ATOM 6168 C C . LYS C 1 209 ? 60.757 39.196 5.869 1.00 27.65 249 LYS C C 1
ATOM 6169 O O . LYS C 1 209 ? 60.651 40.265 6.494 1.00 30.80 249 LYS C O 1
ATOM 6175 N N . LEU C 1 210 ? 60.169 38.988 4.685 1.00 26.36 250 LEU C N 1
ATOM 6176 C CA . LEU C 1 210 ? 59.526 40.029 3.904 1.00 25.47 250 LEU C CA 1
ATOM 6177 C C . LEU C 1 210 ? 58.058 39.750 3.633 1.00 28.44 250 LEU C C 1
ATOM 6178 O O . LEU C 1 210 ? 57.226 40.649 3.769 1.00 28.13 250 LEU C O 1
ATOM 6183 N N . PHE C 1 211 ? 57.721 38.521 3.211 1.00 25.48 251 PHE C N 1
ATOM 6184 C CA . PHE C 1 211 ? 56.409 38.187 2.697 1.00 25.47 251 PHE C CA 1
ATOM 6185 C C . PHE C 1 211 ? 55.525 37.600 3.792 1.00 23.78 251 PHE C C 1
ATOM 6186 O O . PHE C 1 211 ? 55.977 36.757 4.571 1.00 29.97 251 PHE C O 1
ATOM 6194 N N . LYS C 1 212 ? 54.249 37.998 3.770 1.00 27.76 252 LYS C N 1
ATOM 6195 C CA . LYS C 1 212 ? 53.247 37.468 4.697 1.00 27.92 252 LYS C CA 1
ATOM 6196 C C . LYS C 1 212 ? 53.125 35.944 4.621 1.00 26.47 252 LYS C C 1
ATOM 6197 O O . LYS C 1 212 ? 52.955 35.274 5.652 1.00 31.18 252 LYS C O 1
ATOM 6203 N N . LYS C 1 213 ? 53.128 35.379 3.417 1.00 25.24 253 LYS C N 1
ATOM 6204 C CA . LYS C 1 213 ? 52.896 33.938 3.280 1.00 26.01 253 LYS C CA 1
ATOM 6205 C C . LYS C 1 213 ? 53.961 33.355 2.349 1.00 26.69 253 LYS C C 1
ATOM 6206 O O . LYS C 1 213 ? 54.174 33.879 1.253 1.00 28.35 253 LYS C O 1
ATOM 6212 N N . VAL C 1 214 ? 54.670 32.321 2.803 1.00 25.02 254 VAL C N 1
ATOM 6213 C CA . VAL C 1 214 ? 55.732 31.701 2.014 1.00 22.83 254 VAL C CA 1
ATOM 6214 C C . VAL C 1 214 ? 55.478 30.204 1.989 1.00 23.48 254 VAL C C 1
ATOM 6215 O O . VAL C 1 214 ? 55.314 29.578 3.051 1.00 23.61 254 VAL C O 1
ATOM 6219 N N . GLU C 1 215 ? 55.363 29.642 0.782 1.00 21.70 255 GLU C N 1
ATOM 6220 C CA . GLU C 1 215 ? 54.972 28.237 0.588 1.00 23.94 255 GLU C CA 1
ATOM 6221 C C . GLU C 1 215 ? 55.949 27.595 -0.384 1.00 23.20 255 GLU C C 1
ATOM 6222 O O . GLU C 1 215 ? 56.822 28.260 -0.942 1.00 24.82 255 GLU C O 1
ATOM 6228 N N . TYR C 1 216 ? 55.851 26.270 -0.524 1.00 21.97 256 TYR C N 1
ATOM 6229 C CA . TYR C 1 216 ? 56.800 25.526 -1.345 1.00 21.92 256 TYR C CA 1
ATOM 6230 C C . TYR C 1 216 ? 56.033 24.418 -2.056 1.00 22.31 256 TYR C C 1
ATOM 6231 O O . TYR C 1 216 ? 55.241 23.706 -1.438 1.00 21.71 256 TYR C O 1
ATOM 6240 N N . ALA C 1 217 ? 56.184 24.342 -3.386 1.00 20.87 257 ALA C N 1
ATOM 6241 C CA . ALA C 1 217 ? 55.522 23.321 -4.199 1.00 19.32 257 ALA C CA 1
ATOM 6242 C C . ALA C 1 217 ? 56.561 22.497 -4.946 1.00 20.77 257 ALA C C 1
ATOM 6243 O O . ALA C 1 217 ? 57.691 22.949 -5.175 1.00 22.70 257 ALA C O 1
ATOM 6245 N N . ASN C 1 218 ? 56.198 21.246 -5.267 1.00 20.76 258 ASN C N 1
ATOM 6246 C CA . ASN C 1 218 ? 57.129 20.337 -5.921 1.00 18.00 258 ASN C CA 1
ATOM 6247 C C . ASN C 1 218 ? 56.606 19.940 -7.305 1.00 23.26 258 ASN C C 1
ATOM 6248 O O . ASN C 1 218 ? 55.398 19.726 -7.488 1.00 22.98 258 ASN C O 1
ATOM 6253 N N . ILE C 1 219 ? 57.536 19.819 -8.262 1.00 20.08 259 ILE C N 1
ATOM 6254 C CA . ILE C 1 219 ? 57.254 19.443 -9.657 1.00 20.89 259 ILE C CA 1
ATOM 6255 C C . ILE C 1 219 ? 57.986 18.151 -9.981 1.00 18.58 259 ILE C C 1
ATOM 6256 O O . ILE C 1 219 ? 59.194 18.060 -9.747 1.00 22.57 259 ILE C O 1
ATOM 6261 N N . SER C 1 220 ? 57.308 17.223 -10.674 1.00 17.74 260 SER C N 1
ATOM 6262 C CA . SER C 1 220 ? 57.928 16.000 -11.186 1.00 19.77 260 SER C CA 1
ATOM 6263 C C . SER C 1 220 ? 58.514 16.292 -12.568 1.00 23.18 260 SER C C 1
ATOM 6264 O O . SER C 1 220 ? 57.793 16.767 -13.453 1.00 23.28 260 SER C O 1
ATOM 6267 N N . ILE C 1 221 ? 59.820 16.105 -12.713 1.00 22.49 261 ILE C N 1
ATOM 6268 C CA . ILE C 1 221 ? 60.502 16.380 -13.990 1.00 23.17 261 ILE C CA 1
ATOM 6269 C C . ILE C 1 221 ? 61.781 15.532 -14.016 1.00 21.97 261 ILE C C 1
ATOM 6270 O O . ILE C 1 221 ? 62.688 15.719 -13.191 1.00 23.34 261 ILE C O 1
ATOM 6275 N N . PRO C 1 222 ? 61.889 14.574 -14.934 1.00 21.76 262 PRO C N 1
ATOM 6276 C CA . PRO C 1 222 ? 62.924 13.531 -14.790 1.00 22.45 262 PRO C CA 1
ATOM 6277 C C . PRO C 1 222 ? 64.325 14.025 -15.074 1.00 20.11 262 PRO C C 1
ATOM 6278 O O . PRO C 1 222 ? 65.284 13.394 -14.571 1.00 25.60 262 PRO C O 1
ATOM 6282 N N . THR C 1 223 ? 64.509 15.082 -15.878 1.00 21.29 263 THR C N 1
ATOM 6283 C CA . THR C 1 223 ? 65.880 15.452 -16.257 1.00 22.13 263 THR C CA 1
ATOM 6284 C C . THR C 1 223 ? 66.481 16.545 -15.396 1.00 28.03 263 THR C C 1
ATOM 6285 O O . THR C 1 223 ? 67.511 17.125 -15.764 1.00 27.02 263 THR C O 1
ATOM 6289 N N . TYR C 1 224 ? 65.859 16.840 -14.200 1.00 23.14 264 TYR C N 1
ATOM 6290 C CA . TYR C 1 224 ? 66.590 17.581 -13.188 1.00 19.36 264 TYR C CA 1
ATOM 6291 C C . TYR C 1 224 ? 66.979 16.622 -12.068 1.00 19.89 264 TYR C C 1
ATOM 6292 O O . TYR C 1 224 ? 66.339 15.589 -11.923 1.00 22.77 264 TYR C O 1
ATOM 6301 N N . PRO C 1 225 ? 68.051 16.940 -11.339 1.00 21.75 265 PRO C N 1
ATOM 6302 C CA . PRO C 1 225 ? 68.607 15.942 -10.390 1.00 22.36 265 PRO C CA 1
ATOM 6303 C C . PRO C 1 225 ? 67.560 15.514 -9.380 1.00 24.54 265 PRO C C 1
ATOM 6304 O O . PRO C 1 225 ? 66.812 16.334 -8.856 1.00 21.95 265 PRO C O 1
ATOM 6308 N N . CYS C 1 226 ? 67.483 14.192 -9.145 1.00 22.63 266 CYS C N 1
ATOM 6309 C CA . CYS C 1 226 ? 66.494 13.583 -8.247 1.00 22.78 266 CYS C CA 1
ATOM 6310 C C . CYS C 1 226 ? 65.093 13.584 -8.808 1.00 22.96 266 CYS C C 1
ATOM 6311 O O . CYS C 1 226 ? 64.169 13.038 -8.167 1.00 22.92 266 CYS C O 1
ATOM 6314 N N . GLY C 1 227 ? 64.891 14.077 -10.053 1.00 20.86 267 GLY C N 1
ATOM 6315 C CA . GLY C 1 227 ? 63.595 13.894 -10.702 1.00 22.98 267 GLY C CA 1
ATOM 6316 C C . GLY C 1 227 ? 62.538 14.885 -10.277 1.00 21.12 267 GLY C C 1
ATOM 6317 O O . GLY C 1 227 ? 61.353 14.680 -10.576 1.00 20.00 267 GLY C O 1
ATOM 6318 N N . CYS C 1 228 ? 62.930 15.903 -9.525 1.00 22.45 268 CYS C N 1
ATOM 6319 C CA . CYS C 1 228 ? 61.974 16.895 -9.104 1.00 23.44 268 CYS C CA 1
ATOM 6320 C C . CYS C 1 228 ? 62.680 18.209 -8.812 1.00 21.52 268 CYS C C 1
ATOM 6321 O O . CYS C 1 228 ? 63.909 18.295 -8.696 1.00 23.41 268 CYS C O 1
ATOM 6324 N N . ILE C 1 229 ? 61.869 19.248 -8.781 1.00 19.00 269 ILE C N 1
ATOM 6325 C CA . ILE C 1 229 ? 62.352 20.578 -8.451 1.00 20.51 269 ILE C CA 1
ATOM 6326 C C . ILE C 1 229 ? 61.215 21.331 -7.805 1.00 18.58 269 ILE C C 1
ATOM 6327 O O . ILE C 1 229 ? 60.047 21.142 -8.150 1.00 22.95 269 ILE C O 1
ATOM 6332 N N . GLY C 1 230 ? 61.576 22.237 -6.900 1.00 20.36 270 GLY C N 1
ATOM 6333 C CA . GLY C 1 230 ? 60.585 22.981 -6.149 1.00 21.87 270 GLY C CA 1
ATOM 6334 C C . GLY C 1 230 ? 60.411 24.413 -6.617 1.00 21.14 270 GLY C C 1
ATOM 6335 O O . GLY C 1 230 ? 61.278 24.985 -7.289 1.00 21.30 270 GLY C O 1
ATOM 6336 N N . ILE C 1 231 ? 59.267 24.971 -6.214 1.00 19.81 271 ILE C N 1
ATOM 6337 C CA . ILE C 1 231 ? 58.899 26.368 -6.451 1.00 20.16 271 ILE C CA 1
ATOM 6338 C C . ILE C 1 231 ? 58.777 27.032 -5.074 1.00 21.17 271 ILE C C 1
ATOM 6339 O O . ILE C 1 231 ? 57.917 26.625 -4.271 1.00 22.64 271 ILE C O 1
ATOM 6344 N N . LEU C 1 232 ? 59.603 28.055 -4.828 1.00 19.80 272 LEU C N 1
ATOM 6345 C CA . LEU C 1 232 ? 59.442 28.937 -3.663 1.00 21.36 272 LEU C CA 1
ATOM 6346 C C . LEU C 1 232 ? 58.333 29.930 -3.994 1.00 22.19 272 LEU C C 1
ATOM 6347 O O . LEU C 1 232 ? 58.406 30.616 -5.019 1.00 23.78 272 LEU C O 1
ATOM 6352 N N . CYS C 1 233 ? 57.269 29.969 -3.186 1.00 21.43 273 CYS C N 1
ATOM 6353 C CA . CYS C 1 233 ? 56.075 30.727 -3.506 1.00 21.76 273 CYS C CA 1
ATOM 6354 C C . CYS C 1 233 ? 55.886 31.830 -2.474 1.00 22.86 273 CYS C C 1
ATOM 6355 O O . CYS C 1 233 ? 55.696 31.536 -1.292 1.00 24.66 273 CYS C O 1
ATOM 6358 N N . CYS C 1 234 ? 55.861 33.079 -2.930 1.00 20.82 274 CYS C N 1
ATOM 6359 C CA . CYS C 1 234 ? 55.966 34.257 -2.035 1.00 22.49 274 CYS C CA 1
ATOM 6360 C C . CYS C 1 234 ? 54.748 35.142 -2.267 1.00 23.57 274 CYS C C 1
ATOM 6361 O O . CYS C 1 234 ? 54.524 35.608 -3.404 1.00 25.38 274 CYS C O 1
ATOM 6364 N N . SER C 1 235 ? 53.938 35.361 -1.215 1.00 23.86 275 SER C N 1
ATOM 6365 C CA . SER C 1 235 ? 52.718 36.173 -1.338 1.00 24.32 275 SER C CA 1
ATOM 6366 C C . SER C 1 235 ? 52.748 37.317 -0.339 1.00 24.49 275 SER C C 1
ATOM 6367 O O . SER C 1 235 ? 53.128 37.114 0.791 1.00 24.70 275 SER C O 1
ATOM 6370 N N . LYS C 1 236 ? 52.334 38.518 -0.773 1.00 27.72 276 LYS C N 1
ATOM 6371 C CA . LYS C 1 236 ? 52.189 39.614 0.191 1.00 30.02 276 LYS C CA 1
ATOM 6372 C C . LYS C 1 236 ? 50.872 39.543 0.955 1.00 35.84 276 LYS C C 1
ATOM 6373 O O . LYS C 1 236 ? 50.733 40.205 1.982 1.00 39.69 276 LYS C O 1
ATOM 6379 N N . THR C 1 237 ? 49.894 38.807 0.446 1.00 35.52 277 THR C N 1
ATOM 6380 C CA . THR C 1 237 ? 48.620 38.554 1.104 1.00 39.83 277 THR C CA 1
ATOM 6381 C C . THR C 1 237 ? 48.728 37.302 1.969 1.00 44.49 277 THR C C 1
ATOM 6382 O O . THR C 1 237 ? 49.560 36.427 1.717 1.00 46.32 277 THR C O 1
ATOM 6386 N N . ASP C 1 238 ? 47.834 37.165 2.953 1.00 51.14 278 ASP C N 1
ATOM 6387 C CA . ASP C 1 238 ? 47.927 35.926 3.734 1.00 48.92 278 ASP C CA 1
ATOM 6388 C C . ASP C 1 238 ? 47.187 34.739 3.110 1.00 49.60 278 ASP C C 1
ATOM 6389 O O . ASP C 1 238 ? 47.254 33.637 3.662 1.00 53.71 278 ASP C O 1
ATOM 6394 N N . THR C 1 239 ? 46.551 34.894 1.946 1.00 39.78 279 THR C N 1
ATOM 6395 C CA . THR C 1 239 ? 45.867 33.772 1.312 1.00 41.58 279 THR C CA 1
ATOM 6396 C C . THR C 1 239 ? 46.827 32.836 0.567 1.00 37.32 279 THR C C 1
ATOM 6397 O O . THR C 1 239 ? 46.511 31.646 0.370 1.00 43.14 279 THR C O 1
ATOM 6401 N N . GLY C 1 240 ? 47.971 33.355 0.135 1.00 37.46 280 GLY C N 1
ATOM 6402 C CA . GLY C 1 240 ? 49.013 32.552 -0.472 1.00 27.09 280 GLY C CA 1
ATOM 6403 C C . GLY C 1 240 ? 48.693 32.060 -1.878 1.00 24.03 280 GLY C C 1
ATOM 6404 O O . GLY C 1 240 ? 47.831 32.588 -2.591 1.00 25.84 280 GLY C O 1
ATOM 6405 N N . LEU C 1 241 ? 49.420 31.006 -2.284 1.00 21.63 281 LEU C N 1
ATOM 6406 C CA . LEU C 1 241 ? 49.427 30.604 -3.696 1.00 23.29 281 LEU C CA 1
ATOM 6407 C C . LEU C 1 241 ? 48.867 29.199 -3.957 1.00 25.98 281 LEU C C 1
ATOM 6408 O O . LEU C 1 241 ? 48.957 28.726 -5.092 1.00 24.40 281 LEU C O 1
ATOM 6413 N N . THR C 1 242 ? 48.292 28.527 -2.965 1.00 25.10 282 THR C N 1
ATOM 6414 C CA . THR C 1 242 ? 47.879 27.130 -3.174 1.00 25.42 282 THR C CA 1
ATOM 6415 C C . THR C 1 242 ? 46.504 26.959 -3.832 1.00 27.22 282 THR C C 1
ATOM 6416 O O . THR C 1 242 ? 46.190 25.825 -4.241 1.00 29.15 282 THR C O 1
ATOM 6420 N N . LYS C 1 243 ? 45.682 27.996 -3.898 1.00 28.46 283 LYS C N 1
ATOM 6421 C CA . LYS C 1 243 ? 44.314 27.874 -4.415 1.00 31.65 283 LYS C CA 1
ATOM 6422 C C . LYS C 1 243 ? 44.099 28.815 -5.589 1.00 30.10 283 LYS C C 1
ATOM 6423 O O . LYS C 1 243 ? 44.054 30.053 -5.407 1.00 30.59 283 LYS C O 1
ATOM 6429 N N . PRO C 1 244 ? 43.939 28.287 -6.801 1.00 28.62 284 PRO C N 1
ATOM 6430 C CA . PRO C 1 244 ? 43.732 29.163 -7.952 1.00 28.71 284 PRO C CA 1
ATOM 6431 C C . PRO C 1 244 ? 42.403 29.902 -7.866 1.00 30.98 284 PRO C C 1
ATOM 6432 O O . PRO C 1 244 ? 41.418 29.401 -7.319 1.00 32.52 284 PRO C O 1
ATOM 6436 N N . ASN C 1 245 ? 42.398 31.107 -8.422 1.00 31.31 285 ASN C N 1
ATOM 6437 C CA . ASN C 1 245 ? 41.207 31.942 -8.561 1.00 34.53 285 ASN C CA 1
ATOM 6438 C C . ASN C 1 245 ? 40.610 31.921 -9.961 1.00 35.06 285 ASN C C 1
ATOM 6439 O O . ASN C 1 245 ? 39.701 32.714 -10.252 1.00 39.61 285 ASN C O 1
ATOM 6444 N N . LYS C 1 246 ? 41.110 31.062 -10.840 1.00 32.25 286 LYS C N 1
ATOM 6445 C CA . LYS C 1 246 ? 40.630 30.963 -12.214 1.00 33.65 286 LYS C CA 1
ATOM 6446 C C . LYS C 1 246 ? 41.089 29.602 -12.723 1.00 30.39 286 LYS C C 1
ATOM 6447 O O . LYS C 1 246 ? 41.995 28.989 -12.152 1.00 27.52 286 LYS C O 1
ATOM 6453 N N . LYS C 1 247 ? 40.451 29.131 -13.787 1.00 28.00 287 LYS C N 1
ATOM 6454 C CA . LYS C 1 247 ? 40.823 27.870 -14.418 1.00 26.98 287 LYS C CA 1
ATOM 6455 C C . LYS C 1 247 ? 41.226 28.131 -15.856 1.00 31.77 287 LYS C C 1
ATOM 6456 O O . LYS C 1 247 ? 40.739 29.079 -16.499 1.00 30.39 287 LYS C O 1
ATOM 6462 N N . LEU C 1 248 ? 42.118 27.284 -16.363 1.00 26.79 288 LEU C N 1
ATOM 6463 C CA . LEU C 1 248 ? 42.714 27.463 -17.678 1.00 22.76 288 LEU C CA 1
ATOM 6464 C C . LEU C 1 248 ? 41.990 26.522 -18.650 1.00 27.93 288 LEU C C 1
ATOM 6465 O O . LEU C 1 248 ? 42.427 25.396 -18.935 1.00 28.21 288 LEU C O 1
ATOM 6470 N N . GLU C 1 249 ? 40.843 27.003 -19.172 1.00 25.64 289 GLU C N 1
ATOM 6471 C CA . GLU C 1 249 ? 39.899 26.175 -19.919 1.00 26.53 289 GLU C CA 1
ATOM 6472 C C . GLU C 1 249 ? 39.670 26.666 -21.332 1.00 33.05 289 GLU C C 1
ATOM 6473 O O . GLU C 1 249 ? 39.080 25.930 -22.137 1.00 32.32 289 GLU C O 1
ATOM 6479 N N . SER C 1 250 ? 40.091 27.883 -21.644 1.00 27.33 290 SER C N 1
ATOM 6480 C CA . SER C 1 250 ? 39.904 28.476 -22.956 1.00 30.15 290 SER C CA 1
ATOM 6481 C C . SER C 1 250 ? 40.884 27.852 -23.958 1.00 35.96 290 SER C C 1
ATOM 6482 O O . SER C 1 250 ? 41.816 27.112 -23.594 1.00 29.10 290 SER C O 1
ATOM 6485 N N . LYS C 1 251 ? 40.649 28.137 -25.240 1.00 29.75 291 LYS C N 1
ATOM 6486 C CA . LYS C 1 251 ? 41.432 27.517 -26.303 1.00 30.47 291 LYS C CA 1
ATOM 6487 C C . LYS C 1 251 ? 42.920 27.828 -26.202 1.00 33.22 291 LYS C C 1
ATOM 6488 O O . LYS C 1 251 ? 43.734 27.024 -26.667 1.00 32.58 291 LYS C O 1
ATOM 6494 N N . GLU C 1 252 ? 43.306 28.974 -25.620 1.00 28.08 292 GLU C N 1
ATOM 6495 C CA . GLU C 1 252 ? 44.727 29.283 -25.504 1.00 26.85 292 GLU C CA 1
ATOM 6496 C C . GLU C 1 252 ? 45.468 28.322 -24.573 1.00 26.44 292 GLU C C 1
ATOM 6497 O O . GLU C 1 252 ? 46.694 28.242 -24.654 1.00 29.91 292 GLU C O 1
ATOM 6503 N N . PHE C 1 253 ? 44.749 27.589 -23.735 1.00 25.99 293 PHE C N 1
ATOM 6504 C CA . PHE C 1 253 ? 45.361 26.634 -22.816 1.00 26.18 293 PHE C CA 1
ATOM 6505 C C . PHE C 1 253 ? 45.055 25.188 -23.200 1.00 26.53 293 PHE C C 1
ATOM 6506 O O . PHE C 1 253 ? 45.321 24.262 -22.425 1.00 26.96 293 PHE C O 1
ATOM 6514 N N . ALA C 1 254 ? 44.545 24.951 -24.407 1.00 27.58 294 ALA C N 1
ATOM 6515 C CA . ALA C 1 254 ? 44.255 23.584 -24.806 1.00 29.94 294 ALA C CA 1
ATOM 6516 C C . ALA C 1 254 ? 45.513 22.715 -24.867 1.00 28.00 294 ALA C C 1
ATOM 6517 O O . ALA C 1 254 ? 45.406 21.479 -24.769 1.00 33.17 294 ALA C O 1
ATOM 6519 N N . ASP C 1 255 ? 46.696 23.314 -25.066 1.00 26.33 295 ASP C N 1
ATOM 6520 C CA . ASP C 1 255 ? 47.906 22.518 -25.199 1.00 32.79 295 ASP C CA 1
ATOM 6521 C C . ASP C 1 255 ? 48.580 22.143 -23.871 1.00 27.28 295 ASP C C 1
ATOM 6522 O O . ASP C 1 255 ? 49.626 21.482 -23.912 1.00 28.59 295 ASP C O 1
ATOM 6527 N N . LEU C 1 256 ? 48.001 22.469 -22.720 1.00 24.46 296 LEU C N 1
ATOM 6528 C CA . LEU C 1 256 ? 48.733 22.157 -21.473 1.00 20.72 296 LEU C CA 1
ATOM 6529 C C . LEU C 1 256 ? 48.903 20.647 -21.327 1.00 21.85 296 LEU C C 1
ATOM 6530 O O . LEU C 1 256 ? 47.965 19.868 -21.558 1.00 25.34 296 LEU C O 1
ATOM 6535 N N . LYS C 1 257 ? 50.100 20.249 -20.844 1.00 22.52 297 LYS C N 1
ATOM 6536 C CA . LYS C 1 257 ? 50.445 18.846 -20.696 1.00 20.93 297 LYS C CA 1
ATOM 6537 C C . LYS C 1 257 ? 50.725 18.463 -19.266 1.00 20.53 297 LYS C C 1
ATOM 6538 O O . LYS C 1 257 ? 50.852 17.264 -18.995 1.00 21.31 297 LYS C O 1
ATOM 6544 N N . TYR C 1 258 ? 50.797 19.420 -18.351 1.00 22.05 298 TYR C N 1
ATOM 6545 C CA . TYR C 1 258 ? 51.033 19.031 -16.950 1.00 22.09 298 TYR C CA 1
ATOM 6546 C C . TYR C 1 258 ? 50.030 19.727 -16.029 1.00 20.77 298 TYR C C 1
ATOM 6547 O O . TYR C 1 258 ? 49.244 19.058 -15.321 1.00 22.13 298 TYR C O 1
ATOM 6556 N N . TYR C 1 259 ? 50.020 21.057 -16.068 1.00 20.39 299 TYR C N 1
ATOM 6557 C CA . TYR C 1 259 ? 49.221 21.834 -15.130 1.00 19.96 299 TYR C CA 1
ATOM 6558 C C . TYR C 1 259 ? 47.733 21.588 -15.318 1.00 23.00 299 TYR C C 1
ATOM 6559 O O . TYR C 1 259 ? 47.226 21.551 -16.448 1.00 25.04 299 TYR C O 1
ATOM 6568 N N . ASN C 1 260 ? 46.998 21.488 -14.210 1.00 20.87 300 ASN C N 1
ATOM 6569 C CA . ASN C 1 260 ? 45.550 21.679 -14.207 1.00 23.11 300 ASN C CA 1
ATOM 6570 C C . ASN C 1 260 ? 45.150 22.156 -12.820 1.00 24.40 300 ASN C C 1
ATOM 6571 O O . ASN C 1 260 ? 45.992 22.315 -11.931 1.00 25.20 300 ASN C O 1
ATOM 6576 N N . TYR C 1 261 ? 43.843 22.371 -12.635 1.00 24.75 301 TYR C N 1
ATOM 6577 C CA . TYR C 1 261 ? 43.329 22.967 -11.408 1.00 23.25 301 TYR C CA 1
ATOM 6578 C C . TYR C 1 261 ? 43.654 22.112 -10.170 1.00 23.02 301 TYR C C 1
ATOM 6579 O O . TYR C 1 261 ? 44.042 22.645 -9.122 1.00 25.43 301 TYR C O 1
ATOM 6588 N N . GLU C 1 262 ? 43.478 20.796 -10.269 1.00 24.77 302 GLU C N 1
ATOM 6589 C CA . GLU C 1 262 ? 43.773 19.934 -9.121 1.00 27.60 302 GLU C CA 1
ATOM 6590 C C . GLU C 1 262 ? 45.264 19.771 -8.889 1.00 25.07 302 GLU C C 1
ATOM 6591 O O . GLU C 1 262 ? 45.703 19.702 -7.731 1.00 25.28 302 GLU C O 1
ATOM 6597 N N . ASN C 1 263 ? 46.055 19.714 -9.960 1.00 22.77 303 ASN C N 1
ATOM 6598 C CA . ASN C 1 263 ? 47.501 19.550 -9.806 1.00 24.13 303 ASN C CA 1
ATOM 6599 C C . ASN C 1 263 ? 48.142 20.743 -9.126 1.00 24.11 303 ASN C C 1
ATOM 6600 O O . ASN C 1 263 ? 49.164 20.595 -8.429 1.00 23.16 303 ASN C O 1
ATOM 6605 N N . HIS C 1 264 ? 47.565 21.921 -9.354 1.00 22.40 304 HIS C N 1
ATOM 6606 C CA . HIS C 1 264 ? 48.027 23.147 -8.725 1.00 21.40 304 HIS C CA 1
ATOM 6607 C C . HIS C 1 264 ? 48.116 22.958 -7.222 1.00 25.39 304 HIS C C 1
ATOM 6608 O O . HIS C 1 264 ? 49.188 23.120 -6.617 1.00 22.94 304 HIS C O 1
ATOM 6615 N N . SER C 1 265 ? 46.996 22.578 -6.599 1.00 23.57 305 SER C N 1
ATOM 6616 C CA . SER C 1 265 ? 47.013 22.460 -5.130 1.00 22.68 305 SER C CA 1
ATOM 6617 C C . SER C 1 265 ? 47.761 21.213 -4.653 1.00 22.23 305 SER C C 1
ATOM 6618 O O . SER C 1 265 ? 48.350 21.231 -3.562 1.00 23.86 305 SER C O 1
ATOM 6621 N N . ALA C 1 266 ? 47.752 20.137 -5.445 1.00 21.72 306 ALA C N 1
ATOM 6622 C CA . ALA C 1 266 ? 48.407 18.900 -5.031 1.00 21.76 306 ALA C CA 1
ATOM 6623 C C . ALA C 1 266 ? 49.908 19.106 -4.921 1.00 23.24 306 ALA C C 1
ATOM 6624 O O . ALA C 1 266 ? 50.558 18.489 -4.095 1.00 22.11 306 ALA C O 1
ATOM 6626 N N . ALA C 1 267 ? 50.457 20.024 -5.725 1.00 21.74 307 ALA C N 1
ATOM 6627 C CA . ALA C 1 267 ? 51.899 20.277 -5.712 1.00 19.00 307 ALA C CA 1
ATOM 6628 C C . ALA C 1 267 ? 52.420 20.767 -4.363 1.00 20.51 307 ALA C C 1
ATOM 6629 O O . ALA C 1 267 ? 53.616 20.608 -4.083 1.00 22.36 307 ALA C O 1
ATOM 6631 N N . PHE C 1 268 ? 51.555 21.359 -3.548 1.00 22.22 308 PHE C N 1
ATOM 6632 C CA . PHE C 1 268 ? 51.982 21.893 -2.265 1.00 19.19 308 PHE C CA 1
ATOM 6633 C C . PHE C 1 268 ? 51.853 20.881 -1.159 1.00 22.84 308 PHE C C 1
ATOM 6634 O O . PHE C 1 268 ? 52.127 21.227 0.001 1.00 23.79 308 PHE C O 1
ATOM 6642 N N . LYS C 1 269 ? 51.444 19.662 -1.473 1.00 21.70 309 LYS C N 1
ATOM 6643 C CA . LYS C 1 269 ? 51.328 18.604 -0.443 1.00 21.26 309 LYS C CA 1
ATOM 6644 C C . LYS C 1 269 ? 52.647 17.832 -0.374 1.00 22.48 309 LYS C C 1
ATOM 6645 O O . LYS C 1 269 ? 52.907 16.949 -1.197 1.00 24.70 309 LYS C O 1
ATOM 6651 N N . LEU C 1 270 ? 53.477 18.182 0.574 1.00 21.23 310 LEU C N 1
ATOM 6652 C CA . LEU C 1 270 ? 54.893 17.831 0.599 1.00 22.56 310 LEU C CA 1
ATOM 6653 C C . LEU C 1 270 ? 55.119 16.600 1.459 1.00 23.64 310 LEU C C 1
ATOM 6654 O O . LEU C 1 270 ? 54.318 16.305 2.341 1.00 25.46 310 LEU C O 1
ATOM 6659 N N . PRO C 1 271 ? 56.225 15.898 1.231 1.00 22.62 311 PRO C N 1
ATOM 6660 C CA . PRO C 1 271 ? 56.591 14.741 2.098 1.00 22.41 311 PRO C CA 1
ATOM 6661 C C . PRO C 1 271 ? 56.762 15.159 3.547 1.00 21.10 311 PRO C C 1
ATOM 6662 O O . PRO C 1 271 ? 57.255 16.249 3.853 1.00 22.35 311 PRO C O 1
ATOM 6666 N N . ALA C 1 272 ? 56.387 14.228 4.439 1.00 20.68 312 ALA C N 1
ATOM 6667 C CA . ALA C 1 272 ? 56.473 14.500 5.876 1.00 21.38 312 ALA C CA 1
ATOM 6668 C C . ALA C 1 272 ? 57.837 15.038 6.309 1.00 23.25 312 ALA C C 1
ATOM 6669 O O . ALA C 1 272 ? 57.909 15.970 7.126 1.00 23.23 312 ALA C O 1
ATOM 6671 N N . PHE C 1 273 ? 58.943 14.482 5.797 1.00 22.37 313 PHE C N 1
ATOM 6672 C CA . PHE C 1 273 ? 60.243 14.904 6.333 1.00 22.36 313 PHE C CA 1
ATOM 6673 C C . PHE C 1 273 ? 60.546 16.362 5.998 1.00 22.30 313 PHE C C 1
ATOM 6674 O O . PHE C 1 273 ? 61.223 17.064 6.762 1.00 22.86 313 PHE C O 1
ATOM 6682 N N . LEU C 1 274 ? 60.082 16.813 4.836 1.00 22.26 314 LEU C N 1
ATOM 6683 C CA . LEU C 1 274 ? 60.309 18.191 4.434 1.00 20.95 314 LEU C CA 1
ATOM 6684 C C . LEU C 1 274 ? 59.460 19.134 5.276 1.00 20.60 314 LEU C C 1
ATOM 6685 O O . LEU C 1 274 ? 59.934 20.187 5.720 1.00 23.27 314 LEU C O 1
ATOM 6690 N N . LEU C 1 275 ? 58.226 18.739 5.576 1.00 23.14 315 LEU C N 1
ATOM 6691 C CA . LEU C 1 275 ? 57.412 19.615 6.416 1.00 22.85 315 LEU C CA 1
ATOM 6692 C C . LEU C 1 275 ? 58.062 19.800 7.777 1.00 21.58 315 LEU C C 1
ATOM 6693 O O . LEU C 1 275 ? 58.014 20.901 8.350 1.00 22.67 315 LEU C O 1
ATOM 6698 N N . LYS C 1 276 ? 58.656 18.732 8.315 1.00 24.00 316 LYS C N 1
ATOM 6699 C CA . LYS C 1 276 ? 59.327 18.831 9.614 1.00 21.95 316 LYS C CA 1
ATOM 6700 C C . LYS C 1 276 ? 60.538 19.759 9.537 1.00 26.01 316 LYS C C 1
ATOM 6701 O O . LYS C 1 276 ? 60.782 20.560 10.458 1.00 25.98 316 LYS C O 1
ATOM 6707 N N . GLU C 1 277 ? 61.285 19.729 8.415 1.00 24.38 317 GLU C N 1
ATOM 6708 C CA . GLU C 1 277 ? 62.410 20.648 8.257 1.00 23.68 317 GLU C CA 1
ATOM 6709 C C . GLU C 1 277 ? 61.952 22.095 8.118 1.00 22.99 317 GLU C C 1
ATOM 6710 O O . GLU C 1 277 ? 62.602 23.007 8.667 1.00 24.16 317 GLU C O 1
ATOM 6716 N N . ILE C 1 278 ? 60.830 22.330 7.411 1.00 23.16 318 ILE C N 1
ATOM 6717 C CA . ILE C 1 278 ? 60.321 23.695 7.233 1.00 22.96 318 ILE C CA 1
ATOM 6718 C C . ILE C 1 278 ? 59.827 24.268 8.555 1.00 24.42 318 ILE C C 1
ATOM 6719 O O . ILE C 1 278 ? 59.959 25.478 8.807 1.00 24.44 318 ILE C O 1
ATOM 6724 N N . GLU C 1 279 ? 59.337 23.401 9.454 1.00 25.95 319 GLU C N 1
ATOM 6725 C CA . GLU C 1 279 ? 58.966 23.891 10.784 1.00 31.46 319 GLU C CA 1
ATOM 6726 C C . GLU C 1 279 ? 60.162 24.388 11.580 1.00 28.43 319 GLU C C 1
ATOM 6727 O O . GLU C 1 279 ? 59.955 25.132 12.553 1.00 31.16 319 GLU C O 1
ATOM 6733 N N . ASN C 1 280 ? 61.394 23.979 11.226 1.00 24.64 320 ASN C N 1
ATOM 6734 C CA . ASN C 1 280 ? 62.613 24.381 11.928 1.00 31.02 320 ASN C CA 1
ATOM 6735 C C . ASN C 1 280 ? 63.338 25.550 11.258 1.00 26.14 320 ASN C C 1
ATOM 6736 O O . ASN C 1 280 ? 64.554 25.711 11.450 1.00 30.95 320 ASN C O 1
ATOM 6741 N N . ILE C 1 281 ? 62.638 26.367 10.476 1.00 24.58 321 ILE C N 1
ATOM 6742 C CA . ILE C 1 281 ? 63.257 27.521 9.830 1.00 29.11 321 ILE C CA 1
ATOM 6743 C C . ILE C 1 281 ? 63.115 28.782 10.663 1.00 37.28 321 ILE C C 1
ATOM 6744 O O . ILE C 1 281 ? 64.125 29.444 10.898 1.00 39.40 321 ILE C O 1
#

Foldseek 3Di:
DDKQWQADPQFPPDIDIFAFPAWDDWDQFPWWTWTWTQTPPQGIWIDTNSATLDTNNFVLQVLVLLQCLQVLALDQWAEEEEEACLLQQVLLNVVLDPSHQAYEYEHQTNVSNVVSVVRVVVRNVSVVPPRYHYHRHLVLVVLVDPPAAGQEYGYSDDDCPISCVSCQALSNLVSNLVSHDLFHKYKYWFADPVGCLVSVLRRQVSLVVRAPDWAKFKTAACRHPPRIIIIIIGGNDHVTRQAGNDFDPDPSCPPRDHDGRVVSNVRRVDDPVSCVSNVPD/DDKQKQADPLFHPDIDIFAFPFWDDWDQFPWWTWTWTQTPPQGIWIDTNRATLDTNNFVLLVLVLLQCLQVLAQDQWAEEEEEACLLQQVLLVVVLRVRHQAYEYEHQTNVSNVVSVVRPVVRNVSVPPPRYHYHHHLVLVVLPPAFQAGQEYGYSDDDCPISCVSCQDLSNLVSVLRNHHLFHKYKYKFADPVGCLVSVLVRQVSQVVRALDWAKFKTAACRHPPRIIMIIIGGNDNPTRLAGPDFDDDPSCPPRDHDGRVVSNVRRVDPPVSVVVNVD/DDKQWQADPLDPPDIDIFAFPFWDDWDQFPWWTWTWTQTPPQGIWIATNSATLDTNNFVLQVLVLLQCLQVLALDQWAEEEEEACLLQQVLLNVVLPVRHQAYEYEHQTNVSNVVSVVGPCVRNVSVPPPRYHYHHRLVLVVLVPAAQAGQEYGYSDDDCPTSCVSCQALSNLVSVLGNHHLFHKYKYWQFDPVRPLVSVLRRQVSLVVRALDWAKFKTQACRHPPRITMITIGGNDNVTRQAGPDWDDDPSCPPRDHDGRVNSNVRRVDDPVSVVSNVVD

Solvent-accessible surface area: 34063 Å² total; per-residue (Å²): 162,145,126,24,40,1,148,22,142,31,11,96,92,75,50,68,41,7,72,24,121,132,87,49,22,109,21,151,8,123,82,12,84,3,30,0,0,52,4,53,98,42,26,62,0,2,2,14,58,34,14,2,32,3,0,65,118,8,15,46,4,5,4,1,1,0,0,0,0,0,0,0,4,11,148,124,1,84,16,0,0,0,0,14,5,2,15,0,0,0,0,34,2,0,24,26,14,145,58,3,115,39,0,14,0,1,13,32,3,41,19,5,6,12,0,0,74,31,28,3,128,118,6,8,67,6,26,149,43,198,53,19,68,64,77,81,49,44,6,23,125,12,10,121,89,40,135,85,48,0,21,0,0,0,3,16,12,30,31,56,93,23,26,5,114,45,14,35,50,62,81,2,5,81,30,0,70,100,6,6,73,116,103,1,19,0,0,2,20,1,32,3,4,165,34,78,17,40,44,0,67,79,9,6,24,64,0,91,163,37,3,133,71,12,25,7,0,42,0,69,1,65,1,30,18,52,27,8,16,0,0,1,0,0,0,34,41,109,112,4,0,26,115,10,84,55,125,33,142,49,178,44,16,93,75,38,129,63,13,76,97,140,50,0,21,58,14,20,147,23,56,69,81,0,92,151,79,29,122,144,71,213,138,63,23,43,1,115,20,148,32,10,79,4,12,2,22,9,0,72,21,126,108,85,51,29,123,39,125,11,118,101,7,81,1,25,0,0,46,3,54,57,1,26,54,0,2,3,14,54,36,15,2,31,4,0,59,67,0,14,11,0,6,4,4,1,0,0,0,0,0,1,0,6,10,146,123,5,74,34,0,0,0,0,13,5,3,14,0,0,0,0,36,2,0,23,29,18,146,48,2,95,57,0,15,0,2,12,33,3,90,32,5,6,42,3,0,50,4,8,1,84,118,3,7,71,6,26,80,42,174,53,20,57,66,77,76,48,39,7,18,132,28,2,96,136,26,93,77,44,6,24,0,0,0,4,15,13,30,34,56,94,23,24,4,120,45,15,46,58,52,76,0,3,82,27,0,69,72,0,3,67,103,91,1,17,0,0,2,15,6,39,6,2,10,39,66,21,44,51,0,78,87,11,10,32,71,0,117,171,48,7,136,78,11,30,7,0,26,0,19,2,6,1,27,20,7,5,3,21,0,0,0,0,0,0,21,37,90,111,4,0,25,150,16,86,67,110,34,145,48,168,41,16,87,93,24,98,18,7,39,95,97,8,0,39,16,12,21,80,9,10,20,36,0,71,164,68,36,114,157,167,168,81,23,40,1,114,23,138,36,3,70,8,4,1,22,9,0,61,22,109,115,91,50,66,113,48,160,17,206,103,13,76,2,31,0,0,41,3,40,58,5,25,58,0,1,2,14,60,33,14,2,31,3,0,64,90,0,14,13,0,5,4,3,0,0,0,0,0,0,0,0,3,10,142,116,3,72,33,0,0,0,0,13,5,3,14,1,0,0,0,34,2,0,25,25,13,157,61,3,117,41,0,15,0,1,12,31,3,92,27,5,8,90,2,0,93,99,45,4,134,114,3,5,69,6,22,143,38,196,43,18,69,66,80,74,71,30,5,12,124,29,1,85,148,30,81,72,44,4,27,0,0,0,3,14,12,30,16,41,100,23,27,4,113,45,16,27,50,38,70,0,3,84,36,0,68,77,0,3,80,97,104,2,18,0,0,2,9,1,11,3,1,8,48,20,27,50,42,0,58,87,4,5,18,60,0,110,165,51,8,140,77,26,28,6,0,29,0,21,2,6,1,27,16,8,5,3,12,0,0,0,0,0,0,34,36,91,104,4,0,28,143,16,81,61,113,28,144,61,190,63,18,86,86,25,97,17,6,40,103,93,8,0,34,15,14,20,75,8,9,20,36,0,73,153,62,34,144,109,73

InterPro domains:
  IPR001045 Spermidine/spermine synthases [MF_00198] (42-319)
  IPR001045 Spermidine/spermine synthases [PTHR11558] (40-319)
  IPR001045 Spermidine/spermine synthases [TIGR00417] (43-313)
  IPR029063 S-adenosyl-L-methionine-dependent methyltransferase superfamily [G3DSA:3.40.50.150] (96-321)
  IPR029063 S-adenosyl-L-methionine-dependent methyltransferase superfamily [SSF53335] (42-319)
  IPR030373 Polyamine biosynthesis domain, conserved site [PS01330] (120-133)
  IPR030374 Polyamine biosynthesis domain [PS51006] (41-276)
  IPR035246 Spermidine synthase, tetramerisation domain [PF17284] (43-96)
  IPR037163 Spermidine synthase, tetramerisation domain superfamily [G3DSA:2.30.140.10] (26-95)

B-factor: mean 34.56, std 11.03, range [17.61, 93.63]

GO terms:
  GO:0005829 cytosol (C, IDA)

Organism: Plasmodium falciparum (isolate 3D7) (NCBI:txid36329)

Sequence (842 aa):
KKWFSEFSIMWPGQAFSLKIKKILYETKSKYQNVLVFESTTYGKVLVLDGVIQLTEKDEFAYHEMMTHVPMTVSKEPKNVLVVGGGDGGIIRELCKYKSVENIDICEIDETVIEVSKIYFKNISCGYEDKRVNVFIEDASKFLENVTNTYDVIIVDSSDPIGPAETLFNQNFYEKIYNALKPNGYCVAQCESLWIHVGTIKNMIGYAKKLFKKVEYANISIPTYPCGCIGILCCSKTDTGLTKPNKKLESKEFADLKYYNYENHSAAFKLPAFLLKEIENIKKWFSEFSIMWPGQAFSLKIKKILYETKSKYQNVLVFESTTYGKVLVLDGVIQLTEKDEFAYHEMMTHVPMTVSKEPKNVLVVGGGDGGIIRELCKYKSVENIDICEIDETVIEVSKIYFKNISCGYEDKRVNVFIEDASKFLENVTNTYDVIIVDSSDPIGPAETLFNQNFYEKIYNALKPNGYCVAQCESLWIHVGTIKNMIGYAKKLFKKVEYANISIPTYPCGCIGILCCSKTDTGLTKPNKKLESKEFADLKYYNYENHSAAFKLPAFLLKEIENKKWFSEFSIMWPGQAFSLKIKKILYETKSKYQNVLVFESTTYGKVLVLDGVIQLTEKDEFAYHEMMTHVPMTVSKEPKNVLVVGGGDGGIIRELCKYKSVENIDICEIDETVIEVSKIYFKNISCGYEDKRVNVFIEDASKFLENVTNTYDVIIVDSSDPIGPAETLFNQNFYEKIYNALKPNGYCVAQCESLWIHVGTIKNMIGYAKKLFKKVEYANISIPTYPCGCIGILCCSKTDTGLTKPNKKLESKEFADLKYYNYENHSAAFKLPAFLLKEIENI

Secondary structure (DSSP, 8-state):
--EEEE--TTSTT--EEEEEEEEEEEEE-SS-EEEEEEESSS-EEEEETTEEEEETTTHHHHHHHHHHHHHHHSSS--EEEEEE-TT-HHHHHHTT-TT--EEEEEES-HHHHHHHHHH-TTTSGGGGSTTEEEEES-HHHHHHH--S-EEEEEEE---SSSGGGGGSSHHHHHHHHHTEEEEEEEEEEE--TTS-HHHHHHHHHHHHTT-SEEEEEEEE-TTSGGGEEEEEEEESSTT-SSS-SS---SGGGTT-SS--HHHHHHTT---HHHHHHTTT-/-EEEEE--TTSTTEEEEEEEEEEEEEEE-SSSEEEEEEESSS-EEEEETTEEEEETTTHHHHHHHHHHHHHTTSSS--EEEEEE-TT-HHHHHHTT-TT--EEEEEES-HHHHHHHHHH-TTTSGGGGSTTEEEEES-HHHHGGG--S-EEEEEEE---TTTGGGGGSSHHHHHHHHHHEEEEEEEEEEE--TTT-HHHHHHHHHHHHTT-SEEEEEEEE-TTSGGGEEEEEEEESSSS-SSS-SS---SGGGTT-SS--HHHHHHTT---HHHHHHH--/--EEEE--TTSTTEEEEEEEEEEEEEEE-SSSEEEEEEESSS-EEEEETTEEEEETTTHHHHHHHHHHHHHHHSSS--EEEEEE-TT-HHHHHHHT-TT--EEEEEES-HHHHHHHHHH-HHHHGGGGSTTEEEEES-HHHHGGG--S-EEEEEEE---TTTGGGGGSSHHHHHHHHHHEEEEEEEEEE---TTT-HHHHHHHHHHHHTT-SEEEEEEEE-TTSGGGEEEEEEEESSTT-SSS-SS---SGGGTT-SS--HHHHHHTT---HHHHHHHHT-

Nearest PDB structures (foldseek):
  3b7p-assembly1_A  TM=1.003E+00  e=1.997E-61  Plasmodium falciparum 3D7
  2o07-assembly1_B  TM=9.703E-01  e=1.204E-39  Homo sapiens
  6o64-assembly1_A  TM=9.634E-01  e=5.868E-40  Arabidopsis thaliana
  8iyi-assembly1_B  TM=9.478E-01  e=9.002E-38  Kluyveromyces lactis NRRL Y-1140
  1iy9-assembly1_D  TM=9.001E-01  e=2.347E-30  Bacillus subtilis

Radius of gyration: 34.15 Å; Cα contacts (8 Å, |Δi|>4): 1887; chains: 3; bounding box: 65×100×77 Å

CATH classification: 2.30.140.10 (+1 more: 3.40.50.150)

=== Feature glossary ===
Key to the feature types in this record:

— What the protein is —

Primary structure: the covalent order of the twenty standard amino acids along the backbone. Two proteins with the same sequence will (almost always) fold to the same structure; two with 30% identity often share a fold but not the details.

Database cross-references. InterPro integrates a dozen domain/family signature databases into unified entries with residue-range hits. GO terms attach function/process/location labels with evidence codes. CATH codes position the fold in a four-level structural taxonomy. Organism is the NCBI-taxonomy species name.

— Where its atoms are —

The mmCIF block holds the 3D Cartesian coordinates of each backbone atom (N, Cα, C, O) in ångströms. mmCIF is the PDB's canonical archive format — a tagged-loop text representation of the atomic model.

Six rendered views show the 3D structure from the faces of a cube — i.e. along ±x, ±y, ±z. Rendering representation is drawn randomly per protein from cartoon (secondary-structure ribbons), sticks (backbone bonds), or molecular surface; coloring is either N→C rainbow (blue at the N-terminus through red at the C-terminus) or one color per chain.

— Local backbone conformation —

DSSP 8-state secondary structure assigns each residue one of H (α-helix), G (3₁₀-helix), I (π-helix), E (extended β-strand), B (isolated β-bridge), T (hydrogen-bonded turn), S (bend), or '-' (coil). The assignment is computed from backbone hydrogen-bond geometry via the Kabsch–Sander algorithm.

P-SEA three-state annotation labels each residue as helix, strand, or coil based purely on the geometry of the Cα trace. It serves as a fallback when the full backbone (and thus DSSP) is unavailable.

The φ/ψ torsion pair specifies the backbone conformation at each residue. φ rotates about the N–Cα bond, ψ about the Cα–C bond. Steric clashes forbid most of the (φ, ψ) plane — the allowed regions (α-helix basin, β-sheet basin, left-handed helix) are the Ramachandran-allowed regions.

— Global shape and packing —

The geometric summary reports three shape descriptors. Rg (radius of gyration) measures how spread out the Cα atoms are about their centre of mass; compact globular proteins have small Rg, elongated or unfolded ones large. Cα contacts (<8 Å, |i−j|>4) count long-range residue pairs in spatial proximity — high for tightly packed folds, near zero for rods or random coil. The bounding-box extents give the protein's footprint along x, y, z in Å.

Accessible surface area quantifies burial. A residue with SASA near zero is packed into the hydrophobic core; one with SASA >100 Å² sits on the surface. Computed here via the Shrake–Rupley numerical algorithm with a 1.4 Å probe.

Plot images: a contact map (which residues are close in 3D, as an N×N binary image), a Ramachandran scatter (backbone torsion angles, revealing secondary-structure composition at a glance), and — for AlphaFold structures — a PAE heatmap (pairwise prediction confidence).

— Structural neighborhood —

The Foldseek 3Di string encodes local tertiary geometry as a 20-letter alphabet — one character per residue — derived from the relative positions of nearby Cα atoms. Unlike the amino-acid sequence, 3Di is a direct function of the 3D structure, so two proteins with the same fold have similar 3Di strings even at low sequence identity.

Nearest PDB neighbors are the top structural matches found by Foldseek when searching this structure against the entire Protein Data Bank. Each hit reports a TM-score (0 to 1; >0.5 almost always implies the same fold) and an E-value. These are *structural* homologs — they may share no detectable sequence similarity.

— Confidence and disorder —

For AlphaFold models, the B-factor field carries pLDDT — the model's own estimate of local accuracy on a 0–100 scale. Regions with pLDDT<50 should be treated as essentially unmodeled; they often correspond to intrinsically disordered segments.

B-factor (Debye–Waller factor) reflects atomic displacement in the crystal lattice. It is an experimental observable (units Å²), not a prediction; low values mean the atom is pinned down, high values mean it moves or is heterogeneous across the crystal.

Predicted aligned error is AlphaFold's pairwise confidence. Unlike pLDDT (per-residue), PAE is per-residue-pair and captures whether two parts of the structure are correctly placed relative to each other. Units are ångströms of expected positional error.